Protein AF-C3YI73-F1 (afdb_monomer_lite)

Organism: Branchiostoma floridae (NCBI:txid7739)

Radius of gyration: 33.04 Å; chains: 1; bounding box: 70×61×101 Å

Secondary structure (DSSP, 8-state):
-HHHHHHTTT---------PEEEEEEEEEEE--SEE-TTSPEE--SSS--S-SEEEEETTTTEEEEE-TTSEEEEEE-SSGGG-EEEEEEE-SS-EEEEEEETTEEEEEE--SSTTSEEEEEEEEPPBTTTTB--EEEEEEEEESEEEEEE-TTSSEEEEEE----EE-TTS-EE-PPPEEEEEE-SSS-GGG-S--EEEEEESGGGGGGHHHHHHHT-----SEEEETTEEEE--HHHH-----EEE-TTSSEEEEEETTTTEEEEEETTTTEEEEEEE--PEE-TT------SSSSS-PPPS---STHHHHHTT-HHHHTTPPPPSSTTEETTEEEEESS-EE-S-SS-EEE-TTT--EEEE-TTHHHHHHHHH-GGGTT----GGGTTS-GGGGTTSSTTTTTT-EEEEEEEEETTEEEEEEEETTTTEEEEEEEEETTEEEEEEEEEE--S-TTS-HHHHHHTT----SSEEEEEEE-TTTSTTSS-EEEEEETTTTEEEEEEEEEESS----GGGHHHHHHHHHHHHTTS-S-----------S-----HHHHHHHHTTEEEEEETTEEEEEE--HHHHHHHHHH--SS-B----HHHHHHHHHTT---HHHH--HHHHHHHHHHHHHHHT-HHHHGGGHHHHHHHHHHHHHHHHHSB-TTT--B-S-HHHHHHHHHHHHHHHHHHS----TT-TT-SS--HHHHHHHHHHHHHHHHHHHHHHS--GGGTS--HHHHHHHHHHHHHTTS--------EE-SS-EEETTEEEPTT-EEEE-HHHHTT-TTTSSSTTS--GGGG-SS--SSPPPPTTT--TT-SSTTS-TTHHHHHHHHHHHHHHHHHHEEEEEESPPPEEEESEEEE---SEEEEEE-

Foldseek 3Di:
DLQLVVFLLFFQDDWDFDDQFWDWFFQAKDFFALDADPVRHGHGAFDQSFLFFEWEADLVQGWIWTFTQSQKTWIWHPLPQNDIDGQAIDGHPGGWQYWYDADQKIKTWGADPWLLAWTWIWIWGPQDNVVRDIHTQDIGTGHRQQNYWDADRLNFKIKTWSFQDWDADPVRDTDQHFTWMKIWGHPDPPSNVDPGTDIDIAFDVVCQVVQVVVVVQQFDQPCQWDDDPPDIDGDTSRSSQGWHDWDADPVRQWIWTDRPSRQWIWIAGNVVRYTPDIGHNHWDFQLQPQAQQALDDPRRRQFNDPDPPVVLVLLVPCPRRPQADWDLQPQQDPVHNSDGNTTTDRAFQFDFDADPVPRHTDGTCRNVNLVQCCVPPVLQFQFADDPVQQQPFSSVRGSVDSNDSGQGFAEWEWDDDPNWIKMWIAGQGSRKIWIWTDPDPVRPDTDTRHMDFQADRPGRNNVCLVVVRGGQHGFNYKYWAALSSDSVSFIWIWTHRRSSSMITIIGTDRDPDDDDDDPPPVVVVVVVVVVCVPDDDDDDDDDDDDDDPGGDTGPQVCCVVPNQWDWDDFHNAIEIEGQDLVLVVQVQVQADPWWDADAQPLLCVLCVVVVHDSALRRDTDPVNVVRLVVLLVQQVPPVNLVVLLVVLLVLLVLLVVLLVVQADPVPLFGVDDPVVSVLLSVLQSQCCSPVVDGQCPSPPVPVDGPPLSVLLSVLVVLQLVLRSRCRRGDPCCVVPNDPSSVSNSSSCVSNVVRDDWDDFAWTFAQQWDAGPNDIDGGGHIYHYCLSSLLSDCVFHPPSSDSDPLLVDPPDPPDDHGDPSNDDPQYDDSPGTSNVSSSVSSNVSNVVVQVQFWDKDKGDRWHWDDRVRTRTPPPIGMRTHTD

Structure (mmCIF, N/CA/C/O backbone):
data_AF-C3YI73-F1
#
_entry.id   AF-C3YI73-F1
#
loop_
_atom_site.group_PDB
_atom_site.id
_atom_site.type_symbol
_atom_site.label_atom_id
_atom_site.label_alt_id
_atom_site.label_comp_id
_atom_site.label_asym_id
_atom_site.label_entity_id
_atom_site.label_seq_id
_atom_site.pdbx_PDB_ins_code
_atom_site.Cartn_x
_atom_site.Cartn_y
_atom_site.Cartn_z
_atom_site.occupancy
_atom_site.B_iso_or_equiv
_atom_site.auth_seq_id
_atom_site.auth_comp_id
_atom_site.auth_asym_id
_atom_site.auth_atom_id
_atom_site.pdbx_PDB_model_num
ATOM 1 N N . MET A 1 1 ? 16.692 1.091 -37.882 1.00 27.73 1 MET A N 1
ATOM 2 C CA . MET A 1 1 ? 15.917 -0.165 -38.091 1.00 27.73 1 MET A CA 1
ATOM 3 C C . MET A 1 1 ? 16.662 -1.378 -37.536 1.00 27.73 1 MET A C 1
ATOM 5 O O . MET A 1 1 ? 16.018 -2.242 -36.957 1.00 27.73 1 MET A O 1
ATOM 9 N N . ALA A 1 2 ? 17.996 -1.396 -37.638 1.00 27.08 2 ALA A N 1
ATOM 10 C CA . ALA A 1 2 ? 18.878 -2.307 -36.914 1.00 27.08 2 ALA A CA 1
ATOM 11 C C . ALA A 1 2 ? 18.681 -2.262 -35.380 1.00 27.08 2 ALA A C 1
ATOM 13 O O . ALA A 1 2 ? 18.502 -3.302 -34.757 1.00 27.08 2 ALA A O 1
ATOM 14 N N . PHE A 1 3 ? 18.558 -1.068 -34.790 1.00 31.89 3 PHE A N 1
ATOM 15 C CA . PHE A 1 3 ? 18.360 -0.892 -33.341 1.00 31.89 3 PHE A CA 1
ATOM 16 C C . PHE A 1 3 ? 17.138 -1.638 -32.764 1.00 31.89 3 PHE A C 1
ATOM 18 O O . PHE A 1 3 ? 17.225 -2.279 -31.726 1.00 31.89 3 PHE A O 1
ATOM 25 N N . ALA A 1 4 ? 16.013 -1.662 -33.485 1.00 29.75 4 ALA A N 1
ATOM 26 C CA . ALA A 1 4 ? 14.809 -2.373 -33.046 1.00 29.75 4 ALA A CA 1
ATOM 27 C C . ALA A 1 4 ? 14.903 -3.904 -33.213 1.00 29.75 4 ALA A C 1
ATOM 29 O O . ALA A 1 4 ? 14.114 -4.626 -32.620 1.00 29.75 4 ALA A O 1
ATOM 30 N N . VAL A 1 5 ? 15.833 -4.414 -34.030 1.00 31.42 5 VAL A N 1
ATOM 31 C CA . VAL A 1 5 ? 15.987 -5.855 -34.307 1.00 31.42 5 VAL A CA 1
ATOM 32 C C . VAL A 1 5 ? 17.053 -6.488 -33.408 1.00 31.42 5 VAL A C 1
ATOM 34 O O . VAL A 1 5 ? 16.861 -7.626 -32.994 1.00 31.42 5 VAL A O 1
ATOM 37 N N . LEU A 1 6 ? 18.113 -5.749 -33.048 1.00 28.97 6 LEU A N 1
ATOM 38 C CA . LEU A 1 6 ? 19.100 -6.190 -32.051 1.00 28.97 6 LEU A CA 1
ATOM 39 C C . LEU A 1 6 ? 18.462 -6.296 -30.648 1.00 28.97 6 LEU A C 1
ATOM 41 O O . LEU A 1 6 ? 18.748 -7.231 -29.913 1.00 28.97 6 LEU A O 1
ATOM 45 N N . MET A 1 7 ? 17.517 -5.402 -30.331 1.00 29.08 7 MET A N 1
ATOM 46 C CA . MET A 1 7 ? 16.793 -5.396 -29.053 1.00 29.08 7 MET A CA 1
ATOM 47 C C . MET A 1 7 ? 15.621 -6.395 -28.989 1.00 29.08 7 MET A C 1
ATOM 49 O O . MET A 1 7 ? 15.295 -6.911 -27.923 1.00 29.08 7 MET A O 1
ATOM 53 N N . MET A 1 8 ? 15.001 -6.731 -30.131 1.00 27.48 8 MET A N 1
ATOM 54 C CA . MET A 1 8 ? 13.904 -7.716 -30.199 1.00 27.48 8 MET A CA 1
ATOM 55 C C . MET A 1 8 ? 14.347 -9.163 -29.931 1.00 27.48 8 MET A C 1
ATOM 57 O O . MET A 1 8 ? 13.483 -10.016 -29.750 1.00 27.48 8 MET A O 1
ATOM 61 N N . MET A 1 9 ? 15.652 -9.460 -29.932 1.00 26.91 9 MET A N 1
ATOM 62 C CA . MET A 1 9 ? 16.160 -10.799 -29.601 1.00 26.91 9 MET A CA 1
ATOM 63 C C . MET A 1 9 ? 16.460 -10.997 -28.107 1.00 26.91 9 MET A C 1
ATOM 65 O O . MET A 1 9 ? 16.657 -12.140 -27.710 1.00 26.91 9 MET A O 1
ATOM 69 N N . ALA A 1 10 ? 16.448 -9.931 -27.296 1.00 26.70 10 ALA A N 1
ATOM 70 C CA . ALA A 1 10 ? 16.715 -10.001 -25.855 1.00 26.70 10 ALA A CA 1
ATOM 71 C C . ALA A 1 10 ? 15.473 -9.758 -24.970 1.00 26.70 10 ALA A C 1
ATOM 73 O O . ALA A 1 10 ? 15.431 -10.249 -23.853 1.00 26.70 10 ALA A O 1
ATOM 74 N N . ALA A 1 11 ? 14.439 -9.061 -25.457 1.00 25.08 11 ALA A N 1
ATOM 75 C CA . ALA A 1 11 ? 13.323 -8.589 -24.620 1.00 25.08 11 ALA A CA 1
ATOM 76 C C . ALA A 1 11 ? 11.995 -9.335 -24.874 1.00 25.08 11 ALA A C 1
ATOM 78 O O . ALA A 1 11 ? 10.949 -8.733 -25.130 1.00 25.08 11 ALA A O 1
ATOM 79 N N . ALA A 1 12 ? 12.039 -10.666 -24.878 1.00 23.23 12 ALA A N 1
ATOM 80 C CA . ALA A 1 12 ? 10.899 -11.522 -25.194 1.00 23.23 12 ALA A CA 1
ATOM 81 C C . ALA A 1 12 ? 10.137 -12.014 -23.951 1.00 23.23 12 ALA A C 1
ATOM 83 O O . ALA A 1 12 ? 9.691 -13.148 -23.962 1.00 23.23 12 ALA A O 1
ATOM 84 N N . VAL A 1 13 ? 9.967 -11.200 -22.904 1.00 25.66 13 VAL A N 1
ATOM 85 C CA . VAL A 1 13 ? 9.229 -11.601 -21.694 1.00 25.66 13 VAL A CA 1
ATOM 86 C C . VAL A 1 13 ? 8.433 -10.394 -21.149 1.00 25.66 13 VAL A C 1
ATOM 88 O O . VAL A 1 13 ? 8.996 -9.335 -20.902 1.00 25.66 13 VAL A O 1
ATOM 91 N N . LEU A 1 14 ? 7.112 -10.587 -21.001 1.00 25.36 14 LEU A N 1
ATOM 92 C CA . LEU A 1 14 ? 6.138 -9.854 -20.154 1.00 25.36 14 LEU A CA 1
ATOM 93 C C . LEU A 1 14 ? 5.394 -8.571 -20.642 1.00 25.36 14 LEU A C 1
ATOM 95 O O . LEU A 1 14 ? 5.788 -7.916 -21.609 1.00 25.36 14 LEU A O 1
ATOM 99 N N . PRO A 1 15 ? 4.209 -8.275 -20.039 1.00 25.17 15 PRO A N 1
ATOM 100 C CA . PRO A 1 15 ? 3.157 -7.405 -20.578 1.00 25.17 15 PRO A CA 1
ATOM 101 C C . PRO A 1 15 ? 2.898 -6.110 -19.743 1.00 25.17 15 PRO A C 1
ATOM 103 O O . PRO A 1 15 ? 2.673 -6.237 -18.555 1.00 25.17 15 PRO A O 1
ATOM 106 N N . ASN A 1 16 ? 2.706 -4.904 -20.330 1.00 25.25 16 ASN A N 1
ATOM 107 C CA . ASN A 1 16 ? 1.873 -3.840 -19.696 1.00 25.25 16 ASN A CA 1
ATOM 108 C C . ASN A 1 16 ? 0.715 -3.160 -20.483 1.00 25.25 16 ASN A C 1
ATOM 110 O O . ASN A 1 16 ? 0.891 -2.675 -21.602 1.00 25.25 16 ASN A O 1
ATOM 114 N N . PHE A 1 17 ? -0.485 -3.140 -19.868 1.00 25.91 17 PHE A N 1
ATOM 115 C CA . PHE A 1 17 ? -1.664 -2.331 -20.245 1.00 25.91 17 PHE A CA 1
ATOM 116 C C . PHE A 1 17 ? -1.475 -0.919 -19.692 1.00 25.91 17 PHE A C 1
ATOM 118 O O . PHE A 1 17 ? -0.799 -0.765 -18.685 1.00 25.91 17 PHE A O 1
ATOM 125 N N . ALA A 1 18 ? -2.154 0.081 -20.257 1.00 27.56 18 ALA A N 1
ATOM 126 C CA . ALA A 1 18 ? -2.524 1.233 -19.437 1.00 27.56 18 ALA A CA 1
ATOM 127 C C . ALA A 1 18 ? -3.979 1.058 -18.986 1.00 27.56 18 ALA A C 1
ATOM 129 O O . ALA A 1 18 ? -4.810 0.535 -19.736 1.00 27.56 18 ALA A O 1
ATOM 130 N N . ARG A 1 19 ? -4.233 1.406 -17.731 1.00 41.38 19 ARG A N 1
ATOM 131 C CA . ARG A 1 19 ? -5.509 1.314 -17.020 1.00 41.38 19 ARG A CA 1
ATOM 132 C C . ARG A 1 19 ? -5.891 2.727 -16.571 1.00 41.38 19 ARG A C 1
ATOM 134 O O . ARG A 1 19 ? -4.988 3.534 -16.369 1.00 41.38 19 ARG A O 1
ATOM 141 N N . SER A 1 20 ? -7.190 3.009 -16.423 1.00 51.38 20 SER A N 1
ATOM 142 C CA . SER A 1 20 ? -7.626 4.107 -15.553 1.00 51.38 20 SER A CA 1
ATOM 143 C C . SER A 1 20 ? -7.075 3.825 -14.157 1.00 51.38 20 SER A C 1
ATOM 145 O O . SER A 1 20 ? -7.159 2.684 -13.688 1.00 51.38 20 SER A O 1
ATOM 147 N N . ALA A 1 21 ? -6.425 4.818 -13.558 1.00 73.56 21 ALA A N 1
ATOM 148 C CA . ALA A 1 21 ? -5.766 4.671 -12.272 1.00 73.56 21 ALA A CA 1
ATOM 149 C C . ALA A 1 21 ? -6.674 5.222 -11.174 1.00 73.56 21 ALA A C 1
ATOM 151 O O . ALA A 1 21 ? -7.188 6.336 -11.280 1.00 73.56 21 ALA A O 1
ATOM 152 N N . ILE A 1 22 ? -6.854 4.452 -10.106 1.00 88.88 22 ILE A N 1
ATOM 153 C CA . ILE A 1 22 ? -7.472 4.949 -8.875 1.00 88.88 22 ILE A CA 1
ATOM 154 C C . ILE A 1 22 ? -6.472 5.890 -8.195 1.00 88.88 22 ILE A C 1
ATOM 156 O O . ILE A 1 22 ? -5.321 5.510 -7.971 1.00 88.88 22 ILE A O 1
ATOM 160 N N . THR A 1 23 ? -6.902 7.109 -7.874 1.00 90.75 23 THR A N 1
ATOM 161 C CA . THR A 1 23 ? -6.100 8.167 -7.250 1.00 90.75 23 THR A CA 1
ATOM 162 C C . THR A 1 23 ? -6.815 8.794 -6.052 1.00 90.75 23 THR A C 1
ATOM 164 O O . THR A 1 23 ? -8.027 8.652 -5.889 1.00 90.75 23 THR A O 1
ATOM 167 N N . LEU A 1 24 ? -6.049 9.504 -5.223 1.00 93.38 24 LEU A N 1
ATOM 168 C CA . LEU A 1 24 ? -6.524 10.210 -4.036 1.00 93.38 24 LEU A CA 1
ATOM 169 C C . LEU A 1 24 ? -6.520 11.720 -4.280 1.00 93.38 24 LEU A C 1
ATOM 171 O O . LEU A 1 24 ? -5.501 12.307 -4.657 1.00 93.38 24 LEU A O 1
ATOM 175 N N . ILE A 1 25 ? -7.665 12.360 -4.047 1.00 93.19 25 ILE A N 1
ATOM 176 C CA . ILE A 1 25 ? -7.843 13.808 -4.152 1.00 93.19 25 ILE A CA 1
ATOM 177 C C . ILE A 1 25 ? -8.026 14.372 -2.736 1.00 93.19 25 ILE A C 1
ATOM 179 O O . ILE A 1 25 ? -9.050 14.092 -2.113 1.00 93.19 25 ILE A O 1
ATOM 183 N N . PRO A 1 26 ? -7.089 15.190 -2.221 1.00 92.56 26 PRO A N 1
ATOM 184 C CA . PRO A 1 26 ? -7.214 15.769 -0.886 1.00 92.56 26 PRO A CA 1
ATOM 185 C C . PRO A 1 26 ? -8.470 16.641 -0.770 1.00 92.56 26 PRO A C 1
ATOM 187 O O . PRO A 1 26 ? -8.696 17.522 -1.609 1.00 92.56 26 PRO A O 1
ATOM 190 N N . MET A 1 27 ? -9.270 16.421 0.274 1.00 93.50 27 MET A N 1
ATOM 191 C CA . MET A 1 27 ? -10.446 17.243 0.575 1.00 93.50 27 MET A CA 1
ATOM 192 C C . MET A 1 27 ? -10.177 18.228 1.708 1.00 93.50 27 MET A C 1
ATOM 194 O O . MET A 1 27 ? -10.487 19.412 1.566 1.00 93.50 27 MET A O 1
ATOM 198 N N . GLY A 1 28 ? -9.587 17.746 2.801 1.00 91.19 28 GLY A N 1
ATOM 199 C CA . GLY A 1 28 ? -9.274 18.534 3.987 1.00 91.19 28 GLY A CA 1
ATOM 200 C C . GLY A 1 28 ? -8.559 17.702 5.049 1.00 91.19 28 GLY A C 1
ATOM 201 O O . GLY A 1 28 ? -8.648 16.476 5.038 1.00 91.19 28 GLY A O 1
ATOM 202 N N . SER A 1 29 ? -7.876 18.389 5.963 1.00 94.94 29 SER A N 1
ATOM 203 C CA . SER A 1 29 ? -7.128 17.786 7.071 1.00 94.94 29 SER A CA 1
ATOM 204 C C . SER A 1 29 ? -7.451 18.513 8.372 1.00 94.94 29 SER A C 1
ATOM 206 O O . SER A 1 29 ? -7.413 19.747 8.438 1.00 94.94 29 SER A O 1
ATOM 208 N N . THR A 1 30 ? -7.768 17.747 9.411 1.00 96.69 30 THR A N 1
ATOM 209 C CA . THR A 1 30 ? -8.059 18.244 10.759 1.00 96.69 30 THR A CA 1
ATOM 210 C C . THR A 1 30 ? -6.851 17.997 11.648 1.00 96.69 30 THR A C 1
ATOM 212 O O . THR A 1 30 ? -6.459 16.854 11.831 1.00 96.69 30 THR A O 1
ATOM 215 N N . TYR A 1 31 ? -6.278 19.059 12.215 1.00 95.94 31 TYR A N 1
ATOM 216 C CA . TYR A 1 31 ? -5.201 18.960 13.204 1.00 95.94 31 TYR A CA 1
ATOM 217 C C . TYR A 1 31 ? -5.808 18.788 14.590 1.00 95.94 31 TYR A C 1
ATOM 219 O O . TYR A 1 31 ? -6.702 19.556 14.963 1.00 95.94 31 TYR A O 1
ATOM 227 N N . LEU A 1 32 ? -5.315 17.811 15.342 1.00 96.25 32 LEU A N 1
ATOM 228 C CA . LEU A 1 32 ? -5.848 17.440 16.644 1.00 96.25 32 LEU A CA 1
ATOM 229 C C . LEU A 1 32 ? -4.903 17.867 17.768 1.00 96.25 32 LEU A C 1
ATOM 231 O O . LEU A 1 32 ? -3.681 17.839 17.605 1.00 96.25 32 LEU A O 1
ATOM 235 N N . PRO A 1 33 ? -5.447 18.331 18.903 1.00 94.88 33 PRO A N 1
ATOM 236 C CA . PRO A 1 33 ? -4.618 18.679 20.038 1.00 94.88 33 PRO A CA 1
ATOM 237 C C . PRO A 1 33 ? -4.177 17.424 20.793 1.00 94.88 33 PRO A C 1
ATOM 239 O O . PRO A 1 33 ? -4.988 16.535 21.039 1.00 94.88 33 PRO A O 1
ATOM 242 N N . TYR A 1 34 ? -2.925 17.403 21.245 1.00 94.12 34 TYR A N 1
ATOM 243 C CA . TYR A 1 34 ? -2.420 16.365 22.155 1.00 94.12 34 TYR A CA 1
ATOM 244 C C . TYR A 1 34 ? -2.701 16.685 23.632 1.00 94.12 34 TYR A C 1
ATOM 246 O O . TYR A 1 34 ? -2.369 15.921 24.531 1.00 94.12 34 TYR A O 1
ATOM 254 N N . GLY A 1 35 ? -3.260 17.859 23.920 1.00 93.38 35 GLY A N 1
ATOM 255 C CA . GLY A 1 35 ? -3.537 18.288 25.282 1.00 93.38 35 GLY A CA 1
ATOM 256 C C . GLY A 1 35 ? -4.027 19.724 25.351 1.00 93.38 35 GLY A C 1
ATOM 257 O O . GLY A 1 35 ? -4.295 20.363 24.332 1.00 93.38 35 GLY A O 1
ATOM 258 N N . PHE A 1 36 ? -4.125 20.242 26.572 1.00 92.69 36 PHE A N 1
ATOM 259 C CA . PHE A 1 36 ? -4.567 21.605 26.843 1.00 92.69 36 PHE A CA 1
ATOM 260 C C . PHE A 1 36 ? -3.652 22.261 27.867 1.00 92.69 36 PHE A C 1
ATOM 262 O O . PHE A 1 36 ? -3.202 21.622 28.819 1.00 92.69 36 PHE A O 1
ATOM 269 N N . ASP A 1 37 ? -3.379 23.547 27.679 1.00 93.06 37 ASP A N 1
ATOM 270 C CA . ASP A 1 37 ? -2.651 24.323 28.674 1.00 93.06 37 ASP A CA 1
ATOM 271 C C . ASP A 1 37 ? -3.517 24.577 29.932 1.00 93.06 37 ASP A C 1
ATOM 273 O O . ASP A 1 37 ? -4.730 24.336 29.927 1.00 93.06 37 ASP A O 1
ATOM 277 N N . PRO A 1 38 ? -2.942 25.102 31.031 1.00 93.25 38 PRO A N 1
ATOM 278 C CA . PRO A 1 38 ? -3.710 25.417 32.239 1.00 93.25 38 PRO A CA 1
ATOM 279 C C . PRO A 1 38 ? -4.839 26.446 32.043 1.00 93.25 38 PRO A C 1
ATOM 281 O O . PRO A 1 38 ? -5.691 26.582 32.920 1.00 93.25 38 PRO A O 1
ATOM 284 N N . ALA A 1 39 ? -4.844 27.193 30.934 1.00 92.31 39 ALA A N 1
ATOM 285 C CA . ALA A 1 39 ? -5.907 28.124 30.563 1.00 92.31 39 ALA A CA 1
ATOM 286 C C . ALA A 1 39 ? -7.001 27.464 29.694 1.00 92.31 39 ALA A C 1
ATOM 288 O O . ALA A 1 39 ? -7.993 28.120 29.367 1.00 92.31 39 ALA A O 1
ATOM 289 N N . GLY A 1 40 ? -6.850 26.180 29.354 1.00 88.12 40 GLY A N 1
ATOM 290 C CA . GLY A 1 40 ? -7.767 25.409 28.521 1.00 88.12 40 GLY A CA 1
ATOM 291 C C . GLY A 1 40 ? -7.568 25.614 27.018 1.00 88.12 40 GLY A C 1
ATOM 292 O O . GLY A 1 40 ? -8.443 25.236 26.240 1.00 88.12 40 GLY A O 1
ATOM 293 N N . ALA A 1 41 ? -6.463 26.227 26.584 1.00 92.38 41 ALA A N 1
ATOM 294 C CA . ALA A 1 41 ? -6.158 26.367 25.166 1.00 92.38 41 ALA A CA 1
ATOM 295 C C . ALA A 1 41 ? -5.568 25.056 24.607 1.00 92.38 41 ALA A C 1
ATOM 297 O O . ALA A 1 41 ? -4.694 24.467 25.246 1.00 92.38 41 ALA A O 1
ATOM 298 N N . PRO A 1 42 ? -6.015 24.596 23.422 1.00 93.12 42 PRO A N 1
ATOM 299 C CA . PRO A 1 42 ? -5.518 23.364 22.816 1.00 93.12 42 PRO A CA 1
ATOM 300 C C . PRO A 1 42 ? -4.041 23.476 22.424 1.00 93.12 42 PRO A C 1
ATOM 302 O O . PRO A 1 42 ? -3.614 24.467 21.823 1.00 93.12 42 PRO A O 1
ATOM 305 N N . LEU A 1 43 ? -3.280 22.430 22.734 1.00 93.94 43 LEU A N 1
ATOM 306 C CA . LEU A 1 43 ? -1.870 22.274 22.404 1.00 93.94 43 LEU A CA 1
ATOM 307 C C . LEU A 1 43 ? -1.723 21.365 21.186 1.00 93.94 43 LEU A C 1
ATOM 309 O O . LEU A 1 43 ? -2.201 20.237 21.186 1.00 93.94 43 LEU A O 1
ATOM 313 N N . TYR A 1 44 ? -1.037 21.864 20.161 1.00 93.94 44 TYR A N 1
ATOM 314 C CA . TYR A 1 44 ? -0.788 21.162 18.903 1.00 93.94 44 TYR A CA 1
ATOM 315 C C . TYR A 1 44 ? 0.712 20.976 18.705 1.00 93.94 44 TYR A C 1
ATOM 317 O O . TYR A 1 44 ? 1.501 21.854 19.065 1.00 93.94 44 TYR A O 1
ATOM 325 N N . GLY A 1 45 ? 1.114 19.871 18.090 1.00 90.31 45 GLY A N 1
ATOM 326 C CA . GLY A 1 45 ? 2.512 19.590 17.790 1.00 90.31 45 GLY A CA 1
ATOM 327 C C . GLY A 1 45 ? 2.658 18.316 16.974 1.00 90.31 45 GLY A C 1
ATOM 328 O O . GLY A 1 45 ? 1.722 17.530 16.909 1.00 90.31 45 GLY A O 1
ATOM 329 N N . MET A 1 46 ? 3.832 18.160 16.368 1.00 89.56 46 MET A N 1
ATOM 330 C CA . MET A 1 46 ? 4.248 16.916 15.723 1.00 89.56 46 MET A CA 1
ATOM 331 C C . MET A 1 46 ? 5.080 16.053 16.676 1.00 89.56 46 MET A C 1
ATOM 333 O O . MET A 1 46 ? 5.520 16.550 17.720 1.00 89.56 46 MET A O 1
ATOM 337 N N . GLY A 1 47 ? 5.341 14.818 16.249 1.00 85.50 47 GLY A N 1
ATOM 338 C CA . GLY A 1 47 ? 6.157 13.823 16.943 1.00 85.50 47 GLY A CA 1
ATOM 339 C C . GLY A 1 47 ? 5.307 12.881 17.782 1.00 85.50 47 GLY A C 1
ATOM 340 O O . GLY A 1 47 ? 4.090 12.826 17.601 1.00 85.50 47 GLY A O 1
ATOM 341 N N . ASP A 1 48 ? 5.945 12.209 18.736 1.00 79.62 48 ASP A N 1
ATOM 342 C CA . ASP A 1 48 ? 5.336 11.201 19.616 1.00 79.62 48 ASP A CA 1
ATOM 343 C C . ASP A 1 48 ? 4.485 11.873 20.709 1.00 79.62 48 ASP A C 1
ATOM 345 O O . ASP A 1 48 ? 4.737 11.798 21.912 1.00 79.62 48 ASP A O 1
ATOM 349 N N . ARG A 1 49 ? 3.502 12.661 20.269 1.00 85.31 49 ARG A N 1
ATOM 350 C CA . ARG A 1 49 ? 2.552 13.390 21.115 1.00 85.31 49 ARG A CA 1
ATOM 351 C C . ARG A 1 49 ? 1.268 12.596 21.339 1.00 85.31 49 ARG A C 1
ATOM 353 O O . ARG A 1 49 ? 0.503 12.981 22.220 1.00 85.31 49 ARG A O 1
ATOM 360 N N . GLY A 1 50 ? 1.015 11.563 20.531 1.00 85.69 50 GLY A N 1
ATOM 361 C CA . GLY A 1 50 ? -0.126 10.660 20.687 1.00 85.69 50 GLY A CA 1
ATOM 362 C C . GLY A 1 50 ? -1.490 11.268 20.365 1.00 85.69 50 GLY A C 1
ATOM 363 O O . GLY A 1 50 ? -2.499 10.840 20.915 1.00 85.69 50 GLY A O 1
ATOM 364 N N . ALA A 1 51 ? -1.561 12.343 19.569 1.00 92.69 51 ALA A N 1
ATOM 365 C CA . ALA A 1 51 ? -2.830 13.054 19.353 1.00 92.69 51 ALA A CA 1
ATOM 366 C C . ALA A 1 51 ? -3.881 12.208 18.606 1.00 92.69 51 ALA A C 1
ATOM 368 O O . ALA A 1 51 ? -5.083 12.422 18.783 1.00 92.69 51 ALA A O 1
ATOM 369 N N . VAL A 1 52 ? -3.413 11.304 17.748 1.00 94.38 52 VAL A N 1
ATOM 370 C CA . VAL A 1 52 ? -4.187 10.353 16.949 1.00 94.38 52 VAL A CA 1
ATOM 371 C C . VAL A 1 52 ? -3.257 9.219 16.542 1.00 94.38 52 VAL A C 1
ATOM 373 O O . VAL A 1 52 ? -2.130 9.510 16.173 1.00 94.38 52 VAL A O 1
ATOM 376 N N . GLU A 1 53 ? -3.757 7.991 16.574 1.00 91.88 53 GLU A N 1
ATOM 377 C CA . GLU A 1 53 ? -3.123 6.771 16.054 1.00 91.88 53 GLU A CA 1
ATOM 378 C C . GLU A 1 53 ? -4.170 5.963 15.272 1.00 91.88 53 GLU A C 1
ATOM 380 O O . GLU A 1 53 ? -4.013 5.715 14.083 1.00 91.88 53 GLU A O 1
ATOM 385 N N . GLN A 1 54 ? -5.331 5.696 15.880 1.00 95.81 54 GLN A N 1
ATOM 386 C CA . GLN A 1 54 ? -6.395 4.893 15.262 1.00 95.81 54 GLN A CA 1
ATOM 387 C C . GLN A 1 54 ? -7.680 5.689 15.002 1.00 95.81 54 GLN A C 1
ATOM 389 O O . GLN A 1 54 ? -7.978 6.695 15.675 1.00 95.81 54 GLN A O 1
ATOM 394 N N . LEU A 1 55 ? -8.483 5.245 14.023 1.00 97.56 55 LEU A N 1
ATOM 395 C CA . LEU A 1 55 ? -9.792 5.834 13.745 1.00 97.56 55 LEU A CA 1
ATOM 396 C C . LEU A 1 55 ? -10.886 4.823 13.344 1.00 97.56 55 LEU A C 1
ATOM 398 O O . LEU A 1 55 ? -10.684 3.756 12.765 1.00 97.56 55 LEU A O 1
ATOM 402 N N . THR A 1 56 ? -12.134 5.225 13.575 1.00 97.81 56 THR A N 1
ATOM 403 C CA . THR A 1 56 ? -13.328 4.530 13.075 1.00 97.81 56 THR A CA 1
ATOM 404 C C . THR A 1 56 ? -14.377 5.530 12.595 1.00 97.81 56 THR A C 1
ATOM 406 O O . THR A 1 56 ? -14.279 6.738 12.846 1.00 97.81 56 THR A O 1
ATOM 409 N N . TYR A 1 57 ? -15.379 5.039 11.867 1.00 97.69 57 TYR A N 1
ATOM 410 C CA . TYR A 1 57 ? -16.327 5.869 11.134 1.00 97.69 57 TYR A CA 1
ATOM 411 C C . TYR A 1 57 ? -17.788 5.478 11.374 1.00 97.69 57 TYR A C 1
ATOM 413 O O . TYR A 1 57 ? -18.206 4.357 11.097 1.00 97.69 57 TYR A O 1
ATOM 421 N N . ASP A 1 58 ? -18.583 6.457 11.800 1.00 96.12 58 ASP A N 1
ATOM 422 C CA . ASP A 1 58 ? -20.040 6.387 11.853 1.00 96.12 58 ASP A CA 1
ATOM 423 C C . ASP A 1 58 ? -20.633 6.960 10.561 1.00 96.12 58 ASP A C 1
ATOM 425 O O . ASP A 1 58 ? -20.695 8.180 10.363 1.00 96.12 58 ASP A O 1
ATOM 429 N N . ALA A 1 59 ? -21.086 6.055 9.696 1.00 94.69 59 ALA A N 1
ATOM 430 C CA . ALA A 1 59 ? -21.727 6.366 8.424 1.00 94.69 59 ALA A CA 1
ATOM 431 C C . ALA A 1 59 ? -23.100 7.038 8.569 1.00 94.69 59 ALA A C 1
ATOM 433 O O . ALA A 1 59 ? -23.473 7.844 7.719 1.00 94.69 59 ALA A O 1
ATOM 434 N N . ASP A 1 60 ? -23.853 6.752 9.635 1.00 93.44 60 ASP A N 1
ATOM 435 C CA . ASP A 1 60 ? -25.214 7.275 9.797 1.00 93.44 60 ASP A CA 1
ATOM 436 C C . ASP A 1 60 ? -25.202 8.771 10.133 1.00 93.44 60 ASP A C 1
ATOM 438 O O . ASP A 1 60 ? -26.117 9.512 9.759 1.00 93.44 60 ASP A O 1
ATOM 442 N N . ASN A 1 61 ? -24.159 9.228 10.834 1.00 94.62 61 ASN A N 1
ATOM 443 C CA . ASN A 1 61 ? -24.006 10.626 11.235 1.00 94.62 61 ASN A CA 1
ATOM 444 C C . ASN A 1 61 ? -22.776 11.304 10.624 1.00 94.62 61 ASN A C 1
ATOM 446 O O . ASN A 1 61 ? -22.500 12.449 10.972 1.00 94.62 61 ASN A O 1
ATOM 450 N N . TYR A 1 62 ? -22.029 10.643 9.741 1.00 96.94 62 TYR A N 1
ATOM 451 C CA . TYR A 1 62 ? -20.796 11.159 9.137 1.00 96.94 62 TYR A CA 1
ATOM 452 C C . TYR A 1 62 ? -19.795 11.670 10.187 1.00 96.94 62 TYR A C 1
ATOM 454 O O . TYR A 1 62 ? -19.353 12.827 10.142 1.00 96.94 62 TYR A O 1
ATOM 462 N N . ARG A 1 63 ? -19.486 10.826 11.180 1.00 97.56 63 ARG A N 1
ATOM 463 C CA . ARG A 1 63 ? -18.549 11.144 12.269 1.00 97.56 63 ARG A CA 1
ATOM 464 C C . ARG A 1 63 ? -17.326 10.247 12.228 1.00 97.56 63 ARG A C 1
ATOM 466 O O . ARG A 1 63 ? -17.452 9.046 12.034 1.00 97.56 63 ARG A O 1
ATOM 473 N N . ILE A 1 64 ? -16.162 10.834 12.472 1.00 98.50 64 ILE A N 1
ATOM 474 C CA . ILE A 1 64 ? -14.931 10.094 12.751 1.00 98.50 64 ILE A CA 1
ATOM 475 C C . ILE A 1 64 ? -14.710 10.114 14.258 1.00 98.50 64 ILE A C 1
ATOM 477 O O . ILE A 1 64 ? -14.781 11.181 14.875 1.00 98.50 64 ILE A O 1
ATOM 481 N N . TYR A 1 65 ? -14.436 8.947 14.826 1.00 98.56 65 TYR A N 1
ATOM 482 C CA . TYR A 1 65 ? -13.930 8.792 16.184 1.00 98.56 65 TYR A CA 1
ATOM 483 C C . TYR A 1 65 ? -12.462 8.421 16.086 1.00 98.56 65 TYR A C 1
ATOM 485 O O . TYR A 1 65 ? -12.115 7.535 15.312 1.00 98.56 65 TYR A O 1
ATOM 493 N N . THR A 1 66 ? -11.610 9.110 16.831 1.00 98.19 66 THR A N 1
ATOM 494 C CA . THR A 1 66 ? -10.168 8.875 16.782 1.00 98.19 66 THR A CA 1
ATOM 495 C C . THR A 1 66 ? -9.542 9.058 18.154 1.00 98.19 66 THR A C 1
ATOM 497 O O . THR A 1 66 ? -10.011 9.883 18.950 1.00 98.19 66 THR A O 1
ATOM 500 N N . VAL A 1 67 ? -8.532 8.243 18.434 1.00 97.94 67 VAL A N 1
ATOM 501 C CA . VAL A 1 67 ? -7.854 8.118 19.727 1.00 97.94 67 VAL A CA 1
ATOM 502 C C . VAL A 1 67 ? -6.343 8.004 19.516 1.00 97.94 67 VAL A C 1
ATOM 504 O O . VAL A 1 67 ? -5.902 7.822 18.384 1.00 97.94 67 VAL A O 1
ATOM 507 N N . GLY A 1 68 ? -5.581 8.134 20.598 1.00 95.50 68 GLY A N 1
ATOM 508 C CA . GLY A 1 68 ? -4.138 7.901 20.660 1.00 95.50 68 GLY A CA 1
ATOM 509 C C . GLY A 1 68 ? -3.620 8.075 22.094 1.00 95.50 68 GLY A C 1
ATOM 510 O O . GLY A 1 68 ? -4.399 8.347 23.028 1.00 95.50 68 GLY A O 1
ATOM 511 N N . GLU A 1 69 ? -2.302 8.008 22.271 1.00 94.31 69 GLU A N 1
ATOM 512 C CA . GLU A 1 69 ? -1.601 8.112 23.565 1.00 94.31 69 GLU A CA 1
ATOM 513 C C . GLU A 1 69 ? -1.857 9.424 24.351 1.00 94.31 69 GLU A C 1
ATOM 515 O O . GLU A 1 69 ? -1.692 9.496 25.573 1.00 94.31 69 GLU A O 1
ATOM 520 N N . ALA A 1 70 ? -2.377 10.471 23.698 1.00 94.94 70 ALA A N 1
ATOM 521 C CA . ALA A 1 70 ? -2.772 11.736 24.329 1.00 94.94 70 ALA A CA 1
ATOM 522 C C . ALA A 1 70 ? -3.976 11.612 25.284 1.00 94.94 70 ALA A C 1
ATOM 524 O O . ALA A 1 70 ? -4.345 12.589 25.945 1.00 94.94 70 ALA A O 1
ATOM 525 N N . ARG A 1 71 ? -4.599 10.427 25.381 1.00 95.69 71 ARG A N 1
ATOM 526 C CA . ARG A 1 71 ? -5.751 10.135 26.255 1.00 95.69 71 ARG A CA 1
ATOM 527 C C . ARG A 1 71 ? -6.997 10.949 25.902 1.00 95.69 71 ARG A C 1
ATOM 529 O O . ARG A 1 71 ? -7.798 11.285 26.777 1.00 95.69 71 ARG A O 1
ATOM 536 N N . ILE A 1 72 ? -7.170 11.307 24.634 1.00 96.50 72 ILE A N 1
ATOM 537 C CA . ILE A 1 72 ? -8.318 12.088 24.165 1.00 96.50 72 ILE A CA 1
ATOM 538 C C . ILE A 1 72 ? -9.011 11.316 23.048 1.00 96.50 72 ILE A C 1
ATOM 540 O O . ILE A 1 72 ? -8.431 11.086 21.995 1.00 96.50 72 ILE A O 1
ATOM 544 N N . LEU A 1 73 ? -10.289 10.995 23.250 1.00 97.81 73 LEU A N 1
ATOM 545 C CA . LEU A 1 73 ? -11.173 10.597 22.161 1.00 97.81 73 LEU A CA 1
ATOM 546 C C . LEU A 1 73 ? -11.712 11.861 21.495 1.00 97.81 73 LEU A C 1
ATOM 548 O O . LEU A 1 73 ? -12.430 12.650 22.117 1.00 97.81 73 LEU A O 1
ATOM 552 N N . ASN A 1 74 ? -11.372 12.048 20.225 1.00 97.88 74 ASN A N 1
ATOM 553 C CA . ASN A 1 74 ? -11.824 13.160 19.401 1.00 97.88 74 ASN A CA 1
ATOM 554 C C . ASN A 1 74 ? -12.973 12.710 18.487 1.00 97.88 74 ASN A C 1
ATOM 556 O O . ASN A 1 74 ? -12.920 11.639 17.886 1.00 97.88 74 ASN A O 1
ATOM 560 N N . VAL A 1 75 ? -14.009 13.545 18.362 1.00 98.31 75 VAL A N 1
ATOM 561 C CA . VAL A 1 75 ? -15.131 13.330 17.436 1.00 98.31 75 VAL A CA 1
ATOM 562 C C . VAL A 1 75 ? -15.124 14.424 16.381 1.00 98.31 75 VAL A C 1
ATOM 564 O O . VAL A 1 75 ? -15.288 15.607 16.702 1.00 98.31 75 VAL A O 1
ATOM 567 N N . ILE A 1 76 ? -14.975 14.031 15.121 1.00 98.44 76 ILE A N 1
ATOM 568 C CA . ILE A 1 76 ? -14.885 14.939 13.976 1.00 98.44 76 ILE A CA 1
ATOM 569 C C . ILE A 1 76 ? -16.138 14.778 13.112 1.00 98.44 76 ILE A C 1
ATOM 571 O O . ILE A 1 76 ? -16.490 13.675 12.705 1.00 98.44 76 ILE A O 1
ATOM 575 N N . ASP A 1 77 ? -16.826 15.881 12.832 1.00 98.00 77 ASP A N 1
ATOM 576 C CA . ASP A 1 77 ? -17.918 15.963 11.862 1.00 98.00 77 ASP A CA 1
ATOM 577 C C . ASP A 1 77 ? -17.340 16.152 10.460 1.00 98.00 77 ASP A C 1
ATOM 579 O O . ASP A 1 77 ? -16.660 17.150 10.209 1.00 98.00 77 ASP A O 1
ATOM 583 N N . ILE A 1 78 ? -17.627 15.211 9.557 1.00 97.75 78 ILE A N 1
ATOM 584 C CA . ILE A 1 78 ? -17.220 15.284 8.149 1.00 97.75 78 ILE A CA 1
ATOM 585 C C . ILE A 1 78 ? -18.406 15.417 7.191 1.00 97.75 78 ILE A C 1
ATOM 587 O O . ILE A 1 78 ? -18.270 15.129 6.009 1.00 97.75 78 ILE A O 1
ATOM 591 N N . SER A 1 79 ? -19.566 15.890 7.656 1.00 96.75 79 SER A N 1
ATOM 592 C CA . SER A 1 79 ? -20.735 16.145 6.792 1.00 96.75 79 SER A CA 1
ATOM 593 C C . SER A 1 79 ? -20.404 17.110 5.642 1.00 96.75 79 SER A C 1
ATOM 595 O O . SER A 1 79 ? -21.023 17.054 4.581 1.00 96.75 79 SER A O 1
ATOM 597 N N . ASP A 1 80 ? -19.411 17.981 5.844 1.00 96.25 80 ASP A N 1
ATOM 598 C CA . ASP A 1 80 ? -18.677 18.681 4.788 1.00 96.25 80 ASP A CA 1
ATOM 599 C C . ASP A 1 80 ? -17.180 18.336 4.909 1.00 96.25 80 ASP A C 1
ATOM 601 O O . ASP A 1 80 ? -16.468 18.993 5.673 1.00 96.25 80 ASP A O 1
ATOM 605 N N . PRO A 1 81 ? -16.665 17.335 4.166 1.00 94.81 81 PRO A N 1
ATOM 606 C CA . PRO A 1 81 ? -15.282 16.877 4.325 1.00 94.81 81 PRO A CA 1
ATOM 607 C C . PRO A 1 81 ? -14.212 17.938 4.048 1.00 94.81 81 PRO A C 1
ATOM 609 O O . PRO A 1 81 ? -13.078 17.809 4.500 1.00 94.81 81 PRO A O 1
ATOM 612 N N . LYS A 1 82 ? -14.546 19.006 3.310 1.00 93.69 82 LYS A N 1
ATOM 613 C CA . LYS A 1 82 ? -13.614 20.117 3.049 1.00 93.69 82 LYS A CA 1
ATOM 614 C C . LYS A 1 82 ? -13.463 21.044 4.248 1.00 93.69 82 LYS A C 1
ATOM 616 O O . LYS A 1 82 ? -12.487 21.784 4.331 1.00 93.69 82 LYS A O 1
ATOM 621 N N . ASN A 1 83 ? -14.443 21.025 5.144 1.00 94.50 83 ASN A N 1
ATOM 622 C CA . ASN A 1 83 ? -14.510 21.840 6.348 1.00 94.50 83 ASN A CA 1
ATOM 623 C C . ASN A 1 83 ? -14.832 20.950 7.556 1.00 94.50 83 ASN A C 1
ATOM 625 O O . ASN A 1 83 ? -15.714 21.278 8.351 1.00 94.50 83 ASN A O 1
ATOM 629 N N . ALA A 1 84 ? -14.128 19.819 7.667 1.00 96.00 84 ALA A N 1
ATOM 630 C CA . ALA A 1 84 ? -14.260 18.908 8.794 1.00 96.00 84 ALA A CA 1
ATOM 631 C C . ALA A 1 84 ? -14.052 19.653 10.124 1.00 96.00 84 ALA A C 1
ATOM 633 O O . ALA A 1 84 ? -13.186 20.528 10.240 1.00 96.00 84 ALA A O 1
ATOM 634 N N . ALA A 1 85 ? -14.875 19.335 11.121 1.00 95.44 85 ALA A N 1
ATOM 635 C CA . ALA A 1 85 ? -14.918 20.078 12.374 1.00 95.44 85 ALA A CA 1
ATOM 636 C C . ALA A 1 85 ? -14.798 19.150 13.581 1.00 95.44 85 ALA A C 1
ATOM 638 O O . ALA A 1 85 ? -15.584 18.221 13.741 1.00 95.44 85 ALA A O 1
ATOM 639 N N . LEU A 1 86 ? -13.865 19.450 14.483 1.00 96.31 86 LEU A N 1
ATOM 640 C CA . LEU A 1 86 ? -13.801 18.824 15.801 1.00 96.31 86 LEU A CA 1
ATOM 641 C C . LEU A 1 86 ? -15.006 19.287 16.639 1.00 96.31 86 LEU A C 1
ATOM 643 O O . LEU A 1 86 ? -15.091 20.457 17.019 1.00 96.31 86 LEU A O 1
ATOM 647 N N . VAL A 1 87 ? -15.965 18.390 16.887 1.00 96.81 87 VAL A N 1
ATOM 648 C CA . VAL A 1 87 ? -17.257 18.717 17.527 1.00 96.81 87 VAL A CA 1
ATOM 649 C C . VAL A 1 87 ? -17.353 18.276 18.982 1.00 96.81 87 VAL A C 1
ATOM 651 O O . VAL A 1 87 ? -18.173 18.815 19.733 1.00 96.81 87 VAL A O 1
ATOM 654 N N . TYR A 1 88 ? -16.534 17.310 19.393 1.00 96.75 88 TYR A N 1
ATOM 655 C CA . TYR A 1 88 ? -16.499 16.820 20.764 1.00 96.75 88 TYR A CA 1
ATOM 656 C C . TYR A 1 88 ? -15.154 16.189 21.094 1.00 96.75 88 TYR A C 1
ATOM 658 O O . TYR A 1 88 ? -14.469 15.669 20.216 1.00 96.75 88 TYR A O 1
ATOM 666 N N . GLN A 1 89 ? -14.802 16.253 22.372 1.00 95.62 89 GLN A N 1
ATOM 667 C CA . GLN A 1 89 ? -13.602 15.652 22.925 1.00 95.62 89 GLN A CA 1
ATOM 668 C C . GLN A 1 89 ? -13.950 15.044 24.276 1.00 95.62 89 GLN A C 1
ATOM 670 O O . GLN A 1 89 ? -14.674 15.655 25.070 1.00 95.62 89 GLN A O 1
ATOM 675 N N . LEU A 1 90 ? -13.435 13.848 24.527 1.00 96.00 90 LEU A N 1
ATOM 676 C CA . LEU A 1 90 ? -13.628 13.120 25.767 1.00 96.00 90 LEU A CA 1
ATOM 677 C C . LEU A 1 90 ? -12.268 12.713 26.325 1.00 96.00 90 LEU A C 1
ATOM 679 O O . LEU A 1 90 ? -11.504 12.020 25.661 1.00 96.00 90 LEU A O 1
ATOM 683 N N . GLN A 1 91 ? -11.990 13.136 27.557 1.00 95.81 91 GLN A N 1
ATOM 684 C CA . GLN A 1 91 ? -10.802 12.706 28.283 1.00 95.81 91 GLN A CA 1
ATOM 685 C C . GLN A 1 91 ? -10.956 11.238 28.689 1.00 95.81 91 GLN A C 1
ATOM 687 O O . GLN A 1 91 ? -11.926 10.872 29.358 1.00 95.81 91 GLN A O 1
ATOM 692 N N . LEU A 1 92 ? -9.983 10.427 28.301 1.00 96.44 92 LEU A N 1
ATOM 693 C CA . LEU A 1 92 ? -9.882 9.017 28.640 1.00 96.44 92 LEU A CA 1
ATOM 694 C C . LEU A 1 92 ? -9.034 8.829 29.911 1.00 96.44 92 LEU A C 1
ATOM 696 O O . LEU A 1 92 ? -8.200 9.687 30.228 1.00 96.44 92 LEU A O 1
ATOM 700 N N . PRO A 1 93 ? -9.258 7.738 30.669 1.00 95.25 93 PRO A N 1
ATOM 701 C CA . PRO A 1 93 ? -8.512 7.457 31.897 1.00 95.25 93 PRO A CA 1
ATOM 702 C C . PRO A 1 93 ? -7.039 7.075 31.664 1.00 95.25 93 PRO A C 1
ATOM 704 O O . PRO A 1 93 ? -6.222 7.316 32.550 1.00 95.25 93 PRO A O 1
ATOM 707 N N . GLY A 1 94 ? -6.693 6.537 30.492 1.00 94.50 94 GLY A N 1
ATOM 708 C CA . GLY A 1 94 ? -5.338 6.117 30.108 1.00 94.50 94 GLY A CA 1
ATOM 709 C C . GLY A 1 94 ? -5.057 6.407 28.632 1.00 94.50 94 GLY A C 1
ATOM 710 O O . GLY A 1 94 ? -5.920 6.979 27.953 1.00 94.50 94 GLY A O 1
ATOM 711 N N . GLY A 1 95 ? -3.855 6.056 28.168 1.00 95.06 95 GLY A N 1
ATOM 712 C CA . GLY A 1 95 ? -3.510 6.096 26.743 1.00 95.06 95 GLY A CA 1
ATOM 713 C C . GLY A 1 95 ? -4.355 5.081 25.985 1.00 95.06 95 GLY A C 1
ATOM 714 O O . GLY A 1 95 ? -4.653 3.999 26.499 1.00 95.06 95 GLY A O 1
ATOM 715 N N . ALA A 1 96 ? -4.863 5.492 24.829 1.00 97.00 96 ALA A N 1
ATOM 716 C CA . ALA A 1 96 ? -5.764 4.679 24.033 1.00 97.00 96 ALA A CA 1
ATOM 717 C C . ALA A 1 96 ? -5.046 4.218 22.778 1.00 97.00 96 ALA A C 1
ATOM 719 O O . ALA A 1 96 ? -4.532 5.057 22.049 1.00 97.00 96 ALA A O 1
ATOM 720 N N . THR A 1 97 ? -5.064 2.912 22.560 1.00 95.88 97 THR A N 1
ATOM 721 C CA . THR A 1 97 ? -4.355 2.229 21.476 1.00 95.88 97 THR A CA 1
ATOM 722 C C . THR A 1 97 ? -5.231 2.095 20.238 1.00 95.88 97 THR A C 1
ATOM 724 O O . THR A 1 97 ? -4.768 2.363 19.142 1.00 95.88 97 THR A O 1
ATOM 727 N N . ASP A 1 98 ? -6.529 1.793 20.393 1.00 97.44 98 ASP A N 1
ATOM 728 C CA . ASP A 1 98 ? -7.433 1.597 19.255 1.00 97.44 98 ASP A CA 1
ATOM 729 C C . ASP A 1 98 ? -8.894 1.974 19.543 1.00 97.44 98 ASP A C 1
ATOM 731 O O . ASP A 1 98 ? -9.348 2.086 20.690 1.00 97.44 98 ASP A O 1
ATOM 735 N N . VAL A 1 99 ? -9.645 2.215 18.467 1.00 98.25 99 VAL A N 1
ATOM 736 C CA . VAL A 1 99 ? -11.061 2.560 18.476 1.00 98.25 99 VAL A CA 1
ATOM 737 C C . VAL A 1 99 ? -11.807 1.875 17.334 1.00 98.25 99 VAL A C 1
ATOM 739 O O . VAL A 1 99 ? -11.471 2.013 16.161 1.00 98.25 99 VAL A O 1
ATOM 742 N N . ASP A 1 100 ? -12.930 1.239 17.662 1.00 97.88 100 ASP A N 1
ATOM 743 C CA . ASP A 1 100 ? -13.842 0.687 16.662 1.00 97.88 100 ASP A CA 1
ATOM 744 C C . ASP A 1 100 ? -15.301 1.023 16.969 1.00 97.88 100 ASP A C 1
ATOM 746 O O . ASP A 1 100 ? -15.683 1.321 18.104 1.00 97.88 100 ASP A O 1
ATOM 750 N N . SER A 1 101 ? -16.145 1.015 15.942 1.00 95.94 101 SER A N 1
ATOM 751 C CA . SER A 1 101 ? -17.549 1.379 16.064 1.00 95.94 101 SER A CA 1
ATOM 752 C C . SER A 1 101 ? -18.458 0.389 15.354 1.00 95.94 101 SER A C 1
ATOM 754 O O . SER A 1 101 ? -18.163 -0.122 14.278 1.00 95.94 101 SER A O 1
ATOM 756 N N . CYS A 1 102 ? -19.598 0.101 15.979 1.00 92.88 102 CYS A N 1
ATOM 757 C CA . CYS A 1 102 ? -20.595 -0.797 15.414 1.00 92.88 102 CYS A CA 1
ATOM 758 C C . CYS A 1 102 ? -21.992 -0.404 15.890 1.00 92.88 102 CYS A C 1
ATOM 760 O O . CYS A 1 102 ? -22.265 -0.273 17.089 1.00 92.88 102 CYS A O 1
ATOM 762 N N . GLY A 1 103 ? -22.901 -0.192 14.937 1.00 90.06 103 GLY A N 1
ATOM 763 C CA . GLY A 1 103 ? -24.263 0.245 15.218 1.00 90.06 103 GLY A CA 1
ATOM 764 C C . GLY A 1 103 ? -24.291 1.575 15.976 1.00 90.06 103 GLY A C 1
ATOM 765 O O . GLY A 1 103 ? -24.018 2.625 15.413 1.00 90.06 103 GLY A O 1
ATOM 766 N N . ARG A 1 104 ? -24.651 1.543 17.266 1.00 91.19 104 ARG A N 1
ATOM 767 C CA . ARG A 1 104 ? -24.782 2.749 18.112 1.00 91.19 104 ARG A CA 1
ATOM 768 C C . ARG A 1 104 ? -23.694 2.867 19.179 1.00 91.19 104 ARG A C 1
ATOM 770 O O . ARG A 1 104 ? -23.892 3.591 20.162 1.00 91.19 104 ARG A O 1
ATOM 777 N N . PHE A 1 105 ? -22.583 2.159 19.005 1.00 94.75 105 PHE A N 1
ATOM 778 C CA . PHE A 1 105 ? -21.544 2.024 20.018 1.00 94.75 105 PHE A CA 1
ATOM 779 C C . PHE A 1 105 ? -20.160 2.334 19.460 1.00 94.75 105 PHE A C 1
ATOM 781 O O . PHE A 1 105 ? -19.889 2.075 18.289 1.00 94.75 105 PHE A O 1
ATOM 788 N N . VAL A 1 106 ? -19.305 2.855 20.337 1.00 97.75 106 VAL A N 1
ATOM 789 C CA . VAL A 1 106 ? -17.877 3.086 20.099 1.00 97.75 106 VAL A CA 1
ATOM 790 C C . VAL A 1 106 ? -17.116 2.362 21.202 1.00 97.75 106 VAL A C 1
ATOM 792 O O . VAL A 1 106 ? -17.384 2.610 22.379 1.00 97.75 106 VAL A O 1
ATOM 795 N N . ALA A 1 107 ? -16.219 1.455 20.838 1.00 98.19 107 ALA A N 1
ATOM 796 C CA . ALA A 1 107 ? -15.307 0.782 21.751 1.00 98.19 107 ALA A CA 1
ATOM 797 C C . ALA A 1 107 ? -13.916 1.402 21.640 1.00 98.19 107 ALA A C 1
ATOM 799 O O . ALA A 1 107 ? -13.497 1.759 20.547 1.00 98.19 107 ALA A O 1
ATOM 800 N N . VAL A 1 108 ? -13.227 1.522 22.769 1.00 98.62 108 VAL A N 1
ATOM 801 C CA . VAL A 1 108 ? -11.866 2.055 22.863 1.00 98.62 108 VAL A CA 1
ATOM 802 C C . VAL A 1 108 ? -11.050 1.127 23.749 1.00 98.62 108 VAL A C 1
ATOM 804 O O . VAL A 1 108 ? -11.476 0.861 24.879 1.00 98.62 108 VAL A O 1
ATOM 807 N N . SER A 1 109 ? -9.909 0.643 23.271 1.00 98.25 109 SER A N 1
ATOM 808 C CA . SER A 1 109 ? -8.913 -0.011 24.123 1.00 98.25 109 SER A CA 1
ATOM 809 C C . SER A 1 109 ? -8.031 1.023 24.806 1.00 98.25 109 SER A C 1
ATOM 811 O O . SER A 1 109 ? -7.683 2.057 24.243 1.00 98.25 109 SER A O 1
ATOM 813 N N . ILE A 1 110 ? -7.716 0.752 26.067 1.00 97.81 110 ILE A N 1
ATOM 814 C CA . ILE A 1 110 ? -6.904 1.604 26.925 1.00 97.81 110 ILE A CA 1
ATOM 815 C C . ILE A 1 110 ? -5.910 0.720 27.661 1.00 97.81 110 ILE A C 1
ATOM 817 O O . ILE A 1 110 ? -6.308 -0.259 28.302 1.00 97.81 110 ILE A O 1
ATOM 821 N N . HIS A 1 111 ? -4.636 1.087 27.615 1.00 96.31 111 HIS A N 1
ATOM 822 C CA . HIS A 1 111 ? -3.600 0.425 28.398 1.00 96.31 111 HIS A CA 1
ATOM 823 C C . HIS A 1 111 ? -3.427 1.097 29.772 1.00 96.31 111 HIS A C 1
ATOM 825 O O . HIS A 1 111 ? -3.839 2.240 29.998 1.00 96.31 111 HIS A O 1
ATOM 831 N N . ASP A 1 112 ? -2.844 0.363 30.719 1.00 95.56 112 ASP A N 1
ATOM 832 C CA . ASP A 1 112 ? -2.451 0.916 32.017 1.00 95.56 112 ASP A CA 1
ATOM 833 C C . ASP A 1 112 ? -1.187 1.786 31.876 1.00 95.56 112 ASP A C 1
ATOM 835 O O . ASP A 1 112 ? -0.406 1.604 30.940 1.00 95.56 112 ASP A O 1
ATOM 839 N N . ASP A 1 113 ? -0.954 2.715 32.809 1.00 92.81 113 ASP A N 1
ATOM 840 C CA . ASP A 1 113 ? 0.275 3.526 32.832 1.00 92.81 113 ASP A CA 1
ATOM 841 C C . ASP A 1 113 ? 1.540 2.641 32.868 1.00 92.81 113 ASP A C 1
ATOM 843 O O . ASP A 1 113 ? 2.591 3.037 32.361 1.00 92.81 113 ASP A O 1
ATOM 847 N N . PHE A 1 114 ? 1.427 1.428 33.420 1.00 94.62 114 PHE A N 1
ATOM 848 C CA . PHE A 1 114 ? 2.403 0.355 33.267 1.00 94.62 114 PHE A CA 1
ATOM 849 C C . PHE A 1 114 ? 1.876 -0.658 32.247 1.00 94.62 114 PHE A C 1
ATOM 851 O O . PHE A 1 114 ? 1.062 -1.511 32.592 1.00 94.62 114 PHE A O 1
ATOM 858 N N . LYS A 1 115 ? 2.364 -0.600 30.999 1.00 93.81 115 LYS A N 1
ATOM 859 C CA . LYS A 1 115 ? 1.885 -1.431 29.871 1.00 93.81 115 LYS A CA 1
ATOM 860 C C . LYS A 1 115 ? 1.848 -2.943 30.156 1.00 93.81 115 LYS A C 1
ATOM 862 O O . LYS A 1 115 ? 1.016 -3.650 29.598 1.00 93.81 115 LYS A O 1
ATOM 867 N N . VAL A 1 116 ? 2.670 -3.413 31.099 1.00 95.00 116 VAL A N 1
ATOM 868 C CA . VAL A 1 116 ? 2.715 -4.810 31.564 1.00 95.00 116 VAL A CA 1
ATOM 869 C C . VAL A 1 116 ? 1.498 -5.253 32.393 1.00 95.00 116 VAL A C 1
ATOM 871 O O . VAL A 1 116 ? 1.330 -6.442 32.674 1.00 95.00 116 VAL A O 1
ATOM 874 N N . LEU A 1 117 ? 0.664 -4.313 32.845 1.00 96.00 117 LEU A N 1
ATOM 875 C CA . LEU A 1 117 ? -0.530 -4.574 33.645 1.00 96.00 117 LEU A CA 1
ATOM 876 C C . LEU A 1 117 ? -1.791 -4.678 32.767 1.00 96.00 117 LEU A C 1
ATOM 878 O O . LEU A 1 117 ? -1.841 -4.105 31.680 1.00 96.00 117 LEU A O 1
ATOM 882 N N . PRO A 1 118 ? -2.842 -5.382 33.240 1.00 97.00 118 PRO A N 1
ATOM 883 C CA . PRO A 1 118 ? -4.107 -5.514 32.518 1.00 97.00 118 PRO A CA 1
ATOM 884 C C . PRO A 1 118 ? -4.718 -4.171 32.096 1.00 97.00 118 PRO A C 1
ATOM 886 O O . PRO A 1 118 ? -4.997 -3.320 32.942 1.00 97.00 118 PRO A O 1
ATOM 889 N N . GLY A 1 119 ? -5.009 -4.025 30.805 1.00 97.38 119 GLY A N 1
ATOM 890 C CA . GLY A 1 119 ? -5.718 -2.881 30.248 1.00 97.38 119 GLY A CA 1
ATOM 891 C C . GLY A 1 119 ? -7.238 -3.008 30.338 1.00 97.38 119 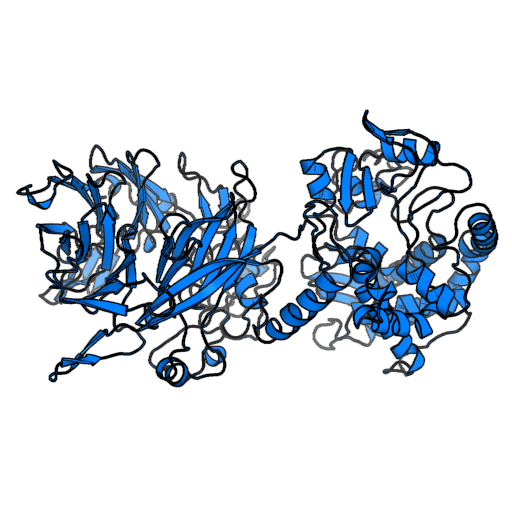GLY A C 1
ATOM 892 O O . GLY A 1 119 ? -7.806 -3.857 31.037 1.00 97.38 119 GLY A O 1
ATOM 893 N N . THR A 1 120 ? -7.934 -2.116 29.640 1.00 98.19 120 THR A N 1
ATOM 894 C CA . THR A 1 120 ? -9.390 -1.983 29.695 1.00 98.19 120 THR A CA 1
ATOM 895 C C . THR A 1 120 ? -9.975 -1.646 28.326 1.00 98.19 120 THR A C 1
ATOM 897 O O . THR A 1 120 ? -9.488 -0.755 27.645 1.00 98.19 120 THR A O 1
ATOM 900 N N . VAL A 1 121 ? -11.094 -2.277 27.968 1.00 98.38 121 VAL A N 1
ATOM 901 C CA . VAL A 1 121 ? -11.963 -1.838 26.868 1.00 98.38 121 VAL A CA 1
ATOM 902 C C . VAL A 1 121 ? -13.123 -1.022 27.436 1.00 98.38 121 VAL A C 1
ATOM 904 O O . VAL A 1 121 ? -13.890 -1.501 28.280 1.00 98.38 121 VAL A O 1
ATOM 907 N N . LEU A 1 122 ? -13.268 0.217 26.970 1.00 98.19 122 LEU A N 1
ATOM 908 C CA . LEU A 1 122 ? -14.396 1.094 27.276 1.00 98.19 122 LEU A CA 1
ATOM 909 C C . LEU A 1 122 ? -15.385 1.099 26.119 1.00 98.19 122 LEU A C 1
ATOM 911 O O . LEU A 1 122 ? -14.997 1.311 24.977 1.00 98.19 122 LEU A O 1
ATOM 915 N N . ILE A 1 123 ? -16.673 0.928 26.410 1.00 97.44 123 ILE A N 1
ATOM 916 C CA . ILE A 1 123 ? -17.732 1.001 25.397 1.00 97.44 123 ILE A CA 1
ATOM 917 C C . ILE A 1 123 ? -18.637 2.171 25.712 1.00 97.44 123 ILE A C 1
ATOM 919 O O . ILE A 1 123 ? -19.275 2.211 26.764 1.00 97.44 123 ILE A O 1
ATOM 923 N N . TYR A 1 124 ? -18.738 3.094 24.770 1.00 97.50 124 TYR A N 1
ATOM 924 C CA . TYR A 1 124 ? -19.579 4.273 24.838 1.00 97.50 124 TYR A CA 1
ATOM 925 C C . TYR A 1 124 ? -20.768 4.169 23.882 1.00 97.50 124 TYR A C 1
ATOM 927 O O . TYR A 1 124 ? -20.740 3.456 22.879 1.00 97.50 124 TYR A O 1
ATOM 935 N N . SER A 1 125 ? -21.819 4.939 24.161 1.00 95.44 125 SER A N 1
ATOM 936 C CA . SER A 1 125 ? -22.784 5.315 23.129 1.00 95.44 125 SER A CA 1
ATOM 937 C C . SER A 1 125 ? -22.116 6.200 22.073 1.00 95.44 125 SER A C 1
ATOM 939 O O . SER A 1 125 ? -21.226 6.984 22.408 1.00 95.44 125 SER A O 1
ATOM 941 N N . MET A 1 126 ? -22.635 6.183 20.843 1.00 95.31 126 MET A N 1
ATOM 942 C CA . MET A 1 126 ? -22.334 7.223 19.849 1.00 95.31 126 MET A CA 1
ATOM 943 C C . MET A 1 126 ? -22.580 8.633 20.412 1.00 95.31 126 MET A C 1
ATOM 945 O O . MET A 1 126 ? -23.328 8.831 21.381 1.00 95.31 126 MET A O 1
ATOM 949 N N . TYR A 1 127 ? -21.940 9.617 19.786 1.00 97.19 127 TYR A N 1
ATOM 950 C CA . TYR A 1 127 ? -22.025 11.022 20.175 1.00 97.19 127 TYR A CA 1
ATOM 951 C C . TYR A 1 127 ? -23.442 11.575 19.977 1.00 97.19 127 TYR A C 1
ATOM 953 O O . TYR A 1 127 ? -23.951 11.655 18.860 1.00 97.19 127 TYR A O 1
ATOM 961 N N . ASP A 1 128 ? -24.073 12.009 21.069 1.00 95.06 128 ASP A N 1
ATOM 962 C CA . ASP A 1 128 ? -25.371 12.678 21.032 1.00 95.06 128 ASP A CA 1
ATOM 963 C C . ASP A 1 128 ? -25.161 14.161 20.704 1.00 95.06 128 ASP A C 1
ATOM 965 O O . ASP A 1 128 ? -24.700 14.945 21.535 1.00 95.06 128 ASP A O 1
ATOM 969 N N . THR A 1 129 ? -25.532 14.568 19.491 1.00 91.62 129 THR A N 1
ATOM 970 C CA . THR A 1 129 ? -25.389 15.955 19.018 1.00 91.62 129 THR A CA 1
ATOM 971 C C . THR A 1 129 ? -26.226 16.959 19.816 1.00 91.62 129 THR A C 1
ATOM 973 O O . THR A 1 129 ? -25.863 18.134 19.906 1.00 91.62 129 THR A O 1
ATOM 976 N N . THR A 1 130 ? -27.334 16.519 20.419 1.00 93.12 130 THR A N 1
ATOM 977 C CA . THR A 1 130 ? -28.236 17.381 21.193 1.00 93.12 130 THR A CA 1
ATOM 978 C C . THR A 1 130 ? -27.705 17.591 22.604 1.00 93.12 130 THR A C 1
ATOM 980 O O . THR A 1 130 ? -27.683 18.718 23.101 1.00 93.12 130 THR A O 1
ATOM 983 N N . ARG A 1 131 ? -27.266 16.513 23.259 1.00 93.75 131 ARG A N 1
ATOM 984 C CA . ARG A 1 131 ? -26.720 16.552 24.625 1.00 93.75 131 ARG A CA 1
ATOM 985 C C . ARG A 1 131 ? -25.236 16.898 24.672 1.00 93.75 131 ARG A C 1
ATOM 987 O O . ARG A 1 131 ? -24.746 17.259 25.739 1.00 93.75 131 ARG A O 1
ATOM 994 N N . LYS A 1 132 ? -24.548 16.819 23.531 1.00 94.06 132 LYS A N 1
ATOM 995 C CA . LYS A 1 132 ? -23.101 17.002 23.374 1.00 94.06 132 LYS A CA 1
ATOM 996 C C . LYS A 1 132 ? -22.301 16.107 24.317 1.00 94.06 132 LYS A C 1
ATOM 998 O O . LYS A 1 132 ? -21.402 16.579 25.009 1.00 94.06 132 LYS A O 1
ATOM 1003 N N . ASN A 1 133 ? -22.656 14.828 24.370 1.00 95.88 133 ASN A N 1
ATOM 1004 C CA . ASN A 1 133 ? -21.974 13.855 25.210 1.00 95.88 133 ASN A CA 1
ATOM 1005 C C . ASN A 1 133 ? -21.942 12.459 24.578 1.00 95.88 133 ASN A C 1
ATOM 1007 O O . ASN A 1 133 ? -22.666 12.159 23.631 1.00 95.88 133 ASN A O 1
ATOM 1011 N N . MET A 1 134 ? -21.106 11.606 25.157 1.00 96.94 134 MET A N 1
ATOM 1012 C CA . MET A 1 134 ? -21.127 10.156 24.987 1.00 96.94 134 MET A CA 1
ATOM 1013 C C . MET A 1 134 ? -21.337 9.534 26.369 1.00 96.94 134 MET A C 1
ATOM 1015 O O . MET A 1 134 ? -20.860 10.068 27.372 1.00 96.94 134 MET A O 1
ATOM 1019 N N . THR A 1 135 ? -22.094 8.443 26.450 1.00 95.56 135 THR A N 1
ATOM 1020 C CA . THR A 1 135 ? -22.381 7.760 27.721 1.00 95.56 135 THR A CA 1
ATOM 1021 C C . THR A 1 135 ? -21.550 6.491 27.802 1.00 95.56 135 THR A C 1
ATOM 1023 O O . THR A 1 135 ? -21.666 5.661 26.907 1.00 95.56 135 THR A O 1
ATOM 1026 N N . LEU A 1 136 ? -20.744 6.326 28.855 1.00 96.62 136 LEU A N 1
ATOM 1027 C CA . LEU A 1 136 ? -20.042 5.068 29.122 1.00 96.62 136 LEU A CA 1
ATOM 1028 C C . LEU A 1 136 ? -21.066 3.986 29.487 1.00 96.62 136 LEU A C 1
ATOM 1030 O O . LEU A 1 136 ? -21.886 4.187 30.383 1.00 96.62 136 LEU A O 1
ATOM 1034 N N . LEU A 1 137 ? -21.027 2.867 28.775 1.00 95.00 137 LEU A N 1
ATOM 1035 C CA . LEU A 1 137 ? -21.934 1.731 28.931 1.00 95.00 137 LEU A CA 1
ATOM 1036 C C . LEU A 1 137 ? -21.239 0.559 29.620 1.00 95.00 137 LEU A C 1
ATOM 1038 O O . LEU A 1 137 ? -21.814 -0.023 30.533 1.00 95.00 137 LEU A O 1
ATOM 1042 N N . HIS A 1 138 ? -20.008 0.248 29.206 1.00 95.88 138 HIS A N 1
ATOM 1043 C CA . HIS A 1 138 ? -19.213 -0.843 29.773 1.00 95.88 138 HIS A CA 1
ATOM 1044 C C . HIS A 1 138 ? -17.770 -0.423 29.996 1.00 95.88 138 HIS A C 1
ATOM 1046 O O . HIS A 1 138 ? -17.202 0.321 29.200 1.00 95.88 138 HIS A O 1
ATOM 1052 N N . GLN A 1 139 ? -17.190 -0.957 31.064 1.00 96.25 139 GLN A N 1
ATOM 1053 C CA . GLN A 1 139 ? -15.768 -0.907 31.361 1.00 96.25 139 GLN A CA 1
ATOM 1054 C C . GLN A 1 139 ? -15.321 -2.339 31.644 1.00 96.25 139 GLN A C 1
ATOM 1056 O O . GLN A 1 139 ? -15.780 -2.950 32.610 1.00 96.25 139 GLN A O 1
ATOM 1061 N N . ILE A 1 140 ? -14.484 -2.887 30.769 1.00 97.38 140 ILE A N 1
ATOM 1062 C CA . ILE A 1 140 ? -14.178 -4.315 30.736 1.00 97.38 140 ILE A CA 1
ATOM 1063 C C . ILE A 1 140 ? -12.671 -4.478 30.855 1.00 97.38 140 ILE A C 1
ATOM 1065 O O . ILE A 1 140 ? -11.941 -4.043 29.972 1.00 97.38 140 ILE A O 1
ATOM 1069 N N . GLN A 1 141 ? -12.205 -5.096 31.937 1.00 97.62 141 GLN A N 1
ATOM 1070 C CA . GLN A 1 141 ? -10.788 -5.420 32.088 1.00 97.62 141 GLN A CA 1
ATOM 1071 C C . GLN A 1 141 ? -10.401 -6.545 31.122 1.00 97.62 141 GLN A C 1
ATOM 1073 O O . GLN A 1 141 ? -11.131 -7.533 30.998 1.00 97.62 141 GLN A O 1
ATOM 1078 N N . VAL A 1 142 ? -9.265 -6.384 30.450 1.00 97.88 142 VAL A N 1
ATOM 1079 C CA . VAL A 1 142 ? -8.724 -7.321 29.452 1.00 97.88 142 VAL A CA 1
ATOM 1080 C C . VAL A 1 142 ? -7.237 -7.581 29.733 1.00 97.88 142 VAL A C 1
ATOM 1082 O O . VAL A 1 142 ? -6.786 -7.322 30.847 1.00 97.88 142 VAL A O 1
ATOM 1085 N N . GLY A 1 143 ? -6.494 -8.180 28.799 1.00 97.12 143 GLY A N 1
ATOM 1086 C CA . GLY A 1 143 ? -5.073 -8.490 28.996 1.00 97.12 143 GLY A CA 1
ATOM 1087 C C . GLY A 1 143 ? -4.186 -7.241 29.026 1.00 97.12 143 GLY A C 1
ATOM 1088 O O . GLY A 1 143 ? -4.679 -6.117 28.926 1.00 97.12 143 GLY A O 1
ATOM 1089 N N . ALA A 1 144 ? -2.882 -7.443 29.209 1.00 97.19 144 ALA A N 1
ATOM 1090 C CA . ALA A 1 144 ? -1.900 -6.360 29.194 1.00 97.19 144 ALA A CA 1
ATOM 1091 C C . ALA A 1 144 ? -1.782 -5.746 27.792 1.00 97.19 144 ALA A C 1
ATOM 1093 O O . ALA A 1 144 ? -1.843 -6.488 26.815 1.00 97.19 144 ALA A O 1
ATOM 1094 N N . LEU A 1 145 ? -1.659 -4.416 27.726 1.00 96.75 145 LEU A N 1
ATOM 1095 C CA . LEU A 1 145 ? -1.559 -3.632 26.486 1.00 96.75 145 LEU A CA 1
ATOM 1096 C C . LEU A 1 145 ? -2.559 -4.089 25.394 1.00 96.75 145 LEU A C 1
ATOM 1098 O O . LEU A 1 145 ? -2.171 -4.720 24.418 1.00 96.75 145 LEU A O 1
ATOM 1102 N N . PRO A 1 146 ? -3.878 -3.872 25.583 1.00 97.38 146 PRO A N 1
ATOM 1103 C CA . PRO A 1 146 ? -4.867 -4.205 24.563 1.00 97.38 146 PRO A CA 1
ATOM 1104 C C . PRO A 1 146 ? -4.657 -3.296 23.361 1.00 97.38 146 PRO A C 1
ATOM 1106 O O . PRO A 1 146 ? -5.064 -2.146 23.424 1.00 97.38 146 PRO A O 1
ATOM 1109 N N . ASP A 1 147 ? -4.018 -3.773 22.307 1.00 93.62 147 ASP A N 1
ATOM 1110 C CA . ASP A 1 147 ? -3.539 -2.913 21.234 1.00 93.62 147 ASP A CA 1
ATOM 1111 C C . ASP A 1 147 ? -4.591 -2.682 20.143 1.00 93.62 147 ASP A C 1
ATOM 1113 O O . ASP A 1 147 ? -4.758 -1.571 19.663 1.00 93.62 147 ASP A O 1
ATOM 1117 N N . MET A 1 148 ? -5.452 -3.674 19.888 1.00 94.56 148 MET A N 1
ATOM 1118 C CA . MET A 1 148 ? -6.571 -3.533 18.949 1.00 94.56 148 MET A CA 1
ATOM 1119 C C . MET A 1 148 ? -7.919 -3.891 19.573 1.00 94.56 148 MET A C 1
ATOM 1121 O O . MET A 1 148 ? -8.011 -4.782 20.423 1.00 94.56 148 MET A O 1
ATOM 1125 N N . VAL A 1 149 ? -8.994 -3.258 19.100 1.00 97.31 149 VAL A N 1
ATOM 1126 C CA . VAL A 1 149 ? -10.399 -3.610 19.332 1.00 97.31 149 VAL A CA 1
ATOM 1127 C C . VAL A 1 149 ? -11.149 -3.727 18.009 1.00 97.31 149 VAL A C 1
ATOM 1129 O O . VAL A 1 149 ? -11.089 -2.863 17.147 1.00 97.31 149 VAL A O 1
ATOM 1132 N N . LYS A 1 150 ? -11.934 -4.794 17.832 1.00 97.12 150 LYS A N 1
ATOM 1133 C CA . LYS A 1 150 ? -12.740 -4.949 16.614 1.00 97.12 150 LYS A CA 1
ATOM 1134 C C . LYS A 1 150 ? -14.079 -5.599 16.881 1.00 97.12 150 LYS A C 1
ATOM 1136 O O . LYS A 1 150 ? -14.143 -6.710 17.409 1.00 97.12 150 LYS A O 1
ATOM 1141 N N . PHE A 1 151 ? -15.161 -4.969 16.448 1.00 96.00 151 PHE A N 1
ATOM 1142 C CA . PHE A 1 151 ? -16.484 -5.572 16.453 1.00 96.00 151 PHE A CA 1
ATOM 1143 C C . PHE A 1 151 ? -16.660 -6.561 15.301 1.00 96.00 151 PHE A C 1
ATOM 1145 O O . PHE A 1 151 ? -16.255 -6.346 14.158 1.00 96.00 151 PHE A O 1
ATOM 1152 N N . THR A 1 152 ? -17.355 -7.651 15.597 1.00 94.25 152 THR A N 1
ATOM 1153 C CA . THR A 1 152 ? -18.001 -8.477 14.573 1.00 94.25 152 THR A CA 1
ATOM 1154 C C . THR A 1 152 ? -19.123 -7.688 13.890 1.00 94.25 152 THR A C 1
ATOM 1156 O O . THR A 1 152 ? -19.711 -6.776 14.471 1.00 94.25 152 THR A O 1
ATOM 1159 N N . LYS A 1 153 ? -19.449 -8.042 12.640 1.00 90.81 153 LYS A N 1
ATOM 1160 C CA . LYS A 1 153 ? -20.409 -7.288 11.805 1.00 90.81 153 LYS A CA 1
ATOM 1161 C C . LYS A 1 153 ? -21.817 -7.170 12.401 1.00 90.81 153 LYS A C 1
ATOM 1163 O O . LYS A 1 153 ? -22.556 -6.264 12.030 1.00 90.81 153 LYS A O 1
ATOM 1168 N N . ASP A 1 154 ? -22.212 -8.098 13.268 1.00 91.00 154 ASP A N 1
ATOM 1169 C CA . ASP A 1 154 ? -23.513 -8.089 13.945 1.00 91.00 154 ASP A CA 1
ATOM 1170 C C . ASP A 1 154 ? -23.514 -7.277 15.256 1.00 91.00 154 ASP A C 1
ATOM 1172 O O . ASP A 1 154 ? -24.553 -7.165 15.910 1.00 91.00 154 ASP A O 1
ATOM 1176 N N . CYS A 1 155 ? -22.369 -6.690 15.622 1.00 91.81 155 CYS A N 1
ATOM 1177 C CA . CYS A 1 155 ? -22.121 -5.946 16.855 1.00 91.81 155 CYS A CA 1
ATOM 1178 C C . CYS A 1 155 ? -22.334 -6.755 18.150 1.00 91.81 155 CYS A C 1
ATOM 1180 O O . CYS A 1 155 ? -22.475 -6.160 19.219 1.00 91.81 155 CYS A O 1
ATOM 1182 N N . MET A 1 156 ? -22.389 -8.090 18.080 1.00 90.88 156 MET A N 1
ATOM 1183 C CA . MET A 1 156 ? -22.667 -8.955 19.237 1.00 90.88 156 MET A CA 1
ATOM 1184 C C . MET A 1 156 ? -21.407 -9.496 19.901 1.00 90.88 156 MET A C 1
ATOM 1186 O O . MET A 1 156 ? -21.456 -9.944 21.045 1.00 90.88 156 MET A O 1
ATOM 1190 N N . THR A 1 157 ? -20.280 -9.456 19.199 1.00 94.25 157 THR A N 1
ATOM 1191 C CA . THR A 1 157 ? -18.977 -9.861 19.727 1.00 94.25 157 THR A CA 1
ATOM 1192 C C . THR A 1 157 ? -17.929 -8.808 19.395 1.00 94.25 157 THR A C 1
ATOM 1194 O O . THR A 1 157 ? -17.948 -8.239 18.303 1.00 94.25 157 THR A O 1
ATOM 1197 N N . LEU A 1 158 ? -17.008 -8.574 20.322 1.00 95.94 158 LEU A N 1
ATOM 1198 C CA . LEU A 1 158 ? -15.813 -7.759 20.141 1.00 95.94 158 LEU A CA 1
ATOM 1199 C C . LEU A 1 158 ? -14.582 -8.595 20.503 1.00 95.94 158 LEU A C 1
ATOM 1201 O O . LEU A 1 158 ? -14.604 -9.317 21.499 1.00 95.94 158 LEU A O 1
ATOM 1205 N N . VAL A 1 159 ? -13.525 -8.507 19.702 1.00 98.31 159 VAL A N 1
ATOM 1206 C CA . VAL A 1 159 ? -12.207 -9.062 20.039 1.00 98.31 159 VAL A CA 1
ATOM 1207 C C . VAL A 1 159 ? -11.277 -7.918 20.375 1.00 98.31 159 VAL A C 1
ATOM 1209 O O . VAL A 1 159 ? -11.325 -6.880 19.719 1.00 98.31 159 VAL A O 1
ATOM 1212 N N . THR A 1 160 ? -10.440 -8.128 21.383 1.00 98.12 160 THR A N 1
ATOM 1213 C CA . THR A 1 160 ? -9.249 -7.314 21.590 1.00 98.12 160 THR A CA 1
ATOM 1214 C C . THR A 1 160 ? -8.002 -8.181 21.608 1.00 98.12 160 THR A C 1
ATOM 1216 O O . THR A 1 160 ? -8.012 -9.266 22.201 1.00 98.12 160 THR A O 1
ATOM 1219 N N . CYS A 1 161 ? -6.970 -7.723 20.910 1.00 98.00 161 CYS A N 1
ATOM 1220 C CA . CYS A 1 161 ? -5.634 -8.301 20.941 1.00 98.00 161 CYS A CA 1
ATOM 1221 C C . CYS A 1 161 ? -4.884 -7.648 22.096 1.00 98.00 161 CYS A C 1
ATOM 1223 O O . CYS A 1 161 ? -4.808 -6.429 22.143 1.00 98.00 161 CYS A O 1
ATOM 1225 N N . ASN A 1 162 ? -4.420 -8.439 23.058 1.00 97.94 162 ASN A N 1
ATOM 1226 C CA . ASN A 1 162 ? -3.630 -7.947 24.178 1.00 97.94 162 ASN A CA 1
ATOM 1227 C C . ASN A 1 162 ? -2.173 -8.317 23.907 1.00 97.94 162 ASN A C 1
ATOM 1229 O O . ASN A 1 162 ? -1.820 -9.490 24.059 1.00 97.94 162 ASN A O 1
ATOM 1233 N N . GLU A 1 163 ? -1.394 -7.332 23.470 1.00 95.75 163 GLU A N 1
ATOM 1234 C CA . GLU A 1 163 ? -0.031 -7.482 22.959 1.00 95.75 163 GLU A CA 1
ATOM 1235 C C . GLU A 1 163 ? 0.869 -8.128 24.007 1.00 95.75 163 GLU A C 1
ATOM 1237 O O . GLU A 1 163 ? 1.504 -9.143 23.752 1.00 95.75 163 GLU A O 1
ATOM 1242 N N . GLY A 1 164 ? 0.810 -7.633 25.243 1.00 93.62 164 GLY A N 1
ATOM 1243 C CA . GLY A 1 164 ? 1.628 -8.171 26.320 1.00 93.62 164 GLY A CA 1
ATOM 1244 C C . GLY A 1 164 ? 3.113 -7.813 26.212 1.00 93.62 164 GLY A C 1
ATOM 1245 O O . GLY A 1 164 ? 3.936 -8.595 26.667 1.00 93.62 164 GLY A O 1
ATOM 1246 N N . GLU A 1 165 ? 3.439 -6.628 25.687 1.00 91.50 165 GLU A N 1
ATOM 1247 C CA . GLU A 1 165 ? 4.820 -6.138 25.556 1.00 91.50 165 GLU A CA 1
ATOM 1248 C C . GLU A 1 165 ? 5.599 -6.193 26.898 1.00 91.50 165 GLU A C 1
ATOM 1250 O O . GLU A 1 165 ? 5.073 -5.789 27.953 1.00 91.50 165 GLU A O 1
ATOM 1255 N N . PRO A 1 166 ? 6.875 -6.628 26.891 1.00 90.38 166 PRO A N 1
ATOM 1256 C CA . PRO A 1 166 ? 7.727 -6.605 28.067 1.00 90.38 166 PRO A CA 1
ATOM 1257 C C . PRO A 1 166 ? 8.068 -5.183 28.514 1.00 90.38 166 PRO A C 1
ATOM 1259 O O . PRO A 1 166 ? 8.464 -4.316 27.738 1.00 90.38 166 PRO A O 1
ATOM 1262 N N . GLY A 1 167 ? 8.047 -4.953 29.822 1.00 91.31 167 GLY A N 1
ATOM 1263 C CA . GLY A 1 167 ? 8.308 -3.634 30.380 1.00 91.31 167 GLY A CA 1
ATOM 1264 C C . GLY A 1 167 ? 8.604 -3.651 31.869 1.00 91.31 167 GLY A C 1
ATOM 1265 O O . GLY A 1 167 ? 8.942 -4.677 32.457 1.00 91.31 167 GLY A O 1
ATOM 1266 N N . LEU A 1 168 ? 8.511 -2.476 32.489 1.00 91.62 168 LEU A N 1
ATOM 1267 C CA . LEU A 1 168 ? 8.674 -2.327 33.931 1.00 91.62 168 LEU A CA 1
ATOM 1268 C C . LEU A 1 168 ? 7.309 -2.227 34.613 1.00 91.62 168 LEU A C 1
ATOM 1270 O O . LEU A 1 168 ? 6.439 -1.482 34.162 1.00 91.62 168 LEU A O 1
ATOM 1274 N N . ASP A 1 169 ? 7.148 -2.943 35.723 1.00 91.75 169 ASP A N 1
ATOM 1275 C CA . ASP A 1 169 ? 5.997 -2.790 36.611 1.00 91.75 169 ASP A CA 1
ATOM 1276 C C . ASP A 1 169 ? 6.111 -1.534 37.501 1.00 91.75 169 ASP A C 1
ATOM 1278 O O . ASP A 1 169 ? 7.106 -0.802 37.490 1.00 91.75 169 ASP A O 1
ATOM 1282 N N . GLU A 1 170 ? 5.094 -1.302 38.335 1.00 92.94 170 GLU A N 1
ATOM 1283 C CA . GLU A 1 170 ? 5.053 -0.188 39.295 1.00 92.94 170 GLU A CA 1
ATOM 1284 C C . GLU A 1 170 ? 6.211 -0.169 40.307 1.00 92.94 170 GLU A C 1
ATOM 1286 O O . GLU A 1 170 ? 6.540 0.875 40.876 1.00 92.94 170 GLU A O 1
ATOM 1291 N N . SER A 1 171 ? 6.842 -1.320 40.534 1.00 93.81 171 SER A N 1
ATOM 1292 C CA . SER A 1 171 ? 7.982 -1.487 41.432 1.00 93.81 171 SER A CA 1
ATOM 1293 C C . SER A 1 171 ? 9.327 -1.361 40.705 1.00 93.81 171 SER A C 1
ATOM 1295 O O . SER A 1 171 ? 10.374 -1.411 41.354 1.00 93.81 171 SER A O 1
ATOM 1297 N N . GLY A 1 172 ? 9.314 -1.169 39.382 1.00 89.62 172 GLY A N 1
ATOM 1298 C CA . GLY A 1 172 ? 10.501 -1.121 38.536 1.00 89.62 172 GLY A CA 1
ATOM 1299 C C . GLY A 1 172 ? 11.100 -2.496 38.233 1.00 89.62 172 GLY A C 1
ATOM 1300 O O . GLY A 1 172 ? 12.261 -2.562 37.826 1.00 89.62 172 GLY A O 1
ATOM 1301 N N . ASN A 1 173 ? 10.355 -3.584 38.445 1.00 89.12 173 ASN A N 1
ATOM 1302 C CA . ASN A 1 173 ? 10.782 -4.921 38.044 1.00 89.12 173 ASN A CA 1
ATOM 1303 C C . ASN A 1 173 ? 10.460 -5.144 36.569 1.00 89.12 173 ASN A C 1
ATOM 1305 O O . ASN A 1 173 ? 9.394 -4.755 36.099 1.00 89.12 173 ASN A O 1
ATOM 1309 N N . PHE A 1 174 ? 11.365 -5.817 35.864 1.00 88.31 174 PHE A N 1
ATOM 1310 C CA . PHE A 1 174 ? 11.106 -6.268 34.503 1.00 88.31 174 PHE A CA 1
ATOM 1311 C C . PHE A 1 174 ? 10.063 -7.390 34.511 1.00 88.31 174 PHE A C 1
ATOM 1313 O O . PHE A 1 174 ? 10.225 -8.381 35.229 1.00 88.31 174 PHE A O 1
ATOM 1320 N N . VAL A 1 175 ? 9.010 -7.231 33.715 1.00 90.19 175 VAL A N 1
ATOM 1321 C CA . VAL A 1 175 ? 7.918 -8.189 33.550 1.00 90.19 175 VAL A CA 1
ATOM 1322 C C . VAL A 1 175 ? 7.623 -8.327 32.065 1.00 90.19 175 VAL A C 1
ATOM 1324 O O . VAL A 1 175 ? 7.521 -7.330 31.363 1.00 90.19 175 VAL A O 1
ATOM 1327 N N . ASP A 1 176 ? 7.460 -9.568 31.624 1.00 91.44 176 ASP A N 1
ATOM 1328 C CA . ASP A 1 176 ? 7.032 -9.932 30.275 1.00 91.44 176 ASP A CA 1
ATOM 1329 C C . ASP A 1 176 ? 5.700 -10.691 30.399 1.00 91.44 176 ASP A C 1
ATOM 1331 O O . ASP A 1 176 ? 5.701 -11.877 30.776 1.00 91.44 176 ASP A O 1
ATOM 1335 N N . PRO A 1 177 ? 4.551 -9.994 30.320 1.00 94.31 177 PRO A N 1
ATOM 1336 C CA . PRO A 1 177 ? 3.247 -10.625 30.475 1.00 94.31 177 PRO A CA 1
ATOM 1337 C C . PRO A 1 177 ? 2.927 -11.547 29.288 1.00 94.31 177 PRO A C 1
ATOM 1339 O O . PRO A 1 177 ? 3.577 -11.539 28.261 1.00 94.31 177 PRO A O 1
ATOM 1342 N N . GLU A 1 178 ? 1.920 -12.406 29.439 1.00 94.06 178 GLU A N 1
ATOM 1343 C CA . GLU A 1 178 ? 1.504 -13.274 28.331 1.00 94.06 178 GLU A CA 1
ATOM 1344 C C . GLU A 1 178 ? 0.637 -12.502 27.333 1.00 94.06 178 GLU A C 1
ATOM 1346 O O . GLU A 1 178 ? -0.434 -12.006 27.714 1.00 94.06 178 GLU A O 1
ATOM 1351 N N . GLY A 1 179 ? 1.034 -12.492 26.059 1.00 95.88 179 GLY A N 1
ATOM 1352 C CA . GLY A 1 179 ? 0.163 -12.053 24.977 1.00 95.88 179 GLY A CA 1
ATOM 1353 C C . GLY A 1 179 ? -1.090 -12.927 24.868 1.00 95.88 179 GLY A C 1
ATOM 1354 O O . GLY A 1 179 ? -1.117 -14.118 25.203 1.00 95.88 179 GLY A O 1
ATOM 1355 N N . SER A 1 180 ? -2.213 -12.334 24.472 1.00 98.00 180 SER A N 1
ATOM 1356 C CA . SER A 1 180 ? -3.508 -13.028 24.477 1.00 98.00 180 SER A CA 1
ATOM 1357 C C . SER A 1 180 ? -4.556 -12.332 23.614 1.00 98.00 180 SER A C 1
ATOM 1359 O O . SER A 1 180 ? -4.357 -11.222 23.147 1.00 98.00 180 SER A O 1
ATOM 1361 N N . ALA A 1 181 ? -5.723 -12.952 23.432 1.00 98.44 181 ALA A N 1
ATOM 1362 C CA . ALA A 1 181 ? -6.869 -12.295 22.802 1.00 98.44 181 ALA A CA 1
ATOM 1363 C C . ALA A 1 181 ? -8.125 -12.449 23.660 1.00 98.44 181 ALA A C 1
ATOM 1365 O O . ALA A 1 181 ? -8.486 -13.563 24.044 1.00 98.44 181 ALA A O 1
ATOM 1366 N N . SER A 1 182 ? -8.818 -11.352 23.960 1.00 98.44 182 SER A N 1
ATOM 1367 C CA . SER A 1 182 ? -10.070 -11.392 24.723 1.00 98.44 182 SER A CA 1
ATOM 1368 C C . SER A 1 182 ? -11.275 -11.322 23.785 1.00 98.44 182 SER A C 1
ATOM 1370 O O . SER A 1 182 ? -11.467 -10.337 23.080 1.00 98.44 182 SER A O 1
ATOM 1372 N N . VAL A 1 183 ? -12.117 -12.357 23.809 1.00 98.25 183 VAL A N 1
ATOM 1373 C CA . VAL A 1 183 ? -13.406 -12.425 23.110 1.00 98.25 183 VAL A CA 1
ATOM 1374 C C . VAL A 1 183 ? -14.510 -11.981 24.067 1.00 98.25 183 VAL A C 1
ATOM 1376 O O . VAL A 1 183 ? -14.820 -12.671 25.044 1.00 98.25 183 VAL A O 1
ATOM 1379 N N . ILE A 1 184 ? -15.110 -10.833 23.775 1.00 97.31 184 ILE A N 1
ATOM 1380 C CA . ILE A 1 184 ? -16.161 -10.186 24.559 1.00 97.31 184 ILE A CA 1
ATOM 1381 C C . ILE A 1 184 ? -17.492 -10.384 23.831 1.00 97.31 184 ILE A C 1
ATOM 1383 O O . ILE A 1 184 ? -17.733 -9.781 22.790 1.00 97.31 184 ILE A O 1
ATOM 1387 N N . ALA A 1 185 ? -18.363 -11.230 24.375 1.00 94.94 185 ALA A N 1
ATOM 1388 C CA . ALA A 1 185 ? -19.674 -11.529 23.806 1.00 94.94 185 ALA A CA 1
ATOM 1389 C C . ALA A 1 185 ? -20.797 -10.846 24.597 1.00 94.94 185 ALA A C 1
ATOM 1391 O O . ALA A 1 185 ? -20.889 -10.996 25.821 1.00 94.94 185 ALA A O 1
ATOM 1392 N N . PHE A 1 186 ? -21.673 -10.146 23.883 1.00 92.38 186 PHE A N 1
ATOM 1393 C CA . PHE A 1 186 ? -22.865 -9.491 24.417 1.00 92.38 186 PHE A CA 1
ATOM 1394 C C . PHE A 1 186 ? -24.084 -10.405 24.276 1.00 92.38 186 PHE A C 1
ATOM 1396 O O . PHE A 1 186 ? -24.199 -11.195 23.340 1.00 92.38 186 PHE A O 1
ATOM 1403 N N . GLN A 1 187 ? -25.026 -10.305 25.207 1.00 86.44 187 GLN A N 1
ATOM 1404 C CA . GLN A 1 187 ? -26.279 -11.064 25.174 1.00 86.44 187 GLN A CA 1
ATOM 1405 C C . GLN A 1 187 ? -27.350 -10.393 24.311 1.00 86.44 187 GLN A C 1
ATOM 1407 O O . GLN A 1 187 ? -28.338 -11.030 23.937 1.00 86.44 187 GLN A O 1
ATOM 1412 N N . SER A 1 188 ? -27.186 -9.106 23.994 1.00 82.50 188 SER A N 1
ATOM 1413 C CA . SER A 1 188 ? -28.103 -8.372 23.122 1.00 82.50 188 SER A CA 1
ATOM 1414 C C . SER A 1 188 ? -27.402 -7.269 22.334 1.00 82.50 188 SER A C 1
ATOM 1416 O O . SER A 1 188 ? -26.390 -6.736 22.772 1.00 82.50 188 SER A O 1
ATOM 1418 N N . THR A 1 189 ? -28.018 -6.825 21.237 1.00 81.12 189 THR A N 1
ATOM 1419 C CA . THR A 1 189 ? -27.567 -5.656 20.458 1.00 81.12 189 THR A CA 1
ATOM 1420 C C . THR A 1 189 ? -27.843 -4.317 21.158 1.00 81.12 189 THR A C 1
ATOM 1422 O O . THR A 1 189 ? -27.523 -3.252 20.630 1.00 81.12 189 THR A O 1
ATOM 1425 N N . ASN A 1 190 ? -28.460 -4.327 22.346 1.00 83.12 190 ASN A N 1
ATOM 1426 C CA . ASN A 1 190 ? -28.682 -3.137 23.160 1.00 83.12 190 ASN A CA 1
ATOM 1427 C C . ASN A 1 190 ? -27.749 -3.142 24.373 1.00 83.12 190 ASN A C 1
ATOM 1429 O O . ASN A 1 190 ? -28.188 -3.310 25.512 1.00 83.12 190 ASN A O 1
ATOM 1433 N N . LEU A 1 191 ? -26.462 -2.916 24.109 1.00 82.69 191 LEU A N 1
ATOM 1434 C CA . LEU A 1 191 ? -25.393 -3.029 25.100 1.00 82.69 191 LEU A CA 1
ATOM 1435 C C . LEU A 1 191 ? -25.649 -2.169 26.351 1.00 82.69 191 LEU A C 1
ATOM 1437 O O . LEU A 1 191 ? -25.262 -2.560 27.443 1.00 82.69 191 LEU A O 1
ATOM 1441 N N . GLY A 1 192 ? -26.369 -1.046 26.244 1.00 78.50 192 GLY A N 1
ATOM 1442 C CA . GLY A 1 192 ? -26.677 -0.177 27.389 1.00 78.50 192 GLY A CA 1
ATOM 1443 C C . GLY A 1 192 ? -27.688 -0.727 28.410 1.00 78.50 192 GLY A C 1
ATOM 1444 O O . GLY A 1 192 ? -27.911 -0.079 29.430 1.00 78.50 192 GLY A O 1
ATOM 1445 N N . GLN A 1 193 ? -28.340 -1.866 28.148 1.00 77.50 193 GLN A N 1
ATOM 1446 C CA . GLN A 1 193 ? -29.234 -2.543 29.107 1.00 77.50 193 GLN A CA 1
ATOM 1447 C C . GLN A 1 193 ? -28.626 -3.813 29.712 1.00 77.50 193 GLN A C 1
ATOM 1449 O O . GLN A 1 193 ? -29.202 -4.387 30.637 1.00 77.50 193 GLN A O 1
ATOM 1454 N N . GLU A 1 194 ? -27.486 -4.259 29.193 1.00 77.25 194 GLU A N 1
ATOM 1455 C CA . GLU A 1 194 ? -26.777 -5.431 29.687 1.00 77.25 194 GLU A CA 1
ATOM 1456 C C . GLU A 1 194 ? -25.923 -5.050 30.897 1.00 77.25 194 GLU A C 1
ATOM 1458 O O . GLU A 1 194 ? -25.267 -4.014 30.897 1.00 77.25 194 GLU A O 1
ATOM 1463 N N . SER A 1 195 ? -25.943 -5.867 31.952 1.00 75.44 195 SER A N 1
ATOM 1464 C CA . SER A 1 195 ? -25.191 -5.571 33.177 1.00 75.44 195 SER A CA 1
ATOM 1465 C C . SER A 1 195 ? -23.707 -5.926 33.082 1.00 75.44 195 SER A C 1
ATOM 1467 O O . SER A 1 195 ? -22.906 -5.290 33.759 1.00 75.44 195 SER A O 1
ATOM 1469 N N . ALA A 1 196 ? -23.350 -6.953 32.302 1.00 84.75 196 ALA A N 1
ATOM 1470 C CA . ALA A 1 196 ? -21.966 -7.348 32.044 1.00 84.75 196 ALA A CA 1
ATOM 1471 C C . ALA A 1 196 ? -21.891 -8.330 30.857 1.00 84.75 196 ALA A C 1
ATOM 1473 O O . ALA A 1 196 ? -22.652 -9.304 30.861 1.00 84.75 196 ALA A O 1
ATOM 1474 N N . PRO A 1 197 ? -20.974 -8.125 29.896 1.00 93.44 197 PRO A N 1
ATOM 1475 C CA . PRO A 1 197 ? -20.724 -9.085 28.828 1.00 93.44 197 PRO A CA 1
ATOM 1476 C C . PRO A 1 197 ? -19.963 -10.317 29.324 1.00 93.44 197 PRO A C 1
ATOM 1478 O O . PRO A 1 197 ? -19.359 -10.326 30.399 1.00 93.44 197 PRO A O 1
ATOM 1481 N N . THR A 1 198 ? -19.956 -11.370 28.508 1.00 94.94 198 THR A N 1
ATOM 1482 C CA . THR A 1 198 ? -19.129 -12.559 28.747 1.00 94.94 198 THR A CA 1
ATOM 1483 C C . THR A 1 198 ? -17.748 -12.351 28.141 1.00 94.94 198 THR A C 1
ATOM 1485 O O . THR A 1 198 ? -17.630 -12.221 26.927 1.00 94.94 198 THR A O 1
ATOM 1488 N N . VAL A 1 199 ? -16.705 -12.370 28.971 1.00 96.81 199 VAL A N 1
ATOM 1489 C CA . VAL A 1 199 ? -15.309 -12.238 28.530 1.00 96.81 199 VAL A CA 1
ATOM 1490 C C . VAL A 1 199 ? -14.622 -13.596 28.601 1.00 96.81 199 VAL A C 1
ATOM 1492 O O . VAL A 1 199 ? -14.684 -14.276 29.627 1.00 96.81 199 VAL A O 1
ATOM 1495 N N . ARG A 1 200 ? -13.969 -14.000 27.512 1.00 97.75 200 ARG A N 1
ATOM 1496 C CA . ARG A 1 200 ? -13.126 -15.201 27.452 1.00 97.75 200 ARG A CA 1
ATOM 1497 C C . ARG A 1 200 ? -11.787 -14.841 26.834 1.00 97.75 200 ARG A C 1
ATOM 1499 O O . ARG A 1 200 ? -11.765 -14.318 25.728 1.00 97.75 200 ARG A O 1
ATOM 1506 N N . THR A 1 201 ? -10.695 -15.151 27.519 1.00 97.81 201 THR A N 1
ATOM 1507 C CA . THR A 1 201 ? -9.346 -14.824 27.050 1.00 97.81 201 THR A CA 1
ATOM 1508 C C . THR A 1 201 ? -8.655 -16.077 26.527 1.00 97.81 201 THR A C 1
ATOM 1510 O O . THR A 1 201 ? -8.441 -17.034 27.274 1.00 97.81 201 THR A O 1
ATOM 1513 N N . ALA A 1 202 ? -8.335 -16.067 25.237 1.00 98.12 202 ALA A N 1
ATOM 1514 C CA . ALA A 1 202 ? -7.500 -17.058 24.582 1.00 98.12 202 ALA A CA 1
ATOM 1515 C C . ALA A 1 202 ? -6.035 -16.774 24.916 1.00 98.12 202 ALA A C 1
ATOM 1517 O O . ALA A 1 202 ? -5.583 -15.639 24.781 1.00 98.12 202 ALA A O 1
ATOM 1518 N N . THR A 1 203 ? -5.299 -17.800 25.336 1.00 97.25 203 THR A N 1
ATOM 1519 C CA . THR A 1 203 ? -3.884 -17.682 25.711 1.00 97.25 203 THR A CA 1
ATOM 1520 C C . THR A 1 203 ? -3.028 -18.635 24.874 1.00 97.25 203 THR A C 1
ATOM 1522 O O . THR A 1 203 ? -3.543 -19.617 24.319 1.00 97.25 203 THR A O 1
ATOM 1525 N N . PHE A 1 204 ? -1.729 -18.354 24.763 1.00 97.31 204 PHE A N 1
ATOM 1526 C CA . PHE A 1 204 ? -0.804 -19.116 23.921 1.00 97.31 204 PHE A CA 1
ATOM 1527 C C . PHE A 1 204 ? -0.119 -20.281 24.649 1.00 97.31 204 PHE A C 1
ATOM 1529 O O . PHE A 1 204 ? 0.509 -21.106 23.992 1.00 97.31 204 PHE A O 1
ATOM 1536 N N . ARG A 1 205 ? -0.294 -20.429 25.972 1.00 96.12 205 ARG A N 1
ATOM 1537 C CA . ARG A 1 205 ? 0.328 -21.491 26.808 1.00 96.12 205 ARG A CA 1
ATOM 1538 C C . ARG A 1 205 ? 0.355 -22.893 26.208 1.00 96.12 205 ARG A C 1
ATOM 1540 O O . ARG A 1 205 ? 1.288 -23.659 26.436 1.00 96.12 205 ARG A O 1
ATOM 1547 N N . LYS A 1 206 ? -0.680 -23.279 25.453 1.00 95.56 206 LYS A N 1
ATOM 1548 C CA . LYS A 1 206 ? -0.736 -24.612 24.828 1.00 95.56 206 LYS A CA 1
ATOM 1549 C C . LYS A 1 206 ? 0.414 -24.860 23.833 1.00 95.56 206 LYS A C 1
ATOM 1551 O O . LYS A 1 206 ? 0.703 -26.017 23.538 1.00 95.56 206 LYS A O 1
ATOM 1556 N N . PHE A 1 207 ? 1.057 -23.802 23.337 1.00 95.69 207 PHE A N 1
ATOM 1557 C CA . PHE A 1 207 ? 2.173 -23.848 22.396 1.00 95.69 207 PHE A CA 1
ATOM 1558 C C . PHE A 1 207 ? 3.552 -23.818 23.077 1.00 95.69 207 PHE A C 1
ATOM 1560 O O . PHE A 1 207 ? 4.536 -24.127 22.414 1.00 95.69 207 PHE A O 1
ATOM 1567 N N . ASP A 1 208 ? 3.650 -23.548 24.387 1.00 95.56 208 ASP A N 1
ATOM 1568 C CA . ASP A 1 208 ? 4.942 -23.446 25.097 1.00 95.56 208 ASP A CA 1
ATOM 1569 C C . ASP A 1 208 ? 5.771 -24.729 24.979 1.00 95.56 208 ASP A C 1
ATOM 1571 O O . ASP A 1 208 ? 6.964 -24.703 24.688 1.00 95.56 208 ASP A O 1
ATOM 1575 N N . SER A 1 209 ? 5.122 -25.888 25.127 1.00 95.31 209 SER A N 1
ATOM 1576 C CA . SER A 1 209 ? 5.790 -27.191 24.977 1.00 95.31 209 SER A CA 1
ATOM 1577 C C . SER A 1 209 ? 6.248 -27.500 23.544 1.00 95.31 209 SER A C 1
ATOM 1579 O O . SER A 1 209 ? 6.986 -28.461 23.335 1.00 95.31 209 SER A O 1
ATOM 1581 N N . LEU A 1 210 ? 5.807 -26.697 22.572 1.00 94.12 210 LEU A N 1
ATOM 1582 C CA . LEU A 1 210 ? 6.110 -26.801 21.147 1.00 94.12 210 LEU A CA 1
ATOM 1583 C C . LEU A 1 210 ? 6.982 -25.629 20.667 1.00 94.12 210 LEU A C 1
ATOM 1585 O O . LEU A 1 210 ? 7.137 -25.454 19.461 1.00 94.12 210 LEU A O 1
ATOM 1589 N N . ALA A 1 211 ? 7.556 -24.832 21.577 1.00 91.38 211 ALA A N 1
ATOM 1590 C CA . ALA A 1 211 ? 8.289 -23.616 21.225 1.00 91.38 211 ALA A CA 1
ATOM 1591 C C . ALA A 1 211 ? 9.391 -23.860 20.182 1.00 91.38 211 ALA A C 1
ATOM 1593 O O . ALA A 1 211 ? 9.449 -23.173 19.166 1.00 91.38 211 ALA A O 1
ATOM 1594 N N . GLU A 1 212 ? 10.197 -24.907 20.372 1.00 90.44 212 GLU A N 1
ATOM 1595 C CA . GLU A 1 212 ? 11.240 -25.303 19.417 1.00 90.44 212 GLU A CA 1
ATOM 1596 C C . GLU A 1 212 ? 10.673 -25.758 18.064 1.00 90.44 212 GLU A C 1
ATOM 1598 O O . GLU A 1 212 ? 11.277 -25.511 17.021 1.00 90.44 212 GLU A O 1
ATOM 1603 N N . GLU A 1 213 ? 9.496 -26.391 18.050 1.00 91.44 213 GLU A N 1
ATOM 1604 C CA . GLU A 1 213 ? 8.830 -26.787 16.807 1.00 91.44 213 GLU A CA 1
ATOM 1605 C C . GLU A 1 213 ? 8.386 -25.550 16.017 1.00 91.44 213 GLU A C 1
ATOM 1607 O O . GLU A 1 213 ? 8.725 -25.426 14.840 1.00 91.44 213 GLU A O 1
ATOM 1612 N N . TYR A 1 214 ? 7.688 -24.605 16.651 1.00 91.38 214 TYR A N 1
ATOM 1613 C CA . TYR A 1 214 ? 7.253 -23.364 16.000 1.00 91.38 214 TYR A CA 1
ATOM 1614 C C . TYR A 1 214 ? 8.427 -22.488 15.566 1.00 91.38 214 TYR A C 1
ATOM 1616 O O . TYR A 1 214 ? 8.419 -21.972 14.446 1.00 91.38 214 TYR A O 1
ATOM 1624 N N . ASN A 1 215 ? 9.469 -22.401 16.393 1.00 87.25 215 ASN A N 1
ATOM 1625 C CA . ASN A 1 215 ? 10.713 -21.729 16.039 1.00 87.25 215 ASN A CA 1
ATOM 1626 C C . ASN A 1 215 ? 11.358 -22.374 14.801 1.00 87.25 215 ASN A C 1
ATOM 1628 O O . ASN A 1 215 ? 11.713 -21.682 13.850 1.00 87.25 215 ASN A O 1
ATOM 1632 N N . SER A 1 216 ? 11.400 -23.712 14.735 1.00 83.62 216 SER A N 1
ATOM 1633 C CA . SER A 1 216 ? 11.907 -24.432 13.556 1.00 83.62 216 SER A CA 1
ATOM 1634 C C . SER A 1 216 ? 11.044 -24.255 12.298 1.00 83.62 216 SER A C 1
ATOM 1636 O O . SER A 1 216 ? 11.551 -24.387 11.184 1.00 83.62 216 SER A O 1
ATOM 1638 N N . ARG A 1 217 ? 9.752 -23.937 12.462 1.00 85.31 217 ARG A N 1
ATOM 1639 C CA . ARG A 1 217 ? 8.819 -23.615 11.369 1.00 85.31 217 ARG A CA 1
ATOM 1640 C C . ARG A 1 217 ? 8.951 -22.158 10.895 1.00 85.31 217 ARG A C 1
ATOM 1642 O O . ARG A 1 217 ? 8.447 -21.846 9.821 1.00 85.31 217 ARG A O 1
ATOM 1649 N N . GLY A 1 218 ? 9.629 -21.288 11.650 1.00 83.62 218 GLY A N 1
ATOM 1650 C CA . GLY A 1 218 ? 9.884 -19.886 11.295 1.00 83.62 218 GLY A CA 1
ATOM 1651 C C . GLY A 1 218 ? 9.097 -18.846 12.099 1.00 83.62 218 GLY A C 1
ATOM 1652 O O . GLY A 1 218 ? 9.116 -17.672 11.729 1.00 83.62 218 GLY A O 1
ATOM 1653 N N . VAL A 1 219 ? 8.410 -19.247 13.176 1.00 89.62 219 VAL A N 1
ATOM 1654 C CA . VAL A 1 219 ? 7.831 -18.306 14.150 1.00 89.62 219 VAL A CA 1
ATOM 1655 C C . VAL A 1 219 ? 8.971 -17.761 14.999 1.00 89.62 219 VAL A C 1
ATOM 1657 O O . VAL A 1 219 ? 9.711 -18.533 15.604 1.00 89.62 219 VAL A O 1
ATOM 1660 N N . ARG A 1 220 ? 9.145 -16.442 15.057 1.00 87.56 220 ARG A N 1
ATOM 1661 C CA . ARG A 1 220 ? 10.234 -15.852 15.837 1.00 87.56 220 ARG A CA 1
ATOM 1662 C C . ARG A 1 220 ? 9.886 -15.901 17.320 1.00 87.56 220 ARG A C 1
ATOM 1664 O O . ARG A 1 220 ? 8.938 -15.261 17.762 1.00 87.56 220 ARG A O 1
ATOM 1671 N N . TRP A 1 221 ? 10.700 -16.623 18.079 1.00 85.56 221 TRP A N 1
ATOM 1672 C CA . TRP A 1 221 ? 10.709 -16.558 19.536 1.00 85.56 221 TRP A CA 1
ATOM 1673 C C . TRP A 1 221 ? 11.591 -15.380 19.957 1.00 85.56 221 TRP A C 1
ATOM 1675 O O . TRP A 1 221 ? 12.816 -15.499 20.056 1.00 85.56 221 TRP A O 1
ATOM 1685 N N . THR A 1 222 ? 10.985 -14.201 20.065 1.00 78.62 222 THR A N 1
ATOM 1686 C CA . THR A 1 222 ? 11.659 -12.961 20.462 1.00 78.62 222 THR A CA 1
ATOM 1687 C C . THR A 1 222 ? 12.067 -13.052 21.932 1.00 78.62 222 THR A C 1
ATOM 1689 O O . THR A 1 222 ? 11.360 -13.635 22.731 1.00 78.62 222 THR A O 1
ATOM 1692 N N . LEU A 1 223 ? 13.252 -12.547 22.296 1.00 75.00 223 LEU A N 1
ATOM 1693 C CA . LEU A 1 223 ? 13.708 -12.461 23.698 1.00 75.00 223 LEU A CA 1
ATOM 1694 C C . LEU A 1 223 ? 13.531 -13.743 24.561 1.00 75.00 223 LEU A C 1
ATOM 1696 O O . LEU A 1 223 ? 13.094 -13.644 25.702 1.00 75.00 223 LEU A O 1
ATOM 1700 N N . PRO A 1 224 ? 13.952 -14.947 24.119 1.00 79.12 224 PRO A N 1
ATOM 1701 C CA . PRO A 1 224 ? 13.735 -16.183 24.890 1.00 79.12 224 PRO A CA 1
ATOM 1702 C C . PRO A 1 224 ? 14.483 -16.191 26.234 1.00 79.12 224 PRO A C 1
ATOM 1704 O O . PRO A 1 224 ? 14.169 -16.967 27.136 1.00 79.12 224 PRO A O 1
ATOM 1707 N N . MET A 1 225 ? 15.502 -15.335 26.368 1.00 82.94 225 MET A N 1
ATOM 1708 C CA . MET A 1 225 ? 16.222 -15.113 27.613 1.00 82.94 225 MET A CA 1
ATOM 1709 C C . MET A 1 225 ? 16.801 -13.699 27.690 1.00 82.94 225 MET A C 1
ATOM 1711 O O . MET A 1 225 ? 17.291 -13.160 26.694 1.00 82.94 225 MET A O 1
ATOM 1715 N N . ILE A 1 226 ? 16.822 -13.130 28.895 1.00 79.94 226 ILE A N 1
ATOM 1716 C CA . ILE A 1 226 ? 17.472 -11.851 29.193 1.00 79.94 226 ILE A CA 1
ATOM 1717 C C . ILE A 1 226 ? 18.420 -12.038 30.379 1.00 79.94 226 ILE A C 1
ATOM 1719 O O . ILE A 1 226 ? 18.052 -12.570 31.426 1.00 79.94 226 ILE A O 1
ATOM 1723 N N . GLN A 1 227 ? 19.660 -11.570 30.221 1.00 79.69 227 GLN A N 1
ATOM 1724 C CA . GLN A 1 227 ? 20.645 -11.508 31.299 1.00 79.69 227 GLN A CA 1
ATOM 1725 C C . GLN A 1 227 ? 20.515 -10.170 32.039 1.00 79.69 227 GLN A C 1
ATOM 1727 O O . GLN A 1 227 ? 20.830 -9.120 31.477 1.00 79.69 227 GLN A O 1
ATOM 1732 N N . VAL A 1 228 ? 20.141 -10.202 33.319 1.00 73.62 228 VAL A N 1
ATOM 1733 C CA . VAL A 1 228 ? 20.104 -9.020 34.195 1.00 73.62 228 VAL A CA 1
ATOM 1734 C C . VAL A 1 228 ? 21.117 -9.205 35.321 1.00 73.62 228 VAL A C 1
ATOM 1736 O O . VAL A 1 228 ? 20.924 -9.959 36.273 1.00 73.62 228 VAL A O 1
ATOM 1739 N N . GLY A 1 229 ? 22.264 -8.534 35.198 1.00 79.94 229 GLY A N 1
ATOM 1740 C CA . GLY A 1 229 ? 23.378 -8.720 36.128 1.00 79.94 229 GLY A CA 1
ATOM 1741 C C . GLY A 1 229 ? 23.920 -10.150 36.066 1.00 79.94 229 GLY A C 1
ATOM 1742 O O . GLY A 1 229 ? 24.407 -10.579 35.023 1.00 79.94 229 GLY A O 1
ATOM 1743 N N . SER A 1 230 ? 23.857 -10.888 37.177 1.00 81.38 230 SER A N 1
ATOM 1744 C CA . SER A 1 230 ? 24.244 -12.307 37.248 1.00 81.38 230 SER A CA 1
ATOM 1745 C C . SER A 1 230 ? 23.083 -13.288 37.043 1.00 81.38 230 SER A C 1
ATOM 1747 O O . SER A 1 230 ? 23.330 -14.491 37.023 1.00 81.38 230 SER A O 1
ATOM 1749 N N . GLU A 1 231 ? 21.847 -12.806 36.908 1.00 80.50 231 GLU A N 1
ATOM 1750 C CA . GLU A 1 231 ? 20.652 -13.642 36.761 1.00 80.50 231 GLU A CA 1
ATOM 1751 C C . GLU A 1 231 ? 20.243 -13.762 35.288 1.00 80.50 231 GLU A C 1
ATOM 1753 O O . GLU A 1 231 ? 20.341 -12.801 34.522 1.00 80.50 231 GLU A O 1
ATOM 1758 N N . VAL A 1 232 ? 19.813 -14.962 34.896 1.00 82.94 232 VAL A N 1
ATOM 1759 C CA . VAL A 1 232 ? 19.207 -15.248 33.590 1.00 82.94 232 VAL A CA 1
ATOM 1760 C C . VAL A 1 232 ? 17.715 -15.412 33.830 1.00 82.94 232 VAL A C 1
ATOM 1762 O O . VAL A 1 232 ? 17.317 -16.264 34.625 1.00 82.94 232 VAL A O 1
ATOM 1765 N N . MET A 1 233 ? 16.908 -14.602 33.157 1.00 84.50 233 MET A N 1
ATOM 1766 C CA . MET A 1 233 ? 15.464 -14.799 33.070 1.00 84.50 233 MET A CA 1
ATOM 1767 C C . MET A 1 233 ? 15.161 -15.483 31.742 1.00 84.50 233 MET A C 1
ATOM 1769 O O . MET A 1 233 ? 15.678 -15.053 30.713 1.00 84.50 233 MET A O 1
ATOM 1773 N N . GLU A 1 234 ? 14.364 -16.545 31.778 1.00 88.12 234 GLU A N 1
ATOM 1774 C CA . GLU A 1 234 ? 13.900 -17.283 30.600 1.00 88.12 234 GLU A CA 1
ATOM 1775 C C . GLU A 1 234 ? 12.403 -17.031 30.419 1.00 88.12 234 GLU A C 1
ATOM 1777 O O . GLU A 1 234 ? 11.656 -17.023 31.402 1.00 88.12 234 GLU A O 1
ATOM 1782 N N . PHE A 1 235 ? 11.978 -16.841 29.172 1.00 89.31 235 PHE A N 1
ATOM 1783 C CA . PHE A 1 235 ? 10.599 -16.514 28.816 1.00 89.31 235 PHE A CA 1
ATOM 1784 C C . PHE A 1 235 ? 10.018 -17.612 27.940 1.00 89.31 235 PHE A C 1
ATOM 1786 O O . PHE A 1 235 ? 10.680 -18.099 27.024 1.00 89.31 235 PHE A O 1
ATOM 1793 N N . ASN A 1 236 ? 8.785 -18.028 28.227 1.00 92.25 236 ASN A N 1
ATOM 1794 C CA . ASN A 1 236 ? 8.094 -19.008 27.393 1.00 92.25 236 ASN A CA 1
ATOM 1795 C C . ASN A 1 236 ? 7.666 -18.377 26.064 1.00 92.25 236 ASN A C 1
ATOM 1797 O O . ASN A 1 236 ? 7.459 -17.170 25.995 1.00 92.25 236 ASN A O 1
ATOM 1801 N N . LEU A 1 237 ? 7.445 -19.198 25.032 1.00 92.69 237 LEU A N 1
ATOM 1802 C CA . LEU A 1 237 ? 6.949 -18.707 23.742 1.00 92.69 237 LEU A CA 1
ATOM 1803 C C . LEU A 1 237 ? 5.658 -17.888 23.901 1.00 92.69 237 LEU A C 1
ATOM 1805 O O . LEU A 1 237 ? 5.513 -16.860 23.257 1.00 92.69 237 LEU A O 1
ATOM 1809 N N . SER A 1 238 ? 4.741 -18.301 24.778 1.00 93.88 238 SER A N 1
ATOM 1810 C CA . SER A 1 238 ? 3.497 -17.564 25.033 1.00 93.88 238 SER A CA 1
ATOM 1811 C C . SER A 1 238 ? 3.675 -16.151 25.588 1.00 93.88 238 SER A C 1
ATOM 1813 O O . SER A 1 238 ? 2.792 -15.329 25.370 1.00 93.88 238 SER A O 1
ATOM 1815 N N . GLN A 1 239 ? 4.777 -15.866 26.287 1.00 92.56 239 GLN A N 1
ATOM 1816 C CA . GLN A 1 239 ? 5.075 -14.518 26.785 1.00 92.56 239 GLN A CA 1
ATOM 1817 C C . GLN A 1 239 ? 5.549 -13.613 25.656 1.00 92.56 239 GLN A C 1
ATOM 1819 O O . GLN A 1 239 ? 5.139 -12.475 25.560 1.00 92.56 239 GLN A O 1
ATOM 1824 N N . THR A 1 240 ? 6.306 -14.179 24.725 1.00 90.69 240 THR A N 1
ATOM 1825 C CA . THR A 1 240 ? 6.949 -13.420 23.655 1.00 90.69 240 THR A CA 1
ATOM 1826 C C . THR A 1 240 ? 6.066 -13.257 22.416 1.00 90.69 240 THR A C 1
ATOM 1828 O O . THR A 1 240 ? 6.512 -12.680 21.432 1.00 90.69 240 THR A O 1
ATOM 1831 N N . LEU A 1 241 ? 4.887 -13.897 22.387 1.00 95.12 241 LEU A N 1
ATOM 1832 C CA . LEU A 1 241 ? 3.938 -13.810 21.275 1.00 95.12 241 LEU A CA 1
ATOM 1833 C C . LEU A 1 241 ? 3.044 -12.589 21.475 1.00 95.12 241 LEU A C 1
ATOM 1835 O O . LEU A 1 241 ? 2.195 -12.623 22.360 1.00 95.12 241 LEU A O 1
ATOM 1839 N N . GLU A 1 242 ? 3.190 -11.584 20.617 1.00 95.06 242 GLU A N 1
ATOM 1840 C CA . GLU A 1 242 ? 2.598 -10.251 20.786 1.00 95.06 242 GLU A CA 1
ATOM 1841 C C . GLU A 1 242 ? 1.484 -10.019 19.743 1.00 95.06 242 GLU A C 1
ATOM 1843 O O . GLU A 1 242 ? 1.763 -9.749 18.575 1.00 95.06 242 GLU A O 1
ATOM 1848 N N . PRO A 1 243 ? 0.197 -10.255 20.083 1.00 96.75 243 PRO A N 1
ATOM 1849 C CA . PRO A 1 243 ? -0.914 -10.044 19.159 1.00 96.75 243 PRO A CA 1
ATOM 1850 C C . PRO A 1 243 ? -1.304 -8.576 19.051 1.00 96.75 243 PRO A C 1
ATOM 1852 O O . PRO A 1 243 ? -1.619 -7.943 20.054 1.00 96.75 243 PRO A O 1
ATOM 1855 N N . GLU A 1 244 ? -1.433 -8.108 17.814 1.00 91.19 244 GLU A N 1
ATOM 1856 C CA . GLU A 1 244 ? -1.622 -6.688 17.514 1.00 91.19 244 GLU A CA 1
ATOM 1857 C C . GLU A 1 244 ? -2.892 -6.489 16.674 1.00 91.19 244 GLU A C 1
ATOM 1859 O O . GLU A 1 244 ? -3.948 -6.154 17.201 1.00 91.19 244 GLU A O 1
ATOM 1864 N N . TYR A 1 245 ? -2.885 -6.879 15.394 1.00 92.50 245 TYR A N 1
ATOM 1865 C CA . TYR A 1 245 ? -4.035 -6.692 14.501 1.00 92.50 245 TYR A CA 1
ATOM 1866 C C . TYR A 1 245 ? -4.954 -7.914 14.391 1.00 92.50 245 TYR A C 1
ATOM 1868 O O . TYR A 1 245 ? -4.494 -9.049 14.376 1.00 92.50 245 TYR A O 1
ATOM 1876 N N . VAL A 1 246 ? -6.262 -7.702 14.208 1.00 95.25 246 VAL A N 1
ATOM 1877 C CA . VAL A 1 246 ? -7.275 -8.743 13.990 1.00 95.25 246 VAL A CA 1
ATOM 1878 C C . VAL A 1 246 ? -8.140 -8.494 12.749 1.00 95.25 246 VAL A C 1
ATOM 1880 O O . VAL A 1 246 ? -8.644 -7.395 12.479 1.00 95.25 246 VAL A O 1
ATOM 1883 N N . ALA A 1 247 ? -8.383 -9.572 12.005 1.00 94.19 247 ALA A N 1
ATOM 1884 C CA . ALA A 1 247 ? -9.353 -9.643 10.920 1.00 94.19 247 ALA A CA 1
ATOM 1885 C C . ALA A 1 247 ? -10.256 -10.873 11.074 1.00 94.19 247 ALA A C 1
ATOM 1887 O O . ALA A 1 247 ? -9.816 -11.939 11.493 1.00 94.19 247 ALA A O 1
ATOM 1888 N N . TYR A 1 248 ? -11.530 -10.742 10.706 1.00 94.00 248 TYR A N 1
ATOM 1889 C CA . TYR A 1 248 ? -12.490 -11.846 10.750 1.00 94.00 248 TYR A CA 1
ATOM 1890 C C . TYR A 1 248 ? -12.636 -12.506 9.386 1.00 94.00 248 TYR A C 1
ATOM 1892 O O . TYR A 1 248 ? -12.639 -11.824 8.356 1.00 94.00 248 TYR A O 1
ATOM 1900 N N . ASN A 1 249 ? -12.858 -13.820 9.381 1.00 91.12 249 ASN A N 1
ATOM 1901 C CA . ASN A 1 249 ? -13.374 -14.483 8.192 1.00 91.12 249 ASN A CA 1
ATOM 1902 C C . ASN A 1 249 ? -14.822 -14.031 7.897 1.00 91.12 249 ASN A C 1
ATOM 1904 O O . ASN A 1 249 ? -15.478 -13.349 8.688 1.00 91.12 249 ASN A O 1
ATOM 1908 N N . SER A 1 250 ? -15.333 -14.390 6.719 1.00 86.75 250 SER A N 1
ATOM 1909 C CA . SER A 1 250 ? -16.613 -13.866 6.220 1.00 86.75 250 SER A CA 1
ATOM 1910 C C . SER A 1 250 ? -17.827 -14.197 7.100 1.00 86.75 250 SER A C 1
ATOM 1912 O O . SER A 1 250 ? -18.741 -13.372 7.183 1.00 86.75 250 SER A O 1
ATOM 1914 N N . ASP A 1 251 ? -17.829 -15.359 7.760 1.00 89.06 251 ASP A N 1
ATOM 1915 C CA . ASP A 1 251 ? -18.903 -15.810 8.652 1.00 89.06 251 ASP A CA 1
ATOM 1916 C C . ASP A 1 251 ? -18.668 -15.478 10.139 1.00 89.06 251 ASP A C 1
ATOM 1918 O O . ASP A 1 251 ? -19.557 -15.707 10.959 1.00 89.06 251 ASP A O 1
ATOM 1922 N N . GLY A 1 252 ? -17.508 -14.908 10.484 1.00 90.69 252 GLY A N 1
ATOM 1923 C CA . GLY A 1 252 ? -17.142 -14.528 11.848 1.00 90.69 252 GLY A CA 1
ATOM 1924 C C . GLY A 1 252 ? -16.839 -15.704 12.780 1.00 90.69 252 GLY A C 1
ATOM 1925 O O . GLY A 1 252 ? -16.764 -15.503 13.991 1.00 90.69 252 GLY A O 1
ATOM 1926 N N . SER A 1 253 ? -16.678 -16.926 12.264 1.00 93.12 253 SER A N 1
ATOM 1927 C CA . SER A 1 253 ? -16.310 -18.092 13.080 1.00 93.12 253 SER A CA 1
ATOM 1928 C C . SER A 1 253 ? -14.830 -18.118 13.470 1.00 93.12 253 SER A C 1
ATOM 1930 O O . SER A 1 253 ? -14.480 -18.737 14.48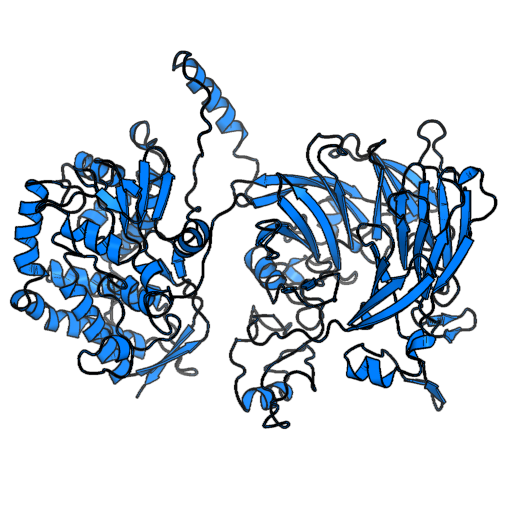0 1.00 93.12 253 SER A O 1
ATOM 1932 N N . LYS A 1 254 ? -13.967 -17.437 12.705 1.00 95.31 254 LYS A N 1
ATOM 1933 C CA . LYS A 1 254 ? -12.523 -17.346 12.946 1.00 95.31 254 LYS A CA 1
ATOM 1934 C C . LYS A 1 254 ? -12.047 -15.898 12.946 1.00 95.31 254 LYS A C 1
ATOM 1936 O O . LYS A 1 254 ? -12.537 -15.066 12.177 1.00 95.31 254 LYS A O 1
ATOM 1941 N N . ALA A 1 255 ? -11.050 -15.630 13.777 1.00 96.62 255 ALA A N 1
ATOM 1942 C CA . ALA A 1 255 ? -10.267 -14.404 13.752 1.00 96.62 255 ALA A CA 1
ATOM 1943 C C . ALA A 1 255 ? -8.804 -14.736 13.424 1.00 96.62 255 ALA A C 1
ATOM 1945 O O . ALA A 1 255 ? -8.234 -15.658 14.001 1.00 96.62 255 ALA A O 1
ATOM 1946 N N . TYR A 1 256 ? -8.211 -13.995 12.494 1.00 96.75 256 TYR A N 1
ATOM 1947 C CA . TYR A 1 256 ? -6.793 -14.053 12.151 1.00 96.75 256 TYR A CA 1
ATOM 1948 C C . TYR A 1 256 ? -6.105 -12.889 12.842 1.00 96.75 256 TYR A C 1
ATOM 1950 O O . TYR A 1 256 ? -6.521 -11.744 12.654 1.00 96.75 256 TYR A O 1
ATOM 1958 N N . ILE A 1 257 ? -5.103 -13.198 13.656 1.00 97.25 257 ILE A N 1
ATOM 1959 C CA . ILE A 1 257 ? -4.416 -12.238 14.513 1.00 97.25 257 ILE A CA 1
ATOM 1960 C C . ILE A 1 257 ? -2.957 -12.138 14.081 1.00 97.25 257 ILE A C 1
ATOM 1962 O O . ILE A 1 257 ? -2.272 -13.160 14.011 1.00 97.25 257 ILE A O 1
ATOM 1966 N N . ALA A 1 258 ? -2.501 -10.930 13.765 1.00 94.69 258 ALA A N 1
ATOM 1967 C CA . ALA A 1 258 ? -1.113 -10.656 13.434 1.00 94.69 258 ALA A CA 1
ATOM 1968 C C . ALA A 1 258 ? -0.244 -10.682 14.692 1.00 94.69 258 ALA A C 1
ATOM 1970 O O . ALA A 1 258 ? -0.636 -10.143 15.724 1.00 94.69 258 ALA A O 1
ATOM 1971 N N . LEU A 1 259 ? 0.913 -11.329 14.572 1.00 94.25 259 LEU A N 1
ATOM 1972 C CA . LEU A 1 259 ? 1.988 -11.354 15.558 1.00 94.25 259 LEU A CA 1
ATOM 1973 C C . LEU A 1 259 ? 3.226 -10.753 14.882 1.00 94.25 259 LEU A C 1
ATOM 1975 O O . LEU A 1 259 ? 4.039 -11.494 14.305 1.00 94.25 259 LEU A O 1
ATOM 1979 N N . GLN A 1 260 ? 3.290 -9.423 14.805 1.00 86.81 260 GLN A N 1
ATOM 1980 C CA . GLN A 1 260 ? 4.213 -8.712 13.916 1.00 86.81 260 GLN A CA 1
ATOM 1981 C C . GLN A 1 260 ? 5.681 -9.024 14.248 1.00 86.81 260 GLN A C 1
ATOM 1983 O O . GLN A 1 260 ? 6.468 -9.426 13.379 1.00 86.81 260 GLN A O 1
ATOM 1988 N N . GLU A 1 261 ? 6.029 -8.969 15.527 1.00 85.56 261 GLU A N 1
ATOM 1989 C CA . GLU A 1 261 ? 7.354 -9.217 16.092 1.00 85.56 261 GLU A CA 1
ATOM 1990 C C . GLU A 1 261 ? 7.768 -10.672 15.867 1.00 85.56 261 GLU A C 1
ATOM 1992 O O . GLU A 1 261 ? 8.930 -10.975 15.539 1.00 85.56 261 GLU A O 1
ATOM 1997 N N . ASN A 1 262 ? 6.786 -11.571 15.960 1.00 91.38 262 ASN A N 1
ATOM 1998 C CA . ASN A 1 262 ? 6.954 -13.009 15.798 1.00 91.38 262 ASN A CA 1
ATOM 1999 C C . ASN A 1 262 ? 6.935 -13.467 14.336 1.00 91.38 262 ASN A C 1
ATOM 2001 O O . ASN A 1 262 ? 7.222 -14.639 14.070 1.00 91.38 262 ASN A O 1
ATOM 2005 N N . ASN A 1 263 ? 6.636 -12.575 13.383 1.00 89.06 263 ASN A N 1
ATOM 2006 C CA . ASN A 1 263 ? 6.519 -12.893 11.959 1.00 89.06 263 ASN A CA 1
ATOM 2007 C C . ASN A 1 263 ? 5.527 -14.051 11.703 1.00 89.06 263 ASN A C 1
ATOM 2009 O O . ASN A 1 263 ? 5.838 -15.025 11.005 1.00 89.06 263 ASN A O 1
ATOM 2013 N N . ALA A 1 264 ? 4.348 -13.979 12.324 1.00 92.69 264 ALA A N 1
ATOM 2014 C CA . ALA A 1 264 ? 3.358 -15.051 12.293 1.00 92.69 264 ALA A CA 1
ATOM 2015 C C . ALA A 1 264 ? 1.908 -14.539 12.325 1.00 92.69 264 ALA A C 1
ATOM 2017 O O . ALA A 1 264 ? 1.639 -13.394 12.676 1.00 92.69 264 ALA A O 1
ATOM 2018 N N . ILE A 1 265 ? 0.969 -15.423 11.978 1.00 95.94 265 ILE A N 1
ATOM 2019 C CA . ILE A 1 265 ? -0.474 -15.238 12.158 1.00 95.94 265 ILE A CA 1
ATOM 2020 C C . ILE A 1 265 ? -0.996 -16.318 13.103 1.00 95.94 265 ILE A C 1
ATOM 2022 O O . ILE A 1 265 ? -0.781 -17.510 12.873 1.00 95.94 265 ILE A O 1
ATOM 2026 N N . ALA A 1 266 ? -1.726 -15.926 14.139 1.00 97.00 266 ALA A N 1
ATOM 2027 C CA . ALA A 1 266 ? -2.471 -16.843 14.988 1.00 97.00 266 ALA A CA 1
ATOM 2028 C C . ALA A 1 266 ? -3.931 -16.940 14.527 1.00 97.00 266 ALA A C 1
ATOM 2030 O O . ALA A 1 266 ? -4.579 -15.929 14.258 1.00 97.00 266 ALA A O 1
ATOM 2031 N N . VAL A 1 267 ? -4.475 -18.157 14.462 1.00 97.25 267 VAL A N 1
ATOM 2032 C CA . VAL A 1 267 ? -5.891 -18.379 14.119 1.00 97.25 267 VAL A CA 1
ATOM 2033 C C . VAL A 1 267 ? -6.676 -18.645 15.394 1.00 97.25 267 VAL A C 1
ATOM 2035 O O . VAL A 1 267 ? -6.397 -19.608 16.102 1.00 97.25 267 VAL A O 1
ATOM 2038 N N . LEU A 1 268 ? -7.653 -17.798 15.695 1.00 97.81 268 LEU A N 1
ATOM 2039 C CA . LEU A 1 268 ? -8.518 -17.876 16.867 1.00 97.81 268 LEU A CA 1
ATOM 2040 C C . LEU A 1 268 ? -9.891 -18.439 16.488 1.00 97.81 268 LEU A C 1
ATOM 2042 O O . LEU A 1 268 ? -10.582 -17.899 15.622 1.00 97.81 268 LEU A O 1
ATOM 2046 N N . ASP A 1 269 ? -10.323 -19.486 17.189 1.00 97.25 269 ASP A N 1
ATOM 2047 C CA . ASP A 1 269 ? -11.703 -19.957 17.135 1.00 97.25 269 ASP A CA 1
ATOM 2048 C C . ASP A 1 269 ? -12.604 -19.071 18.003 1.00 97.25 269 ASP A C 1
ATOM 2050 O O . ASP A 1 269 ? -12.460 -19.001 19.229 1.00 97.25 269 ASP A O 1
ATOM 2054 N N . MET A 1 270 ? -13.562 -18.397 17.365 1.00 96.12 270 MET A N 1
ATOM 2055 C CA . MET A 1 270 ? -14.453 -17.450 18.038 1.00 96.12 270 MET A CA 1
ATOM 2056 C C . MET A 1 270 ? -15.471 -18.149 18.949 1.00 96.12 270 MET A C 1
ATOM 2058 O O . MET A 1 270 ? -15.906 -17.592 19.966 1.00 96.12 270 MET A O 1
ATOM 2062 N N . ALA A 1 271 ? -15.844 -19.391 18.636 1.00 94.81 271 ALA A N 1
ATOM 2063 C CA . ALA A 1 271 ? -16.821 -20.148 19.405 1.00 94.81 271 ALA A CA 1
ATOM 2064 C C . ALA A 1 271 ? -16.227 -20.680 20.712 1.00 94.81 271 ALA A C 1
ATOM 2066 O O . ALA A 1 271 ? -16.919 -20.665 21.731 1.00 94.81 271 ALA A O 1
ATOM 2067 N N . THR A 1 272 ? -14.958 -21.090 20.737 1.00 96.38 272 THR A N 1
ATOM 2068 C CA . THR A 1 272 ? -14.279 -21.602 21.943 1.00 96.38 272 THR A CA 1
ATOM 2069 C C . THR A 1 272 ? -13.411 -20.564 22.650 1.00 96.38 272 THR A C 1
ATOM 2071 O O . THR A 1 272 ? -13.176 -20.727 23.848 1.00 96.38 272 THR A O 1
ATOM 2074 N N . ALA A 1 273 ? -13.027 -19.476 21.971 1.00 97.12 273 ALA A N 1
ATOM 2075 C CA . ALA A 1 273 ? -12.017 -18.516 22.423 1.00 97.12 273 ALA A CA 1
ATOM 2076 C C . ALA A 1 273 ? -10.678 -19.209 22.726 1.00 97.12 273 ALA A C 1
ATOM 2078 O O . ALA A 1 273 ? -10.097 -19.062 23.800 1.00 97.12 273 ALA A O 1
ATOM 2079 N N . THR A 1 274 ? -10.212 -20.015 21.772 1.00 98.12 274 THR A N 1
ATOM 2080 C CA . THR A 1 274 ? -8.910 -20.685 21.823 1.00 98.12 274 THR A CA 1
ATOM 2081 C C . THR A 1 274 ? -8.209 -20.539 20.487 1.00 98.12 274 THR A C 1
ATOM 2083 O O . THR A 1 274 ? -8.844 -20.712 19.449 1.00 98.12 274 THR A O 1
ATOM 2086 N N . PHE A 1 275 ? -6.904 -20.285 20.500 1.00 98.00 275 PHE A N 1
ATOM 2087 C CA . PHE A 1 275 ? -6.110 -20.377 19.280 1.00 98.00 275 PHE A CA 1
ATOM 2088 C C . PHE A 1 275 ? -6.133 -21.809 18.754 1.00 98.00 275 PHE A C 1
ATOM 2090 O O . PHE A 1 275 ? -6.068 -22.743 19.552 1.00 98.00 275 PHE A O 1
ATOM 2097 N N . ASP A 1 276 ? -6.225 -21.996 17.445 1.00 95.38 276 ASP A N 1
ATOM 2098 C CA . ASP A 1 276 ? -6.131 -23.288 16.774 1.00 95.38 276 ASP A CA 1
ATOM 2099 C C . ASP A 1 276 ? -4.664 -23.629 16.523 1.00 95.38 276 ASP A C 1
ATOM 2101 O O . ASP A 1 276 ? -4.174 -24.632 17.048 1.00 95.38 276 ASP A O 1
ATOM 2105 N N . ASP A 1 277 ? -3.949 -22.751 15.818 1.00 95.50 277 ASP A N 1
ATOM 2106 C CA . ASP A 1 277 ? -2.542 -22.903 15.441 1.00 95.50 277 ASP A CA 1
ATOM 2107 C C . ASP A 1 277 ? -1.885 -21.522 15.196 1.00 95.50 277 ASP A C 1
ATOM 2109 O O . ASP A 1 277 ? -2.582 -20.503 15.114 1.00 95.50 277 ASP A O 1
ATOM 2113 N N . ILE A 1 278 ? -0.553 -21.506 15.097 1.00 95.69 278 ILE A N 1
ATOM 2114 C CA . ILE A 1 278 ? 0.284 -20.352 14.745 1.00 95.69 278 ILE A CA 1
ATOM 2115 C C . ILE A 1 278 ? 0.987 -20.653 13.417 1.00 95.69 278 ILE A C 1
ATOM 2117 O O . ILE A 1 278 ? 1.671 -21.669 13.262 1.00 95.69 278 ILE A O 1
ATOM 2121 N N . TYR A 1 279 ? 0.839 -19.754 12.454 1.00 94.62 279 TYR A N 1
ATOM 2122 C CA . TYR A 1 279 ? 1.346 -19.918 11.101 1.00 94.62 279 TYR A CA 1
ATOM 2123 C C . TYR A 1 279 ? 2.485 -18.930 10.856 1.00 94.62 279 TYR A C 1
ATOM 2125 O O . TYR A 1 279 ? 2.256 -17.722 10.897 1.00 94.62 279 TYR A O 1
ATOM 2133 N N . PRO A 1 280 ? 3.714 -19.410 10.621 1.00 91.12 280 PRO A N 1
ATOM 2134 C CA . PRO A 1 280 ? 4.837 -18.540 10.308 1.00 91.12 280 PRO A CA 1
ATOM 2135 C C . PRO A 1 280 ? 4.676 -17.947 8.909 1.00 91.12 280 PRO A C 1
ATOM 2137 O O . PRO A 1 280 ? 4.309 -18.650 7.968 1.00 91.12 280 PRO A O 1
ATOM 2140 N N . LEU A 1 281 ? 5.033 -16.675 8.756 1.00 87.38 281 LEU A N 1
ATOM 2141 C CA . LEU A 1 281 ? 5.055 -15.999 7.455 1.00 87.38 281 LEU A CA 1
ATOM 2142 C C . LEU A 1 281 ? 6.376 -16.236 6.699 1.00 87.38 281 LEU A C 1
ATOM 2144 O O . LEU A 1 281 ? 6.484 -15.956 5.507 1.00 87.38 281 LEU A O 1
ATOM 2148 N N . GLY A 1 282 ? 7.379 -16.801 7.382 1.00 78.81 282 GLY A N 1
ATOM 2149 C CA . GLY A 1 282 ? 8.690 -17.113 6.816 1.00 78.81 282 GLY A CA 1
ATOM 2150 C C . GLY A 1 282 ? 9.506 -15.867 6.469 1.00 78.81 282 GLY A C 1
ATOM 2151 O O . GLY A 1 282 ? 9.139 -14.739 6.791 1.00 78.81 282 GLY A O 1
ATOM 2152 N N . SER A 1 283 ? 10.657 -16.061 5.834 1.00 75.81 283 SER A N 1
ATOM 2153 C CA . SER A 1 283 ? 11.468 -14.957 5.327 1.00 75.81 283 SER A CA 1
ATOM 2154 C C . SER A 1 283 ? 11.224 -14.751 3.837 1.00 75.81 283 SER A C 1
ATOM 2156 O O . SER A 1 283 ? 11.006 -15.691 3.068 1.00 75.81 283 SER A O 1
ATOM 2158 N N . LYS A 1 284 ? 11.287 -13.497 3.401 1.00 76.56 284 LYS A N 1
ATOM 2159 C CA . LYS A 1 284 ? 11.022 -13.136 2.012 1.00 76.56 284 LYS A CA 1
ATOM 2160 C C . LYS A 1 284 ? 12.306 -13.223 1.197 1.00 76.56 284 LYS A C 1
ATOM 2162 O O . LYS A 1 284 ? 13.372 -12.835 1.671 1.00 76.56 284 LYS A O 1
ATOM 2167 N N . TYR A 1 285 ? 12.217 -13.758 -0.018 1.00 70.12 285 TYR A N 1
ATOM 2168 C CA . TYR A 1 285 ? 13.340 -13.803 -0.955 1.00 70.12 285 TYR A CA 1
ATOM 2169 C C . TYR A 1 285 ? 13.511 -12.446 -1.643 1.00 70.12 285 TYR A C 1
ATOM 2171 O O . TYR A 1 285 ? 12.592 -11.971 -2.305 1.00 70.12 285 TYR A O 1
ATOM 2179 N N . TRP A 1 286 ? 14.707 -11.860 -1.553 1.00 68.94 286 TRP A N 1
ATOM 2180 C CA . TRP A 1 286 ? 15.006 -10.540 -2.131 1.00 68.94 286 TRP A CA 1
ATOM 2181 C C . TRP A 1 286 ? 16.041 -10.579 -3.260 1.00 68.94 286 TRP A C 1
ATOM 2183 O O . TRP A 1 286 ? 16.439 -9.543 -3.775 1.00 68.94 286 TRP A O 1
ATOM 2193 N N . GLY A 1 287 ? 16.485 -11.760 -3.700 1.00 52.81 287 GLY A N 1
ATOM 2194 C CA . GLY A 1 287 ? 17.590 -11.874 -4.665 1.00 52.81 287 GLY A CA 1
ATOM 2195 C C . GLY A 1 287 ? 17.294 -11.382 -6.092 1.00 52.81 287 GLY A C 1
ATOM 2196 O O . GLY A 1 287 ? 18.231 -11.218 -6.872 1.00 52.81 287 GLY A O 1
ATOM 2197 N N . THR A 1 288 ? 16.027 -11.128 -6.436 1.00 46.69 288 THR A N 1
ATOM 2198 C CA . THR A 1 288 ? 15.601 -10.453 -7.682 1.00 46.69 288 THR A CA 1
ATOM 2199 C C . THR A 1 288 ? 15.127 -9.019 -7.454 1.00 46.69 288 THR A C 1
ATOM 2201 O O . THR A 1 288 ? 14.842 -8.311 -8.417 1.00 46.69 288 THR A O 1
ATOM 2204 N N . ALA A 1 289 ? 15.014 -8.598 -6.199 1.00 53.47 289 ALA A N 1
ATOM 2205 C CA . ALA A 1 289 ? 14.527 -7.292 -5.803 1.00 53.47 289 ALA A CA 1
ATOM 2206 C C . ALA A 1 289 ? 15.695 -6.301 -5.709 1.00 53.47 289 ALA A C 1
ATOM 2208 O O . ALA A 1 289 ? 16.787 -6.628 -5.255 1.00 53.47 289 ALA A O 1
ATOM 2209 N N . SER A 1 290 ? 15.460 -5.085 -6.173 1.00 63.59 290 SER A N 1
ATOM 2210 C CA . SER A 1 290 ? 16.368 -3.951 -6.110 1.00 63.59 290 SER A CA 1
ATOM 2211 C C . SER A 1 290 ? 15.970 -3.098 -4.910 1.00 63.59 290 SER A C 1
ATOM 2213 O O . SER A 1 290 ? 15.427 -2.017 -5.094 1.00 63.59 290 SER A O 1
ATOM 2215 N N . ILE A 1 291 ? 16.181 -3.620 -3.699 1.00 66.62 291 ILE A N 1
ATOM 2216 C CA . ILE A 1 291 ? 15.988 -2.852 -2.461 1.00 66.62 291 ILE A CA 1
ATOM 2217 C C . ILE A 1 291 ? 17.218 -2.016 -2.140 1.00 66.62 291 ILE A C 1
ATOM 2219 O O . ILE A 1 291 ? 18.346 -2.401 -2.473 1.00 66.62 291 ILE A O 1
ATOM 2223 N N . ASP A 1 292 ? 16.987 -0.897 -1.462 1.00 69.94 292 ASP A N 1
ATOM 2224 C CA . ASP A 1 292 ? 18.066 -0.116 -0.876 1.00 69.94 292 ASP A CA 1
ATOM 2225 C C . ASP A 1 292 ? 18.364 -0.588 0.549 1.00 69.94 292 ASP A C 1
ATOM 2227 O O . ASP A 1 292 ? 17.488 -0.643 1.418 1.00 69.94 292 ASP A O 1
ATOM 2231 N N . THR A 1 293 ? 19.613 -0.971 0.786 1.00 70.69 293 THR A N 1
ATOM 2232 C CA . THR A 1 293 ? 20.077 -1.507 2.068 1.00 70.69 293 THR A CA 1
ATOM 2233 C C . THR A 1 293 ? 21.156 -0.646 2.709 1.00 70.69 293 THR A C 1
ATOM 2235 O O . THR A 1 293 ? 21.715 -1.056 3.728 1.00 70.69 293 THR A O 1
ATOM 2238 N N . SER A 1 294 ? 21.472 0.515 2.131 1.00 68.88 294 SER A N 1
ATOM 2239 C CA . SER A 1 294 ? 22.536 1.423 2.559 1.00 68.88 294 SER A CA 1
ATOM 2240 C C . SER A 1 294 ? 21.960 2.811 2.808 1.00 68.88 294 SER A C 1
ATOM 2242 O O . SER A 1 294 ? 21.120 3.245 2.050 1.00 68.88 294 SER A O 1
ATOM 2244 N N . ASN A 1 295 ? 22.425 3.513 3.845 1.00 64.94 295 ASN A N 1
ATOM 2245 C CA . ASN A 1 295 ? 22.088 4.931 4.057 1.00 64.94 295 ASN A CA 1
ATOM 2246 C C . ASN A 1 295 ? 23.123 5.886 3.410 1.00 64.94 295 ASN A C 1
ATOM 2248 O O . ASN A 1 295 ? 23.131 7.089 3.679 1.00 64.94 295 ASN A O 1
ATOM 2252 N N . GLU A 1 296 ? 24.115 5.343 2.694 1.00 55.28 296 GLU A N 1
ATOM 2253 C CA . GLU A 1 296 ? 25.284 6.080 2.202 1.00 55.28 296 GLU A CA 1
ATOM 2254 C C . GLU A 1 296 ? 25.528 5.866 0.700 1.00 55.28 296 GLU A C 1
ATOM 2256 O O . GLU A 1 296 ? 26.637 5.526 0.293 1.00 55.28 296 GLU A O 1
ATOM 2261 N N . ASP A 1 297 ? 24.538 6.099 -0.162 1.00 51.03 297 ASP A N 1
ATOM 2262 C CA . ASP A 1 297 ? 24.788 6.369 -1.581 1.00 51.03 297 ASP A CA 1
ATOM 2263 C C . ASP A 1 297 ? 23.581 7.014 -2.279 1.00 51.03 297 ASP A C 1
ATOM 2265 O O . ASP A 1 297 ? 22.438 6.926 -1.862 1.00 51.03 297 ASP A O 1
ATOM 2269 N N . GLY A 1 298 ? 23.835 7.741 -3.369 1.00 42.88 298 GLY A N 1
ATOM 2270 C CA . GLY A 1 298 ? 22.782 8.309 -4.21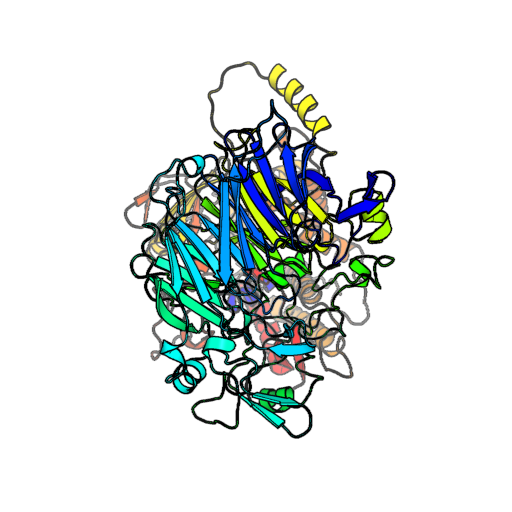3 1.00 42.88 298 GLY A CA 1
ATOM 2271 C C . GLY A 1 298 ? 22.058 7.250 -5.053 1.00 42.88 298 GLY A C 1
ATOM 2272 O O . GLY A 1 298 ? 22.002 7.413 -6.274 1.00 42.88 298 GLY A O 1
ATOM 2273 N N . GLY A 1 299 ? 21.534 6.194 -4.422 1.00 42.56 299 GLY A N 1
ATOM 2274 C CA . GLY A 1 299 ? 20.688 5.167 -5.029 1.00 42.56 299 GLY A CA 1
ATOM 2275 C C . GLY A 1 299 ? 21.439 3.975 -5.621 1.00 42.56 299 GLY A C 1
ATOM 2276 O O . GLY A 1 299 ? 21.281 3.683 -6.810 1.00 42.56 299 GLY A O 1
ATOM 2277 N N . SER A 1 300 ? 22.224 3.249 -4.826 1.00 37.53 300 SER A N 1
ATOM 2278 C CA . SER A 1 300 ? 22.718 1.921 -5.198 1.00 37.53 300 SER A CA 1
ATOM 2279 C C . SER A 1 300 ? 21.818 0.830 -4.618 1.00 37.53 300 SER A C 1
ATOM 2281 O O . SER A 1 300 ? 22.220 0.072 -3.737 1.00 37.53 300 SER A O 1
ATOM 2283 N N . LEU A 1 301 ? 20.625 0.681 -5.206 1.00 43.75 301 LEU A N 1
ATOM 2284 C CA . LEU A 1 301 ? 19.798 -0.520 -5.052 1.00 43.75 301 LEU A CA 1
ATOM 2285 C C . LEU A 1 301 ? 20.696 -1.746 -5.274 1.00 43.75 301 LEU A C 1
ATOM 2287 O O . LEU A 1 301 ? 21.328 -1.855 -6.333 1.00 43.75 301 LEU A O 1
ATOM 2291 N N . VAL A 1 302 ? 20.801 -2.642 -4.289 1.00 42.41 302 VAL A N 1
ATOM 2292 C CA . VAL A 1 302 ? 21.722 -3.786 -4.351 1.00 42.41 302 VAL A CA 1
ATOM 2293 C C . VAL A 1 302 ? 21.505 -4.536 -5.667 1.00 42.41 302 VAL A C 1
ATOM 2295 O O . VAL A 1 302 ? 20.420 -5.030 -5.976 1.00 42.41 302 VAL A O 1
ATOM 2298 N N . SER A 1 303 ? 22.552 -4.556 -6.495 1.00 36.97 303 SER A N 1
ATOM 2299 C CA . SER A 1 303 ? 22.497 -5.088 -7.855 1.00 36.97 303 SER A CA 1
ATOM 2300 C C . SER A 1 303 ? 22.132 -6.581 -7.863 1.00 36.97 303 SER A C 1
ATOM 2302 O O . SER A 1 303 ? 22.666 -7.368 -7.076 1.00 36.97 303 SER A O 1
ATOM 2304 N N . ARG A 1 304 ? 21.265 -6.976 -8.805 1.00 37.59 304 ARG A N 1
ATOM 2305 C CA . ARG A 1 304 ? 20.670 -8.317 -9.007 1.00 37.59 304 ARG A CA 1
ATOM 2306 C C . ARG A 1 304 ? 21.649 -9.454 -9.382 1.00 37.59 304 ARG A C 1
ATOM 2308 O O . ARG A 1 304 ? 21.310 -10.306 -10.196 1.00 37.59 304 ARG A O 1
ATOM 2315 N N . ASN A 1 305 ? 22.866 -9.520 -8.840 1.00 36.03 305 ASN A N 1
ATOM 2316 C CA . ASN A 1 305 ? 23.826 -10.578 -9.199 1.00 36.03 305 ASN A CA 1
ATOM 2317 C C . ASN A 1 305 ? 24.567 -11.181 -7.998 1.00 36.03 305 ASN A C 1
ATOM 2319 O O . ASN A 1 305 ? 25.791 -11.119 -7.873 1.00 36.03 305 ASN A O 1
ATOM 2323 N N . LEU A 1 306 ? 23.811 -11.877 -7.151 1.00 40.50 306 LEU A N 1
ATOM 2324 C CA . LEU A 1 306 ? 24.341 -12.723 -6.085 1.00 40.50 306 LEU A CA 1
ATOM 2325 C C . LEU A 1 306 ? 24.206 -14.205 -6.460 1.00 40.50 306 LEU A C 1
ATOM 2327 O O . LEU A 1 306 ? 23.434 -14.955 -5.876 1.00 40.50 306 LEU A O 1
ATOM 2331 N N . LYS A 1 307 ? 24.986 -14.645 -7.455 1.00 37.66 307 LYS A N 1
ATOM 2332 C CA . LYS A 1 307 ? 25.286 -16.071 -7.665 1.00 37.66 307 LYS A CA 1
ATOM 2333 C C . LYS A 1 307 ? 26.777 -16.324 -7.420 1.00 37.66 307 LYS A C 1
ATOM 2335 O O . LYS A 1 307 ? 27.632 -15.631 -7.974 1.00 37.66 30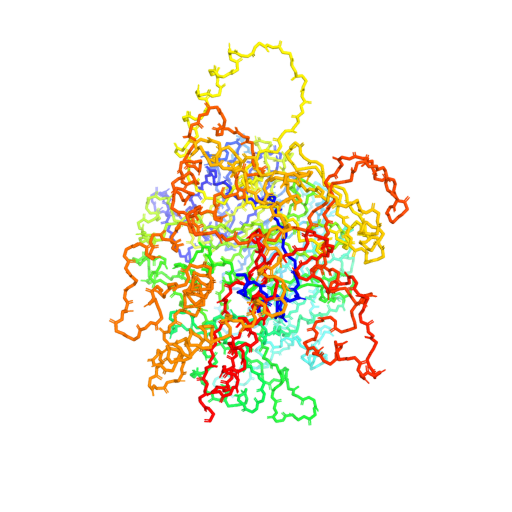7 LYS A O 1
ATOM 2340 N N . SER A 1 308 ? 27.083 -17.372 -6.647 1.00 39.69 308 SER A N 1
ATOM 2341 C CA . SER A 1 308 ? 28.423 -17.886 -6.275 1.00 39.69 308 SER A CA 1
ATOM 2342 C C . SER A 1 308 ? 29.093 -17.246 -5.047 1.00 39.69 308 SER A C 1
ATOM 2344 O O . SER A 1 308 ? 28.589 -16.276 -4.500 1.00 39.69 308 SER A O 1
ATOM 2346 N N . GLN A 1 309 ? 30.251 -17.799 -4.640 1.00 42.03 309 GLN A N 1
ATOM 2347 C CA . GLN A 1 309 ? 31.153 -17.444 -3.514 1.00 42.03 309 GLN A CA 1
ATOM 2348 C C . GLN A 1 309 ? 31.287 -15.945 -3.150 1.00 42.03 309 GLN A C 1
ATOM 2350 O O . GLN A 1 309 ? 31.774 -15.616 -2.070 1.00 42.03 309 GLN A O 1
ATOM 2355 N N . ARG A 1 310 ? 30.871 -15.030 -4.031 1.00 43.91 310 ARG A N 1
ATOM 2356 C CA . ARG A 1 310 ? 30.657 -13.609 -3.746 1.00 43.91 310 ARG A CA 1
ATOM 2357 C C . ARG A 1 310 ? 29.585 -13.349 -2.683 1.00 43.91 310 ARG A C 1
ATOM 2359 O O . ARG A 1 310 ? 29.842 -12.485 -1.866 1.00 43.91 310 ARG A O 1
ATOM 2366 N N . VAL A 1 311 ? 28.478 -14.099 -2.612 1.00 50.22 311 VAL A N 1
ATOM 2367 C CA . VAL A 1 311 ? 27.434 -13.905 -1.573 1.00 50.22 311 VAL A CA 1
ATOM 2368 C C . VAL A 1 311 ? 27.987 -14.176 -0.174 1.00 50.22 311 VAL A C 1
ATOM 2370 O O . VAL A 1 311 ? 27.816 -13.371 0.728 1.00 50.22 311 VAL A O 1
ATOM 2373 N N . GLN A 1 312 ? 28.767 -15.248 -0.018 1.00 47.84 312 GLN A N 1
ATOM 2374 C CA . GLN A 1 312 ? 29.453 -15.577 1.237 1.00 47.84 312 GLN A CA 1
ATOM 2375 C C . GLN A 1 312 ? 30.499 -14.515 1.635 1.00 47.84 312 GLN A C 1
ATOM 2377 O O . GLN A 1 312 ? 30.717 -14.260 2.818 1.00 47.84 312 GLN A O 1
ATOM 2382 N N . LYS A 1 313 ? 31.162 -13.882 0.655 1.00 48.84 313 LYS A N 1
ATOM 2383 C CA . LYS A 1 313 ? 32.060 -12.742 0.907 1.00 48.84 313 LYS A CA 1
ATOM 2384 C C . LYS A 1 313 ? 31.288 -11.457 1.218 1.00 48.84 313 LYS A C 1
ATOM 2386 O O . LYS A 1 313 ? 31.715 -10.742 2.113 1.00 48.84 313 LYS A O 1
ATOM 2391 N N . ALA A 1 314 ? 30.172 -11.195 0.541 1.00 49.53 314 ALA A N 1
ATOM 2392 C CA . ALA A 1 314 ? 29.304 -10.037 0.751 1.00 49.53 314 ALA A CA 1
ATOM 2393 C C . ALA A 1 314 ? 28.633 -10.079 2.134 1.00 49.53 314 ALA A C 1
ATOM 2395 O O . ALA A 1 314 ? 28.643 -9.077 2.833 1.00 49.53 314 ALA A O 1
ATOM 2396 N N . MET A 1 315 ? 28.205 -11.262 2.597 1.00 50.66 315 MET A N 1
ATOM 2397 C CA . MET A 1 315 ? 27.751 -11.514 3.979 1.00 50.66 315 MET A CA 1
ATOM 2398 C C . MET A 1 315 ? 28.791 -11.145 5.045 1.00 50.66 315 MET A C 1
ATOM 2400 O O . MET A 1 315 ? 28.439 -10.889 6.189 1.00 50.66 315 MET A O 1
ATOM 2404 N N . ASN A 1 316 ? 30.074 -11.100 4.673 1.00 47.44 316 ASN A N 1
ATOM 2405 C CA . ASN A 1 316 ? 31.182 -10.711 5.546 1.00 47.44 316 ASN A CA 1
ATOM 2406 C C . ASN A 1 316 ? 31.721 -9.293 5.252 1.00 47.44 316 ASN A C 1
ATOM 2408 O O . ASN A 1 316 ? 32.713 -8.881 5.852 1.00 47.44 316 ASN A O 1
ATOM 2412 N N . LEU A 1 317 ? 31.117 -8.553 4.316 1.00 46.12 317 LEU A N 1
ATOM 2413 C CA . LEU A 1 317 ? 31.544 -7.223 3.878 1.00 46.12 317 LEU A CA 1
ATOM 2414 C C . LEU A 1 317 ? 30.339 -6.275 3.909 1.00 46.12 317 LEU A C 1
ATOM 2416 O O . LEU A 1 317 ? 29.599 -6.164 2.935 1.00 46.12 317 LEU A O 1
ATOM 2420 N N . THR A 1 318 ? 30.200 -5.523 5.005 1.00 49.00 318 THR A N 1
ATOM 2421 C CA . THR A 1 318 ? 29.209 -4.437 5.173 1.00 49.00 318 THR A CA 1
ATOM 2422 C C . THR A 1 318 ? 29.226 -3.439 4.005 1.00 49.00 318 THR A C 1
ATOM 2424 O O . THR A 1 318 ? 28.210 -2.854 3.664 1.00 49.00 318 THR A O 1
ATOM 2427 N N . SER A 1 319 ? 30.363 -3.302 3.312 1.00 50.59 319 SER A N 1
ATOM 2428 C CA . SER A 1 319 ? 30.506 -2.464 2.117 1.00 50.59 319 SER A CA 1
ATOM 2429 C C . SER A 1 319 ? 29.801 -2.984 0.853 1.00 50.59 319 SER A C 1
ATOM 2431 O O . SER A 1 319 ? 29.824 -2.285 -0.155 1.00 50.59 319 SER A O 1
ATOM 2433 N N . GLN A 1 320 ? 29.235 -4.200 0.856 1.00 49.56 320 GLN A N 1
ATOM 2434 C CA . GLN A 1 320 ? 28.538 -4.796 -0.300 1.00 49.56 320 GLN A CA 1
ATOM 2435 C C . GLN A 1 320 ? 27.054 -5.095 -0.058 1.00 49.56 320 GLN A C 1
ATOM 2437 O O . GLN A 1 320 ? 26.294 -5.116 -1.019 1.00 49.56 320 GLN A O 1
ATOM 2442 N N . LEU A 1 321 ? 26.650 -5.358 1.189 1.00 54.97 321 LEU A N 1
ATOM 2443 C CA . LEU A 1 321 ? 25.251 -5.620 1.560 1.00 54.97 321 LEU A CA 1
ATOM 2444 C C . LEU A 1 321 ? 24.552 -4.412 2.187 1.00 54.97 321 LEU A C 1
ATOM 2446 O O . LEU A 1 321 ? 23.363 -4.491 2.485 1.00 54.97 321 LEU A O 1
ATOM 2450 N N . GLY A 1 322 ? 25.279 -3.318 2.413 1.00 61.81 322 GLY A N 1
ATOM 2451 C CA . GLY A 1 322 ? 24.805 -2.235 3.259 1.00 61.81 322 GLY A CA 1
ATOM 2452 C C . GLY A 1 322 ? 24.664 -2.689 4.716 1.00 61.81 322 GLY A C 1
ATOM 2453 O O . GLY A 1 322 ? 25.397 -3.552 5.204 1.00 61.81 322 GLY A O 1
ATOM 2454 N N . CYS A 1 323 ? 23.724 -2.077 5.418 1.00 67.06 323 CYS A N 1
ATOM 2455 C CA . CYS A 1 323 ? 23.469 -2.204 6.854 1.00 67.06 323 CYS A CA 1
ATOM 2456 C C . CYS A 1 323 ? 22.199 -3.012 7.174 1.00 67.06 323 CYS A C 1
ATOM 2458 O O . CYS A 1 323 ? 21.904 -3.220 8.351 1.00 67.06 323 CYS A O 1
ATOM 2460 N N . ALA A 1 324 ? 21.464 -3.483 6.160 1.00 71.94 324 ALA A N 1
ATOM 2461 C CA . ALA A 1 324 ? 20.335 -4.390 6.355 1.00 71.94 324 ALA A CA 1
ATOM 2462 C C . ALA A 1 324 ? 20.791 -5.765 6.883 1.00 71.94 324 ALA A C 1
ATOM 2464 O O . ALA A 1 324 ? 21.859 -6.272 6.528 1.00 71.94 324 ALA A O 1
ATOM 2465 N N . VAL A 1 325 ? 19.958 -6.389 7.720 1.00 71.50 325 VAL A N 1
ATOM 2466 C CA . VAL A 1 325 ? 20.241 -7.694 8.334 1.00 71.50 325 VAL A CA 1
ATOM 2467 C C . VAL A 1 325 ? 19.594 -8.810 7.513 1.00 71.50 325 VAL A C 1
ATOM 2469 O O . VAL A 1 325 ? 18.372 -8.878 7.402 1.00 71.50 325 VAL A O 1
ATOM 2472 N N . PHE A 1 326 ? 20.419 -9.699 6.959 1.00 74.06 326 PHE A N 1
ATOM 2473 C CA . PHE A 1 326 ? 19.977 -10.862 6.185 1.00 74.06 326 PHE A CA 1
ATOM 2474 C C . PHE A 1 326 ? 19.991 -12.142 7.026 1.00 74.06 326 PHE A C 1
ATOM 2476 O O . PHE A 1 326 ? 20.813 -12.297 7.933 1.00 74.06 326 PHE A O 1
ATOM 2483 N N . SER A 1 327 ? 19.097 -13.073 6.698 1.00 72.88 327 SER A N 1
ATOM 2484 C CA . SER A 1 327 ? 19.037 -14.397 7.316 1.00 72.88 327 SER A CA 1
ATOM 2485 C C . SER A 1 327 ? 20.324 -15.182 7.048 1.00 72.88 327 SER A C 1
ATOM 2487 O O . SER A 1 327 ? 20.816 -15.237 5.920 1.00 72.88 327 SER A O 1
ATOM 2489 N N . SER A 1 328 ? 20.862 -15.802 8.098 1.00 64.81 328 SER A N 1
ATOM 2490 C CA . SER A 1 328 ? 22.050 -16.667 8.054 1.00 64.81 328 SER A CA 1
ATOM 2491 C C . SER A 1 328 ? 21.713 -18.162 7.967 1.00 64.81 328 SER A C 1
ATOM 2493 O O . SER A 1 328 ? 22.591 -19.020 8.070 1.00 64.81 328 SER A O 1
ATOM 2495 N N . ILE A 1 329 ? 20.431 -18.483 7.819 1.00 66.00 329 ILE A N 1
ATOM 2496 C CA . ILE A 1 329 ? 19.923 -19.856 7.740 1.00 66.00 329 ILE A CA 1
ATOM 2497 C C . ILE A 1 329 ? 19.064 -20.054 6.491 1.00 66.00 329 ILE A C 1
ATOM 2499 O O . ILE A 1 329 ? 19.156 -21.097 5.843 1.00 66.00 329 ILE A O 1
ATOM 2503 N N . ASP A 1 330 ? 18.298 -19.036 6.097 1.00 71.31 330 ASP A N 1
ATOM 2504 C CA . ASP A 1 330 ? 17.471 -19.093 4.899 1.00 71.31 330 ASP A CA 1
ATOM 2505 C C . ASP A 1 330 ? 18.300 -18.804 3.650 1.00 71.31 330 ASP A C 1
ATOM 2507 O O . ASP A 1 330 ? 19.163 -17.926 3.622 1.00 71.31 330 ASP A O 1
ATOM 2511 N N . GLY A 1 331 ? 18.015 -19.550 2.585 1.00 67.69 331 GLY A N 1
ATOM 2512 C CA . GLY A 1 331 ? 18.702 -19.404 1.307 1.00 67.69 331 GLY A CA 1
ATOM 2513 C C . GLY A 1 331 ? 20.056 -20.102 1.207 1.00 67.69 331 GLY A C 1
ATOM 2514 O O . GLY A 1 331 ? 20.740 -19.940 0.193 1.00 67.69 331 GLY A O 1
ATOM 2515 N N . LEU A 1 332 ? 20.439 -20.918 2.195 1.00 69.31 332 LEU A N 1
ATOM 2516 C CA . LEU A 1 332 ? 21.574 -21.838 2.079 1.00 69.31 332 LEU A CA 1
ATOM 2517 C C . LEU A 1 332 ? 21.381 -22.820 0.914 1.00 69.31 332 LEU A C 1
ATOM 2519 O O . LEU A 1 332 ? 20.280 -23.299 0.652 1.00 69.31 332 LEU A O 1
ATOM 2523 N N . ASP A 1 333 ? 22.466 -23.109 0.200 1.00 64.94 333 ASP A N 1
ATOM 2524 C CA . ASP A 1 333 ? 22.481 -24.094 -0.880 1.00 64.94 333 ASP A CA 1
ATOM 2525 C C . ASP A 1 333 ? 22.351 -25.512 -0.280 1.00 64.94 333 ASP A C 1
ATOM 2527 O O . ASP A 1 333 ? 23.232 -25.930 0.482 1.00 64.94 333 ASP A O 1
ATOM 2531 N N . PRO A 1 334 ? 21.294 -26.280 -0.615 1.00 66.81 334 PRO A N 1
ATOM 2532 C CA . PRO A 1 334 ? 21.084 -27.618 -0.060 1.00 66.81 334 PRO A CA 1
ATOM 2533 C C . PRO A 1 334 ? 22.207 -28.608 -0.397 1.00 66.81 334 PRO A C 1
ATOM 2535 O O . PRO A 1 334 ? 22.449 -29.550 0.356 1.00 66.81 334 PRO A O 1
ATOM 2538 N N . GLU A 1 335 ? 22.898 -28.414 -1.525 1.00 73.25 335 GLU A N 1
ATOM 2539 C CA . GLU A 1 335 ? 24.021 -29.254 -1.953 1.00 73.25 335 GLU A CA 1
ATOM 2540 C C . GLU A 1 335 ? 25.365 -28.749 -1.399 1.00 73.25 335 GLU A C 1
ATOM 2542 O O . GLU A 1 335 ? 26.370 -29.467 -1.436 1.00 73.25 335 GLU A O 1
ATOM 2547 N N . ASN A 1 336 ? 25.409 -27.516 -0.880 1.00 72.75 336 ASN A N 1
ATOM 2548 C CA . ASN A 1 336 ? 26.604 -26.911 -0.304 1.00 72.75 336 ASN A CA 1
ATOM 2549 C C . ASN A 1 336 ? 26.264 -25.935 0.844 1.00 72.75 336 ASN A C 1
ATOM 2551 O O . ASN A 1 336 ? 26.263 -24.724 0.624 1.00 72.75 336 ASN A O 1
ATOM 2555 N N . PRO A 1 337 ? 26.061 -26.434 2.079 1.00 67.06 337 PRO A N 1
ATOM 2556 C CA . PRO A 1 337 ? 25.650 -25.617 3.229 1.00 67.06 337 PRO A CA 1
ATOM 2557 C C . PRO A 1 337 ? 26.627 -24.498 3.631 1.00 67.06 337 PRO A C 1
ATOM 2559 O O . PRO A 1 337 ? 26.274 -23.633 4.423 1.00 67.06 337 PRO A O 1
ATOM 2562 N N . ASP A 1 338 ? 27.844 -24.478 3.078 1.00 65.25 338 ASP A N 1
ATOM 2563 C CA . ASP A 1 338 ? 28.800 -23.379 3.252 1.00 65.25 338 ASP A CA 1
ATOM 2564 C C . ASP A 1 338 ? 28.537 -22.203 2.284 1.00 65.25 338 ASP A C 1
ATOM 2566 O O . ASP A 1 338 ? 29.287 -21.222 2.269 1.00 65.25 338 ASP A O 1
ATOM 2570 N N . LYS A 1 339 ? 27.512 -22.286 1.426 1.00 61.62 339 LYS A N 1
ATOM 2571 C CA . LYS A 1 339 ? 27.170 -21.279 0.412 1.00 61.62 339 LYS A CA 1
ATOM 2572 C C . LYS A 1 339 ? 25.711 -20.857 0.512 1.00 61.62 339 LYS A C 1
ATOM 2574 O O . LYS A 1 339 ? 24.835 -21.658 0.804 1.00 61.62 339 LYS A O 1
ATOM 2579 N N . TYR A 1 340 ? 25.463 -19.601 0.150 1.00 61.16 340 TYR A N 1
ATOM 2580 C CA . TYR A 1 340 ? 24.122 -19.054 -0.029 1.00 61.16 340 TYR A CA 1
ATOM 2581 C C . TYR A 1 340 ? 23.756 -19.059 -1.513 1.00 61.16 340 TYR A C 1
ATOM 2583 O O . TYR A 1 340 ? 24.544 -18.627 -2.363 1.00 61.16 340 TYR A O 1
ATOM 2591 N N . SER A 1 341 ? 22.560 -19.558 -1.800 1.00 61.91 341 SER A N 1
ATOM 2592 C CA . SER A 1 341 ? 21.899 -19.558 -3.105 1.00 61.91 341 SER A CA 1
ATOM 2593 C C . SER A 1 341 ? 20.924 -18.381 -3.272 1.00 61.91 341 SER A C 1
ATOM 2595 O O . SER A 1 341 ? 20.685 -17.951 -4.403 1.00 61.91 341 SER A O 1
ATOM 2597 N N . SER A 1 342 ? 20.430 -17.815 -2.164 1.00 64.38 342 SER A N 1
ATOM 2598 C CA . SER A 1 342 ? 19.519 -16.667 -2.120 1.00 64.38 342 SER A CA 1
ATOM 2599 C C . SER A 1 342 ? 19.737 -15.788 -0.879 1.00 64.38 342 SER A C 1
ATOM 2601 O O . SER A 1 342 ? 20.247 -16.257 0.133 1.00 64.38 342 SER A O 1
ATOM 2603 N N . LEU A 1 343 ? 19.353 -14.504 -0.961 1.00 70.69 343 LEU A N 1
ATOM 2604 C CA . LEU A 1 343 ? 19.285 -13.592 0.187 1.00 70.69 343 LEU A CA 1
ATOM 2605 C C . LEU A 1 343 ? 17.847 -13.463 0.683 1.00 70.69 343 LEU A C 1
ATOM 2607 O O . LEU A 1 343 ? 16.933 -13.241 -0.117 1.00 70.69 343 LEU A O 1
ATOM 2611 N N . HIS A 1 344 ? 17.685 -13.546 1.999 1.00 74.69 344 HIS A N 1
ATOM 2612 C CA . HIS A 1 344 ? 16.405 -13.427 2.680 1.00 74.69 344 HIS A CA 1
ATOM 2613 C C . HIS A 1 344 ? 16.491 -12.392 3.803 1.00 74.69 344 HIS A C 1
ATOM 2615 O O . HIS A 1 344 ? 17.495 -12.343 4.510 1.00 74.69 344 HIS A O 1
ATOM 2621 N N . LEU A 1 345 ? 15.442 -11.590 3.983 1.00 76.31 345 LEU A N 1
ATOM 2622 C CA . LEU A 1 345 ? 15.228 -10.776 5.185 1.00 76.31 345 LEU A CA 1
ATOM 2623 C C . LEU A 1 345 ? 13.756 -10.869 5.613 1.00 76.31 345 LEU A C 1
ATOM 2625 O O . LEU A 1 345 ? 12.888 -11.207 4.799 1.00 76.31 345 LEU A O 1
ATOM 2629 N N . PHE A 1 346 ? 13.496 -10.595 6.891 1.00 73.44 346 PHE A N 1
ATOM 2630 C CA . PHE A 1 346 ? 12.139 -10.474 7.431 1.00 73.44 346 PHE A CA 1
ATOM 2631 C C . PHE A 1 346 ? 11.426 -9.230 6.857 1.00 73.44 346 PHE A C 1
ATOM 2633 O O . PHE A 1 346 ? 12.077 -8.380 6.255 1.00 73.44 346 PHE A O 1
ATOM 2640 N N . GLY A 1 347 ? 10.092 -9.180 6.952 1.00 69.69 347 GLY A N 1
ATOM 2641 C CA . GLY A 1 347 ? 9.221 -8.210 6.264 1.00 69.69 347 GLY A CA 1
ATOM 2642 C C . GLY A 1 347 ? 9.379 -6.725 6.655 1.00 69.69 347 GLY A C 1
ATOM 2643 O O . GLY A 1 347 ? 10.393 -6.304 7.201 1.00 69.69 347 GLY A O 1
ATOM 2644 N N . GLY A 1 348 ? 8.374 -5.906 6.314 1.00 74.38 348 GLY A N 1
ATOM 2645 C CA . GLY A 1 348 ? 8.305 -4.464 6.633 1.00 74.38 348 GLY A CA 1
ATOM 2646 C C . GLY A 1 348 ? 8.542 -3.511 5.452 1.00 74.38 348 GLY A C 1
ATOM 2647 O O . GLY A 1 348 ? 8.242 -2.328 5.530 1.00 74.38 348 GLY A O 1
ATOM 2648 N N . ARG A 1 349 ? 9.026 -4.019 4.313 1.00 85.06 349 ARG A N 1
ATOM 2649 C CA . ARG A 1 349 ? 9.316 -3.218 3.101 1.00 85.06 349 ARG A CA 1
ATOM 2650 C C . ARG A 1 349 ? 8.251 -3.326 2.006 1.00 85.06 349 ARG A C 1
ATOM 2652 O O . ARG A 1 349 ? 8.471 -2.914 0.869 1.00 85.06 349 ARG A O 1
ATOM 2659 N N . GLY A 1 350 ? 7.131 -3.962 2.319 1.00 88.56 350 GLY A N 1
ATOM 2660 C CA . GLY A 1 350 ? 6.053 -4.227 1.383 1.00 88.56 350 GLY A CA 1
ATOM 2661 C C . GLY A 1 350 ? 4.974 -5.099 2.004 1.00 88.56 350 GLY A C 1
ATOM 2662 O O . GLY A 1 350 ? 4.966 -5.316 3.211 1.00 88.56 350 GLY A O 1
ATOM 2663 N N . PHE A 1 351 ? 4.095 -5.630 1.162 1.00 89.75 351 PHE A N 1
ATOM 2664 C CA . PHE A 1 351 ? 2.929 -6.399 1.586 1.00 89.75 351 PHE A CA 1
ATOM 2665 C C . PHE A 1 351 ? 2.781 -7.677 0.758 1.00 89.75 351 PHE A C 1
ATOM 2667 O O . PHE A 1 351 ? 3.324 -7.806 -0.345 1.00 89.75 351 PHE A O 1
ATOM 2674 N N . SER A 1 352 ? 2.017 -8.622 1.292 1.00 88.56 352 SER A N 1
ATOM 2675 C CA . SER A 1 352 ? 1.798 -9.933 0.688 1.00 88.56 352 SER A CA 1
ATOM 2676 C C . SER A 1 352 ? 0.323 -10.314 0.804 1.00 88.56 352 SER A C 1
ATOM 2678 O O . SER A 1 352 ? -0.384 -9.839 1.691 1.00 88.56 352 SER A O 1
ATOM 2680 N N . VAL A 1 353 ? -0.149 -11.166 -0.100 1.00 88.75 353 VAL A N 1
ATOM 2681 C CA . VAL A 1 353 ? -1.499 -11.730 -0.080 1.00 88.75 353 VAL A CA 1
ATOM 2682 C C . VAL A 1 353 ? -1.387 -13.217 0.207 1.00 88.75 353 VAL A C 1
ATOM 2684 O O . VAL A 1 353 ? -0.641 -13.923 -0.472 1.00 88.75 353 VAL A O 1
ATOM 2687 N N . TRP A 1 354 ? -2.142 -13.673 1.198 1.00 88.00 354 TRP A N 1
ATOM 2688 C CA . TRP A 1 354 ? -2.157 -15.050 1.676 1.00 88.00 354 TRP A CA 1
ATOM 2689 C C . TRP A 1 354 ? -3.560 -15.634 1.514 1.00 88.00 354 TRP A C 1
ATOM 2691 O O . TRP A 1 354 ? -4.549 -14.910 1.642 1.00 88.00 354 TRP A O 1
ATOM 2701 N N . ASP A 1 355 ? -3.647 -16.926 1.212 1.00 86.69 355 ASP A N 1
ATOM 2702 C CA . ASP A 1 355 ? -4.913 -17.651 1.168 1.00 86.69 355 ASP A CA 1
ATOM 2703 C C . ASP A 1 355 ? -5.396 -17.899 2.601 1.00 86.69 355 ASP A C 1
ATOM 2705 O O . ASP A 1 355 ? -4.643 -18.382 3.437 1.00 86.69 355 ASP A O 1
ATOM 2709 N N . ALA A 1 356 ? -6.631 -17.533 2.932 1.00 85.06 356 ALA A N 1
ATOM 2710 C CA . ALA A 1 356 ? -7.110 -17.622 4.310 1.00 85.06 356 ALA A CA 1
ATOM 2711 C C . ALA A 1 356 ? -7.462 -19.058 4.751 1.00 85.06 356 ALA A C 1
ATOM 2713 O O . ALA A 1 356 ? -7.559 -19.303 5.958 1.00 85.06 356 ALA A O 1
ATOM 2714 N N . ASP A 1 357 ? -7.668 -19.989 3.811 1.00 82.31 357 ASP A N 1
ATOM 2715 C CA . ASP A 1 357 ? -8.066 -21.367 4.117 1.00 82.31 357 ASP A CA 1
ATOM 2716 C C . ASP A 1 357 ? -6.869 -22.207 4.581 1.00 82.31 357 ASP A C 1
ATOM 2718 O O . ASP A 1 357 ? -7.011 -23.035 5.484 1.00 82.31 357 ASP A O 1
ATOM 2722 N N . ASP A 1 358 ? -5.690 -21.994 3.986 1.00 85.69 358 ASP A N 1
ATOM 2723 C CA . ASP A 1 358 ? -4.470 -22.749 4.306 1.00 85.69 358 ASP A CA 1
ATOM 2724 C C . ASP A 1 358 ? -3.245 -21.891 4.663 1.00 85.69 358 ASP A C 1
ATOM 2726 O O . ASP A 1 358 ? -2.193 -22.442 4.996 1.00 85.69 358 ASP A O 1
ATOM 2730 N N . LEU A 1 359 ? -3.383 -20.561 4.638 1.00 87.44 359 LEU A N 1
ATOM 2731 C CA . LEU A 1 359 ? -2.319 -19.588 4.903 1.00 87.44 359 LEU A CA 1
ATOM 2732 C C . LEU A 1 359 ? -1.095 -19.787 4.003 1.00 87.44 359 LEU A C 1
ATOM 2734 O O . LEU A 1 359 ? 0.039 -19.522 4.401 1.00 87.44 359 LEU A O 1
ATOM 2738 N N . SER A 1 360 ? -1.318 -20.224 2.760 1.00 87.56 360 SER A N 1
ATOM 2739 C CA . SER A 1 360 ? -0.295 -20.241 1.716 1.00 87.56 360 SER A CA 1
ATOM 2740 C C . SER A 1 360 ? -0.117 -18.864 1.068 1.00 87.56 360 SER A C 1
ATOM 2742 O O . SER A 1 360 ? -1.062 -18.096 0.888 1.00 87.56 360 SER A O 1
ATOM 2744 N N . LEU A 1 361 ? 1.126 -18.524 0.716 1.00 86.00 361 LEU A N 1
ATOM 2745 C CA . LEU A 1 361 ? 1.445 -17.264 0.045 1.00 86.00 361 LEU A CA 1
ATOM 2746 C C . LEU A 1 361 ? 0.912 -17.281 -1.395 1.00 86.00 361 LEU A C 1
ATOM 2748 O O . LEU A 1 361 ? 1.353 -18.089 -2.215 1.00 86.00 361 LEU A O 1
ATOM 2752 N N . VAL A 1 362 ? 0.018 -16.349 -1.723 1.00 87.00 362 VAL A N 1
ATOM 2753 C CA . VAL A 1 362 ? -0.583 -16.205 -3.059 1.00 87.00 362 VAL A CA 1
ATOM 2754 C C . VAL A 1 362 ? 0.214 -15.232 -3.920 1.00 87.00 362 VAL A C 1
ATOM 2756 O O . VAL A 1 362 ? 0.494 -15.502 -5.089 1.00 87.00 362 VAL A O 1
ATOM 2759 N N . TRP A 1 363 ? 0.572 -14.080 -3.354 1.00 86.38 363 TRP A N 1
ATOM 2760 C CA . TRP A 1 363 ? 1.299 -13.030 -4.057 1.00 86.38 363 TRP A CA 1
ATOM 2761 C C . TRP A 1 363 ? 2.120 -12.194 -3.085 1.00 86.38 363 TRP A C 1
ATOM 2763 O O . TRP A 1 363 ? 1.743 -12.017 -1.932 1.00 86.38 363 TRP A O 1
ATOM 2773 N N . ASP A 1 364 ? 3.223 -11.634 -3.562 1.00 86.44 364 ASP A N 1
ATOM 2774 C CA . ASP A 1 364 ? 4.110 -10.815 -2.757 1.00 86.44 364 ASP A CA 1
ATOM 2775 C C . ASP A 1 364 ? 4.608 -9.601 -3.551 1.00 86.44 364 ASP A C 1
ATOM 2777 O O . ASP A 1 364 ? 4.945 -9.722 -4.731 1.00 86.44 364 ASP A O 1
ATOM 2781 N N . SER A 1 365 ? 4.660 -8.434 -2.901 1.00 85.69 365 SER A N 1
ATOM 2782 C CA . SER A 1 365 ? 5.006 -7.176 -3.565 1.00 85.69 365 SER A CA 1
ATOM 2783 C C . SER A 1 365 ? 6.478 -7.027 -3.936 1.00 85.69 365 SER A C 1
ATOM 2785 O O . SER A 1 365 ? 6.821 -6.050 -4.589 1.00 85.69 365 SER A O 1
ATOM 2787 N N . GLY A 1 366 ? 7.377 -7.906 -3.485 1.00 83.94 366 GLY A N 1
ATOM 2788 C CA . GLY A 1 366 ? 8.818 -7.725 -3.674 1.00 83.94 366 GLY A CA 1
ATOM 2789 C C . GLY A 1 366 ? 9.288 -6.333 -3.231 1.00 83.94 366 GLY A C 1
ATOM 2790 O O . GLY A 1 366 ? 8.958 -5.897 -2.127 1.00 83.94 366 GLY A O 1
ATOM 2791 N N . ASP A 1 367 ? 10.009 -5.646 -4.122 1.00 78.94 367 ASP A N 1
ATOM 2792 C CA . ASP A 1 367 ? 10.492 -4.262 -4.000 1.00 78.94 367 ASP A CA 1
ATOM 2793 C C . ASP A 1 367 ? 9.521 -3.204 -4.554 1.00 78.94 367 ASP A C 1
ATOM 2795 O O . ASP A 1 367 ? 9.901 -2.040 -4.682 1.00 78.94 367 ASP A O 1
ATOM 2799 N N . ASP A 1 368 ? 8.284 -3.569 -4.913 1.00 83.62 368 ASP A N 1
ATOM 2800 C CA . ASP A 1 368 ? 7.352 -2.661 -5.590 1.00 83.62 368 ASP A CA 1
ATOM 2801 C C . ASP A 1 368 ? 7.151 -1.355 -4.817 1.00 83.62 368 ASP A C 1
ATOM 2803 O O . ASP A 1 368 ? 7.177 -0.286 -5.427 1.00 83.62 368 ASP A O 1
ATOM 2807 N N . VAL A 1 369 ? 7.004 -1.415 -3.488 1.00 88.44 369 VAL A N 1
ATOM 2808 C CA . VAL A 1 369 ? 6.797 -0.223 -2.651 1.00 88.44 369 VAL A CA 1
ATOM 2809 C C . VAL A 1 369 ? 7.975 0.743 -2.777 1.00 88.44 369 VAL A C 1
ATOM 2811 O O . VAL A 1 369 ? 7.782 1.888 -3.188 1.00 88.44 369 VAL A O 1
ATOM 2814 N N . GLU A 1 370 ? 9.198 0.274 -2.522 1.00 85.88 370 GLU A N 1
ATOM 2815 C CA . GLU A 1 370 ? 10.416 1.081 -2.652 1.00 85.88 370 GLU A CA 1
ATOM 2816 C C . GLU A 1 370 ? 10.599 1.609 -4.081 1.00 85.88 370 GLU A C 1
ATOM 2818 O O . GLU A 1 370 ? 10.827 2.806 -4.276 1.00 85.88 370 GLU A O 1
ATOM 2823 N N . ARG A 1 371 ? 10.406 0.769 -5.108 1.00 84.44 371 ARG A N 1
ATOM 2824 C CA . ARG A 1 371 ? 10.519 1.197 -6.513 1.00 84.44 371 ARG A CA 1
ATOM 2825 C C . ARG A 1 371 ? 9.509 2.280 -6.874 1.00 84.44 371 ARG A C 1
ATOM 2827 O O . ARG A 1 371 ? 9.842 3.192 -7.636 1.00 84.44 371 ARG A O 1
ATOM 2834 N N . MET A 1 372 ? 8.274 2.194 -6.376 1.00 84.06 372 MET A N 1
ATOM 2835 C CA . MET A 1 372 ? 7.254 3.207 -6.646 1.00 84.06 372 MET A CA 1
ATOM 2836 C C . MET A 1 372 ? 7.551 4.508 -5.894 1.00 84.06 372 MET A C 1
ATOM 2838 O O . MET A 1 372 ? 7.472 5.575 -6.507 1.00 84.06 372 MET A O 1
ATOM 2842 N N . VAL A 1 373 ? 7.971 4.449 -4.626 1.00 85.56 373 VAL A N 1
ATOM 2843 C CA . VAL A 1 373 ? 8.399 5.644 -3.876 1.00 85.56 373 VAL A CA 1
ATOM 2844 C C . VAL A 1 373 ? 9.586 6.314 -4.575 1.00 85.56 373 VAL A C 1
ATOM 2846 O O . VAL A 1 373 ? 9.510 7.502 -4.886 1.00 85.56 373 VAL A O 1
ATOM 2849 N N . ALA A 1 374 ? 10.632 5.562 -4.933 1.00 83.69 374 ALA A N 1
ATOM 2850 C CA . ALA A 1 374 ? 11.808 6.084 -5.636 1.00 83.69 374 ALA A CA 1
ATOM 2851 C C . ALA A 1 374 ? 11.449 6.733 -6.982 1.00 83.69 374 ALA A C 1
ATOM 2853 O O . ALA A 1 374 ? 12.012 7.759 -7.366 1.00 83.69 374 ALA A O 1
ATOM 2854 N N . LYS A 1 375 ? 10.493 6.151 -7.715 1.00 79.75 375 LYS A N 1
ATOM 2855 C CA . LYS A 1 375 ? 10.064 6.652 -9.025 1.00 79.75 375 LYS A CA 1
ATOM 2856 C C . LYS A 1 375 ? 9.252 7.944 -8.935 1.00 79.75 375 LYS A C 1
ATOM 2858 O O . LYS A 1 375 ? 9.472 8.847 -9.742 1.00 79.75 375 LYS A O 1
ATOM 2863 N N . TYR A 1 376 ? 8.271 8.006 -8.035 1.00 82.12 376 TYR A N 1
ATOM 2864 C CA . TYR A 1 376 ? 7.296 9.104 -8.000 1.00 82.12 376 TYR A CA 1
ATOM 2865 C C . TYR A 1 376 ? 7.655 10.198 -6.993 1.00 82.12 376 TYR A C 1
ATOM 2867 O O . TYR A 1 376 ? 7.388 11.372 -7.252 1.00 82.12 376 TYR A O 1
ATOM 2875 N N . TYR A 1 377 ? 8.305 9.835 -5.889 1.00 86.50 377 TYR A N 1
ATOM 2876 C CA . TYR A 1 377 ? 8.689 10.738 -4.809 1.00 86.50 377 TYR A CA 1
ATOM 2877 C C . TYR A 1 377 ? 10.154 10.525 -4.378 1.00 86.50 377 TYR A C 1
ATOM 2879 O O . TYR A 1 377 ? 10.428 10.298 -3.199 1.00 86.50 377 TYR A O 1
ATOM 2887 N N . PRO A 1 378 ? 11.130 10.654 -5.302 1.00 84.56 378 PRO A N 1
ATOM 2888 C CA . PRO A 1 378 ? 12.535 10.339 -5.029 1.00 84.56 378 PRO A CA 1
ATOM 2889 C C . PRO A 1 378 ? 13.126 11.130 -3.862 1.00 84.56 378 PRO A C 1
ATOM 2891 O O . PRO A 1 378 ? 14.034 10.652 -3.205 1.00 84.56 378 PRO A O 1
ATOM 2894 N N . THR A 1 379 ? 12.636 12.338 -3.577 1.00 85.12 379 THR A N 1
ATOM 2895 C CA . THR A 1 379 ? 13.190 13.180 -2.507 1.00 85.12 379 THR A CA 1
ATOM 2896 C C . THR A 1 379 ? 12.862 12.691 -1.098 1.00 85.12 379 THR A C 1
ATOM 2898 O O . THR A 1 379 ? 13.500 13.148 -0.165 1.00 85.12 379 THR A O 1
ATOM 2901 N N . ILE A 1 380 ? 11.865 11.821 -0.928 1.00 86.88 380 ILE A N 1
ATOM 2902 C CA . ILE A 1 380 ? 11.440 11.269 0.376 1.00 86.88 380 ILE A CA 1
ATOM 2903 C C . ILE A 1 380 ? 11.597 9.743 0.415 1.00 86.88 380 ILE A C 1
ATOM 2905 O O . ILE A 1 380 ? 10.980 9.049 1.219 1.00 86.88 380 ILE A O 1
ATOM 2909 N N . PHE A 1 381 ? 12.401 9.199 -0.498 1.00 88.25 381 PHE A N 1
ATOM 2910 C CA . PHE A 1 381 ? 12.710 7.779 -0.512 1.00 88.25 381 PHE A CA 1
ATOM 2911 C C . PHE A 1 381 ? 13.406 7.381 0.794 1.00 88.25 381 PHE A C 1
ATOM 2913 O O . PHE A 1 381 ? 14.379 8.027 1.185 1.00 88.25 381 PHE A O 1
ATOM 2920 N N . ASN A 1 382 ? 12.854 6.368 1.472 1.00 86.50 382 ASN A N 1
ATOM 2921 C CA . ASN A 1 382 ? 13.300 5.861 2.774 1.00 86.50 382 ASN A CA 1
ATOM 2922 C C . ASN A 1 382 ? 13.649 6.965 3.789 1.00 86.50 382 ASN A C 1
ATOM 2924 O O . ASN A 1 382 ? 14.581 6.828 4.589 1.00 86.50 382 ASN A O 1
ATOM 2928 N N . SER A 1 383 ? 12.896 8.071 3.745 1.00 86.44 383 SER A N 1
ATOM 2929 C CA . SER A 1 383 ? 13.021 9.145 4.719 1.00 86.44 383 SER A CA 1
ATOM 2930 C C . SER A 1 383 ? 12.334 8.802 6.030 1.00 86.44 383 SER A C 1
ATOM 2932 O O . SER A 1 383 ? 11.448 7.953 6.079 1.00 86.44 383 SER A O 1
ATOM 2934 N N . ASP A 1 384 ? 12.720 9.500 7.088 1.00 85.31 384 ASP A N 1
ATOM 2935 C CA . ASP A 1 384 ? 12.042 9.466 8.374 1.00 85.31 384 ASP A CA 1
ATOM 2936 C C . ASP A 1 384 ? 11.823 10.863 8.949 1.00 85.31 384 ASP A C 1
ATOM 2938 O O . ASP A 1 384 ? 12.471 11.847 8.571 1.00 85.31 384 ASP A O 1
ATOM 2942 N N . TYR A 1 385 ? 10.893 10.927 9.893 1.00 85.94 385 TYR A N 1
ATOM 2943 C CA . TYR A 1 385 ? 10.791 12.020 10.837 1.00 85.94 385 TYR A CA 1
ATOM 2944 C C . TYR A 1 385 ? 11.461 11.639 12.164 1.00 85.94 385 TYR A C 1
ATOM 2946 O O . TYR A 1 385 ? 11.396 10.495 12.600 1.00 85.94 385 TYR A O 1
ATOM 2954 N N . ASP A 1 386 ? 12.081 12.630 12.800 1.00 79.75 386 ASP A N 1
ATOM 2955 C CA . ASP A 1 386 ? 12.541 12.607 14.192 1.00 79.75 386 ASP A CA 1
ATOM 2956 C C . ASP A 1 386 ? 12.335 14.027 14.750 1.00 79.75 386 ASP A C 1
ATOM 2958 O O . ASP A 1 386 ? 12.537 15.016 14.022 1.00 79.75 386 ASP A O 1
ATOM 2962 N N . GLU A 1 387 ? 11.960 14.156 16.025 1.00 82.00 387 GLU A N 1
ATOM 2963 C CA . GLU A 1 387 ? 11.775 15.455 16.681 1.00 82.00 387 GLU A CA 1
ATOM 2964 C C . GLU A 1 387 ? 13.043 16.325 16.613 1.00 82.00 387 GLU A C 1
ATOM 2966 O O . GLU A 1 387 ? 12.950 17.548 16.427 1.00 82.00 387 GLU A O 1
ATOM 2971 N N . GLU A 1 388 ? 14.237 15.723 16.680 1.00 85.06 388 GLU A N 1
ATOM 2972 C CA . GLU A 1 388 ? 15.510 16.448 16.561 1.00 85.06 388 GLU A CA 1
ATOM 2973 C C . GLU A 1 388 ? 15.651 17.156 15.202 1.00 85.06 388 GLU A C 1
ATOM 2975 O O . GLU A 1 388 ? 16.283 18.215 15.083 1.00 85.06 388 GLU A O 1
ATOM 2980 N N . PHE A 1 389 ? 14.988 16.626 14.173 1.00 82.44 389 PHE A N 1
ATOM 2981 C CA . PHE A 1 389 ? 15.004 17.137 12.808 1.00 82.44 389 PHE A CA 1
ATOM 2982 C C . PHE A 1 389 ? 13.757 17.955 12.454 1.00 82.44 389 PHE A C 1
ATOM 2984 O O . PHE A 1 389 ? 13.545 18.256 11.278 1.00 82.44 389 PHE A O 1
ATOM 2991 N N . PHE A 1 390 ? 12.981 18.433 13.434 1.00 87.62 390 PHE A N 1
ATOM 2992 C CA . PHE A 1 390 ? 11.788 19.263 13.198 1.00 87.62 390 PHE A CA 1
ATOM 2993 C C . PHE A 1 390 ? 12.065 20.564 12.410 1.00 87.62 390 PHE A C 1
ATOM 2995 O O . PHE A 1 390 ? 11.181 21.133 11.768 1.00 87.62 390 PHE A O 1
ATOM 3002 N N . ASN A 1 391 ? 13.312 21.047 12.426 1.00 90.69 391 ASN A N 1
ATOM 3003 C CA . ASN A 1 391 ? 13.759 22.206 11.642 1.00 90.69 391 ASN A CA 1
ATOM 3004 C C . ASN A 1 391 ? 14.397 21.835 10.288 1.00 90.69 391 ASN A C 1
ATOM 3006 O O . ASN A 1 391 ? 14.939 22.710 9.614 1.00 90.69 391 ASN A O 1
ATOM 3010 N N . SER A 1 392 ? 14.374 20.562 9.900 1.00 89.75 392 SER A N 1
ATOM 3011 C CA . SER A 1 392 ? 14.857 20.069 8.609 1.00 89.75 392 SER A CA 1
ATOM 3012 C C . SER A 1 392 ? 13.705 19.914 7.612 1.00 89.75 392 SER A C 1
ATOM 3014 O O . SER A 1 392 ? 12.534 19.981 7.989 1.00 89.75 392 SER A O 1
ATOM 3016 N N . THR A 1 393 ? 14.043 19.742 6.335 1.00 90.00 393 THR A N 1
ATOM 3017 C CA . THR A 1 393 ? 13.071 19.402 5.281 1.00 90.00 393 THR A CA 1
ATOM 3018 C C . THR A 1 393 ? 12.954 17.882 5.151 1.00 90.00 393 THR A C 1
ATOM 3020 O O . THR A 1 393 ? 13.960 17.210 5.386 1.00 90.00 393 THR A O 1
ATOM 3023 N N . PRO A 1 394 ? 11.812 17.333 4.695 1.00 86.69 394 PRO A N 1
ATOM 3024 C CA . PRO A 1 394 ? 11.697 15.901 4.399 1.00 86.69 394 PRO A CA 1
ATOM 3025 C C . PRO A 1 394 ? 12.809 15.413 3.458 1.00 86.69 394 PRO A C 1
ATOM 3027 O O . PRO A 1 394 ? 13.405 14.365 3.671 1.00 86.69 394 PRO A O 1
ATOM 3030 N N . ALA A 1 395 ? 13.182 16.237 2.471 1.00 84.38 395 ALA A N 1
ATOM 3031 C CA . ALA A 1 395 ? 14.255 15.923 1.530 1.00 84.38 395 ALA A CA 1
ATOM 3032 C C . ALA A 1 395 ? 15.652 15.837 2.166 1.00 84.38 395 ALA A C 1
ATOM 3034 O O . ALA A 1 395 ? 16.529 15.159 1.641 1.00 84.38 395 ALA A O 1
ATOM 3035 N N . ALA A 1 396 ? 15.875 16.506 3.300 1.00 86.38 396 ALA A N 1
ATOM 3036 C CA . ALA A 1 396 ? 17.122 16.388 4.056 1.00 86.38 396 ALA A CA 1
ATOM 3037 C C . ALA A 1 396 ? 17.215 15.066 4.834 1.00 86.38 396 ALA A C 1
ATOM 3039 O O . ALA A 1 396 ? 18.277 14.756 5.365 1.00 86.38 396 ALA A O 1
ATOM 3040 N N . ARG A 1 397 ? 16.106 14.324 4.918 1.00 86.19 397 ARG A N 1
ATOM 3041 C CA . ARG A 1 397 ? 16.001 13.011 5.555 1.00 86.19 397 ARG A CA 1
ATOM 3042 C C . ARG A 1 397 ? 15.985 11.866 4.549 1.00 86.19 397 ARG A C 1
ATOM 3044 O O . ARG A 1 397 ? 15.797 10.732 4.962 1.00 86.19 397 ARG A O 1
ATOM 3051 N N . PHE A 1 398 ? 16.184 12.156 3.262 1.00 85.88 398 PHE A N 1
ATOM 3052 C CA . PHE A 1 398 ? 16.344 11.149 2.216 1.00 85.88 398 PHE A CA 1
ATOM 3053 C C . PHE A 1 398 ? 17.286 10.030 2.676 1.00 85.88 398 PHE A C 1
ATOM 3055 O O . PHE A 1 398 ? 18.374 10.319 3.177 1.00 85.88 398 PHE A O 1
ATOM 3062 N N . ASP A 1 399 ? 16.847 8.785 2.494 1.00 81.25 399 ASP A N 1
ATOM 3063 C CA . ASP A 1 399 ? 17.655 7.576 2.670 1.00 81.25 399 ASP A CA 1
ATOM 3064 C C . ASP A 1 399 ? 18.200 7.322 4.093 1.00 81.25 399 ASP A C 1
ATOM 3066 O O . ASP A 1 399 ? 19.123 6.549 4.326 1.00 81.25 399 ASP A O 1
ATOM 3070 N N . HIS A 1 400 ? 17.608 7.936 5.118 1.00 83.44 400 HIS A N 1
ATOM 3071 C CA . HIS A 1 400 ? 18.057 7.721 6.497 1.00 83.44 400 HIS A CA 1
ATOM 3072 C C . HIS A 1 400 ? 17.663 6.351 7.082 1.00 83.44 400 HIS A C 1
ATOM 3074 O O . HIS A 1 400 ? 18.188 5.963 8.135 1.00 83.44 400 HIS A O 1
ATOM 3080 N N . ARG A 1 401 ? 16.758 5.602 6.432 1.00 83.81 401 ARG A N 1
ATOM 3081 C CA . ARG A 1 401 ? 16.216 4.332 6.952 1.00 83.81 401 ARG A CA 1
ATOM 3082 C C . ARG A 1 401 ? 16.330 3.120 6.041 1.00 83.81 401 ARG A C 1
ATOM 3084 O O . ARG A 1 401 ? 15.811 2.060 6.401 1.00 83.81 401 ARG A O 1
ATOM 3091 N N . SER A 1 402 ? 17.085 3.201 4.954 1.00 81.12 402 SER A N 1
ATOM 3092 C CA . SER A 1 402 ? 17.406 2.031 4.127 1.00 81.12 402 SER A CA 1
ATOM 3093 C C . SER A 1 402 ? 18.154 0.941 4.902 1.00 81.12 402 SER A C 1
ATOM 3095 O O . SER A 1 402 ? 17.982 -0.238 4.614 1.00 81.12 402 SER A O 1
ATOM 3097 N N . CYS A 1 403 ? 18.882 1.272 5.973 1.00 74.44 403 CYS A N 1
ATOM 3098 C CA . CYS A 1 403 ? 19.433 0.283 6.913 1.00 74.44 403 CYS A CA 1
ATOM 3099 C C . CYS A 1 403 ? 18.383 -0.489 7.733 1.00 74.44 403 CYS A C 1
ATOM 3101 O O . CYS A 1 403 ? 18.708 -1.515 8.328 1.00 74.44 403 CYS A O 1
ATOM 3103 N N . LYS A 1 404 ? 17.164 0.043 7.869 1.00 80.00 404 LYS A N 1
ATOM 3104 C CA . LYS A 1 404 ? 16.128 -0.435 8.800 1.00 80.00 404 LYS A CA 1
ATOM 3105 C C . LYS A 1 404 ? 15.020 -1.170 8.027 1.00 80.00 404 LYS A C 1
ATOM 3107 O O . LYS A 1 404 ? 15.316 -2.008 7.177 1.00 80.00 404 LYS A O 1
ATOM 3112 N N . LYS A 1 405 ? 13.746 -0.876 8.306 1.00 81.69 405 LYS A N 1
ATOM 3113 C CA . LYS A 1 405 ? 12.572 -1.465 7.642 1.00 81.69 405 LYS A CA 1
ATOM 3114 C C . LYS A 1 405 ? 12.192 -0.750 6.323 1.00 81.69 405 LYS A C 1
ATOM 3116 O O . LYS A 1 405 ? 11.127 -1.016 5.781 1.00 81.69 405 LYS A O 1
ATOM 3121 N N . GLY A 1 406 ? 13.054 0.128 5.788 1.00 86.00 406 GLY A N 1
ATOM 3122 C CA . GLY A 1 406 ? 12.802 0.872 4.547 1.00 86.00 406 GLY A CA 1
ATOM 3123 C C . GLY A 1 406 ? 11.553 1.763 4.661 1.00 86.00 406 GLY A C 1
ATOM 3124 O O . GLY A 1 406 ? 11.537 2.629 5.539 1.00 86.00 406 GLY A O 1
ATOM 3125 N N . PRO A 1 407 ? 10.519 1.575 3.815 1.00 87.56 407 PRO A N 1
ATOM 3126 C CA . PRO A 1 407 ? 9.299 2.377 3.854 1.00 87.56 407 PRO A CA 1
ATOM 3127 C C . PRO A 1 407 ? 8.407 2.112 5.079 1.00 87.56 407 PRO A C 1
ATOM 3129 O O . PRO A 1 407 ? 7.690 3.037 5.451 1.00 87.56 407 PRO A O 1
ATOM 3132 N N . GLU A 1 408 ? 8.484 0.923 5.699 1.00 88.75 408 GLU A N 1
ATOM 3133 C CA . GLU A 1 408 ? 7.636 0.485 6.830 1.00 88.75 408 GLU A CA 1
ATOM 3134 C C . GLU A 1 408 ? 6.142 0.517 6.476 1.00 88.75 408 GLU A C 1
ATOM 3136 O O . GLU A 1 408 ? 5.429 1.483 6.737 1.00 88.75 408 GLU A O 1
ATOM 3141 N N . THR A 1 409 ? 5.696 -0.519 5.762 1.00 90.69 409 THR A N 1
ATOM 3142 C CA . THR A 1 409 ? 4.279 -0.703 5.431 1.00 90.69 409 THR A CA 1
ATOM 3143 C C . THR A 1 409 ? 3.512 -1.163 6.667 1.00 90.69 409 THR A C 1
ATOM 3145 O O . THR A 1 409 ? 3.783 -2.263 7.138 1.00 90.69 409 THR A O 1
ATOM 3148 N N . GLU A 1 410 ? 2.537 -0.367 7.106 1.00 87.25 410 GLU A N 1
ATOM 3149 C CA . GLU A 1 410 ? 1.848 -0.563 8.392 1.00 87.25 410 GLU A CA 1
ATOM 3150 C C . GLU A 1 410 ? 0.330 -0.689 8.216 1.00 87.25 410 GLU A C 1
ATOM 3152 O O . GLU A 1 410 ? -0.298 -1.643 8.665 1.00 87.25 410 GLU A O 1
ATOM 3157 N N . SER A 1 411 ? -0.275 0.234 7.462 1.00 91.12 411 SER A N 1
ATOM 3158 C CA . SER A 1 411 ? -1.728 0.380 7.431 1.00 91.12 411 SER A CA 1
ATOM 3159 C C . SER A 1 411 ? -2.354 -0.068 6.113 1.00 91.12 411 SER A C 1
ATOM 3161 O O . SER A 1 411 ? -1.817 0.128 5.015 1.00 91.12 411 SER A O 1
ATOM 3163 N N . LEU A 1 412 ? -3.539 -0.678 6.208 1.00 93.94 412 LEU A N 1
ATOM 3164 C CA . LEU A 1 412 ? -4.274 -1.221 5.069 1.00 93.94 412 LEU A CA 1
ATOM 3165 C C . LEU A 1 412 ? -5.754 -0.845 5.137 1.00 93.94 412 LEU A C 1
ATOM 3167 O O . LEU A 1 412 ? -6.469 -1.224 6.061 1.00 93.94 412 LEU A O 1
ATOM 3171 N N . ALA A 1 413 ? -6.250 -0.198 4.084 1.00 96.12 413 ALA A N 1
ATOM 3172 C CA . ALA A 1 413 ? -7.683 -0.072 3.837 1.00 96.12 413 ALA A CA 1
ATOM 3173 C C . ALA A 1 413 ? -8.062 -0.804 2.551 1.00 96.12 413 ALA A C 1
ATOM 3175 O O . ALA A 1 413 ? -7.314 -0.795 1.575 1.00 96.12 413 ALA A O 1
ATOM 3176 N N . ILE A 1 414 ? -9.246 -1.415 2.528 1.00 94.06 414 ILE A N 1
ATOM 3177 C CA . ILE A 1 414 ? -9.770 -2.135 1.363 1.00 94.06 414 ILE A CA 1
ATOM 3178 C C . ILE A 1 414 ? -11.174 -1.616 1.063 1.00 94.06 414 ILE A C 1
ATOM 3180 O O . ILE A 1 414 ? -11.981 -1.424 1.972 1.00 94.06 414 ILE A O 1
ATOM 3184 N N . GLY A 1 415 ? -11.467 -1.391 -0.214 1.00 92.31 415 GLY A N 1
ATOM 3185 C CA . GLY A 1 415 ? -12.749 -0.871 -0.669 1.00 92.31 415 GLY A CA 1
ATOM 3186 C C . GLY A 1 415 ? -13.072 -1.276 -2.097 1.00 92.31 415 GLY A C 1
ATOM 3187 O O . GLY A 1 415 ? -12.191 -1.651 -2.864 1.00 92.31 415 GLY A O 1
ATOM 3188 N N . GLU A 1 416 ? -14.342 -1.188 -2.475 1.00 90.25 416 GLU A N 1
ATOM 3189 C CA . GLU A 1 416 ? -14.750 -1.350 -3.869 1.00 90.25 416 GLU A CA 1
ATOM 3190 C C . GLU A 1 416 ? -14.798 0.018 -4.556 1.00 90.25 416 GLU A C 1
ATOM 3192 O O . GLU A 1 416 ? -15.470 0.939 -4.087 1.00 90.25 416 GLU A O 1
ATOM 3197 N N . VAL A 1 417 ? -14.094 0.148 -5.680 1.00 86.88 417 VAL A N 1
ATOM 3198 C CA . VAL A 1 417 ? -14.077 1.355 -6.514 1.00 86.88 417 VAL A CA 1
ATOM 3199 C C . VAL A 1 417 ? -14.381 0.933 -7.946 1.00 86.88 417 VAL A C 1
ATOM 3201 O O . VAL A 1 417 ? -13.607 0.197 -8.555 1.00 86.88 417 VAL A O 1
ATOM 3204 N N . ASP A 1 418 ? -15.533 1.362 -8.467 1.00 76.50 418 ASP A N 1
ATOM 3205 C CA . ASP A 1 418 ? -16.002 1.061 -9.828 1.00 76.50 418 ASP A CA 1
ATOM 3206 C C . ASP A 1 418 ? -15.946 -0.438 -10.201 1.00 76.50 418 ASP A C 1
ATOM 3208 O O . ASP A 1 418 ? -15.552 -0.818 -11.307 1.00 76.50 418 ASP A O 1
ATOM 3212 N N . GLY A 1 419 ? -16.348 -1.310 -9.269 1.00 78.81 419 GLY A N 1
ATOM 3213 C CA . GLY A 1 419 ? -16.366 -2.764 -9.463 1.00 78.81 419 GLY A CA 1
ATOM 3214 C C . GLY A 1 419 ? -14.995 -3.440 -9.370 1.00 78.81 419 GLY A C 1
ATOM 3215 O O . GLY A 1 419 ? -14.868 -4.601 -9.747 1.00 78.81 419 GLY A O 1
ATOM 3216 N N . LYS A 1 420 ? -13.959 -2.732 -8.901 1.00 83.75 420 LYS A N 1
ATOM 3217 C CA . LYS A 1 420 ? -12.644 -3.302 -8.575 1.00 83.75 420 LYS A CA 1
ATOM 3218 C C . LYS A 1 420 ? -12.440 -3.290 -7.065 1.00 83.75 420 LYS A C 1
ATOM 3220 O O . LYS A 1 420 ? -12.682 -2.272 -6.418 1.00 83.75 420 LYS A O 1
ATOM 3225 N N . THR A 1 421 ? -11.889 -4.368 -6.516 1.00 89.75 421 THR A N 1
ATOM 3226 C CA . THR A 1 421 ? -11.324 -4.350 -5.162 1.00 89.75 421 THR A CA 1
ATOM 3227 C C . THR A 1 421 ? -10.044 -3.521 -5.175 1.00 89.75 421 THR A C 1
ATOM 3229 O O . THR A 1 421 ? -9.044 -3.919 -5.776 1.00 89.75 421 THR A O 1
ATOM 3232 N N . ALA A 1 422 ? -10.089 -2.357 -4.541 1.00 91.94 422 ALA A N 1
ATOM 3233 C CA . ALA A 1 422 ? -8.964 -1.467 -4.329 1.00 91.94 422 ALA A CA 1
ATOM 3234 C C . ALA A 1 422 ? -8.420 -1.646 -2.913 1.00 91.94 422 ALA A C 1
ATOM 3236 O O . ALA A 1 422 ? -9.182 -1.842 -1.966 1.00 91.94 422 ALA A O 1
ATOM 3237 N N . PHE A 1 423 ? -7.106 -1.555 -2.768 1.00 92.38 423 PHE A N 1
ATOM 3238 C CA . PHE A 1 423 ? -6.446 -1.557 -1.471 1.00 92.38 423 PHE A CA 1
ATOM 3239 C C . PHE A 1 423 ? -5.425 -0.430 -1.413 1.00 92.38 423 PHE A C 1
ATOM 3241 O O . PHE A 1 423 ? -4.719 -0.139 -2.385 1.00 92.38 423 PHE A O 1
ATOM 3248 N N . PHE A 1 424 ? -5.416 0.227 -0.262 1.00 96.81 424 PHE A N 1
ATOM 3249 C CA . PHE A 1 424 ? -4.628 1.401 0.061 1.00 96.81 424 PHE A CA 1
ATOM 3250 C C . PHE A 1 424 ? -3.621 0.971 1.112 1.00 96.81 424 PHE A C 1
ATOM 3252 O O . PHE A 1 424 ? -4.017 0.475 2.161 1.00 96.81 424 PHE A O 1
ATOM 3259 N N . VAL A 1 425 ? -2.344 1.127 0.794 1.00 96.75 425 VAL A N 1
ATOM 3260 C CA . VAL A 1 425 ? -1.216 0.650 1.588 1.00 96.75 425 VAL A CA 1
ATOM 3261 C C . VAL A 1 425 ? -0.469 1.872 2.104 1.00 96.75 425 VAL A C 1
ATOM 3263 O O . VAL A 1 425 ? 0.165 2.576 1.312 1.00 96.75 425 VAL A O 1
ATOM 3266 N N . GLY A 1 426 ? -0.607 2.157 3.394 1.00 95.56 426 GLY A N 1
ATOM 3267 C CA . GLY A 1 426 ? 0.065 3.260 4.064 1.00 95.56 426 GLY A CA 1
ATOM 3268 C C . GLY A 1 426 ? 1.451 2.830 4.521 1.00 95.56 426 GLY A C 1
ATOM 3269 O O . GLY A 1 426 ? 1.632 1.759 5.096 1.00 95.56 426 GLY A O 1
ATOM 3270 N N . ASN A 1 427 ? 2.439 3.661 4.214 1.00 93.81 427 ASN A N 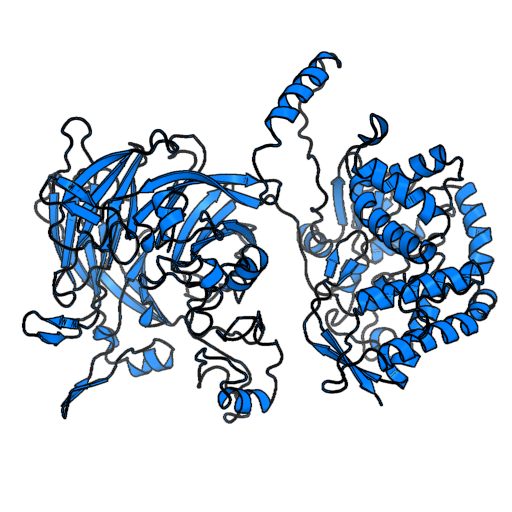1
ATOM 3271 C CA . ASN A 1 427 ? 3.792 3.506 4.720 1.00 93.81 427 ASN A CA 1
ATOM 3272 C C . ASN A 1 427 ? 4.059 4.633 5.686 1.00 93.81 427 ASN A C 1
ATOM 3274 O O . ASN A 1 427 ? 3.993 5.797 5.277 1.00 93.81 427 ASN A O 1
ATOM 3278 N N . GLU A 1 428 ? 4.415 4.295 6.915 1.00 87.69 428 GLU A N 1
ATOM 3279 C CA . GLU A 1 428 ? 4.607 5.297 7.947 1.00 87.69 428 GLU A CA 1
ATOM 3280 C C . GLU A 1 428 ? 5.703 6.288 7.529 1.00 87.69 428 GLU A C 1
ATOM 3282 O O . GLU A 1 428 ? 5.480 7.484 7.356 1.00 87.69 428 GLU A O 1
ATOM 3287 N N . ARG A 1 429 ? 6.894 5.780 7.210 1.00 86.25 429 ARG A N 1
ATOM 3288 C CA . ARG A 1 429 ? 8.115 6.606 7.273 1.00 86.25 429 ARG A CA 1
ATOM 3289 C C . ARG A 1 429 ? 8.278 7.506 6.071 1.00 86.25 429 ARG A C 1
ATOM 3291 O O . ARG A 1 429 ? 8.517 8.704 6.187 1.00 86.25 429 ARG A O 1
ATOM 3298 N N . SER A 1 430 ? 8.081 6.921 4.894 1.00 86.88 430 SER A N 1
ATOM 3299 C CA . SER A 1 430 ? 7.962 7.706 3.664 1.00 86.88 430 SER A CA 1
ATOM 3300 C C . SER A 1 430 ? 6.658 8.508 3.622 1.00 86.88 430 SER A C 1
ATOM 3302 O O . SER A 1 430 ? 6.514 9.380 2.766 1.00 86.88 430 SER A O 1
ATOM 3304 N N . SER A 1 431 ? 5.715 8.224 4.532 1.00 92.56 431 SER A N 1
ATOM 3305 C CA . SER A 1 431 ? 4.430 8.910 4.658 1.00 92.56 431 SER A CA 1
ATOM 3306 C C . SER A 1 431 ? 3.637 8.879 3.346 1.00 92.56 431 SER A C 1
ATOM 3308 O O . SER A 1 431 ? 2.960 9.834 2.959 1.00 92.56 431 SER A O 1
ATOM 3310 N N . THR A 1 432 ? 3.785 7.777 2.605 1.00 94.44 432 THR A N 1
ATOM 3311 C CA . THR A 1 432 ? 3.155 7.568 1.302 1.00 94.44 432 THR A CA 1
ATOM 3312 C C . THR A 1 432 ? 2.014 6.573 1.407 1.00 94.44 432 THR A C 1
ATOM 3314 O O . THR A 1 432 ? 2.111 5.578 2.118 1.00 94.44 432 THR A O 1
ATOM 3317 N N . ILE A 1 433 ? 0.960 6.804 0.629 1.00 97.25 433 ILE A N 1
ATOM 3318 C CA . ILE A 1 433 ? -0.155 5.869 0.467 1.00 97.25 433 ILE A CA 1
ATOM 3319 C C . ILE A 1 433 ? -0.107 5.335 -0.960 1.00 97.25 433 ILE A C 1
ATOM 3321 O O . ILE A 1 433 ? -0.301 6.090 -1.918 1.00 97.25 433 ILE A O 1
ATOM 3325 N N . LEU A 1 434 ? 0.165 4.043 -1.129 1.00 96.00 434 LEU A N 1
ATOM 3326 C CA . LEU A 1 434 ? 0.112 3.389 -2.434 1.00 96.00 434 LEU A CA 1
ATOM 3327 C C . LEU A 1 434 ? -1.274 2.803 -2.653 1.00 96.00 434 LEU A C 1
ATOM 3329 O O . LEU A 1 434 ? -1.875 2.220 -1.757 1.00 96.00 434 LEU A O 1
ATOM 3333 N N . VAL A 1 435 ? -1.761 2.921 -3.879 1.00 95.44 435 VAL A N 1
ATOM 3334 C CA . VAL A 1 435 ? -3.063 2.413 -4.290 1.00 95.44 435 VAL A CA 1
ATOM 3335 C C . VAL A 1 435 ? -2.847 1.285 -5.278 1.00 95.44 435 VAL A C 1
ATOM 3337 O O . VAL A 1 435 ? -2.178 1.453 -6.300 1.00 95.44 435 VAL A O 1
ATOM 3340 N N . TYR A 1 436 ? -3.461 0.146 -5.002 1.00 93.06 436 TYR A N 1
ATOM 3341 C CA . TYR A 1 436 ? -3.473 -1.024 -5.867 1.00 93.06 436 TYR A CA 1
ATOM 3342 C C . TYR A 1 436 ? -4.919 -1.464 -6.117 1.00 93.06 436 TYR A C 1
ATOM 3344 O O . TYR A 1 436 ? -5.837 -1.093 -5.389 1.00 93.06 436 TYR A O 1
ATOM 3352 N N . SER A 1 437 ? -5.137 -2.245 -7.173 1.00 90.50 437 SER A N 1
ATOM 3353 C CA . SER A 1 437 ? -6.423 -2.902 -7.423 1.00 90.50 437 SER A CA 1
ATOM 3354 C C . SER A 1 437 ? -6.241 -4.333 -7.903 1.00 90.50 437 SER A C 1
ATOM 3356 O O . SER A 1 437 ? -5.229 -4.654 -8.536 1.00 90.50 437 SER A O 1
ATOM 3358 N N . LEU A 1 438 ? -7.227 -5.189 -7.642 1.00 85.44 438 LEU A N 1
ATOM 3359 C CA . LEU A 1 438 ? -7.303 -6.506 -8.265 1.00 85.44 438 LEU A CA 1
ATOM 3360 C C . LEU A 1 438 ? -7.836 -6.384 -9.696 1.00 85.44 438 LEU A C 1
ATOM 3362 O O . LEU A 1 438 ? -8.707 -5.573 -10.008 1.00 85.44 438 LEU A O 1
ATOM 3366 N N . ALA A 1 439 ? -7.240 -7.161 -10.597 1.00 58.62 439 ALA A N 1
ATOM 3367 C CA . ALA A 1 439 ? -7.562 -7.152 -12.020 1.00 58.62 439 ALA A CA 1
ATOM 3368 C C . ALA A 1 439 ? -8.900 -7.832 -12.356 1.00 58.62 439 ALA A C 1
ATOM 3370 O O . ALA A 1 439 ? -9.516 -7.456 -13.354 1.00 58.62 439 ALA A O 1
ATOM 3371 N N . ASP A 1 440 ? -9.261 -8.849 -11.576 1.00 59.44 440 ASP A N 1
ATOM 3372 C CA . ASP A 1 440 ? -10.412 -9.744 -11.711 1.00 59.44 440 ASP A CA 1
ATOM 3373 C C . ASP A 1 440 ? -10.631 -10.422 -10.342 1.00 59.44 440 ASP A C 1
ATOM 3375 O O . ASP A 1 440 ? -9.662 -10.573 -9.593 1.00 59.44 440 ASP A O 1
ATOM 3379 N N . GLU A 1 441 ? -11.854 -10.837 -10.014 1.00 53.59 441 GLU A N 1
ATOM 3380 C CA . GLU A 1 441 ? -12.169 -11.524 -8.748 1.00 53.59 441 GLU A CA 1
ATOM 3381 C C . GLU A 1 441 ? -11.495 -12.907 -8.666 1.00 53.59 441 GLU A C 1
ATOM 3383 O O . GLU A 1 441 ? -11.130 -13.355 -7.582 1.00 53.59 441 GLU A O 1
ATOM 3388 N N . ASP A 1 442 ? -11.238 -13.542 -9.817 1.00 51.16 442 ASP A N 1
ATOM 3389 C CA . ASP A 1 442 ? -10.626 -14.877 -9.906 1.00 51.16 442 ASP A CA 1
ATOM 3390 C C . ASP A 1 442 ? -9.081 -14.856 -9.983 1.00 51.16 442 ASP A C 1
ATOM 3392 O O . ASP A 1 442 ? -8.439 -15.910 -9.990 1.00 51.16 442 ASP A O 1
ATOM 3396 N N . ILE A 1 443 ? -8.452 -13.675 -10.096 1.00 56.22 443 ILE A N 1
ATOM 3397 C CA . ILE A 1 443 ? -6.991 -13.532 -10.235 1.00 56.22 443 ILE A CA 1
ATOM 3398 C C . ILE A 1 443 ? -6.458 -12.548 -9.191 1.00 56.22 443 ILE A C 1
ATOM 3400 O O . ILE A 1 443 ? -6.481 -11.328 -9.378 1.00 56.22 443 ILE A O 1
ATOM 3404 N N . ILE A 1 444 ? -5.868 -13.099 -8.130 1.00 69.62 444 ILE A N 1
ATOM 3405 C CA . ILE A 1 444 ? -5.220 -12.353 -7.046 1.00 69.62 444 ILE A CA 1
ATOM 3406 C C . ILE A 1 444 ? -3.826 -11.899 -7.503 1.00 69.62 444 ILE A C 1
ATOM 3408 O O . ILE A 1 444 ? -2.787 -12.424 -7.116 1.00 69.62 444 ILE A O 1
ATOM 3412 N N . THR A 1 445 ? -3.790 -10.934 -8.416 1.00 81.25 445 THR A N 1
ATOM 3413 C CA . THR A 1 445 ? -2.559 -10.219 -8.768 1.00 81.25 445 THR A CA 1
ATOM 3414 C C . THR A 1 445 ? -2.816 -8.727 -8.623 1.00 81.25 445 THR A C 1
ATOM 3416 O O . THR A 1 445 ? -3.424 -8.125 -9.517 1.00 81.25 445 THR A O 1
ATOM 3419 N N . PRO A 1 446 ? -2.379 -8.132 -7.500 1.00 86.31 446 PRO A N 1
ATOM 3420 C CA . PRO A 1 446 ? -2.355 -6.695 -7.307 1.00 86.31 446 PRO A CA 1
ATOM 3421 C C . PRO A 1 446 ? -1.758 -5.940 -8.488 1.00 86.31 446 PRO A C 1
ATOM 3423 O O . PRO A 1 446 ? -0.696 -6.280 -9.005 1.00 86.31 446 PRO A O 1
ATOM 3426 N N . VAL A 1 447 ? -2.442 -4.881 -8.912 1.00 86.12 447 VAL A N 1
ATOM 3427 C CA . VAL A 1 447 ? -1.964 -3.976 -9.953 1.00 86.12 447 VAL A CA 1
ATOM 3428 C C . VAL A 1 447 ? -1.874 -2.575 -9.389 1.00 86.12 447 VAL A C 1
ATOM 3430 O O . VAL A 1 447 ? -2.894 -1.987 -9.022 1.00 86.12 447 VAL A O 1
ATOM 3433 N N . PHE A 1 448 ? -0.661 -2.030 -9.381 1.00 88.19 448 PHE A N 1
ATOM 3434 C CA . PHE A 1 448 ? -0.398 -0.654 -8.977 1.00 88.19 448 PHE A CA 1
ATOM 3435 C C . PHE A 1 448 ? -1.279 0.328 -9.760 1.00 88.19 448 PHE A C 1
ATOM 3437 O O . PHE A 1 448 ? -1.398 0.237 -10.986 1.00 88.19 448 PHE A O 1
ATOM 3444 N N . GLN A 1 449 ? -1.919 1.243 -9.039 1.00 86.94 449 GLN A N 1
ATOM 3445 C CA . GLN A 1 449 ? -2.776 2.295 -9.578 1.00 86.94 449 GLN A CA 1
ATOM 3446 C C . GLN A 1 449 ? -2.085 3.650 -9.462 1.00 86.94 449 GLN A C 1
ATOM 3448 O O . GLN A 1 449 ? -1.840 4.304 -10.472 1.00 86.94 449 GLN A O 1
ATOM 3453 N N . SER A 1 450 ? -1.751 4.065 -8.242 1.00 91.38 450 SER A N 1
ATOM 3454 C CA . SER A 1 450 ? -1.118 5.354 -7.974 1.00 91.38 450 SER A CA 1
ATOM 3455 C C . SER A 1 450 ? -0.400 5.353 -6.625 1.00 91.38 450 SER A C 1
ATOM 3457 O O . SER A 1 450 ? -0.456 4.384 -5.873 1.00 91.38 450 SER A O 1
ATOM 3459 N N . ILE A 1 451 ? 0.305 6.439 -6.330 1.00 93.25 451 ILE A N 1
ATOM 3460 C CA . ILE A 1 451 ? 0.940 6.694 -5.039 1.00 93.25 451 ILE A CA 1
ATOM 3461 C C . ILE A 1 451 ? 0.672 8.146 -4.655 1.00 93.25 451 ILE A C 1
ATOM 3463 O O . ILE A 1 451 ? 0.654 9.022 -5.525 1.00 93.25 451 ILE A O 1
ATOM 3467 N N . HIS A 1 452 ? 0.442 8.392 -3.371 1.00 93.50 452 HIS A N 1
ATOM 3468 C CA . HIS A 1 452 ? 0.097 9.700 -2.838 1.00 93.50 452 HIS A CA 1
ATOM 3469 C C . HIS A 1 452 ? 1.022 10.095 -1.684 1.00 93.50 452 HIS A C 1
ATOM 3471 O O . HIS A 1 452 ? 1.272 9.297 -0.790 1.00 93.50 452 HIS A O 1
ATOM 3477 N N . PHE A 1 453 ? 1.477 11.346 -1.702 1.00 92.12 453 PHE A N 1
ATOM 3478 C CA . PHE A 1 453 ? 2.127 12.045 -0.595 1.00 92.12 453 PHE A CA 1
ATOM 3479 C C . PHE A 1 453 ? 1.544 13.459 -0.542 1.00 92.12 453 PHE A C 1
ATOM 3481 O O . PHE A 1 453 ? 1.596 14.185 -1.543 1.00 92.12 453 PHE A O 1
ATOM 3488 N N . SER A 1 454 ? 0.964 13.839 0.596 1.00 87.50 454 SER A N 1
ATOM 3489 C CA . SER A 1 454 ? 0.246 15.111 0.759 1.00 87.50 454 SER A CA 1
ATOM 3490 C C . SER A 1 454 ? 1.117 16.255 1.293 1.00 87.50 454 SER A C 1
ATOM 3492 O O . SER A 1 454 ? 0.702 17.416 1.241 1.00 87.50 454 SER A O 1
ATOM 3494 N N . GLY A 1 455 ? 2.332 15.955 1.763 1.00 86.44 455 GLY A N 1
ATOM 3495 C CA . GLY A 1 455 ? 3.239 16.927 2.367 1.00 86.44 455 GLY A CA 1
ATOM 3496 C C . GLY A 1 455 ? 4.032 17.797 1.385 1.00 86.44 455 GLY A C 1
ATOM 3497 O O . GLY A 1 455 ? 4.039 17.608 0.165 1.00 86.44 455 GLY A O 1
ATOM 3498 N N . ARG A 1 456 ? 4.755 18.781 1.936 1.00 87.94 456 ARG A N 1
ATOM 3499 C CA . ARG A 1 456 ? 5.667 19.672 1.194 1.00 87.94 456 ARG A CA 1
ATOM 3500 C C . ARG A 1 456 ? 7.122 19.301 1.446 1.00 87.94 456 ARG A C 1
ATOM 3502 O O . ARG A 1 456 ? 7.610 19.426 2.561 1.00 87.94 456 ARG A O 1
ATOM 3509 N N . THR A 1 457 ? 7.836 18.918 0.390 1.00 88.19 457 THR A N 1
ATOM 3510 C CA . THR A 1 457 ? 9.253 18.522 0.484 1.00 88.19 457 THR A CA 1
ATOM 3511 C C . THR A 1 457 ? 10.223 19.706 0.505 1.00 88.19 457 THR A C 1
ATOM 3513 O O . THR A 1 457 ? 11.381 19.543 0.877 1.00 88.19 457 THR A O 1
ATOM 3516 N N . ASP A 1 458 ? 9.763 20.900 0.122 1.00 88.00 458 ASP A N 1
ATOM 3517 C CA . ASP A 1 458 ? 10.558 22.129 0.038 1.00 88.00 458 ASP A CA 1
ATOM 3518 C C . ASP A 1 458 ? 10.491 23.008 1.299 1.00 88.00 458 ASP A C 1
ATOM 3520 O O . ASP A 1 458 ? 11.220 23.996 1.400 1.00 88.00 458 ASP A O 1
ATOM 3524 N N . LEU A 1 459 ? 9.629 22.659 2.256 1.00 92.50 459 LEU A N 1
ATOM 3525 C CA . LEU A 1 459 ? 9.497 23.336 3.544 1.00 92.50 459 LEU A CA 1
ATOM 3526 C C . LEU A 1 459 ? 10.103 22.486 4.658 1.00 92.50 459 LEU A C 1
ATOM 3528 O O . LEU A 1 459 ? 10.170 21.262 4.564 1.00 92.50 459 LEU A O 1
ATOM 3532 N N . THR A 1 460 ? 10.533 23.140 5.737 1.00 93.31 460 THR A N 1
ATOM 3533 C CA . THR A 1 460 ? 10.859 22.408 6.968 1.00 93.31 460 THR A CA 1
ATOM 3534 C C . THR A 1 460 ? 9.592 21.845 7.604 1.00 93.31 460 THR A C 1
ATOM 3536 O O . THR A 1 460 ? 8.524 22.442 7.446 1.00 93.31 460 THR A O 1
ATOM 3539 N N . TRP A 1 461 ? 9.700 20.760 8.375 1.00 91.88 461 TRP A N 1
ATOM 3540 C CA . TRP A 1 461 ? 8.561 20.191 9.107 1.00 91.88 461 TRP A CA 1
ATOM 3541 C C . TRP A 1 461 ? 7.837 21.249 9.948 1.00 91.88 461 TRP A C 1
ATOM 3543 O O . TRP A 1 461 ? 6.619 21.391 9.852 1.00 91.88 461 TRP A O 1
ATOM 3553 N N . ARG A 1 462 ? 8.588 22.095 10.670 1.00 92.81 462 ARG A N 1
ATOM 3554 C CA . ARG A 1 462 ? 8.032 23.234 11.416 1.00 92.81 462 ARG A CA 1
ATOM 3555 C C . ARG A 1 462 ? 7.203 24.175 10.544 1.00 92.81 462 ARG A C 1
ATOM 3557 O O . ARG A 1 462 ? 6.095 24.532 10.934 1.00 92.81 462 ARG A O 1
ATOM 3564 N N . GLN A 1 463 ? 7.745 24.619 9.411 1.00 95.12 463 GLN A N 1
ATOM 3565 C CA . GLN A 1 463 ? 7.045 25.554 8.523 1.00 95.12 463 GLN A CA 1
ATOM 3566 C C . GLN A 1 463 ? 5.804 24.905 7.918 1.00 95.12 463 GLN A C 1
ATOM 3568 O O . GLN A 1 463 ? 4.729 25.490 7.971 1.00 95.12 463 GLN A O 1
ATOM 3573 N N . ALA A 1 464 ? 5.937 23.682 7.403 1.00 94.25 464 ALA A N 1
ATOM 3574 C CA . ALA A 1 464 ? 4.828 22.952 6.809 1.00 94.25 464 ALA A CA 1
ATOM 3575 C C . ALA A 1 464 ? 3.697 22.716 7.824 1.00 94.25 464 ALA A C 1
ATOM 3577 O O . ALA A 1 464 ? 2.527 22.868 7.481 1.00 94.25 464 ALA A O 1
ATOM 3578 N N . TYR A 1 465 ? 4.035 22.417 9.082 1.00 94.06 465 TYR A N 1
ATOM 3579 C CA . TYR A 1 465 ? 3.060 22.255 10.159 1.00 94.06 465 TYR A CA 1
ATOM 3580 C C . TYR A 1 465 ? 2.352 23.570 10.506 1.00 94.06 465 TYR A C 1
ATOM 3582 O O . TYR A 1 465 ? 1.126 23.622 10.580 1.00 94.06 465 TYR A O 1
ATOM 3590 N N . GLN A 1 466 ? 3.113 24.660 10.663 1.00 93.44 466 GLN A N 1
ATOM 3591 C CA . GLN A 1 466 ? 2.566 25.996 10.935 1.00 93.44 466 GLN A CA 1
ATOM 3592 C C . GLN A 1 466 ? 1.644 26.488 9.811 1.00 93.44 466 GLN A C 1
ATOM 3594 O O . GLN A 1 466 ? 0.609 27.095 10.087 1.00 93.44 466 GLN A O 1
ATOM 3599 N N . ASP A 1 467 ? 1.993 26.171 8.565 1.00 94.50 467 ASP A N 1
ATOM 3600 C CA . ASP A 1 467 ? 1.232 26.524 7.367 1.00 94.50 467 ASP A CA 1
ATOM 3601 C C . ASP A 1 467 ? 0.085 25.539 7.070 1.00 94.50 467 ASP A C 1
ATOM 3603 O O . ASP A 1 467 ? -0.685 25.766 6.135 1.00 94.50 467 ASP A O 1
ATOM 3607 N N . ARG A 1 468 ? -0.061 24.467 7.867 1.00 93.38 468 ARG A N 1
ATOM 3608 C CA . ARG A 1 468 ? -1.054 23.389 7.697 1.00 93.38 468 ARG A CA 1
ATOM 3609 C C . ARG A 1 468 ? -0.988 22.692 6.333 1.00 93.38 468 ARG A C 1
ATOM 3611 O O . ARG A 1 468 ? -2.006 22.437 5.694 1.00 93.38 468 ARG A O 1
ATOM 3618 N N . VAL A 1 469 ? 0.230 22.410 5.881 1.00 93.62 469 VAL A N 1
ATOM 3619 C CA . VAL A 1 469 ? 0.550 21.723 4.615 1.00 93.62 469 VAL A CA 1
ATOM 3620 C C . VAL A 1 469 ? 1.580 20.606 4.814 1.00 93.62 469 VAL A C 1
ATOM 3622 O O . VAL A 1 469 ? 2.323 20.271 3.891 1.00 93.62 469 VAL A O 1
ATOM 3625 N N . VAL A 1 470 ? 1.676 20.067 6.034 1.00 92.19 470 VAL A N 1
ATOM 3626 C CA . VAL A 1 470 ? 2.651 19.014 6.354 1.00 92.19 470 VAL A CA 1
ATOM 3627 C C . VAL A 1 470 ? 2.278 17.649 5.774 1.00 92.19 470 VAL A C 1
ATOM 3629 O O . VAL A 1 470 ? 3.182 16.889 5.450 1.00 92.19 470 VAL A O 1
ATOM 3632 N N . GLY A 1 471 ? 0.989 17.403 5.525 1.00 92.25 471 GLY A N 1
ATOM 3633 C CA . GLY A 1 471 ? 0.478 16.105 5.082 1.00 92.25 471 GLY A CA 1
ATOM 3634 C C . GLY A 1 471 ? 0.271 15.124 6.237 1.00 92.25 471 GLY A C 1
ATOM 3635 O O . GLY A 1 471 ? 0.418 15.502 7.400 1.00 92.25 471 GLY A O 1
ATOM 3636 N N . ASP A 1 472 ? -0.068 13.884 5.895 1.00 93.12 472 ASP A N 1
ATOM 3637 C CA . ASP A 1 472 ? -0.262 12.789 6.852 1.00 93.12 472 ASP A CA 1
ATOM 3638 C C . ASP A 1 472 ? 1.083 12.121 7.105 1.00 93.12 472 ASP A C 1
ATOM 3640 O O . ASP A 1 472 ? 1.519 11.280 6.322 1.00 93.12 472 ASP A O 1
ATOM 3644 N N . ILE A 1 473 ? 1.779 12.572 8.147 1.00 93.19 473 ILE A N 1
ATOM 3645 C CA . ILE A 1 473 ? 3.076 11.998 8.518 1.00 93.19 473 ILE A CA 1
ATOM 3646 C C . ILE A 1 473 ? 2.828 10.802 9.409 1.00 93.19 473 ILE A C 1
ATOM 3648 O O . ILE A 1 473 ? 2.133 10.941 10.418 1.00 93.19 473 ILE A O 1
ATOM 3652 N N . ASP A 1 474 ? 3.395 9.680 8.981 1.00 92.44 474 ASP A N 1
ATOM 3653 C CA . ASP A 1 474 ? 3.210 8.340 9.518 1.00 92.44 474 ASP A CA 1
ATOM 3654 C C . ASP A 1 474 ? 1.722 7.915 9.513 1.00 92.44 474 ASP A C 1
ATOM 3656 O O . ASP A 1 474 ? 1.043 8.018 10.532 1.00 92.44 474 ASP A O 1
ATOM 3660 N N . PRO A 1 475 ? 1.161 7.546 8.333 1.00 94.44 475 PRO A N 1
ATOM 3661 C CA . PRO A 1 475 ? -0.219 7.075 8.206 1.00 94.44 475 PRO A CA 1
ATOM 3662 C C . PRO A 1 475 ? -0.426 5.700 8.864 1.00 94.44 475 PRO A C 1
ATOM 3664 O O . PRO A 1 475 ? -0.186 4.665 8.238 1.00 94.44 475 PRO A O 1
ATOM 3667 N N . GLU A 1 476 ? -0.923 5.717 10.094 1.00 91.50 476 GLU A N 1
ATOM 3668 C CA . GLU A 1 476 ? -1.040 4.570 11.010 1.00 91.50 476 GLU A CA 1
ATOM 3669 C C . GLU A 1 476 ? -2.335 3.778 10.834 1.00 91.50 476 GLU A C 1
ATOM 3671 O O . GLU A 1 476 ? -2.352 2.554 10.885 1.00 91.50 476 GLU A O 1
ATOM 3676 N N . ASP A 1 477 ? -3.437 4.474 10.545 1.00 95.06 477 ASP A N 1
ATOM 3677 C CA . ASP A 1 477 ? -4.721 3.838 10.273 1.00 95.06 477 ASP A CA 1
ATOM 3678 C C . ASP A 1 477 ? -5.447 4.519 9.121 1.00 95.06 477 ASP A C 1
ATOM 3680 O O . ASP A 1 477 ? -5.363 5.733 8.882 1.00 95.06 477 ASP A O 1
ATOM 3684 N N . MET A 1 478 ? -6.189 3.704 8.382 1.00 97.25 478 MET A N 1
ATOM 3685 C CA . MET A 1 478 ? -6.976 4.145 7.249 1.00 97.25 478 MET A CA 1
ATOM 3686 C C . MET A 1 478 ? -8.334 3.451 7.210 1.00 97.25 478 MET A C 1
ATOM 3688 O O . MET A 1 478 ? -8.474 2.246 7.438 1.00 97.25 478 MET A O 1
ATOM 3692 N N . ARG A 1 479 ? -9.365 4.207 6.819 1.00 97.19 479 ARG A N 1
ATOM 3693 C CA . ARG A 1 479 ? -10.713 3.667 6.584 1.00 97.19 479 ARG A CA 1
ATOM 3694 C C . ARG A 1 479 ? -11.237 4.092 5.228 1.00 97.19 479 ARG A C 1
ATOM 3696 O O . ARG A 1 479 ? -11.342 5.278 4.920 1.00 97.19 479 ARG A O 1
ATOM 3703 N N . PHE A 1 480 ? -11.612 3.104 4.424 1.00 97.88 480 PHE A N 1
ATOM 3704 C CA . PHE A 1 480 ? -12.358 3.342 3.199 1.00 97.88 480 PHE A CA 1
ATOM 3705 C C . PHE A 1 480 ? -13.840 3.551 3.525 1.00 97.88 480 PHE A C 1
ATOM 3707 O O . PHE A 1 480 ? -14.451 2.746 4.226 1.00 97.88 480 PHE A O 1
ATOM 3714 N N . VAL A 1 481 ? -14.428 4.608 2.974 1.00 97.62 481 VAL A N 1
ATOM 3715 C CA . VAL A 1 481 ? -15.858 4.905 3.068 1.00 97.62 481 VAL A CA 1
ATOM 3716 C C . VAL A 1 481 ? -16.473 4.739 1.688 1.00 97.62 481 VAL A C 1
ATOM 3718 O O . VAL A 1 481 ? -16.056 5.383 0.723 1.00 97.62 481 VAL A O 1
ATOM 3721 N N . SER A 1 482 ? -17.482 3.876 1.589 1.00 96.00 482 SER A N 1
ATOM 3722 C CA . SER A 1 482 ? -18.161 3.604 0.325 1.00 96.00 482 SER A CA 1
ATOM 3723 C C . SER A 1 482 ? -18.906 4.838 -0.199 1.00 96.00 482 SER A C 1
ATOM 3725 O O . SER A 1 482 ? -19.274 5.741 0.551 1.00 96.00 482 SER A O 1
ATOM 3727 N N . THR A 1 483 ? -19.219 4.854 -1.495 1.00 93.44 483 THR A N 1
ATOM 3728 C CA . THR A 1 483 ? -20.073 5.886 -2.105 1.00 93.44 483 THR A CA 1
ATOM 3729 C C . THR A 1 483 ? -21.401 6.070 -1.370 1.00 93.44 483 THR A C 1
ATOM 3731 O O . THR A 1 483 ? -21.899 7.188 -1.278 1.00 93.44 483 THR A O 1
ATOM 3734 N N . ARG A 1 484 ? -21.985 4.975 -0.867 1.00 94.12 484 ARG A N 1
ATOM 3735 C CA . ARG A 1 484 ? -23.286 4.975 -0.189 1.00 94.12 484 ARG A CA 1
ATOM 3736 C C . ARG A 1 484 ? -23.212 5.602 1.201 1.00 94.12 484 ARG A C 1
ATOM 3738 O O . ARG A 1 484 ? -24.173 6.239 1.617 1.00 94.12 484 ARG A O 1
ATOM 3745 N N . ASP A 1 485 ? -22.102 5.385 1.890 1.00 94.88 485 ASP A N 1
ATOM 3746 C CA . ASP A 1 485 ? -21.908 5.794 3.282 1.00 94.88 485 ASP A CA 1
ATOM 3747 C C . ASP A 1 485 ? -21.223 7.165 3.383 1.00 94.88 485 ASP A C 1
ATOM 3749 O O . ASP A 1 485 ? -21.032 7.699 4.469 1.00 94.88 485 ASP A O 1
ATOM 3753 N N . SER A 1 486 ? -20.856 7.745 2.238 1.00 95.88 486 SER A N 1
ATOM 3754 C CA . SER A 1 486 ? -20.161 9.019 2.139 1.00 95.88 486 SER A CA 1
ATOM 3755 C C . SER A 1 486 ? -21.121 10.216 2.065 1.00 95.88 486 SER A C 1
ATOM 3757 O O . SER A 1 486 ? -22.072 10.204 1.275 1.00 95.88 486 SER A O 1
ATOM 3759 N N . PRO A 1 487 ? -20.816 11.332 2.758 1.00 94.88 487 PRO A N 1
ATOM 3760 C CA . PRO A 1 487 ? -21.601 12.566 2.690 1.00 94.88 487 PRO A CA 1
ATOM 3761 C C . PRO A 1 487 ? -21.573 13.242 1.309 1.00 94.88 487 PRO A C 1
ATOM 3763 O O . PRO A 1 487 ? -22.408 14.105 1.026 1.00 94.88 487 PRO A O 1
ATOM 3766 N N . THR A 1 488 ? -20.629 12.885 0.432 1.00 92.94 488 THR A N 1
ATOM 3767 C CA . THR A 1 488 ? -20.483 13.500 -0.898 1.00 92.94 488 THR A CA 1
ATOM 3768 C C . THR A 1 488 ? -21.051 12.667 -2.038 1.00 92.94 488 THR A C 1
ATOM 3770 O O . THR A 1 488 ? -21.134 13.171 -3.158 1.00 92.94 488 THR A O 1
ATOM 3773 N N . ASN A 1 489 ? -21.488 11.430 -1.776 1.00 90.44 489 ASN A N 1
ATOM 3774 C CA . ASN A 1 489 ? -21.755 10.417 -2.806 1.00 90.44 489 ASN A CA 1
ATOM 3775 C C . ASN A 1 489 ? -20.536 10.127 -3.705 1.00 90.44 489 ASN A C 1
ATOM 3777 O O . ASN A 1 489 ? -20.699 9.761 -4.869 1.00 90.44 489 ASN A O 1
ATOM 3781 N N . SER A 1 490 ? -19.327 10.286 -3.167 1.00 92.50 490 SER A N 1
ATOM 3782 C CA . SER A 1 490 ? -18.074 9.785 -3.743 1.00 92.50 490 SER A CA 1
ATOM 3783 C C . SER A 1 490 ? -17.378 8.917 -2.693 1.00 92.50 490 SER A C 1
ATOM 3785 O O . SER A 1 490 ? -17.480 9.244 -1.508 1.00 92.50 490 SER A O 1
ATOM 3787 N N . PRO A 1 491 ? -16.684 7.831 -3.075 1.00 96.44 491 PRO A N 1
ATOM 3788 C CA . PRO A 1 491 ? -15.932 7.041 -2.108 1.00 96.44 491 PRO A CA 1
ATOM 3789 C C . PRO A 1 491 ? -14.827 7.894 -1.473 1.00 96.44 491 PRO A C 1
ATOM 3791 O O . PRO A 1 491 ? -14.221 8.731 -2.149 1.00 96.44 491 PRO A O 1
ATOM 3794 N N . LEU A 1 492 ? -14.583 7.702 -0.177 1.00 97.88 492 LEU A N 1
ATOM 3795 C CA . LEU A 1 492 ? -13.577 8.448 0.580 1.00 97.88 492 LEU A CA 1
ATOM 3796 C C . LEU A 1 492 ? -12.534 7.508 1.184 1.00 97.88 492 LEU A C 1
ATOM 3798 O O . LEU A 1 492 ? -12.812 6.340 1.446 1.00 97.88 492 LEU A O 1
ATOM 3802 N N . LEU A 1 493 ? -11.350 8.046 1.449 1.00 98.44 493 LEU A N 1
ATOM 3803 C CA . LEU A 1 493 ? -10.344 7.435 2.305 1.00 98.44 493 LEU A CA 1
ATOM 3804 C C . LEU A 1 493 ? -10.066 8.389 3.468 1.00 98.44 493 LEU A C 1
ATOM 3806 O O . LEU A 1 493 ? -9.723 9.553 3.254 1.00 98.44 493 LEU A O 1
ATOM 3810 N N . LEU A 1 494 ? -10.258 7.898 4.685 1.00 98.44 494 LEU A N 1
ATOM 3811 C CA . LEU A 1 494 ? -9.909 8.575 5.930 1.00 98.44 494 LEU A CA 1
ATOM 3812 C C . LEU A 1 494 ? -8.525 8.095 6.355 1.00 98.44 494 LEU A C 1
ATOM 3814 O O . LEU A 1 494 ? -8.271 6.896 6.263 1.00 98.44 494 LEU A O 1
ATOM 3818 N N . VAL A 1 495 ? -7.661 9.005 6.795 1.00 98.00 495 VAL A N 1
ATOM 3819 C CA . VAL A 1 495 ? -6.265 8.702 7.146 1.00 98.00 495 VAL A CA 1
ATOM 3820 C C . VAL A 1 495 ? -5.923 9.358 8.480 1.00 98.00 495 VAL A C 1
ATOM 3822 O O . VAL A 1 495 ? -6.125 10.566 8.621 1.00 98.00 495 VAL A O 1
ATOM 3825 N N . ALA A 1 496 ? -5.424 8.573 9.433 1.00 97.19 496 ALA A N 1
ATOM 3826 C CA . ALA A 1 496 ? -4.798 9.028 10.673 1.00 97.19 496 ALA A CA 1
ATOM 3827 C C . ALA A 1 496 ? -3.289 9.171 10.445 1.00 97.19 496 ALA A C 1
ATOM 3829 O O . ALA A 1 496 ? -2.636 8.188 10.120 1.00 97.19 496 ALA A O 1
ATOM 3830 N N . GLY A 1 497 ? -2.739 10.379 10.581 1.00 95.69 497 GLY A N 1
ATOM 3831 C CA . GLY A 1 497 ? -1.293 10.610 10.528 1.00 95.69 497 GLY A CA 1
ATOM 3832 C C . GLY A 1 497 ? -0.735 10.868 11.923 1.00 95.69 497 GLY A C 1
ATOM 3833 O O . GLY A 1 497 ? -0.839 12.009 12.396 1.00 95.69 497 GLY A O 1
ATOM 3834 N N . THR A 1 498 ? -0.129 9.858 12.547 1.00 93.56 498 THR A N 1
ATOM 3835 C CA . THR A 1 498 ? 0.260 9.853 13.967 1.00 93.56 498 THR A CA 1
ATOM 3836 C C . THR A 1 498 ? 1.224 10.973 14.315 1.00 93.56 498 THR A C 1
ATOM 3838 O O . THR A 1 498 ? 0.920 11.861 15.118 1.00 93.56 498 THR A O 1
ATOM 3841 N N . VAL A 1 499 ? 2.356 11.026 13.613 1.00 93.19 499 VAL A N 1
ATOM 3842 C CA . VAL A 1 499 ? 3.405 12.028 13.843 1.00 93.19 499 VAL A CA 1
ATOM 3843 C C . VAL A 1 499 ? 2.917 13.435 13.510 1.00 93.19 499 VAL A C 1
ATOM 3845 O O . VAL A 1 499 ? 3.350 14.418 14.115 1.00 93.19 499 VAL A O 1
ATOM 3848 N N . SER A 1 500 ? 2.021 13.565 12.531 1.00 94.06 500 SER A N 1
ATOM 3849 C CA . SER A 1 500 ? 1.425 14.857 12.184 1.00 94.06 500 SER A CA 1
ATOM 3850 C C . SER A 1 500 ? 0.297 15.289 13.127 1.00 94.06 500 SER A C 1
ATOM 3852 O O . SER A 1 500 ? -0.084 16.459 13.095 1.00 94.06 500 SER A O 1
ATOM 3854 N N . GLY A 1 501 ? -0.256 14.389 13.942 1.00 95.44 501 GLY A N 1
ATOM 3855 C CA . GLY A 1 501 ? -1.447 14.660 14.741 1.00 95.44 501 GLY A CA 1
ATOM 3856 C C . GLY A 1 501 ? -2.650 15.074 13.886 1.00 95.44 501 GLY A C 1
ATOM 3857 O O . GLY A 1 501 ? -3.370 16.012 14.252 1.00 95.44 501 GLY A O 1
ATOM 3858 N N . THR A 1 502 ? -2.834 14.456 12.711 1.00 96.06 502 THR A N 1
ATOM 3859 C CA . THR A 1 502 ? -3.895 14.835 11.765 1.00 96.06 502 THR A CA 1
ATOM 3860 C C . THR A 1 502 ? -4.842 13.700 11.406 1.00 96.06 502 THR A C 1
ATOM 3862 O O . THR A 1 502 ? -4.469 12.534 11.381 1.00 96.06 502 THR A O 1
ATOM 3865 N N . VAL A 1 503 ? -6.084 14.075 11.091 1.00 97.81 503 VAL A N 1
ATOM 3866 C CA . VAL A 1 503 ? -7.037 13.223 10.376 1.00 97.81 503 VAL A CA 1
ATOM 3867 C C . VAL A 1 503 ? -7.387 13.882 9.052 1.00 97.81 503 VAL A C 1
ATOM 3869 O O . VAL A 1 503 ? -7.992 14.964 9.030 1.00 97.81 503 VAL A O 1
ATOM 3872 N N . SER A 1 504 ? -7.029 13.230 7.952 1.00 97.50 504 SER A N 1
ATOM 3873 C CA . SER A 1 504 ? -7.283 13.707 6.593 1.00 97.50 504 SER A CA 1
ATOM 3874 C C . SER A 1 504 ? -8.387 12.928 5.900 1.00 97.50 504 SER A C 1
ATOM 3876 O O . SER A 1 504 ? -8.589 11.737 6.132 1.00 97.50 504 SER A O 1
ATOM 3878 N N . VAL A 1 505 ? -9.103 13.623 5.017 1.00 98.19 505 VAL A N 1
ATOM 3879 C CA . VAL A 1 505 ? -10.127 13.039 4.152 1.00 98.19 505 VAL A CA 1
ATOM 3880 C C . VAL A 1 505 ? -9.715 13.212 2.698 1.00 98.19 505 VAL A C 1
ATOM 3882 O O . VAL A 1 505 ? -9.475 14.330 2.227 1.00 98.19 505 VAL A O 1
ATOM 3885 N N . TYR A 1 506 ? -9.686 12.101 1.974 1.00 97.69 506 TYR A N 1
ATOM 3886 C CA . TYR A 1 506 ? -9.441 12.040 0.541 1.00 97.69 506 TYR A CA 1
ATOM 3887 C C . TYR A 1 506 ? -10.692 11.566 -0.181 1.00 97.69 506 TYR A C 1
ATOM 3889 O O . TYR A 1 506 ? -11.342 10.624 0.254 1.00 97.69 506 TYR A O 1
ATOM 3897 N N . GLU A 1 507 ? -11.002 12.177 -1.318 1.00 96.19 507 GLU A N 1
ATOM 3898 C CA . GLU A 1 507 ? -11.920 11.589 -2.288 1.00 96.19 507 GLU A CA 1
ATOM 3899 C C . GLU A 1 507 ? -11.141 10.581 -3.136 1.00 96.19 507 GLU A C 1
ATOM 3901 O O . GLU A 1 507 ? -10.069 10.898 -3.661 1.00 96.19 507 GLU A O 1
ATOM 3906 N N . VAL A 1 508 ? -11.674 9.371 -3.274 1.00 95.38 508 VAL A N 1
ATOM 3907 C CA . VAL A 1 508 ? -11.115 8.330 -4.135 1.00 95.38 508 VAL A CA 1
ATOM 3908 C C . VAL A 1 508 ? -11.745 8.479 -5.518 1.00 95.38 508 VAL A C 1
ATOM 3910 O O . VAL A 1 508 ? -12.964 8.414 -5.663 1.00 95.38 508 VAL A O 1
ATOM 3913 N N . ALA A 1 509 ? -10.928 8.695 -6.546 1.00 86.81 509 ALA A N 1
ATOM 3914 C CA . ALA A 1 509 ? -11.409 8.943 -7.904 1.00 86.81 509 ALA A CA 1
ATOM 3915 C C . ALA A 1 509 ? -10.627 8.128 -8.937 1.00 86.81 509 ALA A C 1
ATOM 3917 O O . ALA A 1 509 ? -9.437 7.885 -8.762 1.00 86.81 509 ALA A O 1
ATOM 3918 N N . GLU A 1 510 ? -11.256 7.771 -10.058 1.00 76.81 510 GLU A N 1
ATOM 3919 C CA . GLU A 1 510 ? -10.509 7.344 -11.244 1.00 76.81 510 GLU A CA 1
ATOM 3920 C C . GLU A 1 510 ? -9.985 8.581 -11.991 1.00 76.81 510 GLU A C 1
ATOM 3922 O O . GLU A 1 510 ? -10.750 9.472 -12.380 1.00 76.81 510 GLU A O 1
ATOM 3927 N N . SER A 1 511 ? -8.668 8.651 -12.199 1.00 51.81 511 SER A N 1
ATOM 3928 C CA . SER A 1 511 ? -8.061 9.616 -13.111 1.00 51.81 511 SER A CA 1
ATOM 3929 C C . SER A 1 511 ? -7.603 8.932 -14.397 1.00 51.81 511 SER A C 1
ATOM 3931 O O . SER A 1 511 ? -6.977 7.874 -14.400 1.00 51.81 511 SER A O 1
ATOM 3933 N N . ASP A 1 512 ? -7.886 9.596 -15.517 1.00 40.12 512 ASP A N 1
ATOM 3934 C CA . ASP A 1 512 ? -7.308 9.272 -16.825 1.00 40.12 512 ASP A CA 1
ATOM 3935 C C . ASP A 1 512 ? -5.905 9.901 -17.010 1.00 40.12 512 ASP A C 1
ATOM 3937 O O . ASP A 1 512 ? -5.393 9.925 -18.129 1.00 40.12 512 ASP A O 1
ATOM 3941 N N . ASP A 1 513 ? -5.306 10.482 -15.958 1.00 37.06 513 ASP A N 1
ATOM 3942 C CA . ASP A 1 513 ? -4.094 11.304 -16.075 1.00 37.06 513 ASP A CA 1
ATOM 3943 C C . ASP A 1 513 ? -3.229 11.293 -14.798 1.00 37.06 513 ASP A C 1
ATOM 3945 O O . ASP A 1 513 ? -3.748 11.368 -13.675 1.00 37.06 513 ASP A O 1
ATOM 3949 N N . ASP A 1 514 ? -1.911 11.235 -15.005 1.00 32.94 514 ASP A N 1
ATOM 3950 C CA . ASP A 1 514 ? -0.848 11.219 -13.996 1.00 32.94 514 ASP A CA 1
ATOM 3951 C C . ASP A 1 514 ? -0.703 12.627 -13.379 1.00 32.94 514 ASP A C 1
ATOM 3953 O O . ASP A 1 514 ? -0.248 13.570 -14.029 1.00 32.94 514 ASP A O 1
ATOM 3957 N N . GLY A 1 515 ? -1.135 12.779 -12.123 1.00 36.75 515 GLY A N 1
ATOM 3958 C CA . GLY A 1 515 ? -1.192 14.012 -11.322 1.00 36.75 515 GLY A CA 1
ATOM 3959 C C . GLY A 1 515 ? -0.361 15.229 -11.772 1.00 36.75 515 GLY A C 1
ATOM 3960 O O . GLY A 1 515 ? 0.817 15.330 -11.449 1.00 36.75 515 GLY A O 1
ATOM 3961 N N . VAL A 1 516 ? -1.006 16.241 -12.384 1.00 31.34 516 VAL A N 1
ATOM 3962 C CA . VAL A 1 516 ? -0.501 17.633 -12.459 1.00 31.34 516 VAL A CA 1
ATOM 3963 C C . VAL A 1 516 ? -1.648 18.675 -12.387 1.00 31.34 516 VAL A C 1
ATOM 3965 O O . VAL A 1 516 ? -2.681 18.567 -13.041 1.00 31.34 516 VAL A O 1
ATOM 3968 N N . SER A 1 517 ? -1.407 19.719 -11.579 1.00 29.91 517 SER A N 1
ATOM 3969 C CA . SER A 1 517 ? -2.251 20.817 -11.044 1.00 29.91 517 SER A CA 1
ATOM 3970 C C . SER A 1 517 ? -3.490 21.401 -11.781 1.00 29.91 517 SER A C 1
ATOM 3972 O O . SER A 1 517 ? -3.618 21.512 -13.002 1.00 29.91 517 SER A O 1
ATOM 3974 N N . THR A 1 518 ? -4.371 21.949 -10.934 1.00 30.16 518 THR A N 1
ATOM 3975 C CA . THR A 1 518 ? -5.730 22.506 -11.105 1.00 30.16 518 THR A CA 1
ATOM 3976 C C . THR A 1 518 ? -5.875 23.790 -11.945 1.00 30.16 518 THR A C 1
ATOM 3978 O O . THR A 1 518 ? -6.995 24.159 -12.307 1.00 30.16 518 THR A O 1
ATOM 3981 N N . ALA A 1 519 ? -4.796 24.477 -12.333 1.00 27.86 519 ALA A N 1
ATOM 3982 C CA . ALA A 1 519 ? -4.883 25.800 -12.978 1.00 27.86 519 ALA A CA 1
ATOM 3983 C C . ALA A 1 519 ? -5.366 25.776 -14.452 1.00 27.86 519 ALA A C 1
ATOM 3985 O O . ALA A 1 519 ? -5.768 26.802 -15.008 1.00 27.86 519 ALA A O 1
ATOM 3986 N N . GLY A 1 520 ? -5.365 24.609 -15.108 1.00 29.47 520 GLY A N 1
ATOM 3987 C CA . GLY A 1 520 ? -5.746 24.466 -16.522 1.00 29.47 520 GLY A CA 1
ATOM 3988 C C . GLY A 1 520 ? -7.255 24.374 -16.800 1.00 29.47 520 GLY A C 1
ATOM 3989 O O . GLY A 1 520 ? -7.685 24.602 -17.937 1.00 29.47 520 GLY A O 1
ATOM 3990 N N . LYS A 1 521 ? -8.076 24.054 -15.787 1.00 33.31 521 LYS A N 1
ATOM 3991 C CA . LYS A 1 521 ? -9.472 23.609 -15.982 1.00 33.31 521 LYS A CA 1
ATOM 3992 C C . LYS A 1 521 ? -10.460 24.756 -16.269 1.00 33.31 521 LYS A C 1
ATOM 3994 O O . LYS A 1 521 ? -11.318 24.605 -17.140 1.00 33.31 521 LYS A O 1
ATOM 3999 N N . MET A 1 522 ? -10.282 25.949 -15.689 1.00 26.94 522 MET A N 1
ATOM 4000 C CA . MET A 1 522 ? -11.202 27.086 -15.912 1.00 26.94 522 MET A CA 1
ATOM 4001 C C . MET A 1 522 ? -11.219 27.618 -17.358 1.00 26.94 522 MET A C 1
ATOM 4003 O O . MET A 1 522 ? -12.241 28.128 -17.816 1.00 26.94 522 MET A O 1
ATOM 4007 N N . LYS A 1 523 ? -10.128 27.469 -18.123 1.00 28.98 523 LYS A N 1
ATOM 4008 C CA . LYS A 1 523 ? -10.068 27.941 -19.522 1.00 28.98 523 LYS A CA 1
ATOM 4009 C C . LYS A 1 523 ? -10.740 26.994 -20.525 1.00 28.98 523 LYS A C 1
ATOM 4011 O O . LYS A 1 523 ? -11.147 27.452 -21.591 1.00 28.98 523 LYS A O 1
ATOM 4016 N N . ARG A 1 524 ? -10.877 25.697 -20.214 1.00 33.34 524 ARG A N 1
ATOM 4017 C CA . ARG A 1 524 ? -11.478 24.699 -21.126 1.00 33.34 524 ARG A CA 1
ATOM 4018 C C . ARG A 1 524 ? -13.012 24.718 -21.101 1.00 33.34 524 ARG A C 1
ATOM 4020 O O . ARG A 1 524 ? -13.614 24.632 -22.170 1.00 33.34 524 ARG A O 1
ATOM 4027 N N . ALA A 1 525 ? -13.629 24.931 -19.937 1.00 31.58 525 ALA A N 1
ATOM 4028 C CA . ALA A 1 525 ? -15.091 24.966 -19.790 1.00 31.58 525 ALA A CA 1
ATOM 4029 C C . ALA A 1 525 ? -15.749 26.118 -20.583 1.00 31.58 525 ALA A C 1
ATOM 4031 O O . ALA A 1 525 ? -16.787 25.939 -21.220 1.00 31.58 525 ALA A O 1
ATOM 4032 N N . TRP A 1 526 ? -15.095 27.284 -20.640 1.00 33.22 526 TRP A N 1
ATOM 4033 C CA . TRP A 1 526 ? -15.590 28.445 -21.393 1.00 33.22 526 TRP A CA 1
ATOM 4034 C C . TRP A 1 526 ? -15.517 28.244 -22.921 1.00 33.22 526 TRP A C 1
ATOM 4036 O O . TRP A 1 526 ? -16.372 28.718 -23.667 1.00 33.22 526 TRP A O 1
ATOM 4046 N N . LEU A 1 527 ? -14.530 27.474 -23.398 1.00 30.75 527 LEU A N 1
ATOM 4047 C CA . LEU A 1 527 ? -14.354 27.128 -24.814 1.00 30.75 527 LEU A CA 1
ATOM 4048 C C . LEU A 1 527 ? -15.330 26.038 -25.285 1.00 30.75 527 LEU A C 1
ATOM 4050 O O . LEU A 1 527 ? -15.821 26.112 -26.410 1.00 30.75 527 LEU A O 1
ATOM 4054 N N . GLN A 1 528 ? -15.661 25.065 -24.431 1.00 34.78 528 GLN A N 1
ATOM 4055 C CA . GLN A 1 528 ? -16.633 24.007 -24.742 1.00 34.78 528 GLN A CA 1
ATOM 4056 C C . GLN A 1 528 ? -18.060 24.558 -24.915 1.00 34.78 528 GLN A C 1
ATOM 4058 O O . GLN A 1 528 ? -18.772 24.144 -25.833 1.00 34.78 528 GLN A O 1
ATOM 4063 N N . HIS A 1 529 ? -18.441 25.568 -24.124 1.00 36.38 529 HIS A N 1
ATOM 4064 C CA . HIS A 1 529 ? -19.747 26.232 -24.230 1.00 36.38 529 HIS A CA 1
ATOM 4065 C C . HIS A 1 529 ? -19.941 26.986 -25.565 1.00 36.38 529 HIS A C 1
ATOM 4067 O O . HIS A 1 529 ? -21.050 27.063 -26.093 1.00 36.38 529 HIS A O 1
ATOM 4073 N N . LEU A 1 530 ? -18.859 27.492 -26.170 1.00 33.69 530 LEU A N 1
ATOM 4074 C CA . LEU A 1 530 ? -18.894 28.178 -27.470 1.00 33.69 530 LEU A CA 1
ATOM 4075 C C . LEU A 1 530 ? -19.005 27.219 -28.669 1.00 33.69 530 LEU A C 1
ATOM 4077 O O . LEU A 1 530 ? -19.546 27.605 -29.707 1.00 33.69 530 LEU A O 1
ATOM 4081 N N . VAL A 1 531 ? -18.528 25.976 -28.537 1.00 35.91 531 VAL A N 1
ATOM 4082 C CA . VAL A 1 531 ? -18.588 24.961 -29.607 1.00 35.91 531 VAL A CA 1
ATOM 4083 C C . VAL A 1 531 ? -19.974 24.316 -29.689 1.00 35.91 531 VAL A C 1
ATOM 4085 O O . VAL A 1 531 ? -20.492 24.142 -30.792 1.00 35.91 531 VAL A O 1
ATOM 4088 N N . ALA A 1 532 ? -20.621 24.063 -28.547 1.00 34.44 532 ALA A N 1
ATOM 4089 C CA . ALA A 1 532 ? -21.980 23.513 -28.493 1.00 34.44 532 ALA A CA 1
ATOM 4090 C C . ALA A 1 532 ? -23.036 24.435 -29.141 1.00 34.44 532 ALA A C 1
ATOM 4092 O O . ALA A 1 532 ? -24.056 23.969 -29.633 1.00 34.44 532 ALA A O 1
ATOM 4093 N N . LYS A 1 533 ? -22.775 25.748 -29.204 1.00 32.31 533 LYS A N 1
ATOM 4094 C CA . LYS A 1 533 ? -23.704 26.743 -29.765 1.00 32.31 533 LYS A CA 1
ATOM 4095 C C . LYS A 1 533 ? -23.611 26.901 -31.292 1.00 32.31 533 LYS A C 1
ATOM 4097 O O . LYS A 1 533 ? -24.444 27.589 -31.876 1.00 32.31 533 LYS A O 1
ATOM 4102 N N . LYS A 1 534 ? -22.598 26.309 -31.945 1.00 33.53 534 LYS A N 1
ATOM 4103 C CA . LYS A 1 534 ? -22.312 26.509 -33.383 1.00 33.53 534 LYS A CA 1
ATOM 4104 C C . LYS A 1 534 ? -22.590 25.286 -34.266 1.00 33.53 534 LYS A C 1
ATOM 4106 O O . LYS A 1 534 ? -22.550 25.411 -35.487 1.00 33.53 534 LYS A O 1
ATOM 4111 N N . LEU A 1 535 ? -22.880 24.128 -33.677 1.00 33.19 535 LEU A N 1
ATOM 4112 C CA . LEU A 1 535 ? -23.210 22.889 -34.381 1.00 33.19 535 LEU A CA 1
ATOM 4113 C C . LEU A 1 535 ? -24.579 22.434 -33.870 1.00 33.19 535 LEU A C 1
ATOM 4115 O O . LEU A 1 535 ? -24.693 22.013 -32.726 1.00 33.19 535 LEU A O 1
ATOM 4119 N N . GLY A 1 536 ? -25.614 22.645 -34.687 1.00 28.00 536 GLY A N 1
ATOM 4120 C CA . GLY A 1 536 ? -27.013 22.414 -34.329 1.00 28.00 536 GLY A CA 1
ATOM 4121 C C . GLY A 1 536 ? -27.270 21.029 -33.736 1.00 28.00 536 GLY A C 1
ATOM 4122 O O . GLY A 1 536 ? -26.618 20.051 -34.100 1.00 28.00 536 GLY A O 1
ATOM 4123 N N . ALA A 1 537 ? -28.217 20.997 -32.801 1.00 33.38 537 ALA A N 1
ATOM 4124 C CA . ALA A 1 537 ? -28.702 19.806 -32.129 1.00 33.38 537 ALA A CA 1
ATOM 4125 C C . ALA A 1 537 ? -29.187 18.758 -33.142 1.00 33.38 537 ALA A C 1
ATOM 4127 O O . ALA A 1 537 ? -30.019 19.077 -33.984 1.00 33.38 537 ALA A O 1
ATOM 4128 N N . ASP A 1 538 ? -28.584 17.567 -33.077 1.00 29.95 538 ASP A N 1
ATOM 4129 C CA . ASP A 1 538 ? -29.217 16.241 -33.174 1.00 29.95 538 ASP A CA 1
ATOM 4130 C C . ASP A 1 538 ? -28.142 15.180 -33.467 1.00 29.95 538 ASP A C 1
ATOM 4132 O O . ASP A 1 538 ? -27.829 14.879 -34.618 1.00 29.95 538 ASP A O 1
ATOM 4136 N N . ALA A 1 539 ? -27.546 14.607 -32.415 1.00 26.08 539 ALA A N 1
ATOM 4137 C CA . ALA A 1 539 ? -26.851 13.318 -32.488 1.00 26.08 539 ALA A CA 1
ATOM 4138 C C . ALA A 1 539 ? -26.661 12.714 -31.085 1.00 26.08 539 ALA A C 1
ATOM 4140 O O . ALA A 1 539 ? -25.766 13.099 -30.339 1.00 26.08 539 ALA A O 1
ATOM 4141 N N . VAL A 1 540 ? -27.567 11.789 -30.766 1.00 24.95 540 VAL A N 1
ATOM 4142 C CA . VAL A 1 540 ? -27.446 10.570 -29.944 1.00 24.95 540 VAL A CA 1
ATOM 4143 C C . VAL A 1 540 ? -26.141 10.378 -29.150 1.00 24.95 540 VAL A C 1
ATOM 4145 O O . VAL A 1 540 ? -25.039 10.344 -29.696 1.00 24.95 540 VAL A O 1
ATOM 4148 N N . SER A 1 541 ? -26.323 10.130 -27.851 1.00 27.28 541 SER A N 1
ATOM 4149 C CA . SER A 1 541 ? -25.345 9.642 -26.876 1.00 27.28 541 SER A CA 1
ATOM 4150 C C . SER A 1 541 ? -24.500 8.476 -27.401 1.00 27.28 541 SER A C 1
ATOM 4152 O O . SER A 1 541 ? -25.000 7.364 -27.570 1.00 27.28 541 SER A O 1
ATOM 4154 N N . ILE A 1 542 ? -23.204 8.713 -27.605 1.00 25.02 542 ILE A N 1
ATOM 4155 C CA . ILE A 1 542 ? -22.191 7.665 -27.763 1.00 25.02 542 ILE A CA 1
ATOM 4156 C C . ILE A 1 542 ? -20.954 8.122 -26.989 1.00 25.02 542 ILE A C 1
ATOM 4158 O O . ILE A 1 542 ? -20.336 9.130 -27.341 1.00 25.02 542 ILE A O 1
ATOM 4162 N N . GLY A 1 543 ? -20.618 7.380 -25.928 1.00 25.41 543 GLY A N 1
ATOM 4163 C CA . GLY A 1 543 ? -19.393 7.550 -25.153 1.00 25.41 543 GLY A CA 1
ATOM 4164 C C . GLY A 1 543 ? -18.175 7.522 -26.073 1.00 25.41 543 GLY A C 1
ATOM 4165 O O . GLY A 1 543 ? -17.988 6.597 -26.863 1.00 25.41 543 GLY A O 1
ATOM 4166 N N . ARG A 1 544 ? -17.374 8.585 -26.017 1.00 22.75 544 ARG A N 1
ATOM 4167 C CA . ARG A 1 544 ? -16.121 8.710 -26.759 1.00 22.75 544 ARG A CA 1
ATOM 4168 C C . ARG A 1 544 ? -14.980 8.767 -25.759 1.00 22.75 544 ARG A C 1
ATOM 4170 O O . ARG A 1 544 ? -14.802 9.785 -25.102 1.00 22.75 544 ARG A O 1
ATOM 4177 N N . SER A 1 545 ? -14.192 7.698 -25.734 1.00 25.67 545 SER A N 1
ATOM 4178 C CA . SER A 1 545 ? -12.833 7.667 -25.202 1.00 25.67 545 SER A CA 1
ATOM 4179 C C . SER A 1 545 ? -11.986 8.742 -25.904 1.00 25.67 545 SER A C 1
ATOM 4181 O O . SER A 1 545 ? -11.589 8.583 -27.065 1.00 25.67 545 SER A O 1
ATOM 4183 N N . GLY A 1 546 ? -11.764 9.871 -25.239 1.00 22.23 546 GLY A N 1
ATOM 4184 C CA . GLY A 1 546 ? -10.612 10.738 -25.483 1.00 22.23 546 GLY A CA 1
ATOM 4185 C C . GLY A 1 546 ? -9.599 10.411 -24.389 1.00 22.23 546 GLY A C 1
ATOM 4186 O O . GLY A 1 546 ? -10.003 10.212 -23.265 1.00 22.23 546 GLY A O 1
ATOM 4187 N N . GLY A 1 547 ? -8.304 10.281 -24.610 1.00 25.02 547 GLY A N 1
ATOM 4188 C CA . GLY A 1 547 ? -7.502 10.665 -25.747 1.00 25.02 547 GLY A CA 1
ATOM 4189 C C . GLY A 1 547 ? -6.171 11.150 -25.205 1.00 25.02 547 GLY A C 1
ATOM 4190 O O . GLY A 1 547 ? -5.934 12.343 -25.277 1.00 25.02 547 GLY A O 1
ATOM 4191 N N . GLU A 1 548 ? -5.327 10.244 -24.708 1.00 23.84 548 GLU A N 1
ATOM 4192 C CA . GLU A 1 548 ? -3.886 10.449 -24.553 1.00 23.84 548 GLU A CA 1
ATOM 4193 C C . GLU A 1 548 ? -3.144 9.107 -24.689 1.00 23.84 548 GLU A C 1
ATOM 4195 O O . GLU A 1 548 ? -3.671 8.026 -24.442 1.00 23.84 548 GLU A O 1
ATOM 4200 N N . THR A 1 549 ? -1.961 9.165 -25.290 1.00 28.94 549 THR A N 1
ATOM 4201 C CA . THR A 1 549 ? -1.220 8.017 -25.821 1.00 28.94 549 THR A CA 1
ATOM 4202 C C . THR A 1 549 ? -0.478 7.255 -24.732 1.00 28.94 549 THR A C 1
ATOM 4204 O O . THR A 1 549 ? 0.720 7.443 -24.559 1.00 28.94 549 THR A O 1
ATOM 4207 N N . SER A 1 550 ? -1.193 6.371 -24.054 1.00 29.53 550 SER A N 1
ATOM 4208 C CA . SER A 1 550 ? -0.679 5.258 -23.258 1.00 29.53 550 SER A CA 1
ATOM 4209 C C . SER A 1 550 ? -1.898 4.392 -22.955 1.00 29.53 550 SER A C 1
ATOM 4211 O O . SER A 1 550 ? -2.694 4.759 -22.112 1.00 29.53 550 SER A O 1
ATOM 4213 N N . THR A 1 551 ? -2.167 3.365 -23.765 1.00 31.69 551 THR A N 1
ATOM 4214 C CA . THR A 1 551 ? -3.240 2.352 -23.579 1.00 31.69 551 THR A CA 1
ATOM 4215 C C . THR A 1 551 ? -3.173 1.378 -24.752 1.00 31.69 551 THR A C 1
ATOM 4217 O O . THR A 1 551 ? -4.073 1.241 -25.578 1.00 31.69 551 THR A O 1
ATOM 4220 N N . PHE A 1 552 ? -2.052 0.671 -24.867 1.00 40.91 552 PHE A N 1
ATOM 4221 C CA . PHE A 1 552 ? -2.092 -0.632 -25.510 1.00 40.91 552 PHE A CA 1
ATOM 4222 C C . PHE A 1 552 ? -1.927 -1.655 -24.408 1.00 40.91 552 PHE A C 1
ATOM 4224 O O . PHE A 1 552 ? -0.839 -1.792 -23.873 1.00 40.91 552 PHE A O 1
ATOM 4231 N N . SER A 1 553 ? -2.981 -2.419 -24.119 1.00 40.50 553 SER A N 1
ATOM 4232 C CA . SER A 1 553 ? -2.799 -3.754 -23.562 1.00 40.50 553 SER A CA 1
ATOM 4233 C C . SER A 1 553 ? -1.683 -4.461 -24.330 1.00 40.50 553 SER A C 1
ATOM 4235 O O . SER A 1 553 ? -1.633 -4.353 -25.562 1.00 40.50 553 SER A O 1
ATOM 4237 N N . PRO A 1 554 ? -0.811 -5.225 -23.691 1.00 56.03 554 PRO A N 1
ATOM 4238 C CA . PRO A 1 554 ? 0.236 -5.959 -24.360 1.00 56.03 554 PRO A CA 1
ATOM 4239 C C . PRO A 1 554 ? -0.434 -6.931 -25.298 1.00 56.03 554 PRO A C 1
ATOM 4241 O O . PRO A 1 554 ? -1.380 -7.627 -24.910 1.00 56.03 554 PRO A O 1
ATOM 4244 N N . PRO A 1 555 ? 0.025 -6.997 -26.547 1.00 56.22 555 PRO A N 1
ATOM 4245 C CA . PRO A 1 555 ? -0.478 -7.969 -27.493 1.00 56.22 555 PRO A CA 1
ATOM 4246 C C . PRO A 1 555 ? -0.498 -9.409 -26.935 1.00 56.22 555 PRO A C 1
ATOM 4248 O O . PRO A 1 555 ? -1.432 -10.141 -27.252 1.00 56.22 555 PRO A O 1
ATOM 4251 N N . VAL A 1 556 ? 0.446 -9.778 -26.055 1.00 62.06 556 VAL A N 1
ATOM 4252 C CA . VAL A 1 556 ? 0.491 -11.076 -25.351 1.00 62.06 556 VAL A CA 1
ATOM 4253 C C . VAL A 1 556 ? -0.690 -11.265 -24.403 1.00 62.06 556 VAL A C 1
ATOM 4255 O O . VAL A 1 556 ? -1.333 -12.310 -24.442 1.00 62.06 556 VAL A O 1
ATOM 4258 N N . THR A 1 557 ? -1.040 -10.270 -23.588 1.00 63.31 557 THR A N 1
ATOM 4259 C CA . THR A 1 557 ? -2.175 -10.434 -22.675 1.00 63.31 557 THR A CA 1
ATOM 4260 C C . THR A 1 557 ? -3.497 -10.487 -23.418 1.00 63.31 557 THR A C 1
ATOM 4262 O O . THR A 1 557 ? -4.363 -11.271 -23.056 1.00 63.31 557 THR A O 1
ATOM 4265 N N . ARG A 1 558 ? -3.632 -9.748 -24.527 1.00 64.56 558 ARG A N 1
ATOM 4266 C CA . ARG A 1 558 ? -4.802 -9.886 -25.408 1.00 64.56 558 ARG A CA 1
ATOM 4267 C C . ARG A 1 558 ? -4.913 -11.292 -26.011 1.00 64.56 558 ARG A C 1
ATOM 4269 O O . ARG A 1 558 ? -6.026 -11.774 -26.177 1.00 64.56 558 ARG A O 1
ATOM 4276 N N . TYR A 1 559 ? -3.792 -11.946 -26.333 1.00 69.69 559 TYR A N 1
ATOM 4277 C CA . TYR A 1 559 ? -3.801 -13.351 -26.757 1.00 69.69 559 TYR A CA 1
ATOM 4278 C C . TYR A 1 559 ? -4.259 -14.278 -25.626 1.00 69.69 559 TYR A C 1
ATOM 4280 O O . TYR A 1 559 ? -5.099 -15.139 -25.859 1.00 69.69 559 TYR A O 1
ATOM 4288 N N . ARG A 1 560 ? -3.755 -14.081 -24.400 1.00 70.94 560 ARG A N 1
ATOM 4289 C CA . ARG A 1 560 ? -4.183 -14.868 -23.230 1.00 70.94 560 ARG A CA 1
ATOM 4290 C C . ARG A 1 560 ? -5.678 -14.688 -22.930 1.00 70.94 560 ARG A C 1
ATOM 4292 O O . ARG A 1 560 ? -6.349 -15.664 -22.638 1.00 70.94 560 ARG A O 1
ATOM 4299 N N . GLN A 1 561 ? -6.192 -13.466 -23.073 1.00 70.50 561 GLN A N 1
ATOM 4300 C CA . GLN A 1 561 ? -7.582 -13.110 -22.779 1.00 70.50 561 GLN A CA 1
ATOM 4301 C C . GLN A 1 561 ? -8.578 -13.542 -23.870 1.00 70.50 561 GLN A C 1
ATOM 4303 O O . GLN A 1 561 ? -9.661 -14.023 -23.560 1.00 70.50 561 GLN A O 1
ATOM 4308 N N . PHE A 1 562 ? -8.244 -13.349 -25.152 1.00 75.75 562 PHE A N 1
ATOM 4309 C CA . PHE A 1 562 ? -9.187 -13.527 -26.272 1.00 75.75 562 PHE A CA 1
ATOM 4310 C C . PHE A 1 562 ? -8.820 -14.676 -27.223 1.00 75.75 562 PHE A C 1
ATOM 4312 O O . PHE A 1 562 ? -9.574 -14.989 -28.145 1.00 75.75 562 PHE A O 1
ATOM 4319 N N . GLY A 1 563 ? -7.664 -15.308 -27.031 1.00 83.50 563 GLY A N 1
ATOM 4320 C CA . GLY A 1 563 ? -7.185 -16.413 -27.850 1.00 83.50 563 GLY A CA 1
ATOM 4321 C C . GLY A 1 563 ? -6.580 -15.988 -29.194 1.00 83.50 563 GLY A C 1
ATOM 4322 O O . GLY A 1 563 ? -5.950 -14.940 -29.347 1.00 83.50 563 GLY A O 1
ATOM 4323 N N . LYS A 1 564 ? -6.738 -16.860 -30.195 1.00 88.31 564 LYS A N 1
ATOM 4324 C CA . LYS A 1 564 ? -5.995 -16.849 -31.474 1.00 88.31 564 LYS A CA 1
ATOM 4325 C C . LYS A 1 564 ? -6.328 -15.686 -32.413 1.00 88.31 564 LYS A C 1
ATOM 4327 O O . LYS A 1 564 ? -5.534 -15.374 -33.310 1.00 88.31 564 LYS A O 1
ATOM 4332 N N . ILE A 1 565 ? -7.449 -15.009 -32.176 1.00 88.69 565 ILE A N 1
ATOM 4333 C CA . ILE A 1 565 ? -7.912 -13.845 -32.929 1.00 88.69 565 ILE A CA 1
ATOM 4334 C C . ILE A 1 565 ? -8.697 -12.905 -32.008 1.00 88.69 565 ILE A C 1
ATOM 4336 O O . ILE A 1 565 ? -9.442 -13.358 -31.147 1.00 88.69 565 ILE A O 1
ATOM 4340 N N . SER A 1 566 ? -8.559 -11.591 -32.185 1.00 86.62 566 SER A N 1
ATOM 4341 C CA . SER A 1 566 ? -9.343 -10.606 -31.425 1.00 86.62 566 SER A CA 1
ATOM 4342 C C . SER A 1 566 ? -9.739 -9.406 -32.280 1.00 86.62 566 SER A C 1
ATOM 4344 O O . SER A 1 566 ? -9.083 -9.088 -33.273 1.00 86.62 566 SER A O 1
ATOM 4346 N N . LYS A 1 567 ? -10.833 -8.733 -31.915 1.00 85.56 567 LYS A N 1
ATOM 4347 C CA . LYS A 1 567 ? -11.346 -7.540 -32.603 1.00 85.56 567 LYS A CA 1
ATOM 4348 C C . LYS A 1 567 ? -11.370 -6.364 -31.634 1.00 85.56 567 LYS A C 1
ATOM 4350 O O . LYS A 1 567 ? -11.850 -6.500 -30.518 1.00 85.56 567 LYS A O 1
ATOM 4355 N N . GLU A 1 568 ? -10.907 -5.206 -32.085 1.00 79.56 568 GLU A N 1
ATOM 4356 C CA . GLU A 1 568 ? -10.838 -3.984 -31.283 1.00 79.56 568 GLU A CA 1
ATOM 4357 C C . GLU A 1 568 ? -11.176 -2.765 -32.146 1.00 79.56 568 GLU A C 1
ATOM 4359 O O . GLU A 1 568 ? -10.775 -2.690 -33.309 1.00 79.56 568 GLU A O 1
ATOM 4364 N N . THR A 1 569 ? -11.887 -1.790 -31.588 1.00 75.81 569 THR A N 1
ATOM 4365 C CA . THR A 1 569 ? -12.162 -0.515 -32.260 1.00 75.81 569 THR A CA 1
ATOM 4366 C C . THR A 1 569 ? -11.469 0.602 -31.490 1.00 75.81 569 THR A C 1
ATOM 4368 O O . THR A 1 569 ? -11.773 0.825 -30.327 1.00 75.81 569 THR A O 1
ATOM 4371 N N . ILE A 1 570 ? -10.531 1.294 -32.142 1.00 64.81 570 ILE A N 1
ATOM 4372 C CA . ILE A 1 570 ? -9.764 2.404 -31.558 1.00 64.81 570 ILE A CA 1
ATOM 4373 C C . ILE A 1 570 ? -10.050 3.659 -32.381 1.00 64.81 570 ILE A C 1
ATOM 4375 O O . ILE A 1 570 ? -9.811 3.690 -33.596 1.00 64.81 570 ILE A O 1
ATOM 4379 N N . GLY A 1 571 ? -10.579 4.697 -31.731 1.00 68.25 571 GLY A N 1
ATOM 4380 C CA . GLY A 1 571 ? -11.055 5.898 -32.414 1.00 68.25 571 GLY A CA 1
ATOM 4381 C C . GLY A 1 571 ? -12.148 5.552 -33.429 1.00 68.25 571 GLY A C 1
ATOM 4382 O O . GLY A 1 571 ? -13.194 5.022 -33.074 1.00 68.25 571 GLY A O 1
ATOM 4383 N N . ASN A 1 572 ? -11.909 5.832 -34.712 1.00 68.25 572 ASN A N 1
ATOM 4384 C CA . ASN A 1 572 ? -12.823 5.494 -35.809 1.00 68.25 572 ASN A CA 1
ATOM 4385 C C . ASN A 1 572 ? -12.370 4.281 -36.647 1.00 68.25 572 ASN A C 1
ATOM 4387 O O . ASN A 1 572 ? -12.879 4.074 -37.749 1.00 68.25 572 ASN A O 1
ATOM 4391 N N . LYS A 1 573 ? -11.394 3.500 -36.168 1.00 70.38 573 LYS A N 1
ATOM 4392 C CA . LYS A 1 573 ? -10.794 2.380 -36.907 1.00 70.38 573 LYS A CA 1
ATOM 4393 C C . LYS A 1 573 ? -11.063 1.058 -36.197 1.00 70.38 573 LYS A C 1
ATOM 4395 O O . LYS A 1 573 ? -10.906 0.957 -34.986 1.00 70.38 573 LYS A O 1
ATOM 4400 N N . THR A 1 574 ? -11.421 0.030 -36.965 1.00 80.69 574 THR A N 1
ATOM 4401 C CA . THR A 1 574 ? -11.586 -1.341 -36.460 1.00 80.69 574 THR A CA 1
ATOM 4402 C C . THR A 1 574 ? -10.390 -2.194 -36.861 1.00 80.69 574 THR A C 1
ATOM 4404 O O . THR A 1 574 ? -10.025 -2.249 -38.039 1.00 80.69 574 THR A O 1
ATOM 4407 N N . PHE A 1 575 ? -9.808 -2.864 -35.874 1.00 84.69 575 PHE A N 1
ATOM 4408 C CA . PHE A 1 575 ? -8.663 -3.747 -35.987 1.00 84.69 575 PHE A CA 1
ATOM 4409 C C . PHE A 1 575 ? -9.065 -5.190 -35.673 1.00 84.69 575 PHE A C 1
ATOM 4411 O O . PHE A 1 575 ? -9.768 -5.442 -34.700 1.00 84.69 575 PHE A O 1
ATOM 4418 N N . VAL A 1 576 ? -8.575 -6.139 -36.466 1.00 90.06 576 VAL A N 1
ATOM 4419 C CA . VAL A 1 576 ? -8.640 -7.578 -36.180 1.00 90.06 576 VAL A CA 1
ATOM 4420 C C . VAL A 1 576 ? -7.218 -8.077 -35.975 1.00 90.06 576 VAL A C 1
ATOM 4422 O O . VAL A 1 576 ? -6.429 -8.108 -36.913 1.00 90.06 576 VAL A O 1
ATOM 4425 N N . SER A 1 577 ? -6.853 -8.406 -34.745 1.00 89.06 577 SER A N 1
ATOM 4426 C CA . SER A 1 577 ? -5.546 -8.959 -34.397 1.00 89.06 577 SER A CA 1
ATOM 4427 C C . SER A 1 577 ? -5.514 -10.462 -34.619 1.00 89.06 577 SER A C 1
ATOM 4429 O O . SER A 1 577 ? -6.401 -11.165 -34.149 1.00 89.06 577 SER A O 1
ATOM 4431 N N . VAL A 1 578 ? -4.468 -10.948 -35.284 1.00 89.38 578 VAL A N 1
ATOM 4432 C CA . VAL A 1 578 ? -4.252 -12.371 -35.565 1.00 89.38 578 VAL A CA 1
ATOM 4433 C C . VAL A 1 578 ? -2.933 -12.814 -34.941 1.00 89.38 578 VAL A C 1
ATOM 4435 O O . VAL A 1 578 ? -1.895 -12.168 -35.149 1.00 89.38 578 VAL A O 1
ATOM 4438 N N . TYR A 1 579 ? -2.990 -13.916 -34.192 1.00 86.56 579 TYR A N 1
ATOM 4439 C CA . TYR A 1 579 ? -1.873 -14.456 -33.414 1.00 86.56 579 TYR A CA 1
ATOM 4440 C C . TYR A 1 579 ? -1.412 -15.832 -33.908 1.00 86.56 579 TYR A C 1
ATOM 4442 O O . TYR A 1 579 ? -0.217 -16.126 -33.843 1.00 86.56 579 TYR A O 1
ATOM 4450 N N . ASP A 1 580 ? -2.331 -16.654 -34.426 1.00 89.56 580 ASP A N 1
ATOM 4451 C CA . ASP A 1 580 ? -2.024 -17.997 -34.924 1.00 89.56 580 ASP A CA 1
ATOM 4452 C C . ASP A 1 580 ? -1.242 -17.928 -36.252 1.00 89.56 580 ASP A C 1
ATOM 4454 O O . ASP A 1 580 ? -1.702 -17.311 -37.221 1.00 89.56 580 ASP A O 1
ATOM 4458 N N . PRO A 1 581 ? -0.064 -18.564 -36.354 1.00 88.06 581 PRO A N 1
ATOM 4459 C CA . PRO A 1 581 ? 0.755 -18.487 -37.551 1.00 88.06 581 PRO A CA 1
ATOM 4460 C C . PRO A 1 581 ? 0.132 -19.179 -38.778 1.00 88.06 581 PRO A C 1
ATOM 4462 O O . PRO A 1 581 ? 0.517 -18.843 -39.900 1.00 88.06 581 PRO A O 1
ATOM 4465 N N . ARG A 1 582 ? -0.849 -20.075 -38.602 1.00 91.12 582 ARG A N 1
ATOM 4466 C CA . ARG A 1 582 ? -1.638 -20.679 -39.694 1.00 91.12 582 ARG A CA 1
ATOM 4467 C C . ARG A 1 582 ? -2.617 -19.678 -40.305 1.00 91.12 582 ARG A C 1
ATOM 4469 O O . ARG A 1 582 ? -2.776 -19.618 -41.525 1.00 91.12 582 ARG A O 1
ATOM 4476 N N . ASP A 1 583 ? -3.233 -18.842 -39.476 1.00 91.94 583 ASP A N 1
ATOM 4477 C CA . ASP A 1 583 ? -4.095 -17.751 -39.938 1.00 91.94 583 ASP A CA 1
ATOM 4478 C C . ASP A 1 583 ? -3.275 -16.645 -40.602 1.00 91.94 583 ASP A C 1
ATOM 4480 O O . ASP A 1 583 ? -3.668 -16.109 -41.638 1.00 91.94 583 ASP A O 1
ATOM 4484 N N . ILE A 1 584 ? -2.098 -16.335 -40.050 1.00 89.81 584 ILE A N 1
ATOM 4485 C CA . ILE A 1 584 ? -1.148 -15.400 -40.661 1.00 89.81 584 ILE A CA 1
ATOM 4486 C C . ILE A 1 584 ? -0.728 -15.908 -42.048 1.00 89.81 584 ILE A C 1
ATOM 4488 O O . ILE A 1 584 ? -0.707 -15.141 -43.013 1.00 89.81 584 ILE A O 1
ATOM 4492 N N . GLU A 1 585 ? -0.425 -17.199 -42.178 1.00 90.69 585 GLU A N 1
ATOM 4493 C CA . GLU A 1 585 ? -0.150 -17.815 -43.474 1.00 90.69 585 GLU A CA 1
ATOM 4494 C C . GLU A 1 585 ? -1.347 -17.698 -44.426 1.00 90.69 585 GLU A C 1
ATOM 4496 O O . GLU A 1 585 ? -1.183 -17.270 -45.571 1.00 90.69 585 GLU A O 1
ATOM 4501 N N . THR A 1 586 ? -2.549 -18.031 -43.955 1.00 92.06 586 THR A N 1
ATOM 4502 C CA . THR A 1 586 ? -3.788 -17.954 -44.741 1.00 92.06 586 THR A CA 1
ATOM 4503 C C . THR A 1 586 ? -4.033 -16.532 -45.249 1.00 92.06 586 THR A C 1
ATOM 4505 O O . THR A 1 586 ? -4.305 -16.341 -46.437 1.00 92.06 586 THR A O 1
ATOM 4508 N N . LEU A 1 587 ? -3.840 -15.523 -44.396 1.00 91.50 587 LEU A N 1
ATOM 4509 C CA . LEU A 1 587 ? -3.898 -14.104 -44.746 1.00 91.50 587 LEU A CA 1
ATOM 4510 C C . LEU A 1 587 ? -2.930 -13.758 -45.885 1.00 91.50 587 LEU A C 1
ATOM 4512 O O . LEU A 1 587 ? -3.350 -13.197 -46.898 1.00 91.50 587 LEU A O 1
ATOM 4516 N N . PHE A 1 588 ? -1.649 -14.112 -45.754 1.00 88.88 588 PHE A N 1
ATOM 4517 C CA . PHE A 1 588 ? -0.632 -13.770 -46.755 1.00 88.88 588 PHE A CA 1
ATOM 4518 C C . PHE A 1 588 ? -0.748 -14.572 -48.055 1.00 88.88 588 PHE A C 1
ATOM 4520 O O . PHE A 1 588 ? -0.391 -14.056 -49.110 1.00 88.88 588 PHE A O 1
ATOM 4527 N N . ARG A 1 589 ? -1.267 -15.806 -48.021 1.00 88.31 589 ARG A N 1
ATOM 4528 C CA . ARG A 1 589 ? -1.578 -16.583 -49.237 1.00 88.31 589 ARG A CA 1
ATOM 4529 C C . ARG A 1 589 ? -2.785 -16.021 -49.989 1.00 88.31 589 ARG A C 1
ATOM 4531 O O . ARG A 1 589 ? -2.881 -16.165 -51.204 1.00 88.31 589 ARG A O 1
ATOM 4538 N N . THR A 1 590 ? -3.702 -15.394 -49.261 1.00 88.50 590 THR A N 1
ATOM 4539 C CA . THR A 1 590 ? -4.937 -14.811 -49.800 1.00 88.50 590 THR A CA 1
ATOM 4540 C C . THR A 1 590 ? -4.719 -13.408 -50.379 1.00 88.50 590 THR A C 1
ATOM 4542 O O . THR A 1 590 ? -5.524 -12.943 -51.196 1.00 88.50 590 THR A O 1
ATOM 4545 N N . GLU A 1 591 ? -3.633 -12.753 -49.969 1.00 84.50 591 GLU A N 1
ATOM 4546 C CA . GLU A 1 591 ? -3.222 -11.412 -50.369 1.00 84.50 591 GLU A CA 1
ATOM 4547 C C . GLU A 1 591 ? -2.986 -11.290 -51.886 1.00 84.50 591 GLU A C 1
ATOM 4549 O O . GLU A 1 591 ? -2.325 -12.112 -52.519 1.00 84.50 591 GLU A O 1
ATOM 4554 N N . GLY A 1 592 ? -3.536 -10.231 -52.485 1.00 83.62 592 GLY A N 1
ATOM 4555 C CA . GLY A 1 592 ? -3.352 -9.927 -53.902 1.00 83.62 592 GLY A CA 1
ATOM 4556 C C . GLY A 1 592 ? -1.981 -9.309 -54.231 1.00 83.62 592 GLY A C 1
ATOM 4557 O O . GLY A 1 592 ? -1.204 -8.954 -53.347 1.00 83.62 592 GLY A O 1
ATOM 4558 N N . PRO A 1 593 ? -1.679 -9.072 -55.521 1.00 82.69 593 PRO A N 1
ATOM 4559 C CA . PRO A 1 593 ? -0.382 -8.542 -55.963 1.00 82.69 593 PRO A CA 1
ATOM 4560 C C . PRO A 1 593 ? -0.104 -7.091 -55.524 1.00 82.69 593 PRO A C 1
ATOM 4562 O O . PRO A 1 593 ? 1.034 -6.631 -55.619 1.00 82.69 593 PRO A O 1
ATOM 4565 N N . ASN A 1 594 ? -1.134 -6.367 -55.076 1.00 87.06 594 ASN A N 1
ATOM 4566 C CA . ASN A 1 594 ? -1.060 -4.985 -54.602 1.00 87.06 594 ASN A CA 1
ATOM 4567 C C . ASN A 1 594 ? -1.567 -4.903 -53.151 1.00 87.06 594 ASN A C 1
ATOM 4569 O O . ASN A 1 594 ? -2.662 -4.386 -52.923 1.00 87.06 594 ASN A O 1
ATOM 4573 N N . PRO A 1 595 ? -0.819 -5.432 -52.173 1.00 87.50 595 PRO A N 1
ATOM 4574 C CA . PRO A 1 595 ? -1.234 -5.440 -50.775 1.00 87.50 595 PRO A CA 1
ATOM 4575 C C . PRO A 1 595 ? -1.522 -4.040 -50.246 1.00 87.50 595 PRO A C 1
ATOM 4577 O O . PRO A 1 595 ? -0.718 -3.117 -50.421 1.00 87.50 595 PRO A O 1
ATOM 4580 N N . SER A 1 596 ? -2.644 -3.900 -49.548 1.00 84.06 596 SER A N 1
ATOM 4581 C CA . SER A 1 596 ? -3.074 -2.657 -48.912 1.00 84.06 596 SER A CA 1
ATOM 4582 C C . SER A 1 596 ? -2.865 -2.716 -47.404 1.00 84.06 596 SER A C 1
ATOM 4584 O O . SER A 1 596 ? -2.908 -3.774 -46.779 1.00 84.06 596 SER A O 1
ATOM 4586 N N . TRP A 1 597 ? -2.625 -1.552 -46.815 1.00 82.75 597 TRP A N 1
ATOM 4587 C CA . TRP A 1 597 ? -2.469 -1.374 -45.376 1.00 82.75 597 TRP A CA 1
ATOM 4588 C C . TRP A 1 597 ? -3.067 -0.022 -44.969 1.00 82.75 597 TRP A C 1
ATOM 4590 O O . TRP A 1 597 ? -3.435 0.785 -45.828 1.00 82.75 597 TRP A O 1
ATOM 4600 N N . MET A 1 598 ? -3.155 0.227 -43.666 1.00 79.94 598 MET A N 1
ATOM 4601 C CA . MET A 1 598 ? -3.679 1.480 -43.130 1.00 79.94 598 MET A CA 1
ATOM 4602 C C . MET A 1 598 ? -2.828 2.676 -43.585 1.00 79.94 598 MET A C 1
ATOM 4604 O O . MET A 1 598 ? -1.632 2.728 -43.308 1.00 79.94 598 MET A O 1
ATOM 4608 N N . GLN A 1 599 ? -3.459 3.647 -44.248 1.00 80.25 599 GLN A N 1
ATOM 4609 C CA . GLN A 1 599 ? -2.825 4.924 -44.576 1.00 80.25 599 GLN A CA 1
ATOM 4610 C C . GLN A 1 599 ? -2.647 5.788 -43.325 1.00 80.25 599 GLN A C 1
ATOM 4612 O O . GLN A 1 599 ? -3.478 5.771 -42.413 1.00 80.25 599 GLN A O 1
ATOM 4617 N N . LEU A 1 600 ? -1.565 6.560 -43.320 1.00 80.19 600 LEU A N 1
ATOM 4618 C CA . LEU A 1 600 ? -1.168 7.426 -42.217 1.00 80.19 600 LEU A CA 1
ATOM 4619 C C . LEU A 1 600 ? -1.624 8.842 -42.546 1.00 80.19 600 LEU A C 1
ATOM 4621 O O . LEU A 1 600 ? -1.088 9.492 -43.451 1.00 80.19 600 LEU A O 1
ATOM 4625 N N . MET A 1 601 ? -2.692 9.263 -41.882 1.00 81.75 601 MET A N 1
ATOM 4626 C CA . MET A 1 601 ? -3.477 10.439 -42.240 1.00 81.75 601 MET A CA 1
ATOM 4627 C C . MET A 1 601 ? -2.699 11.728 -41.986 1.00 81.75 601 MET A C 1
ATOM 4629 O O . MET A 1 601 ? -2.657 12.596 -42.860 1.00 81.75 601 MET A O 1
ATOM 4633 N N . ALA A 1 602 ? -2.027 11.825 -40.838 1.00 81.62 602 ALA A N 1
ATOM 4634 C CA . ALA A 1 602 ? -1.238 12.988 -40.457 1.00 81.62 602 ALA A CA 1
ATOM 4635 C C . ALA A 1 602 ? -0.017 13.123 -41.374 1.00 81.62 602 ALA A C 1
ATOM 4637 O O . ALA A 1 602 ? 0.232 14.198 -41.920 1.00 81.62 602 ALA A O 1
ATOM 4638 N N . LEU A 1 603 ? 0.700 12.022 -41.632 1.00 80.31 603 LEU A N 1
ATOM 4639 C CA . LEU A 1 603 ? 1.833 12.036 -42.565 1.00 80.31 603 LEU A CA 1
ATOM 4640 C C . LEU A 1 603 ? 1.400 12.372 -44.000 1.00 80.31 603 LEU A C 1
ATOM 4642 O O . LEU A 1 603 ? 2.086 13.111 -44.712 1.00 80.31 603 LEU A O 1
ATOM 4646 N N . GLY A 1 604 ? 0.272 11.815 -44.445 1.00 83.44 604 GLY A N 1
ATOM 4647 C CA . GLY A 1 604 ? -0.280 12.079 -45.771 1.00 83.44 604 GLY A CA 1
ATOM 4648 C C . GLY A 1 604 ? -0.630 13.551 -45.947 1.00 83.44 604 GLY A C 1
ATOM 4649 O O . GLY A 1 604 ? -0.315 14.137 -46.982 1.00 83.44 604 GLY A O 1
ATOM 4650 N N . GLU A 1 605 ? -1.212 14.158 -44.917 1.00 84.88 605 GLU A N 1
ATOM 4651 C CA . GLU A 1 605 ? -1.540 15.579 -44.887 1.00 84.88 605 GLU A CA 1
ATOM 4652 C C . GLU A 1 605 ? -0.288 16.468 -44.891 1.00 84.88 605 GLU A C 1
ATOM 4654 O O . GLU A 1 605 ? -0.213 17.412 -45.677 1.00 84.88 605 GLU A O 1
ATOM 4659 N N . VAL A 1 606 ? 0.744 16.133 -44.107 1.00 83.88 606 VAL A N 1
ATOM 4660 C CA . VAL A 1 606 ? 2.029 16.855 -44.144 1.00 83.88 606 VAL A CA 1
ATOM 4661 C C . VAL A 1 606 ? 2.638 16.827 -45.547 1.00 83.88 606 VAL A C 1
ATOM 4663 O O . VAL A 1 606 ? 3.014 17.869 -46.082 1.00 83.88 606 VAL A O 1
ATOM 4666 N N . ARG A 1 607 ? 2.699 15.653 -46.187 1.00 83.06 607 ARG A N 1
ATOM 4667 C CA . ARG A 1 607 ? 3.268 15.523 -47.539 1.00 83.06 607 ARG A CA 1
ATOM 4668 C C . ARG A 1 607 ? 2.489 16.332 -48.572 1.00 83.06 607 ARG A C 1
ATOM 4670 O O . ARG A 1 607 ? 3.115 16.994 -49.395 1.00 83.06 607 ARG A O 1
ATOM 4677 N N . LYS A 1 608 ? 1.154 16.343 -48.490 1.00 85.00 608 LYS A N 1
ATOM 4678 C CA . LYS A 1 608 ? 0.303 17.190 -49.341 1.00 85.00 608 LYS A CA 1
ATOM 4679 C C . LYS A 1 608 ? 0.628 18.674 -49.160 1.00 85.00 608 LYS A C 1
ATOM 4681 O O . LYS A 1 608 ? 0.832 19.360 -50.157 1.00 85.00 608 LYS A O 1
ATOM 4686 N N . ARG A 1 609 ? 0.745 19.155 -47.916 1.00 84.12 609 ARG A N 1
ATOM 4687 C CA . ARG A 1 609 ? 1.082 20.561 -47.613 1.00 84.12 609 ARG A CA 1
ATOM 4688 C C . ARG A 1 609 ? 2.466 20.966 -48.108 1.00 84.12 609 ARG A C 1
ATOM 4690 O O . ARG A 1 609 ? 2.639 22.084 -48.575 1.00 84.12 609 ARG A O 1
ATOM 4697 N N . LEU A 1 610 ? 3.430 20.051 -48.048 1.00 79.94 610 LEU A N 1
ATOM 4698 C CA . LEU A 1 610 ? 4.788 20.267 -48.556 1.00 79.94 610 LEU A CA 1
ATOM 4699 C C . LEU A 1 610 ? 4.908 20.073 -50.081 1.00 79.94 610 LEU A C 1
ATOM 4701 O O . LEU A 1 610 ? 6.017 20.133 -50.614 1.00 79.94 610 LEU A O 1
ATOM 4705 N N . GLY A 1 611 ? 3.807 19.783 -50.788 1.00 80.75 611 GLY A N 1
ATOM 4706 C CA . GLY A 1 611 ? 3.824 19.496 -52.225 1.00 80.75 611 GLY A CA 1
ATOM 4707 C C . GLY A 1 611 ? 4.650 18.254 -52.590 1.00 80.75 611 GLY A C 1
ATOM 4708 O O . GLY A 1 611 ? 5.215 18.179 -53.680 1.00 80.75 611 GLY A O 1
ATOM 4709 N N . LYS A 1 612 ? 4.779 17.288 -51.671 1.00 80.50 612 LYS A N 1
ATOM 4710 C CA . LYS A 1 612 ? 5.569 16.059 -51.839 1.00 80.50 612 LYS A CA 1
ATOM 4711 C C . LYS A 1 612 ? 4.670 14.857 -52.163 1.00 80.50 612 LYS A C 1
ATOM 4713 O O . LYS A 1 612 ? 3.539 14.781 -51.681 1.00 80.50 612 LYS A O 1
ATOM 4718 N N . PRO A 1 613 ? 5.168 13.861 -52.922 1.00 82.12 613 PRO A N 1
ATOM 4719 C CA . PRO A 1 613 ? 4.429 12.622 -53.153 1.00 82.12 613 PRO A CA 1
ATOM 4720 C C . PRO A 1 613 ? 4.215 11.847 -51.842 1.00 82.12 613 PRO A C 1
ATOM 4722 O O . PRO A 1 613 ? 5.095 11.818 -50.974 1.00 82.12 613 PRO A O 1
ATOM 4725 N N . LEU A 1 614 ? 3.076 11.150 -51.716 1.00 80.25 614 LEU A N 1
ATOM 4726 C CA . LEU A 1 614 ? 2.715 10.364 -50.520 1.00 80.25 614 LEU A CA 1
ATOM 4727 C C . LEU A 1 614 ? 3.750 9.276 -50.189 1.00 80.25 614 LEU A C 1
ATOM 4729 O O . LEU A 1 614 ? 3.916 8.912 -49.026 1.00 80.25 614 LEU A O 1
ATOM 4733 N N . GLY A 1 615 ? 4.501 8.828 -51.200 1.00 78.88 615 GLY A N 1
ATOM 4734 C CA . GLY A 1 615 ? 5.610 7.884 -51.088 1.00 78.88 615 GLY A CA 1
ATOM 4735 C C . GLY A 1 615 ? 5.176 6.470 -50.716 1.00 78.88 615 GLY A C 1
ATOM 4736 O O . GLY A 1 615 ? 4.017 6.204 -50.420 1.00 78.88 615 GLY A O 1
ATOM 4737 N N . MET A 1 616 ? 6.132 5.538 -50.722 1.00 78.44 616 MET A N 1
ATOM 4738 C CA . MET A 1 616 ? 5.849 4.099 -50.601 1.00 78.44 616 MET A CA 1
ATOM 4739 C C . MET A 1 616 ? 5.055 3.720 -49.341 1.00 78.44 616 MET A C 1
ATOM 4741 O O . MET A 1 616 ? 4.332 2.727 -49.346 1.00 78.44 616 MET A O 1
ATOM 4745 N N . ILE A 1 617 ? 5.178 4.513 -48.276 1.00 76.62 617 ILE A N 1
ATOM 4746 C CA . ILE A 1 617 ? 4.466 4.294 -47.024 1.00 76.62 617 ILE A CA 1
ATOM 4747 C C . ILE A 1 617 ? 2.953 4.539 -47.187 1.00 76.62 617 ILE A C 1
ATOM 4749 O O . ILE A 1 617 ? 2.173 3.647 -46.890 1.00 76.62 617 ILE A O 1
ATOM 4753 N N . ASN A 1 618 ? 2.511 5.657 -47.771 1.00 82.12 618 ASN A N 1
ATOM 4754 C CA . ASN A 1 618 ? 1.080 5.990 -47.882 1.00 82.12 618 ASN A CA 1
ATOM 4755 C C . ASN A 1 618 ? 0.438 5.640 -49.232 1.00 82.12 618 ASN A C 1
ATOM 4757 O O . ASN A 1 618 ? -0.788 5.601 -49.335 1.00 82.12 618 ASN A O 1
ATOM 4761 N N . GLU A 1 619 ? 1.236 5.359 -50.261 1.00 85.62 619 GLU A N 1
ATOM 4762 C CA . GLU A 1 619 ? 0.719 4.916 -51.555 1.00 85.62 619 GLU A CA 1
ATOM 4763 C C . GLU A 1 619 ? 0.094 3.513 -51.470 1.00 85.62 619 GLU A C 1
ATOM 4765 O O . GLU A 1 619 ? 0.490 2.651 -50.673 1.00 85.62 619 GLU A O 1
ATOM 4770 N N . THR A 1 620 ? -0.885 3.259 -52.338 1.00 84.75 620 THR A N 1
ATOM 4771 C CA . THR A 1 620 ? -1.573 1.962 -52.478 1.00 84.75 620 THR A CA 1
ATOM 4772 C C . THR A 1 620 ? -1.747 1.602 -53.959 1.00 84.75 620 THR A C 1
ATOM 4774 O O . THR A 1 620 ? -1.424 2.397 -54.847 1.00 84.75 620 THR A O 1
ATOM 4777 N N . GLY A 1 621 ? -2.194 0.375 -54.246 1.00 86.31 621 GLY A N 1
ATOM 4778 C CA . GLY A 1 621 ? -2.490 -0.062 -55.611 1.00 86.31 621 GLY A CA 1
ATOM 4779 C C . GLY A 1 621 ? -1.287 -0.003 -56.565 1.00 86.31 621 GLY A C 1
ATOM 4780 O O . GLY A 1 621 ? -0.146 -0.291 -56.196 1.00 86.31 621 GLY A O 1
ATOM 4781 N N . GLN A 1 622 ? -1.546 0.381 -57.817 1.00 86.81 622 GLN A N 1
ATOM 4782 C CA . GLN A 1 622 ? -0.543 0.388 -58.887 1.00 86.81 622 GLN A CA 1
ATOM 4783 C C . GLN A 1 622 ? 0.598 1.388 -58.642 1.00 86.81 622 GLN A C 1
ATOM 4785 O O . GLN A 1 622 ? 1.747 1.084 -58.963 1.00 86.81 622 GLN A O 1
ATOM 4790 N N . LYS A 1 623 ? 0.311 2.549 -58.035 1.00 86.31 623 LYS A N 1
ATOM 4791 C CA . LYS A 1 623 ? 1.330 3.562 -57.709 1.00 86.31 623 LYS A CA 1
ATOM 4792 C C . LYS A 1 623 ? 2.323 3.044 -56.674 1.00 86.31 623 LYS A C 1
ATOM 4794 O O . LYS A 1 623 ? 3.533 3.144 -56.874 1.00 86.31 623 LYS A O 1
ATOM 4799 N N . TRP A 1 624 ? 1.824 2.416 -55.607 1.00 89.38 624 TRP A N 1
ATOM 4800 C CA . TRP A 1 624 ? 2.681 1.728 -54.640 1.00 89.38 624 TRP A CA 1
ATOM 4801 C C . TRP A 1 624 ? 3.539 0.665 -55.320 1.00 89.38 624 TRP A C 1
ATOM 4803 O O . TRP A 1 624 ? 4.747 0.619 -55.095 1.00 89.38 624 TRP A O 1
ATOM 4813 N N . ARG A 1 625 ? 2.931 -0.152 -56.190 1.00 88.38 625 ARG A N 1
ATOM 4814 C CA . ARG A 1 625 ? 3.640 -1.211 -56.910 1.00 88.38 625 ARG A CA 1
ATOM 4815 C C . ARG A 1 625 ? 4.787 -0.637 -57.739 1.00 88.38 625 ARG A C 1
ATOM 4817 O O . ARG A 1 625 ? 5.907 -1.113 -57.614 1.00 88.38 625 ARG A O 1
ATOM 4824 N N . GLN A 1 626 ? 4.559 0.419 -58.515 1.00 88.62 626 GLN A N 1
ATOM 4825 C CA . GLN A 1 626 ? 5.616 1.075 -59.297 1.00 88.62 626 GLN A CA 1
ATOM 4826 C C . GLN A 1 626 ? 6.783 1.544 -58.415 1.00 88.62 626 GLN A C 1
ATOM 4828 O O . GLN A 1 626 ? 7.935 1.210 -58.696 1.00 88.62 626 GLN A O 1
ATOM 4833 N N . LEU A 1 627 ? 6.490 2.238 -57.308 1.00 86.94 627 LEU A N 1
ATOM 4834 C CA . LEU A 1 627 ? 7.512 2.683 -56.353 1.00 86.94 627 LEU A CA 1
ATOM 4835 C C . LEU A 1 627 ? 8.271 1.502 -55.731 1.00 86.94 627 LEU A C 1
ATOM 4837 O O . LEU A 1 627 ? 9.495 1.546 -55.594 1.00 86.94 627 LEU A O 1
ATOM 4841 N N . ARG A 1 628 ? 7.556 0.432 -55.368 1.00 87.25 628 ARG A N 1
ATOM 4842 C CA . ARG A 1 628 ? 8.129 -0.779 -54.772 1.00 87.25 628 ARG A CA 1
ATOM 4843 C C . ARG A 1 628 ? 9.065 -1.497 -55.740 1.00 87.25 628 ARG A C 1
ATOM 4845 O O . ARG A 1 628 ? 10.182 -1.828 -55.353 1.00 87.25 628 ARG A O 1
ATOM 4852 N N . TYR A 1 629 ? 8.642 -1.696 -56.988 1.00 87.56 629 TYR A N 1
ATOM 4853 C CA . TYR A 1 629 ? 9.452 -2.350 -58.020 1.00 87.56 629 TYR A CA 1
ATOM 4854 C C . TYR A 1 629 ? 10.719 -1.555 -58.352 1.00 87.56 629 TYR A C 1
ATOM 4856 O O . TYR A 1 629 ? 11.782 -2.151 -58.531 1.00 87.56 629 TYR A O 1
ATOM 4864 N N . ALA A 1 630 ? 10.636 -0.223 -58.378 1.00 86.00 630 ALA A N 1
ATOM 4865 C CA . ALA A 1 630 ? 11.810 0.620 -58.572 1.00 86.00 630 ALA A CA 1
ATOM 4866 C C . ALA A 1 630 ? 12.830 0.424 -57.434 1.00 86.00 630 ALA A C 1
ATOM 4868 O O . ALA A 1 630 ? 13.998 0.125 -57.689 1.00 86.00 630 ALA A O 1
ATOM 4869 N N . ALA A 1 631 ? 12.380 0.504 -56.177 1.00 84.81 631 ALA A N 1
ATOM 4870 C CA . ALA A 1 631 ? 13.266 0.424 -55.016 1.00 84.81 631 ALA A CA 1
ATOM 4871 C C . ALA A 1 631 ? 13.811 -0.989 -54.743 1.00 84.81 631 ALA A C 1
ATOM 4873 O O . ALA A 1 631 ? 14.979 -1.136 -54.384 1.00 84.81 631 ALA A O 1
ATOM 4874 N N . GLN A 1 632 ? 13.003 -2.042 -54.923 1.00 86.88 632 GLN A N 1
ATOM 4875 C CA . GLN A 1 632 ? 13.399 -3.414 -54.566 1.00 86.88 632 GLN A CA 1
ATOM 4876 C C . GLN A 1 632 ? 14.623 -3.887 -55.359 1.00 86.88 632 GLN A C 1
ATOM 4878 O O . GLN A 1 632 ? 15.450 -4.632 -54.838 1.00 86.88 632 GLN A O 1
ATOM 4883 N N . SER A 1 633 ? 14.761 -3.417 -56.604 1.00 84.56 633 SER A N 1
ATOM 4884 C CA . SER A 1 633 ? 15.894 -3.759 -57.466 1.00 84.56 633 SER A CA 1
ATOM 4885 C C . SER A 1 633 ? 17.234 -3.284 -56.898 1.00 84.56 633 SER A C 1
ATOM 4887 O O . SER A 1 633 ? 18.256 -3.889 -57.199 1.00 84.56 633 SER A O 1
ATOM 4889 N N . LYS A 1 634 ? 17.221 -2.238 -56.059 1.00 84.44 634 LYS A N 1
ATOM 4890 C CA . LYS A 1 634 ? 18.406 -1.636 -55.436 1.00 84.44 634 LYS A CA 1
ATOM 4891 C C . LYS A 1 634 ? 18.594 -2.062 -53.980 1.00 84.44 634 LYS A C 1
ATOM 4893 O O . LYS A 1 634 ? 19.722 -2.279 -53.566 1.00 84.44 634 LYS A O 1
ATOM 4898 N N . LEU A 1 635 ? 17.500 -2.200 -53.226 1.00 83.69 635 LEU A N 1
ATOM 4899 C CA . LEU A 1 635 ? 17.538 -2.398 -51.769 1.00 83.69 635 LEU A CA 1
ATOM 4900 C C . LEU A 1 635 ? 17.327 -3.849 -51.310 1.00 83.69 635 LEU A C 1
ATOM 4902 O O . LEU A 1 635 ? 17.623 -4.170 -50.164 1.00 83.69 635 LEU A O 1
ATOM 4906 N N . LEU A 1 636 ? 16.827 -4.733 -52.181 1.00 83.69 636 LEU A N 1
ATOM 4907 C CA . LEU A 1 636 ? 16.605 -6.150 -51.856 1.00 83.69 636 LEU A CA 1
ATOM 4908 C C . LEU A 1 636 ? 17.402 -7.114 -52.743 1.00 83.69 636 LEU A C 1
ATOM 4910 O O . LEU A 1 636 ? 17.554 -8.280 -52.380 1.00 83.69 636 LEU A O 1
ATOM 4914 N N . ASN A 1 637 ? 17.913 -6.658 -53.892 1.00 86.25 637 ASN A N 1
ATOM 4915 C CA . ASN A 1 637 ? 18.752 -7.479 -54.763 1.00 86.25 637 ASN A CA 1
ATOM 4916 C C . ASN A 1 637 ? 20.121 -7.731 -54.103 1.00 86.25 637 ASN A C 1
ATOM 4918 O O . ASN A 1 637 ? 20.847 -6.762 -53.876 1.00 86.25 637 ASN A O 1
ATOM 4922 N N . PRO A 1 638 ? 20.531 -8.993 -53.874 1.00 82.31 638 PRO A N 1
ATOM 4923 C CA . PRO A 1 638 ? 21.798 -9.303 -53.213 1.00 82.31 638 PRO A CA 1
ATOM 4924 C C . PRO A 1 638 ? 23.027 -8.626 -53.838 1.00 82.31 638 PRO A C 1
ATOM 4926 O O . PRO A 1 638 ? 23.876 -8.132 -53.105 1.00 82.31 638 PRO A O 1
ATOM 4929 N N . LYS A 1 639 ? 23.096 -8.536 -55.177 1.00 83.81 639 LYS A N 1
ATOM 4930 C CA . LYS A 1 639 ? 24.224 -7.905 -55.891 1.00 83.81 639 LYS A CA 1
ATOM 4931 C C . LYS A 1 639 ? 24.291 -6.394 -55.683 1.00 83.81 639 LYS A C 1
ATOM 4933 O O . LYS A 1 639 ? 25.367 -5.813 -55.732 1.00 83.81 639 LYS A O 1
ATOM 4938 N N . SER A 1 640 ? 23.138 -5.745 -55.529 1.00 85.06 640 SER A N 1
ATOM 4939 C CA . SER A 1 640 ? 23.079 -4.304 -55.277 1.00 85.06 640 SER A CA 1
ATOM 4940 C C . SER A 1 640 ? 23.329 -3.989 -53.812 1.00 85.06 640 SER A C 1
ATOM 4942 O O . SER A 1 640 ? 23.978 -3.004 -53.512 1.00 85.06 640 SER A O 1
ATOM 4944 N N . VAL A 1 641 ? 22.867 -4.837 -52.897 1.00 83.12 641 VAL A N 1
ATOM 4945 C CA . VAL A 1 641 ? 23.053 -4.599 -51.464 1.00 83.12 641 VAL A CA 1
ATOM 4946 C C . VAL A 1 641 ? 24.504 -4.866 -51.043 1.00 83.12 641 VAL A C 1
ATOM 4948 O O . VAL A 1 641 ? 25.035 -4.145 -50.208 1.00 83.12 641 VAL A O 1
ATOM 4951 N N . SER A 1 642 ? 25.204 -5.816 -51.676 1.00 86.12 642 SER A N 1
ATOM 4952 C CA . SER A 1 642 ? 26.625 -6.072 -51.391 1.00 86.12 642 SER A CA 1
ATOM 4953 C C . SER A 1 642 ? 27.541 -4.864 -51.615 1.00 86.12 642 SER A C 1
ATOM 4955 O O . SER A 1 642 ? 28.614 -4.818 -51.023 1.00 86.12 642 SER A O 1
ATOM 4957 N N . SER A 1 643 ? 27.146 -3.873 -52.426 1.00 88.12 643 SER A N 1
ATOM 4958 C CA . SER A 1 643 ? 27.949 -2.653 -52.594 1.00 88.12 643 SER A CA 1
ATOM 4959 C C . SER A 1 643 ? 27.939 -1.738 -51.367 1.00 88.12 643 SER A C 1
ATOM 4961 O O . SER A 1 643 ? 28.784 -0.855 -51.289 1.00 88.12 643 SER A O 1
ATOM 4963 N N . PHE A 1 644 ? 27.015 -1.927 -50.416 1.00 86.19 644 PHE A N 1
ATOM 4964 C CA . PHE A 1 644 ? 26.986 -1.160 -49.165 1.00 86.19 644 PHE A CA 1
ATOM 4965 C C . PHE A 1 644 ? 27.949 -1.711 -48.107 1.00 86.19 644 PHE A C 1
ATOM 4967 O O . PHE A 1 644 ? 28.300 -0.998 -47.175 1.00 86.19 644 PHE A O 1
ATOM 4974 N N . VAL A 1 645 ? 28.420 -2.954 -48.255 1.00 90.81 645 VAL A N 1
ATOM 4975 C CA . VAL A 1 645 ? 29.278 -3.610 -47.258 1.00 90.81 645 VAL A CA 1
ATOM 4976 C C . VAL A 1 645 ? 30.534 -2.795 -46.918 1.00 90.81 645 VAL A C 1
ATOM 4978 O O . VAL A 1 645 ? 30.779 -2.631 -45.728 1.00 90.81 645 VAL A O 1
ATOM 4981 N N . PRO A 1 646 ? 31.303 -2.229 -47.876 1.00 91.94 646 PRO A N 1
ATOM 4982 C CA . PRO A 1 646 ? 32.505 -1.464 -47.533 1.00 91.94 646 PRO A CA 1
ATOM 4983 C C . PRO A 1 646 ? 32.224 -0.247 -46.644 1.00 91.94 646 PRO A C 1
ATOM 4985 O O . PRO A 1 646 ? 32.951 -0.016 -45.684 1.00 91.94 646 PRO A O 1
ATOM 4988 N N . VAL A 1 647 ? 31.153 0.504 -46.927 1.00 90.31 647 VAL A N 1
ATOM 4989 C CA . VAL A 1 647 ? 30.815 1.703 -46.145 1.00 90.31 647 VAL A CA 1
ATOM 4990 C C . VAL A 1 647 ? 30.224 1.346 -44.780 1.00 90.31 647 VAL A C 1
ATOM 4992 O O . VAL A 1 647 ? 30.538 1.998 -43.790 1.00 90.31 647 VAL A O 1
ATOM 4995 N N . LEU A 1 648 ? 29.431 0.272 -44.692 1.00 90.50 648 LEU A N 1
ATOM 4996 C CA . LEU A 1 648 ? 28.938 -0.240 -43.410 1.00 90.50 648 LEU A CA 1
ATOM 4997 C C . LEU A 1 648 ? 30.083 -0.792 -42.546 1.00 90.50 648 LEU A C 1
ATOM 4999 O O . LEU A 1 648 ? 30.093 -0.575 -41.339 1.00 90.50 648 LEU A O 1
ATOM 5003 N N . ASP A 1 649 ? 31.072 -1.459 -43.155 1.00 93.25 649 ASP A N 1
ATOM 5004 C CA . ASP A 1 649 ? 32.277 -1.941 -42.468 1.00 93.25 649 ASP A CA 1
ATOM 5005 C C . ASP A 1 649 ? 33.068 -0.788 -41.845 1.00 93.25 649 ASP A C 1
ATOM 5007 O O . ASP A 1 649 ? 33.468 -0.881 -40.685 1.00 93.25 649 ASP A O 1
ATOM 5011 N N . GLU A 1 650 ? 33.257 0.299 -42.595 1.00 92.25 650 GLU A N 1
ATOM 5012 C CA . GLU A 1 650 ? 33.930 1.513 -42.129 1.00 92.25 650 GLU A CA 1
ATOM 5013 C C . GLU A 1 650 ? 33.182 2.153 -40.948 1.00 92.25 650 GLU A C 1
ATOM 5015 O O . GLU A 1 650 ? 33.769 2.382 -39.892 1.00 92.25 650 GLU A O 1
ATOM 5020 N N . ILE A 1 651 ? 31.868 2.349 -41.078 1.00 91.12 651 ILE A N 1
ATOM 5021 C CA . ILE A 1 651 ? 31.019 2.939 -40.031 1.00 91.12 651 ILE A CA 1
ATOM 5022 C C . ILE A 1 651 ? 31.014 2.081 -38.759 1.00 91.12 651 ILE A C 1
ATOM 5024 O O . ILE A 1 651 ? 31.116 2.604 -37.648 1.00 91.12 651 ILE A O 1
ATOM 5028 N N . SER A 1 652 ? 30.941 0.755 -38.891 1.00 92.75 652 SER A N 1
ATOM 5029 C CA . SER A 1 652 ? 31.008 -0.144 -37.738 1.00 92.75 652 SER A CA 1
ATOM 5030 C C . SER A 1 652 ? 32.395 -0.168 -37.082 1.00 92.75 652 SER A C 1
ATOM 5032 O O . SER A 1 652 ? 32.474 -0.391 -35.876 1.00 92.75 652 SER A O 1
ATOM 5034 N N . ARG A 1 653 ? 33.493 0.077 -37.819 1.00 92.12 653 ARG A N 1
ATOM 5035 C CA . ARG A 1 653 ? 34.828 0.267 -37.211 1.00 92.12 653 ARG A CA 1
ATOM 5036 C C . ARG A 1 653 ? 34.887 1.548 -36.392 1.00 92.12 653 ARG A C 1
ATOM 5038 O O . ARG A 1 653 ? 35.391 1.506 -35.274 1.00 92.12 653 ARG A O 1
ATOM 5045 N N . ASP A 1 654 ? 34.348 2.644 -36.922 1.00 90.62 654 ASP A N 1
ATOM 5046 C CA . ASP A 1 654 ? 34.285 3.920 -36.205 1.00 90.62 654 ASP A CA 1
ATOM 5047 C C . ASP A 1 654 ? 33.494 3.772 -34.897 1.00 90.62 654 ASP A C 1
ATOM 5049 O O . ASP A 1 654 ? 33.935 4.236 -33.847 1.00 90.62 654 ASP A O 1
ATOM 5053 N N . PHE A 1 655 ? 32.373 3.046 -34.932 1.00 90.00 655 PHE A N 1
ATOM 5054 C CA . PHE A 1 655 ? 31.584 2.744 -33.738 1.00 90.00 655 PHE A CA 1
ATOM 5055 C C . PHE A 1 655 ? 32.355 1.898 -32.710 1.00 90.00 655 PHE A C 1
ATOM 5057 O O . PHE A 1 655 ? 32.386 2.235 -31.530 1.00 90.00 655 PHE A O 1
ATOM 5064 N N . VAL A 1 656 ? 33.029 0.825 -33.136 1.00 89.75 656 VAL A N 1
ATOM 5065 C CA . VAL A 1 656 ? 33.860 -0.004 -32.242 1.00 89.75 656 VAL A CA 1
ATOM 5066 C C . VAL A 1 656 ? 34.987 0.811 -31.605 1.00 89.75 656 VAL A C 1
ATOM 5068 O O . VAL A 1 656 ? 35.261 0.671 -30.415 1.00 89.75 656 VAL A O 1
ATOM 5071 N N . GLU A 1 657 ? 35.618 1.702 -32.366 1.00 87.25 657 GLU A N 1
ATOM 5072 C CA . GLU A 1 657 ? 36.668 2.579 -31.853 1.00 87.25 657 GLU A CA 1
ATOM 5073 C C . GLU A 1 657 ? 36.127 3.634 -30.871 1.00 87.25 657 GLU A C 1
ATOM 5075 O O . GLU A 1 657 ? 36.790 3.995 -29.892 1.00 87.25 657 GLU A O 1
ATOM 5080 N N . LYS A 1 658 ? 34.894 4.101 -31.088 1.00 84.25 658 LYS A N 1
ATOM 5081 C CA . LYS A 1 658 ? 34.167 4.947 -30.139 1.00 84.25 658 LYS A CA 1
ATOM 5082 C C . LYS A 1 658 ? 33.919 4.208 -28.823 1.00 84.25 658 LYS A C 1
ATOM 5084 O O . LYS A 1 658 ? 34.235 4.754 -27.769 1.00 84.25 658 LYS A O 1
ATOM 5089 N N . LEU A 1 659 ? 33.455 2.955 -28.886 1.00 83.75 659 LEU A N 1
ATOM 5090 C CA . LEU A 1 659 ? 33.279 2.108 -27.701 1.00 83.75 659 LEU A CA 1
ATOM 5091 C C . LEU A 1 659 ? 34.595 1.852 -26.964 1.00 83.75 659 LEU A C 1
ATOM 5093 O O . LEU A 1 659 ? 34.584 1.770 -25.743 1.00 83.75 659 LEU A O 1
ATOM 5097 N N . ARG A 1 660 ? 35.715 1.711 -27.681 1.00 82.31 660 ARG A N 1
ATOM 5098 C CA . ARG A 1 660 ? 37.052 1.516 -27.097 1.00 82.31 660 ARG A CA 1
ATOM 5099 C C . ARG A 1 660 ? 37.545 2.749 -26.343 1.00 82.31 660 ARG A C 1
ATOM 5101 O O . ARG A 1 660 ? 38.108 2.627 -25.262 1.00 82.31 660 ARG A O 1
ATOM 5108 N N . THR A 1 661 ? 37.352 3.935 -26.918 1.00 78.00 661 THR A N 1
ATOM 5109 C CA . THR A 1 661 ? 37.888 5.189 -26.361 1.00 78.00 661 THR A CA 1
ATOM 5110 C C . THR A 1 661 ? 36.979 5.876 -25.346 1.00 78.00 661 THR A C 1
ATOM 5112 O O . THR A 1 661 ? 37.470 6.648 -24.528 1.00 78.00 661 THR A O 1
ATOM 5115 N N . GLY A 1 662 ? 35.678 5.590 -25.361 1.00 69.44 662 GLY A N 1
ATOM 5116 C CA . GLY A 1 662 ? 34.702 6.079 -24.387 1.00 69.44 662 GLY A CA 1
ATOM 5117 C C . GLY A 1 662 ? 34.574 5.181 -23.157 1.00 69.44 662 GLY A C 1
ATOM 5118 O O . GLY A 1 662 ? 33.459 4.785 -22.830 1.00 69.44 662 GLY A O 1
ATOM 5119 N N . ARG A 1 663 ? 35.694 4.807 -22.520 1.00 65.88 663 ARG A N 1
ATOM 5120 C CA . ARG A 1 663 ? 35.717 3.923 -21.338 1.00 65.88 663 ARG A CA 1
ATOM 5121 C C . ARG A 1 663 ? 36.402 4.557 -20.143 1.00 65.88 663 ARG A C 1
ATOM 5123 O O . ARG A 1 663 ? 37.335 5.345 -20.290 1.00 65.88 663 ARG A O 1
ATOM 5130 N N . SER A 1 664 ? 35.969 4.145 -18.958 1.00 59.38 664 SER A N 1
ATOM 5131 C CA . SER A 1 664 ? 36.657 4.439 -17.705 1.00 59.38 664 SER A CA 1
ATOM 5132 C C . SER A 1 664 ? 37.976 3.667 -17.650 1.00 59.38 664 SER A C 1
ATOM 5134 O O . SER A 1 664 ? 37.996 2.447 -17.814 1.00 59.38 664 SER A O 1
ATOM 5136 N N . ALA A 1 665 ? 39.083 4.367 -17.381 1.00 53.72 665 ALA A N 1
ATOM 5137 C CA . ALA A 1 665 ? 40.401 3.746 -17.217 1.00 53.72 665 ALA A CA 1
ATOM 5138 C C . ALA A 1 665 ? 40.487 2.830 -15.978 1.00 53.72 665 ALA A C 1
ATOM 5140 O O . ALA A 1 665 ? 41.398 2.011 -15.897 1.00 53.72 665 ALA A O 1
ATOM 5141 N N . ALA A 1 666 ? 39.553 2.969 -15.026 1.00 52.44 666 ALA A N 1
ATOM 5142 C CA . ALA A 1 666 ? 39.521 2.205 -13.781 1.00 52.44 666 ALA A CA 1
ATOM 5143 C C . ALA A 1 666 ? 38.597 0.975 -13.845 1.00 52.44 666 ALA A C 1
ATOM 5145 O O . ALA A 1 666 ? 38.953 -0.072 -13.310 1.00 52.44 666 ALA A O 1
ATOM 5146 N N . THR A 1 667 ? 37.433 1.083 -14.499 1.00 56.50 667 THR A N 1
ATOM 5147 C CA . THR A 1 667 ? 36.378 0.047 -14.458 1.00 56.50 667 THR A CA 1
ATOM 5148 C C . THR A 1 667 ? 36.152 -0.672 -15.792 1.00 56.50 667 THR A C 1
ATOM 5150 O O . THR A 1 667 ? 35.479 -1.701 -15.827 1.00 56.50 667 THR A O 1
ATOM 5153 N N . LEU A 1 668 ? 36.738 -0.175 -16.895 1.00 54.56 668 LEU A N 1
ATOM 5154 C CA . LEU A 1 668 ? 36.491 -0.633 -18.276 1.00 54.56 668 LEU A CA 1
ATOM 5155 C C . LEU A 1 668 ? 35.019 -0.531 -18.724 1.00 54.56 668 LEU A C 1
ATOM 5157 O O . LEU A 1 668 ? 34.660 -1.017 -19.797 1.00 54.56 668 LEU A O 1
ATOM 5161 N N . GLU A 1 669 ? 34.178 0.133 -17.935 1.00 58.16 669 GLU A N 1
ATOM 5162 C CA . GLU A 1 669 ? 32.790 0.436 -18.270 1.00 58.16 669 GLU A CA 1
ATOM 5163 C C . GLU A 1 669 ? 32.724 1.541 -19.333 1.00 58.16 669 GLU A C 1
ATOM 5165 O O . GLU A 1 669 ? 33.587 2.433 -19.356 1.00 58.16 669 GLU A O 1
ATOM 5170 N N . PRO A 1 670 ? 31.716 1.512 -20.222 1.00 56.81 670 PRO A N 1
ATOM 5171 C CA . PRO A 1 670 ? 31.467 2.613 -21.134 1.00 56.81 670 PRO A CA 1
ATOM 5172 C C . PRO A 1 670 ? 31.048 3.857 -20.341 1.00 56.81 670 PRO A C 1
ATOM 5174 O O . PRO A 1 670 ? 30.041 3.856 -19.646 1.00 56.81 670 PRO A O 1
ATOM 5177 N N . THR A 1 671 ? 31.781 4.958 -20.502 1.00 58.91 671 THR A N 1
ATOM 5178 C CA . THR A 1 671 ? 31.369 6.294 -20.024 1.00 58.91 671 THR A CA 1
ATOM 5179 C C . THR A 1 671 ? 30.439 7.002 -21.013 1.00 58.91 671 THR A C 1
ATOM 5181 O O . THR A 1 671 ? 30.196 8.204 -20.910 1.00 58.91 671 THR A O 1
ATOM 5184 N N . ILE A 1 672 ? 29.961 6.269 -22.019 1.00 65.69 672 ILE A N 1
ATOM 5185 C CA . ILE A 1 672 ? 29.194 6.772 -23.154 1.00 65.69 672 ILE A CA 1
ATOM 5186 C C . ILE A 1 672 ? 27.770 6.225 -23.115 1.00 65.69 672 ILE A C 1
ATOM 5188 O O . ILE A 1 672 ? 27.548 5.047 -22.845 1.00 65.69 672 ILE A O 1
ATOM 5192 N N . ASP A 1 673 ? 26.811 7.085 -23.446 1.00 72.88 673 ASP A N 1
ATOM 5193 C CA . ASP A 1 673 ? 25.414 6.703 -23.638 1.00 72.88 673 ASP A CA 1
ATOM 5194 C C . ASP A 1 673 ? 25.290 5.802 -24.879 1.00 72.88 673 ASP A C 1
ATOM 5196 O O . ASP A 1 673 ? 25.366 6.256 -26.027 1.00 72.88 673 ASP A O 1
ATOM 5200 N N . LEU A 1 674 ? 25.132 4.499 -24.640 1.00 76.44 674 LEU A N 1
ATOM 5201 C CA . LEU A 1 674 ? 25.094 3.486 -25.690 1.00 76.44 674 LEU A CA 1
ATOM 5202 C C . LEU A 1 674 ? 23.885 3.652 -26.627 1.00 76.44 674 LEU A C 1
ATOM 5204 O O . LEU A 1 674 ? 24.018 3.398 -27.826 1.00 76.44 674 LEU A O 1
ATOM 5208 N N . ASP A 1 675 ? 22.730 4.107 -26.127 1.00 74.81 675 ASP A N 1
ATOM 5209 C CA . ASP A 1 675 ? 21.547 4.373 -26.958 1.00 74.81 675 ASP A CA 1
ATOM 5210 C C . ASP A 1 675 ? 21.808 5.551 -27.895 1.00 74.81 675 ASP A C 1
ATOM 5212 O O . ASP A 1 675 ? 21.596 5.452 -29.109 1.00 74.81 675 ASP A O 1
ATOM 5216 N N . ALA A 1 676 ? 22.363 6.642 -27.367 1.00 75.25 676 ALA A N 1
ATOM 5217 C CA . ALA A 1 676 ? 22.728 7.799 -28.175 1.00 75.25 676 ALA A CA 1
ATOM 5218 C C . ALA A 1 676 ? 23.748 7.443 -29.273 1.00 75.25 676 ALA A C 1
ATOM 5220 O O . ALA A 1 676 ? 23.597 7.868 -30.424 1.00 75.25 676 ALA A O 1
ATOM 5221 N N . GLU A 1 677 ? 24.767 6.640 -28.960 1.00 79.94 677 GLU A N 1
ATOM 5222 C CA . GLU A 1 677 ? 25.781 6.233 -29.939 1.00 79.94 677 GLU A CA 1
ATOM 5223 C C . GLU A 1 677 ? 25.234 5.234 -30.974 1.00 79.94 677 GLU A C 1
ATOM 5225 O O . GLU A 1 677 ? 25.540 5.346 -32.164 1.00 79.94 677 GLU A O 1
ATOM 5230 N N . LEU A 1 678 ? 24.363 4.300 -30.579 1.00 79.81 678 LEU A N 1
ATOM 5231 C CA . LEU A 1 678 ? 23.714 3.380 -31.519 1.00 79.81 678 LEU A CA 1
ATOM 5232 C C . LEU A 1 678 ? 22.734 4.100 -32.461 1.00 79.81 678 LEU A C 1
ATOM 5234 O O . LEU A 1 678 ? 22.607 3.726 -33.633 1.00 79.81 678 LEU A O 1
ATOM 5238 N N . ARG A 1 679 ? 22.076 5.172 -32.001 1.00 77.44 679 ARG A N 1
ATOM 5239 C CA . ARG A 1 679 ? 21.250 6.042 -32.857 1.00 77.44 679 ARG A CA 1
ATOM 5240 C C . ARG A 1 679 ? 22.087 6.778 -33.895 1.00 77.44 679 ARG A C 1
ATOM 5242 O O . ARG A 1 679 ? 21.713 6.787 -35.071 1.00 77.44 679 ARG A O 1
ATOM 5249 N N . LYS A 1 680 ? 23.233 7.337 -33.489 1.00 80.88 680 LYS A N 1
ATOM 5250 C CA . LYS A 1 680 ? 24.211 7.953 -34.402 1.00 80.88 680 LYS A CA 1
ATOM 5251 C C . LYS A 1 680 ? 24.695 6.943 -35.437 1.00 80.88 680 LYS A C 1
ATOM 5253 O O . LYS A 1 680 ? 24.646 7.225 -36.632 1.00 80.88 680 LYS A O 1
ATOM 5258 N N . TRP A 1 681 ? 25.053 5.737 -34.996 1.00 87.31 681 TRP A N 1
ATOM 5259 C CA . TRP A 1 681 ? 25.482 4.656 -35.878 1.00 87.31 681 TRP A CA 1
ATOM 5260 C C . TRP A 1 681 ? 24.421 4.252 -36.905 1.00 87.31 681 TRP A C 1
ATOM 5262 O O . TRP A 1 681 ? 24.737 4.134 -38.092 1.00 87.31 681 TRP A O 1
ATOM 5272 N N . SER A 1 682 ? 23.158 4.100 -36.495 1.00 83.19 682 SER A N 1
ATOM 5273 C CA . SER A 1 682 ? 22.096 3.733 -37.438 1.00 83.19 682 SER A CA 1
ATOM 5274 C C . SER A 1 682 ? 21.779 4.866 -38.422 1.00 83.19 682 SER A C 1
ATOM 5276 O O . SER A 1 682 ? 21.518 4.606 -39.600 1.00 83.19 682 SER A O 1
ATOM 5278 N N . LEU A 1 683 ? 21.834 6.129 -37.978 1.00 78.62 683 LEU A N 1
ATOM 5279 C CA . LEU A 1 683 ? 21.641 7.286 -38.854 1.00 78.62 683 LEU A CA 1
ATOM 5280 C C . LEU A 1 683 ? 22.769 7.402 -39.891 1.00 78.62 683 LEU A C 1
ATOM 5282 O O . LEU A 1 683 ? 22.485 7.528 -41.082 1.00 78.62 683 LEU A O 1
ATOM 5286 N N . GLU A 1 684 ? 24.027 7.309 -39.452 1.00 83.50 684 GLU A N 1
ATOM 5287 C CA . GLU A 1 684 ? 25.217 7.318 -40.313 1.00 83.50 684 GLU A CA 1
ATOM 5288 C C . GLU A 1 684 ? 25.137 6.183 -41.349 1.00 83.50 684 GLU A C 1
ATOM 5290 O O . GLU A 1 684 ? 25.269 6.430 -42.546 1.00 83.50 684 GLU A O 1
ATOM 5295 N N . SER A 1 685 ? 24.803 4.962 -40.915 1.00 84.62 685 SER A N 1
ATOM 5296 C CA . SER A 1 685 ? 24.673 3.785 -41.786 1.00 84.62 685 SER A CA 1
ATOM 5297 C C . SER A 1 685 ? 23.626 3.977 -42.886 1.00 84.62 685 SER A C 1
ATOM 5299 O O . SER A 1 685 ? 23.903 3.742 -44.066 1.00 84.62 685 SER A O 1
ATOM 5301 N N . VAL A 1 686 ? 22.422 4.441 -42.533 1.00 78.88 686 VAL A N 1
ATOM 5302 C CA . VAL A 1 686 ? 21.339 4.650 -43.507 1.00 78.88 686 VAL A CA 1
ATOM 5303 C C . VAL A 1 686 ? 21.660 5.801 -44.456 1.00 78.88 686 VAL A C 1
ATOM 5305 O O . VAL A 1 686 ? 21.433 5.674 -45.662 1.00 78.88 686 VAL A O 1
ATOM 5308 N N . VAL A 1 687 ? 22.196 6.914 -43.955 1.00 77.38 687 VAL A N 1
ATOM 5309 C CA . VAL A 1 687 ? 22.544 8.073 -44.789 1.00 77.38 687 VAL A CA 1
ATOM 5310 C C . VAL A 1 687 ? 23.678 7.739 -45.748 1.00 77.38 687 VAL A C 1
ATOM 5312 O O . VAL A 1 687 ? 23.568 8.030 -46.938 1.00 77.38 687 VAL A O 1
ATOM 5315 N N . SER A 1 688 ? 24.720 7.051 -45.295 1.00 82.38 688 SER A N 1
ATOM 5316 C CA . SER A 1 688 ? 25.819 6.657 -46.173 1.00 82.38 688 SER A CA 1
ATOM 5317 C C . SER A 1 688 ? 25.396 5.623 -47.210 1.00 82.38 688 SER A C 1
ATOM 5319 O O . SER A 1 688 ? 25.772 5.744 -48.374 1.00 82.38 688 SER A O 1
ATOM 5321 N N . ALA A 1 689 ? 24.537 4.667 -46.846 1.00 78.31 689 ALA A N 1
ATOM 5322 C CA . ALA A 1 689 ? 24.009 3.699 -47.804 1.00 78.31 689 ALA A CA 1
ATOM 5323 C C . ALA A 1 689 ? 23.068 4.336 -48.847 1.00 78.31 689 ALA A C 1
ATOM 5325 O O . ALA A 1 689 ? 23.018 3.888 -49.991 1.00 78.31 689 ALA A O 1
ATOM 5326 N N . THR A 1 690 ? 22.305 5.370 -48.478 1.00 73.50 690 THR A N 1
ATOM 5327 C CA . THR A 1 690 ? 21.273 5.952 -49.361 1.00 73.50 690 THR A CA 1
ATOM 5328 C C . THR A 1 690 ? 21.734 7.178 -50.140 1.00 73.50 690 THR A C 1
ATOM 5330 O O . THR A 1 690 ? 21.351 7.337 -51.299 1.00 73.50 690 THR A O 1
ATOM 5333 N N . LEU A 1 691 ? 22.544 8.036 -49.523 1.00 76.88 691 LEU A N 1
ATOM 5334 C CA . LEU A 1 691 ? 23.018 9.301 -50.085 1.00 76.88 691 LEU A CA 1
ATOM 5335 C C . LEU A 1 691 ? 24.502 9.264 -50.471 1.00 76.88 691 LEU A C 1
ATOM 5337 O O . LEU A 1 691 ? 24.968 10.186 -51.133 1.00 76.88 691 LEU A O 1
ATOM 5341 N N . GLY A 1 692 ? 25.243 8.216 -50.091 1.00 78.56 692 GLY A N 1
ATOM 5342 C CA . GLY A 1 692 ? 26.667 8.081 -50.413 1.00 78.56 692 GLY A CA 1
ATOM 5343 C C . GLY A 1 692 ? 27.570 9.067 -49.668 1.00 78.56 692 GLY A C 1
ATOM 5344 O O . GLY A 1 692 ? 28.700 9.289 -50.095 1.00 78.56 692 GLY A O 1
ATOM 5345 N N . ILE A 1 693 ? 27.077 9.674 -48.583 1.00 82.19 693 ILE A N 1
ATOM 5346 C CA . ILE A 1 693 ? 27.804 10.660 -47.773 1.00 82.19 693 ILE A CA 1
ATOM 5347 C C . ILE A 1 693 ? 27.975 10.163 -46.336 1.00 82.19 693 ILE A C 1
ATOM 5349 O O . ILE A 1 693 ? 27.070 9.547 -45.771 1.00 82.19 693 ILE A O 1
ATOM 5353 N N . ARG A 1 694 ? 29.132 10.447 -45.738 1.00 83.75 694 ARG A N 1
ATOM 5354 C CA . ARG A 1 694 ? 29.398 10.253 -44.306 1.00 83.75 694 ARG A CA 1
ATOM 5355 C C . ARG A 1 694 ? 28.942 11.502 -43.547 1.00 83.75 694 ARG A C 1
ATOM 5357 O O . ARG A 1 694 ? 29.287 12.606 -43.964 1.00 83.75 694 ARG A O 1
ATOM 5364 N N . LEU A 1 695 ? 28.180 11.338 -42.464 1.00 78.75 695 LEU A N 1
ATOM 5365 C CA . LEU A 1 695 ? 27.806 12.451 -41.573 1.00 78.75 695 LEU A CA 1
ATOM 5366 C C . LEU A 1 695 ? 28.953 12.788 -40.603 1.00 78.75 695 LEU A C 1
ATOM 5368 O O . LEU A 1 695 ? 29.111 13.931 -40.174 1.00 78.75 695 LEU A O 1
ATOM 5372 N N . GLY A 1 696 ? 29.784 11.793 -40.283 1.00 79.94 696 GLY A N 1
ATOM 5373 C CA . GLY A 1 696 ? 30.928 11.937 -39.391 1.00 79.94 696 GLY A CA 1
ATOM 5374 C C . GLY A 1 696 ? 30.545 12.042 -37.915 1.00 79.94 696 GLY A C 1
ATOM 5375 O O . GLY A 1 696 ? 31.355 12.528 -37.128 1.00 79.94 696 GLY A O 1
ATOM 5376 N N . CYS A 1 697 ? 29.348 11.599 -37.507 1.00 77.06 697 CYS A N 1
ATOM 5377 C CA . CYS A 1 697 ? 28.901 11.690 -36.111 1.00 77.06 697 CYS A CA 1
ATOM 5378 C C . CYS A 1 697 ? 29.525 10.626 -35.189 1.00 77.06 697 CYS A C 1
ATOM 5380 O O . CYS A 1 697 ? 29.369 10.710 -33.972 1.00 77.06 697 CYS A O 1
ATOM 5382 N N . LEU A 1 698 ? 30.282 9.677 -35.756 1.00 79.94 698 LEU A N 1
ATOM 5383 C CA . LEU A 1 698 ? 31.070 8.670 -35.030 1.00 79.94 698 LEU A CA 1
ATOM 5384 C C . LEU A 1 698 ? 32.588 8.950 -35.006 1.00 79.94 698 LEU A C 1
ATOM 5386 O O . LEU A 1 698 ? 33.332 8.247 -34.326 1.00 79.94 698 LEU A O 1
ATOM 5390 N N . GLN A 1 699 ? 33.083 9.952 -35.743 1.00 75.31 699 GLN A N 1
ATOM 5391 C CA . GLN A 1 699 ? 34.525 10.189 -35.902 1.00 75.31 699 GLN A CA 1
ATOM 5392 C C . GLN A 1 699 ? 35.153 10.871 -34.668 1.00 75.31 699 GLN A C 1
ATOM 5394 O O . GLN A 1 699 ? 34.617 11.838 -34.130 1.00 75.31 699 GLN A O 1
ATOM 5399 N N . LYS A 1 700 ? 36.351 10.423 -34.253 1.00 60.44 700 LYS A N 1
ATOM 5400 C CA . LYS A 1 700 ? 37.069 10.882 -33.035 1.00 60.44 700 LYS A CA 1
ATOM 5401 C C . LYS A 1 700 ? 37.231 12.403 -32.877 1.00 60.44 700 LYS A C 1
ATOM 5403 O O . LYS A 1 700 ? 37.265 12.900 -31.759 1.00 60.44 700 LYS A O 1
ATOM 5408 N N . HIS A 1 701 ? 37.369 13.132 -33.980 1.00 56.78 701 HIS A N 1
ATOM 5409 C CA . HIS A 1 701 ? 37.684 14.567 -34.026 1.00 56.78 701 HIS A CA 1
ATOM 5410 C C . HIS A 1 701 ? 36.432 15.463 -34.053 1.00 56.78 701 HIS A C 1
ATOM 5412 O O . HIS A 1 701 ? 36.546 16.687 -34.053 1.00 56.78 701 HIS A O 1
ATOM 5418 N N . ARG A 1 702 ? 35.236 14.863 -34.031 1.00 58.88 702 ARG A N 1
ATOM 5419 C CA . ARG A 1 702 ? 33.939 15.543 -33.965 1.00 58.88 702 ARG A CA 1
ATOM 5420 C C . ARG A 1 702 ? 33.192 15.043 -32.726 1.00 58.88 702 ARG A C 1
ATOM 5422 O O . ARG A 1 702 ? 32.451 14.070 -32.776 1.00 58.88 702 ARG A O 1
ATOM 5429 N N . GLN A 1 703 ? 33.426 15.683 -31.578 1.00 49.81 703 GLN A N 1
ATOM 5430 C CA . GLN A 1 703 ? 32.680 15.369 -30.347 1.00 49.81 703 GLN A CA 1
ATOM 5431 C C . GLN A 1 703 ? 31.221 15.853 -30.408 1.00 49.81 703 GLN A C 1
ATOM 5433 O O . GLN A 1 703 ? 30.366 15.284 -29.735 1.00 49.81 703 GLN A O 1
ATOM 5438 N N . ILE A 1 704 ? 30.936 16.856 -31.244 1.00 55.41 704 ILE A N 1
ATOM 5439 C CA . ILE A 1 704 ? 29.610 17.447 -31.435 1.00 55.41 704 ILE A CA 1
ATOM 5440 C C . ILE A 1 704 ? 29.219 17.238 -32.908 1.00 55.41 704 ILE A C 1
ATOM 5442 O O . ILE A 1 704 ? 30.019 17.593 -33.785 1.00 55.41 704 ILE A O 1
ATOM 5446 N N . PRO A 1 705 ? 28.047 16.644 -33.211 1.00 62.81 705 PRO A N 1
ATOM 5447 C CA . PRO A 1 705 ? 27.524 16.605 -34.573 1.00 62.81 705 PRO A CA 1
ATOM 5448 C C . PRO A 1 705 ? 27.424 18.028 -35.135 1.00 62.81 705 PRO A C 1
ATOM 5450 O O . PRO A 1 705 ? 27.189 18.975 -34.388 1.00 62.81 705 PRO A O 1
ATOM 5453 N N . ASP A 1 706 ? 27.587 18.215 -36.446 1.00 69.75 706 ASP A N 1
ATOM 5454 C CA . ASP A 1 706 ? 27.172 19.498 -37.015 1.00 69.75 706 ASP A CA 1
ATOM 5455 C C . ASP A 1 706 ? 25.673 19.718 -36.776 1.00 69.75 706 ASP A C 1
ATOM 5457 O O . ASP A 1 706 ? 24.901 18.773 -36.594 1.00 69.75 706 ASP A O 1
ATOM 5461 N N . LYS A 1 707 ? 25.274 20.990 -36.767 1.00 71.62 707 LYS A N 1
ATOM 5462 C CA . LYS A 1 707 ? 23.903 21.397 -36.462 1.00 71.62 707 LYS A CA 1
ATOM 5463 C C . LYS A 1 707 ? 22.863 20.674 -37.324 1.00 71.62 707 LYS A C 1
ATOM 5465 O O . LYS A 1 707 ? 21.806 20.325 -36.816 1.00 71.62 707 LYS A O 1
ATOM 5470 N N . ASP A 1 708 ? 23.172 20.400 -38.591 1.00 72.38 708 ASP A N 1
ATOM 5471 C CA . ASP A 1 708 ? 22.257 19.691 -39.490 1.00 72.38 708 ASP A CA 1
ATOM 5472 C C . ASP A 1 708 ? 22.055 18.231 -39.050 1.00 72.38 708 ASP A C 1
ATOM 5474 O O . ASP A 1 708 ? 20.939 17.709 -39.091 1.00 72.38 708 ASP A O 1
ATOM 5478 N N . THR A 1 709 ? 23.117 17.573 -38.582 1.00 72.69 709 THR A N 1
ATOM 5479 C CA . THR A 1 709 ? 23.063 16.210 -38.036 1.00 72.69 709 THR A CA 1
ATOM 5480 C C . THR A 1 709 ? 22.327 16.151 -36.696 1.00 72.69 709 THR A C 1
ATOM 5482 O O . THR A 1 709 ? 21.541 15.231 -36.461 1.00 72.69 709 THR A O 1
ATOM 5485 N N . GLU A 1 710 ? 22.539 17.137 -35.823 1.00 75.38 710 GLU A N 1
ATOM 5486 C CA . GLU A 1 710 ? 21.812 17.255 -34.556 1.00 75.38 710 GLU A CA 1
ATOM 5487 C C . GLU A 1 710 ? 20.316 17.511 -34.788 1.00 75.38 710 GLU A C 1
ATOM 5489 O O . GLU A 1 710 ? 19.468 16.807 -34.231 1.00 75.38 710 GLU A O 1
ATOM 5494 N N . ASP A 1 711 ? 19.984 18.444 -35.683 1.00 76.06 711 ASP A N 1
ATOM 5495 C CA . ASP A 1 711 ? 18.605 18.756 -36.046 1.00 76.06 711 ASP A CA 1
ATOM 5496 C C . ASP A 1 711 ? 17.900 17.515 -36.642 1.00 76.06 711 ASP A C 1
ATOM 5498 O O . ASP A 1 711 ? 16.711 17.290 -36.384 1.00 76.06 711 ASP A O 1
ATOM 5502 N N . LEU A 1 712 ? 18.614 16.667 -37.401 1.00 72.50 712 LEU A N 1
ATOM 5503 C CA . LEU A 1 712 ? 18.091 15.399 -37.930 1.00 72.50 712 LEU A CA 1
ATOM 5504 C C . LEU A 1 712 ? 17.771 14.383 -36.827 1.00 72.50 712 LEU A C 1
ATOM 5506 O O . LEU A 1 712 ? 16.693 13.783 -36.863 1.00 72.50 712 LEU A O 1
ATOM 5510 N N . LEU A 1 713 ? 18.662 14.207 -35.847 1.00 72.38 713 LEU A N 1
ATOM 5511 C CA . LEU A 1 713 ? 18.433 13.324 -34.697 1.00 72.38 713 LEU A CA 1
ATOM 5512 C C . LEU A 1 713 ? 17.232 13.804 -33.867 1.00 72.38 713 LEU A C 1
ATOM 5514 O O . LEU A 1 713 ? 16.302 13.034 -33.627 1.00 72.38 713 LEU A O 1
ATOM 5518 N N . GLN A 1 714 ? 17.181 15.096 -33.533 1.00 76.94 714 GLN A N 1
ATOM 5519 C CA . GLN A 1 714 ? 16.061 15.682 -32.788 1.00 76.94 714 GLN A CA 1
ATOM 5520 C C . GLN A 1 714 ? 14.734 15.575 -33.556 1.00 76.94 714 GLN A C 1
ATOM 5522 O O . GLN A 1 714 ? 13.676 15.332 -32.968 1.00 76.94 714 GLN A O 1
ATOM 5527 N N . SER A 1 715 ? 14.771 15.725 -34.884 1.00 72.62 715 SER A N 1
ATOM 5528 C CA . SER A 1 715 ? 13.585 15.586 -35.734 1.00 72.62 715 SER A CA 1
ATOM 5529 C C . SER A 1 715 ? 13.073 14.146 -35.790 1.00 72.62 715 SER A C 1
ATOM 5531 O O . SER A 1 715 ? 11.858 13.951 -35.823 1.00 72.62 715 SER A O 1
ATOM 5533 N N . SER A 1 716 ? 13.961 13.146 -35.749 1.00 72.50 716 SER A N 1
ATOM 5534 C CA . SER A 1 716 ? 13.591 11.728 -35.621 1.00 72.50 716 SER A CA 1
ATOM 5535 C C . SER A 1 716 ? 12.768 11.474 -34.360 1.00 72.50 716 SER A C 1
ATOM 5537 O O . SER A 1 716 ? 11.684 10.888 -34.416 1.00 72.50 716 SER A O 1
ATOM 5539 N N . ASP A 1 717 ? 13.263 11.956 -33.221 1.00 70.44 717 ASP A N 1
ATOM 5540 C CA . ASP A 1 717 ? 12.639 11.729 -31.918 1.00 70.44 717 ASP A CA 1
ATOM 5541 C C . ASP A 1 717 ? 11.318 12.484 -31.799 1.00 70.44 717 ASP A C 1
ATOM 5543 O O . ASP A 1 717 ? 10.294 11.919 -31.407 1.00 70.44 717 ASP A O 1
ATOM 5547 N N . ALA A 1 718 ? 11.302 13.747 -32.234 1.00 72.12 718 ALA A N 1
ATOM 5548 C CA . ALA A 1 718 ? 10.088 14.548 -32.281 1.00 72.12 718 ALA A CA 1
ATOM 5549 C C . ALA A 1 718 ? 9.028 13.934 -33.205 1.00 72.12 718 ALA A C 1
ATOM 5551 O O . ALA A 1 718 ? 7.837 13.998 -32.889 1.00 72.12 718 ALA A O 1
ATOM 5552 N N . PHE A 1 719 ? 9.435 13.335 -34.327 1.00 74.50 719 PHE A N 1
ATOM 5553 C CA . PHE A 1 719 ? 8.537 12.623 -35.229 1.00 74.50 719 PHE A CA 1
ATOM 5554 C C . PHE A 1 719 ? 7.901 11.412 -34.540 1.00 74.50 719 PHE A C 1
ATOM 5556 O O . PHE A 1 719 ? 6.678 11.287 -34.578 1.00 74.50 719 PHE A O 1
ATOM 5563 N N . LEU A 1 720 ? 8.695 10.552 -33.892 1.00 69.25 720 LEU A N 1
ATOM 5564 C CA . LEU A 1 720 ? 8.190 9.343 -33.229 1.00 69.25 720 LEU A CA 1
ATOM 5565 C C . LEU A 1 720 ? 7.253 9.679 -32.057 1.00 69.25 720 LEU A C 1
ATOM 5567 O O . LEU A 1 720 ? 6.170 9.105 -31.972 1.00 69.25 720 LEU A O 1
ATOM 5571 N N . ASP A 1 721 ? 7.615 10.663 -31.226 1.00 69.38 721 ASP A N 1
ATOM 5572 C CA . ASP A 1 721 ? 6.807 11.126 -30.083 1.00 69.38 721 ASP A CA 1
ATOM 5573 C C . ASP A 1 721 ? 5.448 11.713 -30.509 1.00 69.38 721 ASP A C 1
ATOM 5575 O O . ASP A 1 721 ? 4.426 11.525 -29.848 1.00 69.38 721 ASP A O 1
ATOM 5579 N N . THR A 1 722 ? 5.407 12.436 -31.630 1.00 73.44 722 THR A N 1
ATOM 5580 C CA . THR A 1 722 ? 4.180 13.125 -32.065 1.00 73.44 722 THR A CA 1
ATOM 5581 C C . THR A 1 722 ? 3.312 12.306 -33.017 1.00 73.44 722 THR A C 1
ATOM 5583 O O . THR A 1 722 ? 2.107 12.550 -33.097 1.00 73.44 722 THR A O 1
ATOM 5586 N N . TRP A 1 723 ? 3.881 11.319 -33.712 1.00 73.81 723 TRP A N 1
ATOM 5587 C CA . TRP A 1 723 ? 3.170 10.480 -34.676 1.00 73.81 723 TRP A CA 1
ATOM 5588 C C . TRP A 1 723 ? 2.019 9.688 -34.056 1.00 73.81 723 TRP A C 1
ATOM 5590 O O . TRP A 1 723 ? 0.900 9.754 -34.565 1.00 73.81 723 TRP A O 1
ATOM 5600 N N . SER A 1 724 ? 2.265 8.940 -32.970 1.00 66.38 724 SER A N 1
ATOM 5601 C CA . SER A 1 724 ? 1.245 8.093 -32.316 1.00 66.38 724 SER A CA 1
ATOM 5602 C C . SER A 1 724 ? 0.023 8.917 -31.934 1.00 66.38 724 SER A C 1
ATOM 5604 O O . SER A 1 724 ? -1.108 8.547 -32.251 1.00 66.38 724 SER A O 1
ATOM 5606 N N . LYS A 1 725 ? 0.282 10.082 -31.333 1.00 72.50 725 LYS A N 1
ATOM 5607 C CA . LYS A 1 725 ? -0.715 11.051 -30.870 1.00 72.50 725 LYS A CA 1
ATOM 5608 C C . LYS A 1 725 ? -1.603 11.544 -32.010 1.00 72.50 725 LYS A C 1
ATOM 5610 O O . LYS A 1 725 ? -2.804 11.712 -31.829 1.00 72.50 725 LYS A O 1
ATOM 5615 N N . LEU A 1 726 ? -1.030 11.756 -33.194 1.00 76.44 726 LEU A N 1
ATOM 5616 C CA . LEU A 1 726 ? -1.747 12.303 -34.348 1.00 76.44 726 LEU A CA 1
ATOM 5617 C C . LEU A 1 726 ? -2.434 11.243 -35.218 1.00 76.44 726 LEU A C 1
ATOM 5619 O O . LEU A 1 726 ? -3.445 11.548 -35.846 1.00 76.44 726 LEU A O 1
ATOM 5623 N N . GLU A 1 727 ? -1.898 10.023 -35.285 1.00 72.75 727 GLU A N 1
ATOM 5624 C CA . GLU A 1 727 ? -2.450 8.946 -36.124 1.00 72.75 727 GLU A CA 1
ATOM 5625 C C . GLU A 1 727 ? -3.558 8.134 -35.437 1.00 72.75 727 GLU A C 1
ATOM 5627 O O . GLU A 1 727 ? -4.419 7.570 -36.125 1.00 72.75 727 GLU A O 1
ATOM 5632 N N . LEU A 1 728 ? -3.528 8.060 -34.101 1.00 67.81 728 LEU A N 1
ATOM 5633 C CA . LEU A 1 728 ? -4.514 7.341 -33.284 1.00 67.81 728 LEU A CA 1
ATOM 5634 C C . LEU A 1 728 ? -5.496 8.278 -32.566 1.00 67.81 728 LEU A C 1
ATOM 5636 O O . LEU A 1 728 ? -6.597 7.850 -32.226 1.00 67.81 728 LEU A O 1
ATOM 5640 N N . GLY A 1 729 ? -5.125 9.545 -32.359 1.00 67.12 729 GLY A N 1
ATOM 5641 C CA . GLY A 1 729 ? -5.986 10.550 -31.741 1.00 67.12 729 GLY A CA 1
ATOM 5642 C C . GLY A 1 729 ? -7.008 11.172 -32.707 1.00 67.12 729 GLY A C 1
ATOM 5643 O O . GLY A 1 729 ? -6.930 10.990 -33.927 1.00 67.12 729 GLY A O 1
ATOM 5644 N N . PRO A 1 730 ? -7.973 11.956 -32.191 1.00 70.38 730 PRO A N 1
ATOM 5645 C CA . PRO A 1 730 ? -8.919 12.688 -33.027 1.00 70.38 730 PRO A CA 1
ATOM 5646 C C . PRO A 1 730 ? -8.184 13.666 -33.965 1.00 70.38 730 PRO A C 1
ATOM 5648 O O . PRO A 1 730 ? -7.247 14.341 -33.527 1.00 70.38 730 PRO A O 1
ATOM 5651 N N . PRO A 1 731 ? -8.609 13.824 -35.235 1.00 72.31 731 PRO A N 1
ATOM 5652 C CA . PRO A 1 731 ? -7.891 14.623 -36.231 1.00 72.31 731 PRO A CA 1
ATOM 5653 C C . PRO A 1 731 ? -8.102 16.141 -36.055 1.00 72.31 731 PRO A C 1
ATOM 5655 O O . PRO A 1 731 ? -8.360 16.866 -37.014 1.00 72.31 731 PRO A O 1
ATOM 5658 N N . LEU A 1 732 ? -7.972 16.660 -34.828 1.00 76.81 732 LEU A N 1
ATOM 5659 C CA . LEU A 1 732 ? -8.146 18.081 -34.486 1.00 76.81 732 LEU A CA 1
ATOM 5660 C C . LEU A 1 732 ? -7.208 18.996 -35.284 1.00 76.81 732 LEU A C 1
ATOM 5662 O O . LEU A 1 732 ? -7.538 20.149 -35.554 1.00 76.81 732 LEU A O 1
ATOM 5666 N N . TYR A 1 733 ? -6.066 18.461 -35.722 1.00 78.56 733 TYR A N 1
ATOM 5667 C CA . TYR A 1 733 ? -5.106 19.150 -36.583 1.00 78.56 733 TYR A CA 1
ATOM 5668 C C . TYR A 1 733 ? -5.663 19.537 -37.962 1.00 78.56 733 TYR A C 1
ATOM 5670 O O . TYR A 1 733 ? -5.122 20.436 -38.610 1.00 78.56 733 TYR A O 1
ATOM 5678 N N . MET A 1 734 ? -6.736 18.881 -38.417 1.00 75.62 734 MET A N 1
ATOM 5679 C CA . MET A 1 734 ? -7.444 19.262 -39.641 1.00 75.62 734 MET A CA 1
ATOM 5680 C C . MET A 1 734 ? -8.283 20.532 -39.450 1.00 75.62 734 MET A C 1
ATOM 5682 O O . MET A 1 734 ? -8.578 21.209 -40.429 1.00 75.62 734 MET A O 1
ATOM 5686 N N . LEU A 1 735 ? -8.641 20.874 -38.208 1.00 73.88 735 LEU A N 1
ATOM 5687 C CA . LEU A 1 735 ? -9.470 22.035 -37.878 1.00 73.88 735 LEU A CA 1
ATOM 5688 C C . LEU A 1 735 ? -8.628 23.243 -37.444 1.00 73.88 735 LEU A C 1
ATOM 5690 O O . LEU A 1 735 ? -8.909 24.365 -37.854 1.00 73.88 735 LEU A O 1
ATOM 5694 N N . TYR A 1 736 ? -7.591 23.034 -36.627 1.00 76.00 736 TYR A N 1
ATOM 5695 C CA . TYR A 1 736 ? -6.673 24.093 -36.191 1.00 76.00 736 TYR A CA 1
ATOM 5696 C C . TYR A 1 736 ? -5.278 23.536 -35.839 1.00 76.00 736 TYR A C 1
ATOM 5698 O O . TYR A 1 736 ? -5.151 22.382 -35.425 1.00 76.00 736 TYR A O 1
ATOM 5706 N N . PRO A 1 737 ? -4.197 24.330 -35.976 1.00 77.81 737 PRO A N 1
ATOM 5707 C CA . PRO A 1 737 ? -2.826 23.850 -35.792 1.00 77.81 737 PRO A CA 1
ATOM 5708 C C . PRO A 1 737 ? -2.466 23.647 -34.306 1.00 77.81 737 PRO A C 1
ATOM 5710 O O . PRO A 1 737 ? -1.933 24.540 -33.638 1.00 77.81 737 PRO A O 1
ATOM 5713 N N . THR A 1 738 ? -2.728 22.446 -33.783 1.00 83.56 738 THR A N 1
ATOM 5714 C CA . THR A 1 738 ? -2.380 22.048 -32.405 1.00 83.56 738 THR A CA 1
ATOM 5715 C C . THR A 1 738 ? -0.865 22.120 -32.143 1.00 83.56 738 THR A C 1
ATOM 5717 O O . THR A 1 738 ? -0.054 22.168 -33.071 1.00 83.56 738 THR A O 1
ATOM 5720 N N . LYS A 1 739 ? -0.445 22.150 -30.866 1.00 82.25 739 LYS A N 1
ATOM 5721 C CA . LYS A 1 739 ? 0.990 22.122 -30.504 1.00 82.25 739 LYS A CA 1
ATOM 5722 C C . LYS A 1 739 ? 1.672 20.851 -31.036 1.00 82.25 739 LYS A C 1
ATOM 5724 O O . LYS A 1 739 ? 2.707 20.956 -31.688 1.00 82.25 739 LYS A O 1
ATOM 5729 N N . THR A 1 740 ? 1.042 19.689 -30.845 1.00 80.12 740 THR A N 1
ATOM 5730 C CA . THR A 1 740 ? 1.503 18.387 -31.357 1.00 80.12 740 THR A CA 1
ATOM 5731 C C . THR A 1 740 ? 1.621 18.387 -32.880 1.00 80.12 740 THR A C 1
ATOM 5733 O O . THR A 1 740 ? 2.645 17.972 -33.409 1.00 80.12 740 THR A O 1
ATOM 5736 N N . TRP A 1 741 ? 0.631 18.938 -33.592 1.00 85.81 741 TRP A N 1
ATOM 5737 C CA . TRP A 1 741 ? 0.676 19.069 -35.051 1.00 85.81 741 TRP A CA 1
ATOM 5738 C C . TRP A 1 741 ? 1.810 19.974 -35.535 1.00 85.81 741 TRP A C 1
ATOM 5740 O O . TRP A 1 741 ? 2.498 19.633 -36.490 1.00 85.81 741 TRP A O 1
ATOM 5750 N N . ARG A 1 742 ? 2.046 21.116 -34.876 1.00 84.12 742 ARG A N 1
ATOM 5751 C CA . ARG A 1 742 ? 3.153 22.021 -35.230 1.00 84.12 742 ARG A CA 1
ATOM 5752 C C . ARG A 1 742 ? 4.519 21.377 -35.000 1.00 84.12 742 ARG A C 1
ATOM 5754 O O . ARG A 1 742 ? 5.389 21.511 -35.855 1.00 84.12 742 ARG A O 1
ATOM 5761 N N . LYS A 1 743 ? 4.692 20.654 -33.886 1.00 84.31 743 LYS A N 1
ATOM 5762 C CA . LYS A 1 743 ? 5.910 19.878 -33.599 1.00 84.31 743 LYS A CA 1
ATOM 5763 C C . LYS A 1 743 ? 6.118 18.779 -34.651 1.00 84.31 743 LYS A C 1
ATOM 5765 O O . LYS A 1 743 ? 7.210 18.683 -35.200 1.00 84.31 743 LYS A O 1
ATOM 5770 N N . PHE A 1 744 ? 5.063 18.043 -35.011 1.00 82.56 744 PHE A N 1
ATOM 5771 C CA . PHE A 1 744 ? 5.102 17.024 -36.066 1.00 82.56 744 PHE A CA 1
ATOM 5772 C C . PHE A 1 744 ? 5.439 17.603 -37.444 1.00 82.56 744 PHE A C 1
ATOM 5774 O O . PHE A 1 744 ? 6.274 17.051 -38.156 1.00 82.56 744 PHE A O 1
ATOM 5781 N N . LEU A 1 745 ? 4.829 18.730 -37.822 1.00 83.06 745 LEU A N 1
ATOM 5782 C CA . LEU A 1 745 ? 5.099 19.405 -39.091 1.00 83.06 745 LEU A CA 1
ATOM 5783 C C . LEU A 1 745 ? 6.566 19.850 -39.177 1.00 83.06 745 LEU A C 1
ATOM 5785 O O . LEU A 1 745 ? 7.238 19.505 -40.144 1.00 83.06 745 LEU A O 1
ATOM 5789 N N . ARG A 1 746 ? 7.073 20.530 -38.138 1.00 81.25 746 ARG A N 1
ATOM 5790 C CA . ARG A 1 746 ? 8.467 20.995 -38.064 1.00 81.25 746 ARG A CA 1
ATOM 5791 C C . ARG A 1 746 ? 9.464 19.837 -38.117 1.00 81.25 746 ARG A C 1
ATOM 5793 O O . ARG A 1 746 ? 10.435 19.915 -38.859 1.00 81.25 746 ARG A O 1
ATOM 5800 N N . ALA A 1 747 ? 9.198 18.749 -37.391 1.00 77.19 747 ALA A N 1
ATOM 5801 C CA . ALA A 1 747 ? 10.018 17.541 -37.460 1.00 77.19 747 ALA A CA 1
ATOM 5802 C C . ALA A 1 747 ? 10.066 16.988 -38.895 1.00 77.19 747 ALA A C 1
ATOM 5804 O O . ALA A 1 747 ? 11.133 16.687 -39.419 1.00 77.19 747 ALA A O 1
ATOM 5805 N N . ASN A 1 748 ? 8.922 16.924 -39.583 1.00 74.62 748 ASN A N 1
ATOM 5806 C CA . ASN A 1 748 ? 8.841 16.411 -40.950 1.00 74.62 748 ASN A CA 1
ATOM 5807 C C . ASN A 1 748 ? 9.473 17.326 -42.018 1.00 74.62 748 ASN A C 1
ATOM 5809 O O . ASN A 1 748 ? 9.892 16.809 -43.053 1.00 74.62 748 ASN A O 1
ATOM 5813 N N . GLU A 1 749 ? 9.567 18.644 -41.813 1.00 72.75 749 GLU A N 1
ATOM 5814 C CA . GLU A 1 749 ? 10.221 19.568 -42.764 1.00 72.75 749 GLU A CA 1
ATOM 5815 C C . GLU A 1 749 ? 11.698 19.218 -43.007 1.00 72.75 749 GLU A C 1
ATOM 5817 O O . GLU A 1 749 ? 12.198 19.352 -44.134 1.00 72.75 749 GLU A O 1
ATOM 5822 N N . LEU A 1 750 ? 12.371 18.725 -41.964 1.00 65.00 750 LEU A N 1
ATOM 5823 C CA . LEU A 1 750 ? 13.748 18.250 -42.016 1.00 65.00 750 LEU A CA 1
ATOM 5824 C C . LEU A 1 750 ? 13.819 16.732 -42.228 1.00 65.00 750 LEU A C 1
ATOM 5826 O O . LEU A 1 750 ? 14.508 16.262 -43.131 1.00 65.00 750 LEU A O 1
ATOM 5830 N N . TRP A 1 751 ? 13.042 15.965 -41.461 1.00 62.16 751 TRP A N 1
ATOM 5831 C CA . TRP A 1 751 ? 13.079 14.500 -41.445 1.00 62.16 751 TRP A CA 1
ATOM 5832 C C . TRP A 1 751 ? 12.662 13.855 -42.773 1.00 62.16 751 TRP A C 1
ATOM 5834 O O . TRP A 1 751 ? 13.246 12.861 -43.189 1.00 62.16 751 TRP A O 1
ATOM 5844 N N . LEU A 1 752 ? 11.721 14.440 -43.528 1.00 57.31 752 LEU A N 1
ATOM 5845 C CA . LEU A 1 752 ? 11.335 13.909 -44.848 1.00 57.31 752 LEU A CA 1
ATOM 5846 C C . LEU A 1 752 ? 12.430 14.045 -45.919 1.00 57.31 752 LEU A C 1
ATOM 5848 O O . LEU A 1 752 ? 12.266 13.502 -47.016 1.00 57.31 752 LEU A O 1
ATOM 5852 N N . ARG A 1 753 ? 13.526 14.757 -45.630 1.00 53.91 753 ARG A N 1
ATOM 5853 C CA . ARG A 1 753 ? 14.707 14.837 -46.503 1.00 53.91 753 ARG A CA 1
ATOM 5854 C C . ARG A 1 753 ? 15.613 13.611 -46.356 1.00 53.91 753 ARG A C 1
ATOM 5856 O O . ARG A 1 753 ? 16.306 13.270 -47.309 1.00 53.91 753 ARG A O 1
ATOM 5863 N N . VAL A 1 754 ? 15.552 12.925 -45.214 1.00 48.81 754 VAL A N 1
ATOM 5864 C CA . VAL A 1 754 ? 16.348 11.736 -44.883 1.00 48.81 754 VAL A CA 1
ATOM 5865 C C . VAL A 1 754 ? 15.383 10.571 -44.699 1.00 48.81 754 VAL A C 1
ATOM 5867 O O . VAL A 1 754 ? 14.818 10.381 -43.636 1.00 48.81 754 VAL A O 1
ATOM 5870 N N . LEU A 1 755 ? 15.102 9.841 -45.779 1.00 45.91 755 LEU A N 1
ATOM 5871 C CA . LEU A 1 755 ? 14.033 8.836 -45.845 1.00 45.91 755 LEU A CA 1
ATOM 5872 C C . LEU A 1 755 ? 14.242 7.671 -44.851 1.00 45.91 755 LEU A C 1
ATOM 5874 O O . LEU A 1 755 ? 15.058 6.793 -45.140 1.00 45.91 755 LEU A O 1
ATOM 5878 N N . PRO A 1 756 ? 13.447 7.537 -43.769 1.00 41.06 756 PRO A N 1
ATOM 5879 C CA . PRO A 1 756 ? 13.499 6.356 -42.922 1.00 41.06 756 PRO A CA 1
ATOM 5880 C C . PRO A 1 756 ? 12.467 5.324 -43.390 1.00 41.06 756 PRO A C 1
ATOM 5882 O O . PRO A 1 756 ? 11.329 5.642 -43.757 1.00 41.06 756 PRO A O 1
ATOM 5885 N N . ALA A 1 757 ? 12.864 4.055 -43.358 1.00 42.19 757 ALA A N 1
ATOM 5886 C CA . ALA A 1 757 ? 11.965 2.933 -43.574 1.00 42.19 757 ALA A CA 1
ATOM 5887 C C . ALA A 1 757 ? 11.191 2.620 -42.282 1.00 42.19 757 ALA A C 1
ATOM 5889 O O . ALA A 1 757 ? 11.790 2.338 -41.247 1.00 42.19 757 ALA A O 1
ATOM 5890 N N . PHE A 1 758 ? 9.859 2.614 -42.364 1.00 44.72 758 PHE A N 1
ATOM 5891 C CA . PHE A 1 758 ? 8.973 2.140 -41.298 1.00 44.72 758 PHE A CA 1
ATOM 5892 C C . PHE A 1 758 ? 8.418 0.763 -41.663 1.00 44.72 758 PHE A C 1
ATOM 5894 O O . PHE A 1 758 ? 8.002 0.535 -42.801 1.00 44.72 758 PHE A O 1
ATOM 5901 N N . SER A 1 759 ? 8.383 -0.152 -40.694 1.00 44.38 759 SER A N 1
ATOM 5902 C CA . SER A 1 759 ? 7.753 -1.465 -40.841 1.00 44.38 759 SER A CA 1
ATOM 5903 C C . SER A 1 759 ? 6.464 -1.480 -40.025 1.00 44.38 759 SER A C 1
ATOM 5905 O O . SER A 1 759 ? 6.523 -1.445 -38.800 1.00 44.38 759 SER A O 1
ATOM 5907 N N . MET A 1 760 ? 5.297 -1.539 -40.678 1.00 56.34 760 MET A N 1
ATOM 5908 C CA . MET A 1 760 ? 4.072 -1.988 -40.002 1.00 56.34 760 MET A CA 1
ATOM 5909 C C . MET A 1 760 ? 3.507 -3.228 -40.683 1.00 56.34 760 MET A C 1
ATOM 5911 O O . MET A 1 760 ? 3.601 -3.412 -41.898 1.00 56.34 760 MET A O 1
ATOM 5915 N N . ARG A 1 761 ? 2.914 -4.093 -39.860 1.00 67.44 761 ARG A N 1
ATOM 5916 C CA . ARG A 1 761 ? 2.540 -5.465 -40.224 1.00 67.44 761 ARG A CA 1
ATOM 5917 C C . ARG A 1 761 ? 1.052 -5.629 -40.552 1.00 67.44 761 ARG A C 1
ATOM 5919 O O . ARG A 1 761 ? 0.592 -6.749 -40.720 1.00 67.44 761 ARG A O 1
ATOM 5926 N N . ASN A 1 762 ? 0.301 -4.533 -40.667 1.00 81.56 762 ASN A N 1
ATOM 5927 C CA . ASN A 1 762 ? -1.145 -4.597 -40.886 1.00 81.56 762 ASN A CA 1
ATOM 5928 C C . ASN A 1 762 ? -1.488 -4.849 -42.360 1.00 81.56 762 ASN A C 1
ATOM 5930 O O . ASN A 1 762 ? -0.732 -4.438 -43.248 1.00 81.56 762 ASN A O 1
ATOM 5934 N N . ARG A 1 763 ? -2.638 -5.479 -42.614 1.00 87.44 763 ARG A N 1
ATOM 5935 C CA . ARG A 1 763 ? -3.202 -5.743 -43.943 1.00 87.44 763 ARG A CA 1
ATOM 5936 C C . ARG A 1 763 ? -4.664 -5.348 -44.023 1.00 87.44 763 ARG A C 1
ATOM 5938 O O . ARG A 1 763 ? -5.378 -5.419 -43.035 1.00 87.44 763 ARG A O 1
ATOM 5945 N N . ILE A 1 764 ? -5.088 -4.923 -45.204 1.00 88.75 764 ILE A N 1
ATOM 5946 C CA . ILE A 1 764 ? -6.491 -4.690 -45.542 1.00 88.75 764 ILE A CA 1
ATOM 5947 C C . ILE A 1 764 ? -6.777 -5.525 -46.787 1.00 88.75 764 ILE A C 1
ATOM 5949 O O . ILE A 1 764 ? -6.123 -5.327 -47.814 1.00 88.75 764 ILE A O 1
ATOM 5953 N N . LEU A 1 765 ? -7.716 -6.464 -46.682 1.00 87.69 765 LEU A N 1
ATOM 5954 C CA . LEU A 1 765 ? -8.174 -7.277 -47.808 1.00 87.69 765 LEU A CA 1
ATOM 5955 C C . LEU A 1 765 ? -9.434 -6.672 -48.427 1.00 87.69 765 LEU A C 1
ATOM 5957 O O . LEU A 1 765 ? -10.271 -6.119 -47.724 1.00 87.69 765 LEU A O 1
ATOM 5961 N N . ASP A 1 766 ? -9.582 -6.809 -49.739 1.00 86.19 766 ASP A N 1
ATOM 5962 C CA . ASP A 1 766 ? -10.753 -6.389 -50.520 1.00 86.19 766 ASP A CA 1
ATOM 5963 C C . ASP A 1 766 ? -11.856 -7.461 -50.589 1.00 86.19 766 ASP A C 1
ATOM 5965 O O . ASP A 1 766 ? -12.925 -7.227 -51.152 1.00 86.19 766 ASP A O 1
ATOM 5969 N N . LYS A 1 767 ? -11.614 -8.625 -49.983 1.00 87.44 767 LYS A N 1
ATOM 5970 C CA . LYS A 1 767 ? -12.514 -9.779 -49.929 1.00 87.44 767 LYS A CA 1
ATOM 5971 C C . LYS A 1 767 ? -12.587 -10.353 -48.515 1.00 87.44 767 LYS A C 1
ATOM 5973 O O . LYS A 1 767 ? -11.683 -10.141 -47.708 1.00 87.44 767 LYS A O 1
ATOM 5978 N N . GLU A 1 768 ? -13.669 -11.076 -48.240 1.00 92.12 768 GLU A N 1
ATOM 5979 C CA . GLU A 1 768 ? -13.859 -11.803 -46.983 1.00 92.12 768 GLU A CA 1
ATOM 5980 C C . GLU A 1 768 ? -12.799 -12.904 -46.834 1.00 92.12 768 GLU A C 1
ATOM 5982 O O . GLU A 1 768 ? -12.382 -13.523 -47.818 1.00 92.12 768 GLU A O 1
ATOM 5987 N N . ILE A 1 769 ? -12.373 -13.154 -45.597 1.00 94.00 769 ILE A N 1
ATOM 5988 C CA . ILE A 1 769 ? -11.463 -14.243 -45.239 1.00 94.00 769 ILE A CA 1
ATOM 5989 C C . ILE A 1 769 ? -11.944 -14.922 -43.955 1.00 94.00 769 ILE A C 1
ATOM 5991 O O . ILE A 1 769 ? -12.518 -14.271 -43.087 1.00 94.00 769 ILE A O 1
ATOM 5995 N N . VAL A 1 770 ? -11.708 -16.228 -43.825 1.00 92.00 770 VAL A N 1
ATOM 5996 C CA . VAL A 1 770 ? -11.963 -16.966 -42.581 1.00 92.00 770 VAL A CA 1
ATOM 5997 C C . VAL A 1 770 ? -10.641 -17.164 -41.850 1.00 92.00 770 VAL A C 1
ATOM 5999 O O . VAL A 1 770 ? -9.713 -17.720 -42.430 1.00 92.00 770 VAL A O 1
ATOM 6002 N N . LEU A 1 771 ? -10.564 -16.707 -40.600 1.00 91.00 771 LEU A N 1
ATOM 6003 C CA . LEU A 1 771 ? -9.389 -16.818 -39.727 1.00 91.00 771 LEU A CA 1
ATOM 6004 C C . LEU A 1 771 ? -9.847 -17.329 -38.356 1.00 91.00 771 LEU A C 1
ATOM 6006 O O . LEU A 1 771 ? -10.811 -16.796 -37.806 1.00 91.00 771 LEU A O 1
ATOM 6010 N N . SER A 1 772 ? -9.218 -18.381 -37.827 1.00 89.44 772 SER A N 1
ATOM 6011 C CA . SER A 1 772 ? -9.614 -19.042 -36.566 1.00 89.44 772 SER A CA 1
ATOM 6012 C C . SER A 1 772 ? -11.116 -19.379 -36.482 1.00 89.44 772 SER A C 1
ATOM 6014 O O . SER A 1 772 ? -11.723 -19.319 -35.419 1.00 89.44 772 SER A O 1
ATOM 6016 N N . GLY A 1 773 ? -11.749 -19.702 -37.616 1.00 86.94 773 GLY A N 1
ATOM 6017 C CA . GLY A 1 773 ? -13.187 -19.997 -37.700 1.00 86.94 773 GLY A CA 1
ATOM 6018 C C . GLY A 1 773 ? -14.111 -18.773 -37.796 1.00 86.94 773 GLY A C 1
ATOM 6019 O O . GLY A 1 773 ? -15.306 -18.936 -38.036 1.00 86.94 773 GLY A O 1
ATOM 6020 N N . TYR A 1 774 ? -13.581 -17.551 -37.700 1.00 90.56 774 TYR A N 1
ATOM 6021 C CA . TYR A 1 774 ? -14.351 -16.310 -37.809 1.00 90.56 774 TYR A CA 1
ATOM 6022 C C . TYR A 1 774 ? -14.281 -15.719 -39.216 1.00 90.56 774 TYR A C 1
ATOM 6024 O O . TYR A 1 774 ? -13.212 -15.636 -39.821 1.00 90.56 774 TYR A O 1
ATOM 6032 N N . ARG A 1 775 ? -15.425 -15.246 -39.725 1.00 92.00 775 ARG A N 1
ATOM 6033 C CA . ARG A 1 775 ? -15.500 -14.484 -40.980 1.00 92.00 775 ARG A CA 1
ATOM 6034 C C . ARG A 1 775 ? -15.072 -13.040 -40.737 1.00 92.00 775 ARG A C 1
ATOM 6036 O O . ARG A 1 775 ? -15.735 -12.304 -40.008 1.00 92.00 775 ARG A O 1
ATOM 6043 N N . VAL A 1 776 ? -13.980 -12.631 -41.369 1.00 92.00 776 VAL A N 1
ATOM 6044 C CA . VAL A 1 776 ? -13.477 -11.258 -41.353 1.00 92.00 776 VAL A CA 1
ATOM 6045 C C . VAL A 1 776 ? -13.916 -10.567 -42.647 1.00 92.00 776 VAL A C 1
ATOM 6047 O O . VAL A 1 776 ? -13.503 -10.999 -43.728 1.00 92.00 776 VAL A O 1
ATOM 6050 N N . PRO A 1 777 ? -14.748 -9.511 -42.571 1.00 89.56 777 PRO A N 1
ATOM 6051 C CA . PRO A 1 777 ? -15.280 -8.864 -43.760 1.00 89.56 777 PRO A CA 1
ATOM 6052 C C . PRO A 1 777 ? -14.200 -8.068 -44.518 1.00 89.56 777 PRO A C 1
ATOM 6054 O O . PRO A 1 777 ? -13.175 -7.692 -43.935 1.00 89.56 777 PRO A O 1
ATOM 6057 N N . PRO A 1 778 ? -14.435 -7.762 -45.809 1.00 88.12 778 PRO A N 1
ATOM 6058 C CA . PRO A 1 778 ? -13.577 -6.872 -46.584 1.00 88.12 778 PRO A CA 1
ATOM 6059 C C . PRO A 1 778 ? -13.345 -5.518 -45.896 1.00 88.12 778 PRO A C 1
ATOM 6061 O O . PRO A 1 778 ? -14.210 -5.001 -45.191 1.00 88.12 778 PRO A O 1
ATOM 6064 N N . ASN A 1 779 ? -12.210 -4.890 -46.192 1.00 85.81 779 ASN A N 1
ATOM 6065 C CA . ASN A 1 779 ? -11.830 -3.532 -45.791 1.00 85.81 779 ASN A CA 1
ATOM 6066 C C . ASN A 1 779 ? -11.609 -3.303 -44.283 1.00 85.81 779 ASN A C 1
ATOM 6068 O O . ASN A 1 779 ? -11.523 -2.157 -43.840 1.00 85.81 779 ASN A O 1
ATOM 6072 N N . VAL A 1 780 ? -11.443 -4.370 -43.498 1.00 87.94 780 VAL A N 1
ATOM 6073 C CA . VAL A 1 780 ? -11.020 -4.288 -42.090 1.00 87.94 780 VAL A CA 1
ATOM 6074 C C . VAL A 1 780 ? -9.493 -4.297 -41.976 1.00 87.94 780 VAL A C 1
ATOM 6076 O O . VAL A 1 780 ? -8.797 -4.909 -42.788 1.00 87.94 780 VAL A O 1
ATOM 6079 N N . ILE A 1 781 ? -8.954 -3.611 -40.963 1.00 88.62 781 ILE A N 1
ATOM 6080 C CA . ILE A 1 781 ? -7.513 -3.577 -40.697 1.00 88.62 781 ILE A CA 1
ATOM 6081 C C . ILE A 1 781 ? -7.121 -4.820 -39.897 1.00 88.62 781 ILE A C 1
ATOM 6083 O O . ILE A 1 781 ? -7.383 -4.911 -38.704 1.00 88.62 781 ILE A O 1
ATOM 6087 N N . ILE A 1 782 ? -6.439 -5.765 -40.527 1.00 90.69 782 ILE A N 1
ATOM 6088 C CA . ILE A 1 782 ? -5.935 -6.980 -39.889 1.00 90.69 782 ILE A CA 1
ATOM 6089 C C . ILE A 1 782 ? -4.515 -6.719 -39.366 1.00 90.69 782 ILE A C 1
ATOM 6091 O O . ILE A 1 782 ? -3.631 -6.363 -40.146 1.00 90.69 782 ILE A O 1
ATOM 6095 N N . ARG A 1 783 ? -4.273 -6.862 -38.058 1.00 86.75 783 ARG A N 1
ATOM 6096 C CA . ARG A 1 783 ? -2.956 -6.721 -37.414 1.00 86.75 783 ARG A CA 1
ATOM 6097 C C . ARG A 1 783 ? -2.287 -8.087 -37.283 1.00 86.75 783 ARG A C 1
ATOM 6099 O O . ARG A 1 783 ? -2.858 -9.001 -36.700 1.00 86.75 783 ARG A O 1
ATOM 6106 N N . VAL A 1 784 ? -1.051 -8.198 -37.765 1.00 84.25 784 VAL A N 1
ATOM 6107 C CA . VAL A 1 784 ? -0.234 -9.414 -37.647 1.00 84.25 784 VAL A CA 1
ATOM 6108 C C . VAL A 1 784 ? 0.778 -9.250 -36.509 1.00 84.25 784 VAL A C 1
ATOM 6110 O O . VAL A 1 784 ? 1.648 -8.370 -36.559 1.00 84.25 784 VAL A O 1
ATOM 6113 N N . LEU A 1 785 ? 0.668 -10.093 -35.478 1.00 77.19 785 LEU A N 1
ATOM 6114 C CA . LEU A 1 785 ? 1.378 -9.936 -34.203 1.00 77.19 785 LEU A CA 1
ATOM 6115 C C . LEU A 1 785 ? 2.438 -11.024 -33.972 1.00 77.19 785 LEU A C 1
ATOM 6117 O O . LEU A 1 785 ? 2.525 -11.592 -32.893 1.00 77.19 785 LEU A O 1
ATOM 6121 N N . THR A 1 786 ? 3.324 -11.248 -34.947 1.00 75.31 786 THR A N 1
ATOM 6122 C CA . THR A 1 786 ? 4.394 -12.270 -34.855 1.00 75.31 786 THR A CA 1
ATOM 6123 C C . THR A 1 786 ? 5.368 -12.087 -33.686 1.00 75.31 786 THR A C 1
ATOM 6125 O O . THR A 1 786 ? 6.101 -13.004 -33.356 1.00 75.31 786 THR A O 1
ATOM 6128 N N . HIS A 1 787 ? 5.427 -10.901 -33.073 1.00 69.25 787 HIS A N 1
ATOM 6129 C CA . HIS A 1 787 ? 6.227 -10.699 -31.859 1.00 69.25 787 HIS A CA 1
ATOM 6130 C C . HIS A 1 787 ? 5.603 -11.389 -30.638 1.00 69.25 787 HIS A C 1
ATOM 6132 O O . HIS A 1 787 ? 6.334 -11.834 -29.772 1.00 69.25 787 HIS A O 1
ATOM 6138 N N . VAL A 1 788 ? 4.272 -11.522 -30.607 1.00 73.38 788 VAL A N 1
ATOM 6139 C CA . VAL A 1 788 ? 3.562 -12.349 -29.624 1.00 73.38 788 VAL A CA 1
ATOM 6140 C C . VAL A 1 788 ? 3.742 -13.806 -29.985 1.00 73.38 788 VAL A C 1
ATOM 6142 O O . VAL A 1 788 ? 4.153 -14.589 -29.148 1.00 73.38 788 VAL A O 1
ATOM 6145 N N . THR A 1 789 ? 3.495 -14.164 -31.248 1.00 77.62 789 THR A N 1
ATOM 6146 C CA . THR A 1 789 ? 3.589 -15.554 -31.710 1.00 77.62 789 THR A CA 1
ATOM 6147 C C . THR A 1 789 ? 4.962 -16.172 -31.427 1.00 77.62 789 THR A C 1
ATOM 6149 O O . THR A 1 789 ? 5.034 -17.342 -31.073 1.00 77.62 789 THR A O 1
ATOM 6152 N N . GLY A 1 790 ? 6.039 -15.387 -31.537 1.00 74.38 790 GLY A N 1
ATOM 6153 C CA . GLY A 1 790 ? 7.401 -15.817 -31.213 1.00 74.38 790 GLY A CA 1
ATOM 6154 C C . GLY A 1 790 ? 7.674 -16.093 -29.729 1.00 74.38 790 GLY A C 1
ATOM 6155 O O . GLY A 1 790 ? 8.679 -16.725 -29.431 1.00 74.38 790 GLY A O 1
ATOM 6156 N N . GLN A 1 791 ? 6.798 -15.639 -28.831 1.00 73.94 791 GLN A N 1
ATOM 6157 C CA . GLN A 1 791 ? 6.883 -15.822 -27.376 1.00 73.94 791 GLN A CA 1
ATOM 6158 C C . GLN A 1 791 ? 5.973 -16.953 -26.874 1.00 73.94 791 GLN A C 1
ATOM 6160 O O . GLN A 1 791 ? 5.934 -17.245 -25.685 1.00 73.94 791 GLN A O 1
ATOM 6165 N N . LEU A 1 792 ? 5.185 -17.573 -27.758 1.00 76.56 792 LEU A N 1
ATOM 6166 C CA . LEU A 1 792 ? 4.225 -18.592 -27.354 1.00 76.56 792 LEU A CA 1
ATOM 6167 C C . LEU A 1 792 ? 4.865 -19.985 -27.406 1.00 76.56 792 LEU A C 1
ATOM 6169 O O . LEU A 1 792 ? 5.300 -20.396 -28.490 1.00 76.56 792 LEU A O 1
ATOM 6173 N N . PRO A 1 793 ? 4.827 -20.759 -26.303 1.00 81.06 793 PRO A N 1
ATOM 6174 C CA . PRO A 1 793 ? 5.369 -22.117 -26.274 1.00 81.06 793 PRO A CA 1
ATOM 6175 C C . PRO A 1 793 ? 4.639 -23.073 -27.234 1.00 81.06 793 PRO A C 1
ATOM 6177 O O . PRO A 1 793 ? 5.209 -24.073 -27.655 1.00 81.06 793 PRO A O 1
ATOM 6180 N N . GLU A 1 794 ? 3.408 -22.738 -27.657 1.00 84.06 794 GLU A N 1
ATOM 6181 C CA . GLU A 1 794 ? 2.670 -23.463 -28.711 1.00 84.06 794 GLU A CA 1
ATOM 6182 C C . GLU A 1 794 ? 3.400 -23.426 -30.071 1.00 84.06 794 GLU A C 1
ATOM 6184 O O . GLU A 1 794 ? 3.249 -24.346 -30.875 1.00 84.06 794 GLU A O 1
ATOM 6189 N N . TYR A 1 795 ? 4.185 -22.377 -30.354 1.00 82.25 795 TYR A N 1
ATOM 6190 C CA . TYR A 1 795 ? 4.795 -22.152 -31.674 1.00 82.25 795 TYR A CA 1
ATOM 6191 C C . TYR A 1 795 ? 6.325 -22.094 -31.667 1.00 82.25 795 TYR A C 1
ATOM 6193 O O . TYR A 1 795 ? 6.937 -22.246 -32.732 1.00 82.25 795 TYR A O 1
ATOM 6201 N N . VAL A 1 796 ? 6.941 -21.859 -30.507 1.00 78.94 796 VAL A N 1
ATOM 6202 C CA . VAL A 1 796 ? 8.394 -21.781 -30.321 1.00 78.94 796 VAL A CA 1
ATOM 6203 C C . VAL A 1 796 ? 8.766 -22.552 -29.058 1.00 78.94 796 VAL A C 1
ATOM 6205 O O . VAL A 1 796 ? 8.283 -22.229 -27.983 1.00 78.94 796 VAL A O 1
ATOM 6208 N N . VAL A 1 797 ? 9.629 -23.562 -29.180 1.00 79.81 797 VAL A N 1
ATOM 6209 C CA . VAL A 1 797 ? 10.120 -24.342 -28.031 1.00 79.81 797 VAL A CA 1
ATOM 6210 C C . VAL A 1 797 ? 11.083 -23.500 -27.194 1.00 79.81 797 VAL A C 1
ATOM 6212 O O . VAL A 1 797 ? 11.998 -22.885 -27.752 1.00 79.81 797 VAL A O 1
ATOM 6215 N N . GLU A 1 798 ? 10.876 -23.505 -25.872 1.00 77.69 798 GLU A N 1
ATOM 6216 C CA . GLU A 1 798 ? 11.631 -22.703 -24.894 1.00 77.69 798 GLU A CA 1
ATOM 6217 C C . GLU A 1 798 ? 11.738 -21.227 -25.338 1.00 77.69 798 GLU A C 1
ATOM 6219 O O . GLU A 1 798 ? 12.848 -20.735 -25.573 1.00 77.69 798 GLU A O 1
ATOM 6224 N N . PRO A 1 799 ? 10.604 -20.523 -25.543 1.00 70.06 799 PRO A N 1
ATOM 6225 C CA . PRO A 1 799 ? 10.601 -19.191 -26.153 1.00 70.06 799 PRO A CA 1
ATOM 6226 C C . PRO A 1 799 ? 11.404 -18.162 -25.343 1.00 70.06 799 PRO A C 1
ATOM 6228 O O . PRO A 1 799 ? 11.982 -17.254 -25.937 1.00 70.06 799 PRO A O 1
ATOM 6231 N N . ASP A 1 800 ? 11.506 -18.360 -24.027 1.00 71.25 800 ASP A N 1
ATOM 6232 C CA . ASP A 1 800 ? 12.216 -17.482 -23.089 1.00 71.25 800 ASP A CA 1
ATOM 6233 C C . ASP A 1 800 ? 13.743 -17.691 -23.104 1.00 71.25 800 ASP A C 1
ATOM 6235 O O . ASP A 1 800 ? 14.504 -16.868 -22.602 1.00 71.25 800 ASP A O 1
ATOM 6239 N N . ARG A 1 801 ? 14.229 -18.775 -23.723 1.00 76.88 801 ARG A N 1
ATOM 6240 C CA . ARG A 1 801 ? 15.662 -19.054 -23.875 1.00 76.88 801 ARG A CA 1
ATOM 6241 C C . ARG A 1 801 ? 16.176 -18.499 -25.197 1.00 76.88 801 ARG A C 1
ATOM 6243 O O . ARG A 1 801 ? 15.625 -18.807 -26.255 1.00 76.88 801 ARG A O 1
ATOM 6250 N N . PHE A 1 802 ? 17.298 -17.781 -25.190 1.00 74.94 802 PHE A N 1
ATOM 6251 C CA . PHE A 1 802 ? 18.020 -17.443 -26.421 1.00 74.94 802 PHE A CA 1
ATOM 6252 C C . PHE A 1 802 ? 18.742 -18.682 -26.983 1.00 74.94 802 PHE A C 1
ATOM 6254 O O . PHE A 1 802 ? 19.795 -19.072 -26.489 1.00 74.94 802 PHE A O 1
ATOM 6261 N N . ALA A 1 803 ? 18.169 -19.308 -28.017 1.00 72.81 803 ALA A N 1
ATOM 6262 C CA . ALA A 1 803 ? 18.724 -20.499 -28.671 1.00 72.81 803 ALA A CA 1
ATOM 6263 C C . ALA A 1 803 ? 18.781 -20.310 -30.205 1.00 72.81 803 ALA A C 1
ATOM 6265 O O . ALA A 1 803 ? 17.803 -20.613 -30.911 1.00 72.81 803 ALA A O 1
ATOM 6266 N N . PRO A 1 804 ? 19.884 -19.754 -30.752 1.00 77.56 804 PRO A N 1
ATOM 6267 C CA . PRO A 1 804 ? 20.092 -19.592 -32.195 1.00 77.56 804 PRO A CA 1
ATOM 6268 C C . PRO A 1 804 ? 19.984 -20.899 -32.992 1.00 77.56 804 PRO A C 1
ATOM 6270 O O . PRO A 1 804 ? 19.526 -20.890 -34.138 1.00 77.56 804 PRO A O 1
ATOM 6273 N N . GLU A 1 805 ? 20.350 -22.024 -32.379 1.00 76.88 805 GLU A N 1
ATOM 6274 C CA . GLU A 1 805 ? 20.324 -23.374 -32.944 1.00 76.88 805 GLU A CA 1
ATOM 6275 C C . GLU A 1 805 ? 18.933 -23.791 -33.463 1.00 76.88 805 GLU A C 1
ATOM 6277 O O . GLU A 1 805 ? 18.820 -24.503 -34.467 1.00 76.88 805 GLU A O 1
ATOM 6282 N N . ARG A 1 806 ? 17.852 -23.215 -32.909 1.00 79.12 806 ARG A N 1
ATOM 6283 C CA . ARG A 1 806 ? 16.471 -23.399 -33.400 1.00 79.12 806 ARG A CA 1
ATOM 6284 C C . ARG A 1 806 ? 16.294 -23.047 -34.876 1.00 79.12 806 ARG A C 1
ATOM 6286 O O . ARG A 1 806 ? 15.407 -23.591 -35.536 1.00 79.12 806 ARG A O 1
ATOM 6293 N N . TRP A 1 807 ? 17.135 -22.165 -35.408 1.00 79.12 807 TRP A N 1
ATOM 6294 C CA . TRP A 1 807 ? 17.035 -21.643 -36.772 1.00 79.12 807 TRP A CA 1
ATOM 6295 C C . TRP A 1 807 ? 18.047 -22.258 -37.744 1.00 79.12 807 TRP A C 1
ATOM 6297 O O . TRP A 1 807 ? 17.993 -21.966 -38.942 1.00 79.12 807 TRP A O 1
ATOM 6307 N N . LEU A 1 808 ? 18.948 -23.121 -37.263 1.00 80.81 808 LEU A N 1
ATOM 6308 C CA . LEU A 1 808 ? 19.886 -23.849 -38.117 1.00 80.81 808 LEU A CA 1
ATOM 6309 C C . LEU A 1 808 ? 19.130 -24.888 -38.946 1.00 80.81 808 LEU A C 1
ATOM 6311 O O . LEU A 1 808 ? 18.273 -25.598 -38.427 1.00 80.81 808 LEU A O 1
ATOM 6315 N N . ARG A 1 809 ? 19.413 -24.971 -40.249 1.00 75.75 809 ARG A N 1
ATOM 6316 C CA . ARG A 1 809 ? 18.668 -25.857 -41.162 1.00 75.75 809 ARG A CA 1
ATOM 6317 C C . ARG A 1 809 ? 18.951 -27.338 -40.924 1.00 75.75 809 ARG A C 1
ATOM 6319 O O . ARG A 1 809 ? 18.044 -28.143 -41.100 1.00 75.75 809 ARG A O 1
ATOM 6326 N N . ASP A 1 810 ? 20.172 -27.652 -40.507 1.00 80.62 810 ASP A N 1
ATOM 6327 C CA . ASP A 1 810 ? 20.686 -29.024 -40.459 1.00 80.62 810 ASP A CA 1
ATOM 6328 C C . ASP A 1 810 ? 20.566 -29.666 -39.066 1.00 80.62 810 ASP A C 1
ATOM 6330 O O . ASP A 1 810 ? 20.805 -30.859 -38.909 1.00 80.62 810 ASP A O 1
ATOM 6334 N N . ASP A 1 811 ? 20.166 -28.893 -38.052 1.00 74.19 811 ASP A N 1
ATOM 6335 C CA . ASP A 1 811 ? 19.977 -29.388 -36.689 1.00 74.19 811 ASP A CA 1
ATOM 6336 C C . ASP A 1 811 ? 18.558 -29.945 -36.505 1.00 74.19 811 ASP A C 1
ATOM 6338 O O . ASP A 1 811 ? 17.584 -29.188 -36.508 1.00 74.19 811 ASP A O 1
ATOM 6342 N N . THR A 1 812 ? 18.428 -31.262 -36.344 1.00 74.69 812 THR A N 1
ATOM 6343 C CA . THR A 1 812 ? 17.144 -31.947 -36.122 1.00 74.69 812 THR A CA 1
ATOM 6344 C C . THR A 1 812 ? 16.850 -32.231 -34.650 1.00 74.69 812 THR A C 1
ATOM 6346 O O . THR A 1 812 ? 15.821 -32.834 -34.353 1.00 74.69 812 THR A O 1
ATOM 6349 N N . THR A 1 813 ? 17.743 -31.852 -33.731 1.00 75.25 813 THR A N 1
ATOM 6350 C CA . THR A 1 813 ? 17.613 -32.174 -32.300 1.00 75.25 813 THR A CA 1
ATOM 6351 C C . THR A 1 813 ? 16.562 -31.316 -31.597 1.00 75.25 813 THR A C 1
ATOM 6353 O O . THR A 1 813 ? 15.986 -31.748 -30.601 1.00 75.25 813 THR A O 1
ATOM 6356 N N . ILE A 1 814 ? 16.253 -30.139 -32.152 1.00 76.19 814 ILE A N 1
ATOM 6357 C CA . ILE A 1 814 ? 15.284 -29.191 -31.594 1.00 76.19 814 ILE A CA 1
ATOM 6358 C C . ILE A 1 814 ? 14.108 -29.002 -32.566 1.00 76.19 814 ILE A C 1
ATOM 6360 O O . ILE A 1 814 ? 14.338 -28.732 -33.755 1.00 76.19 814 ILE A O 1
ATOM 6364 N N . PRO A 1 815 ? 12.845 -29.091 -32.096 1.00 80.56 815 PRO A N 1
ATOM 6365 C CA . PRO A 1 815 ? 11.677 -28.842 -32.934 1.00 80.56 815 PRO A CA 1
ATOM 6366 C C . PRO A 1 815 ? 11.720 -27.454 -33.581 1.00 80.56 815 PRO A C 1
ATOM 6368 O O . PRO A 1 815 ? 11.964 -26.440 -32.923 1.00 80.56 815 PRO A O 1
ATOM 6371 N N . LYS A 1 816 ? 11.474 -27.401 -34.895 1.00 80.44 816 LYS A N 1
ATOM 6372 C CA . LYS A 1 816 ? 11.540 -26.147 -35.651 1.00 80.44 816 LYS A CA 1
ATOM 6373 C C . LYS A 1 816 ? 10.289 -25.296 -35.413 1.00 80.44 816 LYS A C 1
ATOM 6375 O O . LYS A 1 816 ? 9.181 -25.809 -35.581 1.00 80.44 816 LYS A O 1
ATOM 6380 N N . PRO A 1 817 ? 10.445 -23.996 -35.101 1.00 81.00 817 PRO A N 1
ATOM 6381 C CA . PRO A 1 817 ? 9.319 -23.076 -35.019 1.00 81.00 817 PRO A CA 1
ATOM 6382 C C . PRO A 1 817 ? 8.522 -23.017 -36.322 1.00 81.00 817 PRO A C 1
ATOM 6384 O O . PRO A 1 817 ? 9.082 -23.147 -37.417 1.00 81.00 817 PRO A O 1
ATOM 6387 N N . HIS A 1 818 ? 7.221 -22.732 -36.226 1.00 82.75 818 HIS A N 1
ATOM 6388 C CA . HIS A 1 818 ? 6.407 -22.525 -37.424 1.00 82.75 818 HIS A CA 1
ATOM 6389 C C . HIS A 1 818 ? 6.995 -21.379 -38.277 1.00 82.75 818 HIS A C 1
ATOM 6391 O O . HIS A 1 818 ? 7.335 -20.327 -37.726 1.00 82.75 818 HIS A O 1
ATOM 6397 N N . PRO A 1 819 ? 7.068 -21.488 -39.621 1.00 79.62 819 PRO A N 1
ATOM 6398 C CA . PRO A 1 819 ? 7.694 -20.463 -40.457 1.00 79.62 819 PRO A CA 1
ATOM 6399 C C . PRO A 1 819 ? 7.121 -19.056 -40.245 1.00 79.62 819 PRO A C 1
ATOM 6401 O O . PRO A 1 819 ? 7.846 -18.075 -40.309 1.00 79.62 819 PRO A O 1
ATOM 6404 N N . PHE A 1 820 ? 5.829 -18.926 -39.963 1.00 81.88 820 PHE A N 1
ATOM 6405 C CA . PHE A 1 820 ? 5.186 -17.629 -39.712 1.00 81.88 820 PHE A CA 1
ATOM 6406 C C . PHE A 1 820 ? 5.210 -17.164 -38.246 1.00 81.88 820 PHE A C 1
ATOM 6408 O O . PHE A 1 820 ? 4.713 -16.076 -37.972 1.00 81.88 820 PHE A O 1
ATOM 6415 N N . ALA A 1 821 ? 5.807 -17.928 -37.324 1.00 75.00 821 ALA A N 1
ATOM 6416 C CA . ALA A 1 821 ? 5.878 -17.556 -35.910 1.00 75.00 821 ALA A CA 1
ATOM 6417 C C . ALA A 1 821 ? 6.770 -16.328 -35.680 1.00 75.00 821 ALA A C 1
ATOM 6419 O O . ALA A 1 821 ? 6.387 -15.423 -34.950 1.00 75.00 821 ALA A O 1
ATOM 6420 N N . VAL A 1 822 ? 7.920 -16.243 -36.366 1.00 75.06 822 VAL A N 1
ATOM 6421 C CA . VAL A 1 822 ? 8.881 -15.137 -36.210 1.00 75.06 822 VAL A CA 1
ATOM 6422 C C . VAL A 1 822 ? 9.219 -14.519 -37.570 1.00 75.06 822 VAL A C 1
ATOM 6424 O O . VAL A 1 822 ? 9.936 -15.092 -38.400 1.00 75.06 822 VAL A O 1
ATOM 6427 N N . ARG A 1 823 ? 8.666 -13.322 -37.824 1.00 76.19 823 ARG A N 1
ATOM 6428 C CA . ARG A 1 823 ? 8.854 -12.542 -39.066 1.00 76.19 823 ARG A CA 1
ATOM 6429 C C . ARG A 1 823 ? 9.040 -11.040 -38.780 1.00 76.19 823 ARG A C 1
ATOM 6431 O O . ARG A 1 823 ? 8.155 -10.239 -39.093 1.00 76.19 823 ARG A O 1
ATOM 6438 N N . PRO A 1 824 ? 10.193 -10.621 -38.220 1.00 70.31 824 PRO A N 1
ATOM 6439 C CA . PRO A 1 824 ? 10.433 -9.230 -37.810 1.00 70.31 824 PRO A CA 1
ATOM 6440 C C . PRO A 1 824 ? 10.350 -8.226 -38.974 1.00 70.31 824 PRO A C 1
ATOM 6442 O O . PRO A 1 824 ? 9.882 -7.102 -38.798 1.00 70.31 824 PRO A O 1
ATOM 6445 N N . PHE A 1 825 ? 10.700 -8.652 -40.191 1.00 76.75 825 PHE A N 1
ATOM 6446 C CA . PHE A 1 825 ? 10.647 -7.829 -41.406 1.00 76.75 825 PHE A CA 1
ATOM 6447 C C . PHE A 1 825 ? 9.338 -7.963 -42.207 1.00 76.75 825 PHE A C 1
ATOM 6449 O O . PHE A 1 825 ? 9.231 -7.437 -43.317 1.00 76.75 825 PHE A O 1
ATOM 6456 N N . GLY A 1 826 ? 8.324 -8.631 -41.650 1.00 77.00 826 GLY A N 1
ATOM 6457 C CA . GLY A 1 826 ? 7.065 -8.916 -42.337 1.00 77.00 826 GLY A CA 1
ATOM 6458 C C . GLY A 1 826 ? 7.201 -9.966 -43.444 1.00 77.00 826 GLY A C 1
ATOM 6459 O O . GLY A 1 826 ? 8.261 -10.554 -43.650 1.00 77.00 826 GLY A O 1
ATOM 6460 N N . VAL A 1 827 ? 6.100 -10.214 -44.155 1.00 79.50 827 VAL A N 1
ATOM 6461 C CA . VAL A 1 827 ? 6.009 -11.228 -45.218 1.00 79.50 827 VAL A CA 1
ATOM 6462 C C . VAL A 1 827 ? 5.371 -10.629 -46.474 1.00 79.50 827 VAL A C 1
ATOM 6464 O O . VAL A 1 827 ? 4.645 -9.631 -46.407 1.00 79.50 827 VAL A O 1
ATOM 6467 N N . GLY A 1 828 ? 5.669 -11.231 -47.627 1.00 83.31 828 GLY A N 1
ATOM 6468 C CA . GLY A 1 828 ? 5.055 -10.901 -48.911 1.00 83.31 828 GLY A CA 1
ATOM 6469 C C . GLY A 1 828 ? 5.714 -9.725 -49.632 1.00 83.31 828 GLY A C 1
ATOM 6470 O O . GLY A 1 828 ? 6.783 -9.241 -49.263 1.00 83.31 828 GLY A O 1
ATOM 6471 N N . THR A 1 829 ? 5.062 -9.247 -50.691 1.00 84.06 829 THR A N 1
ATOM 6472 C CA . THR A 1 829 ? 5.600 -8.201 -51.583 1.00 84.06 829 THR A CA 1
ATOM 6473 C C . THR A 1 829 ? 5.749 -6.839 -50.898 1.00 84.06 829 THR A C 1
ATOM 6475 O O . THR A 1 829 ? 6.548 -6.013 -51.345 1.00 84.06 829 THR A O 1
ATOM 6478 N N . ARG A 1 830 ? 5.032 -6.615 -49.787 1.00 84.69 830 ARG A N 1
ATOM 6479 C CA . ARG A 1 830 ? 5.107 -5.421 -48.923 1.00 84.69 830 ARG A CA 1
ATOM 6480 C C . ARG A 1 830 ? 5.838 -5.679 -47.599 1.00 84.69 830 ARG A C 1
ATOM 6482 O O . ARG A 1 830 ? 5.618 -4.956 -46.633 1.00 84.69 830 ARG A O 1
ATOM 6489 N N . SER A 1 831 ? 6.721 -6.680 -47.548 1.00 84.44 831 SER A N 1
ATOM 6490 C CA . SER A 1 831 ? 7.719 -6.817 -46.475 1.00 84.44 831 SER A CA 1
ATOM 6491 C C . SER A 1 831 ? 8.646 -5.594 -46.411 1.00 84.44 831 SER A C 1
ATOM 6493 O O . SER A 1 831 ? 8.642 -4.744 -47.310 1.00 84.44 831 SER A O 1
ATOM 6495 N N . CYS A 1 832 ? 9.467 -5.481 -45.369 1.00 83.00 832 CYS A N 1
ATOM 6496 C CA . CYS A 1 832 ? 10.411 -4.375 -45.242 1.00 83.00 832 CYS A CA 1
ATOM 6497 C C . CYS A 1 832 ? 11.292 -4.226 -46.497 1.00 83.00 832 CYS A C 1
ATOM 6499 O O . CYS A 1 832 ? 11.942 -5.172 -46.935 1.00 83.00 832 CYS A O 1
ATOM 6501 N N . ILE A 1 833 ? 11.337 -3.014 -47.062 1.00 82.12 833 ILE A N 1
ATOM 6502 C CA . ILE A 1 833 ? 12.188 -2.706 -48.221 1.00 82.12 833 ILE A CA 1
ATOM 6503 C C . ILE A 1 833 ? 13.682 -2.688 -47.866 1.00 82.12 833 ILE A C 1
ATOM 6505 O O . ILE A 1 833 ? 14.515 -2.953 -48.722 1.00 82.12 833 ILE A O 1
ATOM 6509 N N . GLY A 1 834 ? 14.008 -2.382 -46.609 1.00 79.44 834 GLY A N 1
ATOM 6510 C CA . GLY A 1 834 ? 15.371 -2.290 -46.089 1.00 79.44 834 GLY A CA 1
ATOM 6511 C C . GLY A 1 834 ? 15.866 -3.555 -45.390 1.00 79.44 834 GLY A C 1
ATOM 6512 O O . GLY A 1 834 ? 16.900 -3.490 -44.740 1.00 79.44 834 GLY A O 1
ATOM 6513 N N . GLN A 1 835 ? 15.156 -4.689 -45.488 1.00 82.94 835 GLN A N 1
ATOM 6514 C CA . GLN A 1 835 ? 15.512 -5.920 -44.767 1.00 82.94 835 GLN A CA 1
ATOM 6515 C C . GLN A 1 835 ? 16.975 -6.321 -44.993 1.00 82.94 835 GLN A C 1
ATOM 6517 O O . GLN A 1 835 ? 17.698 -6.557 -44.035 1.00 82.94 835 GLN A O 1
ATOM 6522 N N . ARG A 1 836 ? 17.420 -6.362 -46.254 1.00 84.31 836 ARG A N 1
ATOM 6523 C CA . ARG A 1 836 ? 18.780 -6.805 -46.593 1.00 84.31 836 ARG A CA 1
ATOM 6524 C C . ARG A 1 836 ? 19.857 -5.844 -46.108 1.00 84.31 836 ARG A C 1
ATOM 6526 O O . ARG A 1 836 ? 20.918 -6.298 -45.702 1.00 84.31 836 ARG A O 1
ATOM 6533 N N . LEU A 1 837 ? 19.568 -4.543 -46.129 1.00 82.69 837 LEU A N 1
ATOM 6534 C CA . LEU A 1 837 ? 20.464 -3.532 -45.578 1.00 82.69 837 LEU A CA 1
ATOM 6535 C C . LEU A 1 837 ? 20.587 -3.695 -44.057 1.00 82.69 837 LEU A C 1
ATOM 6537 O O . LEU A 1 837 ? 21.699 -3.773 -43.554 1.00 82.69 837 LEU A O 1
ATOM 6541 N N . ALA A 1 838 ? 19.460 -3.831 -43.350 1.00 79.81 838 ALA A N 1
ATOM 6542 C CA . ALA A 1 838 ? 19.442 -4.009 -41.899 1.00 79.81 838 ALA A CA 1
ATOM 6543 C C . ALA A 1 838 ? 20.129 -5.314 -41.454 1.00 79.81 838 ALA A C 1
ATOM 6545 O O . ALA A 1 838 ? 20.874 -5.309 -40.484 1.00 79.81 838 ALA A O 1
ATOM 6546 N N . GLU A 1 839 ? 19.909 -6.426 -42.166 1.00 83.44 839 GLU A N 1
ATOM 6547 C CA . GLU A 1 839 ? 20.585 -7.707 -41.899 1.00 83.44 839 GLU A CA 1
ATOM 6548 C C . GLU A 1 839 ? 22.112 -7.587 -42.041 1.00 83.44 839 GLU A C 1
ATOM 6550 O O . GLU A 1 839 ? 22.845 -8.112 -41.205 1.00 83.44 839 GLU A O 1
ATOM 6555 N N . GLN A 1 840 ? 22.600 -6.879 -43.067 1.00 86.38 840 GLN A N 1
ATOM 6556 C CA . GLN A 1 840 ? 24.036 -6.644 -43.250 1.00 86.38 840 GLN A CA 1
ATOM 6557 C C . GLN A 1 840 ? 24.610 -5.699 -42.195 1.00 86.38 840 GLN A C 1
ATOM 6559 O O . GLN A 1 840 ? 25.635 -6.017 -41.602 1.00 86.38 840 GLN A O 1
ATOM 6564 N N . GLU A 1 841 ? 23.945 -4.570 -41.951 1.00 83.88 841 GLU A N 1
ATOM 6565 C CA . GLU A 1 841 ? 24.320 -3.577 -40.938 1.00 83.88 841 GLU A CA 1
ATOM 6566 C C . GLU A 1 841 ? 24.494 -4.247 -39.560 1.00 83.88 841 GLU A C 1
ATOM 6568 O O . GLU A 1 841 ? 25.541 -4.113 -38.928 1.00 83.88 841 GLU A O 1
ATOM 6573 N N . LEU A 1 842 ? 23.515 -5.059 -39.145 1.00 82.56 842 LEU A N 1
ATOM 6574 C CA . LEU A 1 842 ? 23.552 -5.811 -37.888 1.00 82.56 842 LEU A CA 1
ATOM 6575 C C . LEU A 1 842 ? 24.643 -6.877 -37.861 1.00 82.56 842 LEU A C 1
ATOM 6577 O O . LEU A 1 842 ? 25.383 -6.969 -36.885 1.00 82.56 842 LEU A O 1
ATOM 6581 N N . GLY A 1 843 ? 24.741 -7.684 -38.920 1.00 86.88 843 GLY A N 1
ATOM 6582 C CA . GLY A 1 843 ? 25.719 -8.767 -38.988 1.00 86.88 843 GLY A CA 1
ATOM 6583 C C . GLY A 1 843 ? 27.157 -8.253 -38.934 1.00 86.88 843 GLY A C 1
ATOM 6584 O O . GLY A 1 843 ? 27.981 -8.824 -38.225 1.00 86.88 843 GLY A O 1
ATOM 6585 N N . ILE A 1 844 ? 27.451 -7.154 -39.636 1.00 91.75 844 ILE A N 1
ATOM 6586 C CA . ILE A 1 844 ? 28.778 -6.527 -39.657 1.00 91.75 844 ILE A CA 1
ATOM 6587 C C . ILE A 1 844 ? 29.122 -5.945 -38.285 1.00 91.75 844 ILE A C 1
ATOM 6589 O O . ILE A 1 844 ? 30.214 -6.206 -37.777 1.00 91.75 844 ILE A O 1
ATOM 6593 N N . LEU A 1 845 ? 28.209 -5.181 -37.674 1.00 90.12 845 LEU A N 1
ATOM 6594 C CA . LEU A 1 845 ? 28.453 -4.599 -36.355 1.00 90.12 845 LEU A CA 1
ATOM 6595 C C . LEU A 1 845 ? 28.662 -5.691 -35.300 1.00 90.12 845 LEU A C 1
ATOM 6597 O O . LEU A 1 845 ? 29.664 -5.656 -34.589 1.00 90.12 845 LEU A O 1
ATOM 6601 N N . LEU A 1 846 ? 27.758 -6.674 -35.236 1.00 87.44 846 LEU A N 1
ATOM 6602 C CA . LEU A 1 846 ? 27.829 -7.748 -34.249 1.00 87.44 846 LEU A CA 1
ATOM 6603 C C . LEU A 1 846 ? 29.124 -8.548 -34.400 1.00 87.44 846 LEU A C 1
ATOM 6605 O O . LEU A 1 846 ? 29.815 -8.755 -33.409 1.00 87.44 846 LEU A O 1
ATOM 6609 N N . ALA A 1 847 ? 29.493 -8.928 -35.630 1.00 91.25 847 ALA A N 1
ATOM 6610 C CA . ALA A 1 847 ? 30.736 -9.648 -35.894 1.00 91.25 847 ALA A CA 1
ATOM 6611 C C . ALA A 1 847 ? 31.967 -8.874 -35.402 1.00 91.25 847 ALA A C 1
ATOM 6613 O O . ALA A 1 847 ? 32.860 -9.466 -34.805 1.00 91.25 847 ALA A O 1
ATOM 6614 N N . LYS A 1 848 ? 32.012 -7.553 -35.606 1.00 91.62 848 LYS A N 1
ATOM 6615 C CA . LYS A 1 848 ? 33.123 -6.730 -35.111 1.00 91.62 848 LYS A CA 1
ATOM 6616 C C . LYS A 1 848 ? 33.116 -6.596 -33.596 1.00 91.62 848 LYS A C 1
ATOM 6618 O O . LYS A 1 848 ? 34.176 -6.677 -32.992 1.00 91.62 848 LYS A O 1
ATOM 6623 N N . MET A 1 849 ? 31.950 -6.399 -32.990 1.00 88.75 849 MET A N 1
ATOM 6624 C CA . MET A 1 849 ? 31.836 -6.279 -31.540 1.00 88.75 849 MET A CA 1
ATOM 6625 C C . MET A 1 849 ? 32.312 -7.555 -30.839 1.00 88.75 849 MET A C 1
ATOM 6627 O O . MET A 1 849 ? 33.171 -7.462 -29.973 1.00 88.75 849 MET A O 1
ATOM 6631 N N . ILE A 1 850 ? 31.856 -8.738 -31.268 1.00 89.12 850 ILE A N 1
ATOM 6632 C CA . ILE A 1 850 ? 32.255 -10.019 -30.650 1.00 89.12 850 ILE A CA 1
ATOM 6633 C C . ILE A 1 850 ? 33.699 -10.434 -30.967 1.00 89.12 850 ILE A C 1
ATOM 6635 O O . ILE A 1 850 ? 34.265 -11.257 -30.263 1.00 89.12 850 ILE A O 1
ATOM 6639 N N . GLN A 1 851 ? 34.303 -9.901 -32.037 1.00 91.44 851 GLN A N 1
ATOM 6640 C CA . GLN A 1 851 ? 35.721 -10.117 -32.364 1.00 91.44 851 GLN A CA 1
ATOM 6641 C C . GLN A 1 851 ? 36.666 -9.224 -31.557 1.00 91.44 851 GLN A C 1
ATOM 6643 O O . GLN A 1 851 ? 37.878 -9.412 -31.623 1.00 91.44 851 GLN A O 1
ATOM 6648 N N . GLN A 1 852 ? 36.142 -8.194 -30.898 1.00 89.81 852 GLN A N 1
ATOM 6649 C CA . GLN A 1 852 ? 36.944 -7.179 -30.216 1.00 89.81 852 GLN A CA 1
ATOM 6650 C C . GLN A 1 852 ? 36.652 -7.128 -28.724 1.00 89.81 852 GLN A C 1
ATOM 6652 O O . GLN A 1 852 ? 37.525 -6.721 -27.963 1.00 89.81 852 GLN A O 1
ATOM 6657 N N . PHE A 1 853 ? 35.446 -7.523 -28.314 1.00 85.75 853 PHE A N 1
ATOM 6658 C CA . PHE A 1 853 ? 34.991 -7.413 -26.943 1.00 85.75 853 PHE A CA 1
ATOM 6659 C C . PHE A 1 853 ? 34.312 -8.695 -26.458 1.00 85.75 853 PHE A C 1
ATOM 6661 O O . PHE A 1 853 ? 33.491 -9.288 -27.160 1.00 85.75 853 PHE A O 1
ATOM 6668 N N . HIS A 1 854 ? 34.598 -9.062 -25.214 1.00 83.62 854 HIS A N 1
ATOM 6669 C CA . HIS A 1 854 ? 33.666 -9.773 -24.358 1.00 83.62 854 HIS A CA 1
ATOM 6670 C C . HIS A 1 854 ? 32.606 -8.776 -23.865 1.00 83.62 854 HIS A C 1
ATOM 6672 O O . HIS A 1 854 ? 32.953 -7.683 -23.416 1.00 83.62 854 HIS A O 1
ATOM 6678 N N . ILE A 1 855 ? 31.324 -9.116 -24.016 1.00 83.00 855 ILE A N 1
ATOM 6679 C CA . ILE A 1 855 ? 30.201 -8.208 -23.746 1.00 83.00 855 ILE A CA 1
ATOM 6680 C C . ILE A 1 855 ? 29.371 -8.793 -22.612 1.00 83.00 855 ILE A C 1
ATOM 6682 O O . ILE A 1 855 ? 28.822 -9.884 -22.755 1.00 83.00 855 ILE A O 1
ATOM 6686 N N . GLU A 1 856 ? 29.259 -8.043 -21.525 1.00 78.88 856 GLU A N 1
ATOM 6687 C CA . GLU A 1 856 ? 28.428 -8.358 -20.366 1.00 78.88 856 GLU A CA 1
ATOM 6688 C C . GLU A 1 856 ? 27.320 -7.298 -20.260 1.00 78.88 856 GLU A C 1
ATOM 6690 O O . GLU A 1 856 ? 27.491 -6.160 -20.703 1.00 78.88 856 GLU A O 1
ATOM 6695 N N . CYS A 1 857 ? 26.163 -7.670 -19.723 1.00 70.06 857 CYS A N 1
ATOM 6696 C CA . CYS A 1 857 ? 25.067 -6.749 -19.439 1.00 70.06 857 CYS A CA 1
ATOM 6697 C C . CYS A 1 857 ? 24.590 -7.017 -18.014 1.00 70.06 857 CYS A C 1
ATOM 6699 O O . CYS A 1 857 ? 24.187 -8.140 -17.712 1.00 70.06 857 CYS A O 1
ATOM 6701 N N . ASP A 1 858 ? 24.640 -5.994 -17.169 1.00 65.62 858 ASP A N 1
ATOM 6702 C CA . ASP A 1 858 ? 24.144 -6.018 -15.798 1.00 65.62 858 ASP A CA 1
ATOM 6703 C C . ASP A 1 858 ? 22.710 -5.475 -15.779 1.00 65.62 858 ASP A C 1
ATOM 6705 O O . ASP A 1 858 ? 22.469 -4.361 -16.240 1.00 65.62 858 ASP A O 1
ATOM 6709 N N . GLY A 1 859 ? 21.757 -6.259 -15.266 1.00 54.72 859 GLY A N 1
ATOM 6710 C CA . GLY A 1 859 ? 20.333 -5.904 -15.195 1.00 54.72 859 GLY A CA 1
ATOM 6711 C C . GLY A 1 859 ? 19.456 -6.593 -16.250 1.00 54.72 859 GLY A C 1
ATOM 6712 O O . GLY A 1 859 ? 19.904 -6.929 -17.347 1.00 54.72 859 GLY A O 1
ATOM 6713 N N . GLU A 1 860 ? 18.187 -6.821 -15.904 1.00 53.31 860 GLU A N 1
ATOM 6714 C CA . GLU A 1 860 ? 17.164 -7.287 -16.847 1.00 53.31 860 GLU A CA 1
ATOM 6715 C C . GLU A 1 860 ? 16.553 -6.083 -17.567 1.00 53.31 860 GLU A C 1
ATOM 6717 O O . GLU A 1 860 ? 16.178 -5.110 -16.923 1.00 53.31 860 GLU A O 1
ATOM 6722 N N . MET A 1 861 ? 16.450 -6.143 -18.897 1.00 58.88 861 MET A N 1
ATOM 6723 C CA . MET A 1 861 ? 15.828 -5.082 -19.693 1.00 58.88 861 MET A CA 1
ATOM 6724 C C . MET A 1 861 ? 14.382 -5.440 -20.029 1.00 58.88 861 MET A C 1
ATOM 6726 O O . MET A 1 861 ? 14.121 -6.468 -20.663 1.00 58.88 861 MET A O 1
ATOM 6730 N N . GLU A 1 862 ? 13.450 -4.553 -19.697 1.00 55.84 862 GLU A N 1
ATOM 6731 C CA . GLU A 1 862 ? 12.044 -4.708 -20.056 1.00 55.84 862 GLU A CA 1
ATOM 6732 C C . GLU A 1 862 ? 11.736 -4.155 -21.449 1.00 55.84 862 GLU A C 1
ATOM 6734 O O . GLU A 1 862 ? 12.344 -3.199 -21.929 1.00 55.84 862 GLU A O 1
ATOM 6739 N N . GLN A 1 863 ? 10.730 -4.722 -22.119 1.00 56.78 863 GLN A N 1
ATOM 6740 C CA . GLN A 1 863 ? 10.272 -4.219 -23.411 1.00 56.78 863 GLN A CA 1
ATOM 6741 C C . GLN A 1 863 ? 9.233 -3.097 -23.247 1.00 56.78 863 GLN A C 1
ATOM 6743 O O . GLN A 1 863 ? 8.064 -3.345 -22.955 1.00 56.78 863 GLN A O 1
ATOM 6748 N N . ILE A 1 864 ? 9.599 -1.871 -23.607 1.00 53.53 864 ILE A N 1
ATOM 6749 C CA . ILE A 1 864 ? 8.679 -0.736 -23.722 1.00 53.53 864 ILE A CA 1
ATOM 6750 C C . ILE A 1 864 ? 8.022 -0.712 -25.109 1.00 53.53 864 ILE A C 1
ATOM 6752 O O . ILE A 1 864 ? 8.681 -0.696 -26.158 1.00 53.53 864 ILE A O 1
ATOM 6756 N N . PHE A 1 865 ? 6.690 -0.634 -25.131 1.00 52.06 865 PHE A N 1
ATOM 6757 C CA . PHE A 1 865 ? 5.927 -0.429 -26.360 1.00 52.06 865 PHE A CA 1
ATOM 6758 C C . PHE A 1 865 ? 5.812 1.064 -26.705 1.00 52.06 865 PHE A C 1
ATOM 6760 O O . PHE A 1 865 ? 5.037 1.793 -26.091 1.00 52.06 865 PHE A O 1
ATOM 6767 N N . ASN A 1 866 ? 6.529 1.527 -27.736 1.00 47.34 866 ASN A N 1
ATOM 6768 C CA . ASN A 1 866 ? 6.406 2.895 -28.254 1.00 47.34 866 ASN A CA 1
ATOM 6769 C C . ASN A 1 866 ? 6.376 2.919 -29.793 1.00 47.34 866 ASN A C 1
ATOM 6771 O O . ASN A 1 866 ? 7.350 3.310 -30.435 1.00 47.34 866 ASN A O 1
ATOM 6775 N N . ILE A 1 867 ? 5.263 2.467 -30.397 1.00 52.69 867 ILE A N 1
ATOM 6776 C CA . ILE A 1 867 ? 5.058 2.231 -31.851 1.00 52.69 867 ILE A CA 1
ATOM 6777 C C . ILE A 1 867 ? 5.991 1.150 -32.435 1.00 52.69 867 ILE A C 1
ATOM 6779 O O . ILE A 1 867 ? 5.533 0.253 -33.146 1.00 52.69 867 ILE A O 1
ATOM 6783 N N . ALA A 1 868 ? 7.285 1.222 -32.137 1.00 53.19 868 ALA A N 1
ATOM 6784 C CA . ALA A 1 868 ? 8.254 0.146 -32.202 1.00 53.19 868 ALA A CA 1
ATOM 6785 C C . ALA A 1 868 ? 8.583 -0.312 -30.773 1.00 53.19 868 ALA A C 1
ATOM 6787 O O . ALA A 1 868 ? 8.648 0.496 -29.847 1.00 53.19 868 ALA A O 1
ATOM 6788 N N . ASN A 1 869 ? 8.793 -1.614 -30.605 1.00 58.19 869 ASN A N 1
ATOM 6789 C CA . ASN A 1 869 ? 9.270 -2.157 -29.339 1.00 58.19 869 ASN A CA 1
ATOM 6790 C C . ASN A 1 869 ? 10.724 -1.712 -29.142 1.00 58.19 869 ASN A C 1
ATOM 6792 O O . ASN A 1 869 ? 11.532 -1.846 -30.067 1.00 58.19 869 ASN A O 1
ATOM 6796 N N . LYS A 1 870 ? 11.038 -1.191 -27.960 1.00 56.88 870 LYS A N 1
ATOM 6797 C CA . LYS A 1 870 ? 12.394 -0.842 -27.525 1.00 56.88 870 LYS A CA 1
ATOM 6798 C C . LYS A 1 870 ? 12.597 -1.356 -26.095 1.00 56.88 870 LYS A C 1
ATOM 6800 O O . LYS A 1 870 ? 11.594 -1.550 -25.418 1.00 56.88 870 LYS A O 1
ATOM 6805 N N . PRO A 1 871 ? 13.826 -1.575 -25.626 1.00 57.75 871 PRO A N 1
ATOM 6806 C CA . PRO A 1 871 ? 14.042 -1.839 -24.214 1.00 57.75 871 PRO A CA 1
ATOM 6807 C C . PRO A 1 871 ? 13.869 -0.548 -23.398 1.00 57.75 871 PRO A C 1
ATOM 6809 O O . PRO A 1 871 ? 13.916 0.562 -23.945 1.00 57.75 871 PRO A O 1
ATOM 6812 N N . ASP A 1 872 ? 13.690 -0.699 -22.098 1.00 58.09 872 ASP A N 1
ATOM 6813 C CA . ASP A 1 872 ? 13.780 0.362 -21.095 1.00 58.09 872 ASP A CA 1
ATOM 6814 C C . ASP A 1 872 ? 15.209 0.879 -20.868 1.00 58.09 872 ASP A C 1
ATOM 6816 O O . ASP A 1 872 ? 15.363 1.990 -20.370 1.00 58.09 872 ASP A O 1
ATOM 6820 N N . LEU A 1 873 ? 16.223 0.136 -21.334 1.00 59.50 873 LEU A N 1
ATOM 6821 C CA . LEU A 1 873 ? 17.653 0.459 -21.212 1.00 59.50 873 LEU A CA 1
ATOM 6822 C C . LEU A 1 873 ? 18.110 0.620 -19.755 1.00 59.50 873 LEU A C 1
ATOM 6824 O O . LEU A 1 873 ? 19.078 1.326 -19.492 1.00 59.50 873 LEU A O 1
ATOM 6828 N N . SER A 1 874 ? 17.434 -0.049 -18.822 1.00 53.53 874 SER A N 1
ATOM 6829 C CA . SER A 1 874 ? 17.846 -0.125 -17.416 1.00 53.53 874 SER A CA 1
ATOM 6830 C C . SER A 1 874 ? 19.147 -0.923 -17.230 1.00 53.53 874 SER A C 1
ATOM 6832 O O . SER A 1 874 ? 19.840 -0.750 -16.231 1.00 53.53 874 SER A O 1
ATOM 6834 N N . GLY A 1 875 ? 19.507 -1.765 -18.208 1.00 60.22 875 GLY A N 1
ATOM 6835 C CA . GLY A 1 875 ? 20.724 -2.571 -18.187 1.00 60.22 875 GLY A CA 1
ATOM 6836 C C . GLY A 1 875 ? 21.998 -1.790 -18.530 1.00 60.22 875 GLY A C 1
ATOM 6837 O O . GLY A 1 875 ? 22.052 -1.060 -19.524 1.00 60.22 875 GLY A O 1
ATOM 6838 N N . THR A 1 876 ? 23.058 -1.998 -17.747 1.0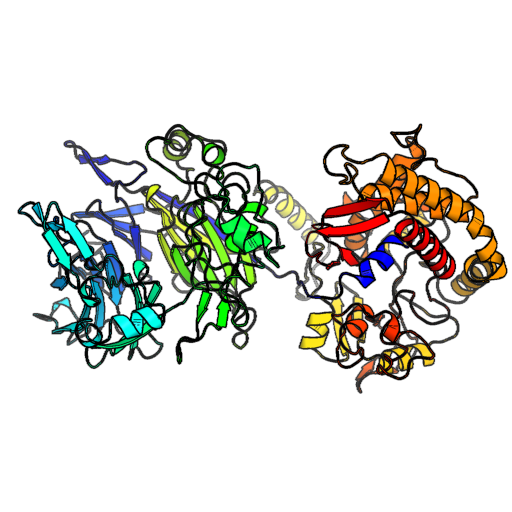0 67.38 876 THR A N 1
ATOM 6839 C CA . THR A 1 876 ? 24.390 -1.427 -18.000 1.00 67.38 876 THR A CA 1
ATOM 6840 C C . THR A 1 876 ? 25.250 -2.426 -18.765 1.00 67.38 876 THR A C 1
ATOM 6842 O O . THR A 1 876 ? 25.448 -3.554 -18.327 1.00 67.38 876 THR A O 1
ATOM 6845 N N . PHE A 1 877 ? 25.787 -2.028 -19.920 1.00 74.19 877 PHE A N 1
ATOM 6846 C CA . PHE A 1 877 ? 26.655 -2.894 -20.722 1.00 74.19 877 PHE A CA 1
ATOM 6847 C C . PHE A 1 877 ? 28.121 -2.692 -20.366 1.00 74.19 877 PHE A C 1
ATOM 6849 O O . PHE A 1 877 ? 28.599 -1.562 -20.339 1.00 74.19 877 PHE A O 1
ATOM 6856 N N . LYS A 1 878 ? 28.868 -3.781 -20.218 1.00 75.44 878 LYS A N 1
ATOM 6857 C CA . LYS A 1 878 ? 30.319 -3.768 -20.057 1.00 75.44 878 LYS A CA 1
ATOM 6858 C C . LYS A 1 878 ? 30.986 -4.431 -21.253 1.00 75.44 878 LYS A C 1
ATOM 6860 O O . LYS A 1 878 ? 30.565 -5.482 -21.730 1.00 75.44 878 LYS A O 1
ATOM 6865 N N . PHE A 1 879 ? 32.042 -3.796 -21.751 1.00 80.00 879 PHE A N 1
ATOM 6866 C CA . PHE A 1 879 ? 32.780 -4.250 -22.924 1.00 80.00 879 PHE A CA 1
ATOM 6867 C C . PHE A 1 879 ? 34.249 -4.448 -22.544 1.00 80.00 879 PHE A C 1
ATOM 6869 O O . PHE A 1 879 ? 34.999 -3.482 -22.417 1.00 80.00 879 PHE A O 1
ATOM 6876 N N . THR A 1 880 ? 34.686 -5.691 -22.378 1.00 80.94 880 THR A N 1
ATOM 6877 C CA . THR A 1 880 ? 36.082 -6.034 -22.064 1.00 80.94 880 THR A CA 1
ATOM 6878 C C . THR A 1 880 ? 36.814 -6.416 -23.342 1.00 80.94 880 THR A C 1
ATOM 6880 O O . THR A 1 880 ? 36.287 -7.200 -24.115 1.00 80.94 880 THR A O 1
ATOM 6883 N N . GLU A 1 881 ? 37.997 -5.858 -23.616 1.00 81.25 881 GLU A N 1
ATOM 6884 C CA . GLU A 1 881 ? 38.750 -6.223 -24.830 1.00 81.25 881 GLU A CA 1
ATOM 6885 C C . GLU A 1 881 ? 39.236 -7.676 -24.790 1.00 81.25 881 GLU A C 1
ATOM 6887 O O . GLU A 1 881 ? 39.597 -8.171 -23.722 1.00 81.25 881 GLU A O 1
ATOM 6892 N N . LEU A 1 882 ? 39.204 -8.340 -25.950 1.00 78.75 882 LEU A N 1
ATOM 6893 C CA . LEU A 1 882 ? 39.676 -9.718 -26.135 1.00 78.75 882 LEU A CA 1
ATOM 6894 C C . LEU A 1 882 ? 41.189 -9.821 -26.330 1.00 78.75 882 LEU A C 1
ATOM 6896 O O . LEU A 1 882 ? 41.770 -8.909 -26.965 1.00 78.75 882 LEU A O 1
#

pLDDT: mean 79.41, std 18.82, range [22.23, 98.62]

InterPro domains:
  IPR001128 Cytochrome P450 [PF00067] (560-747)
  IPR001128 Cytochrome P450 [PF00067] (752-861)
  IPR002401 Cytochrome P450, E-class, group I [PR00463] (559-578)
  IPR002401 Cytochrome P450, E-class, group I [PR00463] (785-809)
  IPR002401 Cytochrome P450, E-class, group I [PR00463] (822-832)
  IPR002401 Cytochrome P450, E-class, group I [PR00463] (832-855)
  IPR011044 Quinoprotein amine dehydrogenase, beta chain-like [SSF50969] (119-510)
  IPR015943 WD40/YVTN repeat-like-containing domain superfamily [G3DSA:2.130.10.10] (25-311)
  IPR017972 Cytochrome P450, conserved site [PS00086] (825-834)
  IPR036396 Cytochrome P450 superfamily [G3DSA:1.10.630.10] (553-753)
  IPR036396 Cytochrome P450 superfamily [G3DSA:1.10.630.10] (754-878)
  IPR036396 Cytochrome P450 superfamily [SSF48264] (558-866)
  IPR052956 Mesenchyme-associated surface protein [PTHR46928] (5-308)
  IPR055188 Choice-of-anchor I domain [PF22494] (53-308)

Sequence (882 aa):
MAFAVLMMMAAAVLPNFARSAITLIPMGSTYLPYGFDPAGAPLYGMGDRGAVEQLTYDADNYRIYTVGEARILNVIDISDPKNAALVYQLQLPGGATDVDSCGRFVAVSIHDDFKVLPGTVLIYSMYDTTRKNMTLLHQIQVGALPDMVKFTKDCMTLVTCNEGEPGLDESGNFVDPEGSASVIAFQSTNLGQESAPTVRTATFRKFDSLAEEYNSRGVRWTLPMIQVGSEVMEFNLSQTLEPEYVAYNSDGSKAYIALQENNAIAVLDMATATFDDIYPLGSKYWGTASIDTSNEDGGSLVSRNLKSQRVQKAMNLTSQLGCAVFSSIDGLDPENPDKYSSLHLFGGRGFSVWDADDLSLVWDSGDDVERMVAKYYPTIFNSDYDEEFFNSTPAARFDHRSCKKGPETESLAIGEVDGKTAFFVGNERSSTILVYSLADEDIITPVFQSIHFSGRTDLTWRQAYQDRVVGDIDPEDMRFVSTRDSPTNSPLLLVAGTVSGTVSVYEVAESDDDGVSTAGKMKRAWLQHLVAKKLGADAVSIGRSGGETSTFSPPVTRYRQFGKISKETIGNKTFVSVYDPRDIETLFRTEGPNPSWMQLMALGEVRKRLGKPLGMINETGQKWRQLRYAAQSKLLNPKSVSSFVPVLDEISRDFVEKLRTGRSAATLEPTIDLDAELRKWSLESVVSATLGIRLGCLQKHRQIPDKDTEDLLQSSDAFLDTWSKLELGPPLYMLYPTKTWRKFLRANELWLRVLPAFSMRNRILDKEIVLSGYRVPPNVIIRVLTHVTGQLPEYVVEPDRFAPERWLRDDTTIPKPHPFAVRPFGVGTRSCIGQRLAEQELGILLAKMIQQFHIECDGEMEQIFNIANKPDLSGTFKFTEL